Protein AF-A0AAD4N8U9-F1 (afdb_monomer_lite)

InterPro domains:
  IPR000878 Tetrapyrrole methylase [PF00590] (472-580)
  IPR002569 Peptide methionine sulphoxide reductase MsrA domain [MF_01401] (680-828)
  IPR002569 Peptide methionine sulphoxide reductase MsrA domain [PF01625] (682-819)
  IPR002569 Peptide methionine sulphoxide reductase MsrA domain [TIGR00401] (682-814)
  IPR004551 Diphthine synthase [PTHR10882] (472-677)
  IPR004551 Diphthine synthase [TIGR00522] (472-677)
  IPR004551 Diphthine synthase [cd11647] (472-677)
  IPR006875 Sarcoglycan complex subunit protein [PF04790] (61-255)
  IPR007704 GPI mannosyltransferase 1 [PF05007] (303-467)
  IPR014776 Tetrapyrrole methylase, subdomain 2 [G3DSA:3.30.950.10] (578-679)
  IPR014777 Tetrapyrrole methylase, subdomain 1 [G3DSA:3.40.1010.10] (469-577)
  IPR035996 Tetrapyrrole methylase superfamily [SSF53790] (470-677)
  IPR036509 Peptide methionine sulphoxide reductase MsrA superfamily [G3DSA:3.30.1060.10] (680-878)
  IPR036509 Peptide methionine sulphoxide reductase MsrA superfamily [SSF55068] (669-817)

Foldseek 3Di:
DDDDDDDDDDDDDDDDDDDDDDDDDDDDDDDDDDDDDDDDDDDDDDDDDDDDDDDPPPPPPPDQDDVRVVVVVVVVVVVVVVVVVVVVVVVVVCVVQVDDPQDTPQWGDDPVGIDGDDDDDDPDDDDDPDDDDPPPDDDDDDDLQWDKDFDADPVGHTQKIWTCGNVRDTDIDHQKDFDADPVGHTAWIDHPPDTDHDDDDDDDDDPVDDDDPDDDDDDDDDDPPPDDDDDDDPPDDDDDDDPDDDDDDDPVLLVVLLVLLLLLLVLQVLLVVLVPVVDDDDDDPVSNVVSCCSNPVVVSNVCSNVRHCVSQLSSLQSVLSSCVSVVNLLVSLLSLQQGNCLVPVPSVVCLVLLLLLQFQLQPQDPDPVSVVVSVVSSVVSPSSVVSVVSSNVNNVVNVVVQCVVPNPVSCCVRPVCVVPDLDLPPDPDPCSVVLVVCSVPPPSNVVSVCVVVVVVVVVSVVVSNPDDAQAEAEFECAAAANVSTPPSRLVLLLQWPAEEEDDPQDDDHPHVDQVSNCVVSVDHYHYQYPCCQPPVVVVQLVVSRRTHYYYYYHHGCQPRDPCVVVVVVCVVVVHDDDDDFAFDEAELEDDPDDVRLDDVSQVSLQVCLVVVHHYHYHWDAPPPDGDPVRTQAPVNSVVSLVVVQVVCVVVVHDGSDDPPDWDWGWDPPPDPPTDIDTWFDKWKWFAFACLCVLLQVLQQPFFQFKFWFWFDDDDPPAAPVGNDQTETMMITGGDCVRANLLNVLVSLVVPHPQLDADPSNRHTETADADVVNVVSNVVSLVVVCVVVPPRDGNYHYYHTDDTGTYDLCSQLVLCVVVVVLVVLVVDDSVCCRGGSLNSNLSNLSLVNHDLVVLVVCCVVVVPPPVSSVVSVVNSVVPRDNPPVD

Secondary structure (DSSP, 8-state):
-------------------------------------------PPPP------------------THHHHHHHHHHHHHHHHHHHHHHHHHHHHHHTTB-SSEETTEEEETTEEEE-S----SS----S-----TT-------TT-EEEEEE-TTS-EEEEEEE-TTS-EEEESSEEEEE-TTS-EEEEEETTEEE---S------TT----SS----S-----TTS------TTS------SS------THHHHHHHHHHHHHHHHHHHHHHHHHTTS-S--THHHHHHHHHHHT-HHHHHHHHTT-THHHHHHHHHHHHHHHHTT-HHHHHHIIIIIIHHH-SGGGGGHHHHHHTTS--TT--SSHHHHHHHHHHHHH-HHHHHHHHHHHHHHHHHHHHHHHHHHHHHHIIIIIHHHH---GGG--STTHHHHHHTTT-HHHHHHHHHHHHHHHHHHHHHHHT------EEEEE-BSSSTT-S-HHHHHHHHH-SEEEEE-SSS---TT--HHHHHHHHTS-EEE--HHHHHH-HHHHHHHHHHS-EEEEESB-TTSSSTTHHHHHHHHHTT------SB---EEE----STT----HHHHHHHHHHHTT-B--EEE-B-TT---GGGB--HHHHHHHHHHHHHHHHHTTPPPS--TT----EEESTTSTT-EEEPPPEEEEEE-SSHHHHHHHHHTSTTEEEEEEEEESS--SS-BTTB-TT-EEEEEEEE-TTTS-HHHHHHHHHHHS-TTS---GGG--EEEESSHHHHHHHHHHHHHHHHHTTTS----EEEE---EEEPPGGGTTHHHHH-HHHHHHH---HHHHHH-HHHHHHHHHHTT-S-HHHHHHHHHHTT--HHHHHHHHHHHHH---TTTT-

Structure (mmCIF, N/CA/C/O backbone):
data_AF-A0AAD4N8U9-F1
#
_entry.id   AF-A0AAD4N8U9-F1
#
loop_
_atom_site.group_PDB
_atom_site.id
_atom_site.type_symbol
_atom_site.label_atom_id
_atom_site.label_alt_id
_atom_site.label_comp_id
_atom_site.label_asym_id
_atom_site.label_entity_id
_atom_site.label_seq_id
_atom_site.pdbx_PDB_ins_code
_atom_site.Cartn_x
_atom_site.Cartn_y
_atom_site.Cartn_z
_atom_site.occupancy
_atom_site.B_iso_or_equiv
_atom_site.auth_seq_id
_atom_site.auth_comp_id
_atom_site.auth_asym_id
_atom_site.auth_atom_id
_atom_site.pdbx_PDB_model_num
ATOM 1 N N . MET A 1 1 ? 37.255 72.791 28.061 1.00 31.69 1 MET A N 1
ATOM 2 C CA . MET A 1 1 ? 36.728 73.311 26.778 1.00 31.69 1 MET A CA 1
ATOM 3 C C . MET A 1 1 ? 37.472 72.548 25.685 1.00 31.69 1 MET A C 1
ATOM 5 O O . MET A 1 1 ? 38.680 72.691 25.634 1.00 31.69 1 MET A O 1
ATOM 9 N N . GLY A 1 2 ? 36.914 71.594 24.934 1.00 29.09 2 GLY A N 1
ATOM 10 C CA . GLY A 1 2 ? 35.528 71.425 24.467 1.00 29.09 2 GLY A CA 1
ATOM 11 C C . GLY A 1 2 ? 35.391 72.058 23.073 1.00 29.09 2 GLY A C 1
ATOM 12 O O . GLY A 1 2 ? 35.835 73.184 22.909 1.00 29.09 2 GLY A O 1
ATOM 13 N N . SER A 1 3 ? 34.817 71.437 22.038 1.00 28.95 3 SER A N 1
ATOM 14 C CA . SER A 1 3 ? 34.290 70.067 21.846 1.00 28.95 3 SER A CA 1
ATOM 15 C C . SER A 1 3 ? 34.106 69.820 20.328 1.00 28.95 3 SER A C 1
ATOM 17 O O . SER A 1 3 ? 34.068 70.796 19.577 1.00 28.95 3 SER A O 1
ATOM 19 N N . ARG A 1 4 ? 33.980 68.571 19.842 1.00 27.81 4 ARG A N 1
ATOM 20 C CA . ARG A 1 4 ? 33.618 68.294 18.432 1.00 27.81 4 ARG A CA 1
ATOM 21 C C . ARG A 1 4 ? 32.497 67.253 18.284 1.00 27.81 4 ARG A C 1
ATOM 23 O O . ARG A 1 4 ? 32.719 66.080 18.534 1.00 27.81 4 ARG A O 1
ATOM 30 N N . TYR A 1 5 ? 31.339 67.763 17.853 1.00 30.98 5 TYR A N 1
ATOM 31 C CA . TYR A 1 5 ? 30.417 67.287 16.803 1.00 30.98 5 TYR A CA 1
ATOM 32 C C . TYR A 1 5 ? 30.124 65.790 16.572 1.00 30.98 5 TYR A C 1
ATOM 34 O O . TYR A 1 5 ? 31.026 65.002 16.312 1.00 30.98 5 TYR A O 1
ATOM 42 N N . GLY A 1 6 ? 28.820 65.478 16.456 1.00 27.56 6 GLY A N 1
ATOM 43 C CA . GLY A 1 6 ? 28.310 64.242 15.839 1.00 27.56 6 GLY A CA 1
ATOM 44 C C . GLY A 1 6 ? 26.834 63.906 16.135 1.00 27.56 6 GLY A C 1
ATOM 45 O O . GLY A 1 6 ? 26.575 62.884 16.756 1.00 27.56 6 GLY A O 1
ATOM 46 N N . LEU A 1 7 ? 25.870 64.738 15.708 1.00 28.19 7 LEU A N 1
ATOM 47 C CA . LEU A 1 7 ? 24.423 64.406 15.671 1.00 28.19 7 LEU A CA 1
ATOM 48 C C . LEU A 1 7 ? 24.041 64.108 14.200 1.00 28.19 7 LEU A C 1
ATOM 50 O O . LEU A 1 7 ? 24.555 64.816 13.340 1.00 28.19 7 LEU A O 1
ATOM 54 N N . ALA A 1 8 ? 23.260 63.109 13.758 1.00 28.05 8 ALA A N 1
ATOM 55 C CA . ALA A 1 8 ? 22.184 62.248 14.291 1.00 28.05 8 ALA A CA 1
ATOM 56 C C . ALA A 1 8 ? 20.794 62.595 13.699 1.00 28.05 8 ALA A C 1
ATOM 58 O O . ALA A 1 8 ? 20.254 63.655 14.003 1.00 28.05 8 ALA A O 1
ATOM 59 N N . GLY A 1 9 ? 20.198 61.655 12.939 1.00 24.88 9 GLY A N 1
ATOM 60 C CA . GLY A 1 9 ? 18.737 61.545 12.751 1.00 24.88 9 GLY A CA 1
ATOM 61 C C . GLY A 1 9 ? 18.181 61.370 11.321 1.00 24.88 9 GLY A C 1
ATOM 62 O O . GLY A 1 9 ? 18.055 62.358 10.608 1.00 24.88 9 GLY A O 1
ATOM 63 N N . GLY A 1 10 ? 17.689 60.158 10.995 1.00 23.55 10 GLY A N 1
ATOM 64 C CA . GLY A 1 10 ? 16.406 59.975 10.276 1.00 23.55 10 GLY A CA 1
ATOM 65 C C . GLY A 1 10 ? 16.361 59.188 8.946 1.00 23.55 10 GLY A C 1
ATOM 66 O O . GLY A 1 10 ? 16.735 59.762 7.935 1.00 23.55 10 GLY A O 1
ATOM 67 N N . TYR A 1 11 ? 15.757 57.977 8.986 1.00 27.70 11 TYR A N 1
ATOM 68 C CA . TYR A 1 11 ? 14.935 57.281 7.947 1.00 27.70 11 TYR A CA 1
ATOM 69 C C . TYR A 1 11 ? 15.531 56.990 6.534 1.00 27.70 11 TYR A C 1
ATOM 71 O O . TYR A 1 11 ? 16.222 57.829 5.976 1.00 27.70 11 TYR A O 1
ATOM 79 N N . GLU A 1 12 ? 15.266 55.872 5.831 1.00 27.31 12 GLU A N 1
ATOM 80 C CA . GLU A 1 12 ? 14.753 54.507 6.138 1.00 27.31 12 GLU A CA 1
ATOM 81 C C . GLU A 1 12 ? 15.139 53.554 4.952 1.00 27.31 12 GLU A C 1
ATOM 83 O O . GLU A 1 12 ? 15.943 53.957 4.113 1.00 27.31 12 GLU A O 1
ATOM 88 N N . ASP A 1 13 ? 14.576 52.336 4.880 1.00 28.06 13 ASP A N 1
ATOM 89 C CA . ASP A 1 13 ? 14.623 51.331 3.780 1.00 28.06 13 ASP A CA 1
ATOM 90 C C . ASP A 1 13 ? 15.844 50.374 3.593 1.00 28.06 13 ASP A C 1
ATOM 92 O O . ASP A 1 13 ? 16.794 50.631 2.855 1.00 28.06 13 ASP A O 1
ATOM 96 N N . ASP A 1 14 ? 15.661 49.161 4.151 1.00 27.08 14 ASP A N 1
ATOM 97 C CA . ASP A 1 14 ? 15.724 47.842 3.467 1.00 27.08 14 ASP A CA 1
ATOM 98 C C . ASP A 1 14 ? 17.087 47.147 3.113 1.00 27.08 14 ASP A C 1
ATOM 100 O O . ASP A 1 14 ? 18.162 47.721 3.296 1.00 27.08 14 ASP A O 1
ATOM 104 N N . PRO A 1 15 ? 17.132 45.808 2.863 1.00 32.94 15 PRO A N 1
ATOM 105 C CA . PRO A 1 15 ? 17.620 44.911 3.921 1.00 32.94 15 PRO A CA 1
ATOM 106 C C . PRO A 1 15 ? 18.764 43.951 3.524 1.00 32.94 15 PRO A C 1
ATOM 108 O O . PRO A 1 15 ? 18.854 43.469 2.394 1.00 32.94 15 PRO A O 1
ATOM 111 N N . ILE A 1 16 ? 19.595 43.550 4.500 1.00 29.38 16 ILE A N 1
ATOM 112 C CA . ILE A 1 16 ? 20.616 42.494 4.334 1.00 29.38 16 ILE A CA 1
ATOM 113 C C . ILE A 1 16 ? 20.601 41.514 5.517 1.00 29.38 16 ILE A C 1
ATOM 115 O O . ILE A 1 16 ? 20.849 41.885 6.664 1.00 29.38 16 ILE A O 1
ATOM 119 N N . TRP A 1 17 ? 20.404 40.227 5.219 1.00 26.41 17 TRP A N 1
ATOM 120 C CA . TRP A 1 17 ? 20.623 39.128 6.162 1.00 26.41 17 TRP A CA 1
ATOM 121 C C . TRP A 1 17 ? 22.122 38.832 6.311 1.00 26.41 17 TRP A C 1
ATOM 123 O O . TRP A 1 17 ? 22.769 38.414 5.352 1.00 26.41 17 TRP A O 1
ATOM 133 N N . THR A 1 18 ? 22.668 38.948 7.525 1.00 26.52 18 THR A N 1
ATOM 134 C CA . THR A 1 18 ? 23.977 38.366 7.872 1.00 26.52 18 THR A CA 1
ATOM 135 C C . THR A 1 18 ? 23.899 37.457 9.097 1.00 26.52 18 THR A C 1
ATOM 137 O O . THR A 1 18 ? 23.005 37.543 9.935 1.00 26.52 18 THR A O 1
ATOM 140 N N . ARG A 1 19 ? 24.827 36.501 9.130 1.00 27.09 19 ARG A N 1
ATOM 141 C CA . ARG A 1 19 ? 24.848 35.321 9.997 1.00 27.09 19 ARG A CA 1
ATOM 142 C C . ARG A 1 19 ? 25.833 35.564 11.141 1.00 27.09 19 ARG A C 1
ATOM 144 O O . ARG A 1 19 ? 26.983 35.889 10.863 1.00 27.09 19 ARG A O 1
ATOM 151 N N . ALA A 1 20 ? 25.415 35.368 12.390 1.00 27.83 20 ALA A N 1
ATOM 152 C CA . ALA A 1 20 ? 26.285 35.499 13.561 1.00 27.83 20 ALA A CA 1
ATOM 153 C C . ALA A 1 20 ? 26.438 34.162 14.306 1.00 27.83 20 ALA A C 1
ATOM 155 O O . ALA A 1 20 ? 25.459 33.463 14.566 1.00 27.83 20 ALA A O 1
ATOM 156 N N . GLU A 1 21 ? 27.680 33.817 14.637 1.00 30.08 21 GLU A N 1
ATOM 157 C CA . GLU A 1 21 ? 28.042 32.722 15.546 1.00 30.08 21 GLU A CA 1
ATOM 158 C C . GLU A 1 21 ? 27.877 33.147 17.016 1.00 30.08 21 GLU A C 1
ATOM 160 O O . GLU A 1 21 ? 27.933 34.342 17.319 1.00 30.08 21 GLU A O 1
ATOM 165 N N . PRO A 1 22 ? 27.850 32.184 17.952 1.00 34.22 22 PRO A N 1
ATOM 166 C CA . PRO A 1 22 ? 28.357 32.417 19.297 1.00 34.22 22 PRO A CA 1
ATOM 167 C C . PRO A 1 22 ? 29.520 31.482 19.670 1.00 34.22 22 PRO A C 1
ATOM 169 O O . PRO A 1 22 ? 29.413 30.256 19.645 1.00 34.22 22 PRO A O 1
ATOM 172 N N . ARG A 1 23 ? 30.617 32.104 20.122 1.00 27.16 23 ARG A N 1
ATOM 173 C CA . ARG A 1 23 ? 31.624 31.515 21.029 1.00 27.16 23 ARG A CA 1
ATOM 174 C C . ARG A 1 23 ? 30.905 31.123 22.342 1.00 27.16 23 ARG A C 1
ATOM 176 O O . ARG A 1 23 ? 29.909 31.747 22.685 1.00 27.16 23 ARG A O 1
ATOM 183 N N . GLY A 1 24 ? 31.296 30.127 23.134 1.00 25.02 24 GLY A N 1
ATOM 184 C CA . GLY A 1 24 ? 32.636 29.604 23.396 1.00 25.02 24 GLY A CA 1
ATOM 185 C C . GLY A 1 24 ? 33.057 30.009 24.816 1.00 25.02 24 GLY A C 1
ATOM 186 O O . GLY A 1 24 ? 33.483 31.141 25.012 1.00 25.02 24 GLY A O 1
ATOM 187 N N . TYR A 1 25 ? 32.914 29.099 25.788 1.00 27.78 25 TYR A N 1
ATOM 188 C CA . TYR A 1 25 ? 33.378 29.254 27.176 1.00 27.78 25 TYR A CA 1
ATOM 189 C C . TYR A 1 25 ? 33.831 27.895 27.738 1.00 27.78 25 TYR A C 1
ATOM 191 O O . TYR A 1 25 ? 33.045 26.952 27.799 1.00 27.78 25 TYR A O 1
ATOM 199 N N . GLU A 1 26 ? 35.093 27.808 28.160 1.00 27.91 26 GLU A N 1
ATOM 200 C CA . GLU A 1 26 ? 35.674 26.680 28.903 1.00 27.91 26 GLU A CA 1
ATOM 201 C C . GLU A 1 26 ? 35.755 27.014 30.400 1.00 27.91 26 GLU A C 1
ATOM 203 O O . GLU A 1 26 ? 36.123 28.140 30.729 1.00 27.91 26 GLU A O 1
ATOM 208 N N . VAL A 1 27 ? 35.559 26.035 31.300 1.00 28.98 27 VAL A N 1
ATOM 209 C CA . VAL A 1 27 ? 36.182 26.047 32.645 1.00 28.98 27 VAL A CA 1
ATOM 210 C C . VAL A 1 27 ? 36.547 24.624 33.122 1.00 28.98 27 VAL A C 1
ATOM 212 O O . VAL A 1 27 ? 35.679 23.796 33.368 1.00 28.98 27 VAL A O 1
ATOM 215 N N . ALA A 1 28 ? 37.860 24.402 33.258 1.00 28.38 28 ALA A N 1
ATOM 216 C CA . ALA A 1 28 ? 38.637 23.537 34.171 1.00 28.38 28 ALA A CA 1
ATOM 217 C C . ALA A 1 28 ? 38.114 22.189 34.753 1.00 28.38 28 ALA A C 1
ATOM 219 O O . ALA A 1 28 ? 37.066 22.089 35.385 1.00 28.38 28 ALA A O 1
ATOM 220 N N . ARG A 1 29 ? 39.017 21.188 34.730 1.00 26.59 29 ARG A N 1
ATOM 221 C CA . ARG A 1 29 ? 39.065 20.013 35.635 1.00 26.59 29 ARG A CA 1
ATOM 222 C C . ARG A 1 29 ? 40.121 20.211 36.745 1.00 26.59 29 ARG A C 1
ATOM 224 O O . ARG A 1 29 ? 41.133 20.851 36.466 1.00 26.59 29 ARG A O 1
ATOM 231 N N . PRO A 1 30 ? 40.003 19.535 37.904 1.00 30.36 30 PRO A N 1
ATOM 232 C CA . PRO A 1 30 ? 41.131 19.176 38.775 1.00 30.36 30 PRO A CA 1
ATOM 233 C C . PRO A 1 30 ? 41.511 17.673 38.702 1.00 30.36 30 PRO A C 1
ATOM 235 O O . PRO A 1 30 ? 40.757 16.853 38.177 1.00 30.36 30 PRO A O 1
ATOM 238 N N . GLN A 1 31 ? 42.697 17.313 39.217 1.00 27.77 31 GLN A N 1
ATOM 239 C CA . GLN A 1 31 ? 43.287 15.953 39.252 1.00 27.77 31 GLN A CA 1
ATOM 240 C C . GLN A 1 31 ? 43.524 15.442 40.698 1.00 27.77 31 GLN A C 1
ATOM 242 O O . GLN A 1 31 ? 43.430 16.232 41.635 1.00 27.77 31 GLN A O 1
ATOM 247 N N . ASN A 1 32 ? 43.960 14.168 40.821 1.00 30.17 32 ASN A N 1
ATOM 248 C CA . ASN A 1 32 ? 44.495 13.440 42.007 1.00 30.17 32 ASN A CA 1
ATOM 249 C C . ASN A 1 32 ? 43.436 12.809 42.957 1.00 30.17 32 ASN A C 1
ATOM 251 O O . ASN A 1 32 ? 42.365 13.377 43.121 1.00 30.17 32 ASN A O 1
ATOM 255 N N . THR A 1 33 ? 43.614 11.629 43.596 1.00 28.89 33 THR A N 1
ATOM 256 C CA . THR A 1 33 ? 44.767 10.683 43.738 1.00 28.89 33 THR A CA 1
ATOM 257 C C . THR A 1 33 ? 44.293 9.233 44.082 1.00 28.89 33 THR A C 1
ATOM 259 O O . THR A 1 33 ? 43.105 9.026 44.296 1.00 28.89 33 THR A O 1
ATOM 262 N N . MET A 1 34 ? 45.194 8.229 44.137 1.00 26.05 34 MET A N 1
ATOM 263 C CA . MET A 1 34 ? 44.939 6.792 44.486 1.00 26.05 34 MET A CA 1
ATOM 264 C C . MET A 1 34 ? 44.506 6.584 45.967 1.00 26.05 34 MET A C 1
ATOM 266 O O . MET A 1 34 ? 44.675 7.516 46.745 1.00 26.05 34 MET A O 1
ATOM 270 N N . GLY A 1 35 ? 44.021 5.436 46.494 1.00 24.91 35 GLY A N 1
ATOM 271 C CA . GLY A 1 35 ? 43.790 4.014 46.088 1.00 24.91 35 GLY A CA 1
ATOM 272 C C . GLY A 1 35 ? 43.319 3.208 47.349 1.00 24.91 35 GLY A C 1
ATOM 273 O O . GLY A 1 35 ? 42.971 3.893 48.314 1.00 24.91 35 GLY A O 1
ATOM 274 N N . PRO A 1 36 ? 43.343 1.845 47.482 1.00 36.00 36 PRO A N 1
ATOM 275 C CA . PRO A 1 36 ? 43.644 0.731 46.559 1.00 36.00 36 PRO A CA 1
ATOM 276 C C . PRO A 1 36 ? 42.556 -0.406 46.493 1.00 36.00 36 PRO A C 1
ATOM 278 O O . PRO A 1 36 ? 41.472 -0.304 47.050 1.00 36.00 36 PRO A O 1
ATOM 281 N N . MET A 1 37 ? 42.902 -1.501 45.795 1.00 26.17 37 MET A 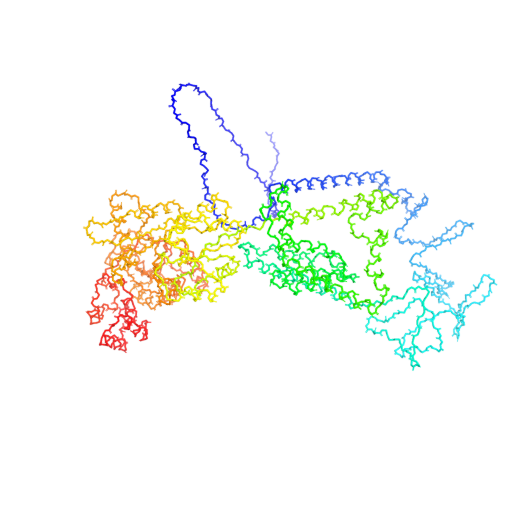N 1
ATOM 282 C CA . MET A 1 37 ? 42.189 -2.762 45.454 1.00 26.17 37 MET A CA 1
ATOM 283 C C . MET A 1 37 ? 41.095 -3.367 46.374 1.00 26.17 37 MET A C 1
ATOM 285 O O . MET A 1 37 ? 41.326 -3.627 47.552 1.00 26.17 37 MET A O 1
ATOM 289 N N . ALA A 1 38 ? 40.027 -3.868 45.730 1.00 26.94 38 ALA A N 1
ATOM 290 C CA . ALA A 1 38 ? 39.345 -5.132 46.064 1.00 26.94 38 ALA A CA 1
ATOM 291 C C . ALA A 1 38 ? 38.845 -5.830 44.771 1.00 26.94 38 ALA A C 1
ATOM 293 O O . ALA A 1 38 ? 38.651 -5.179 43.747 1.00 26.94 38 ALA A O 1
ATOM 294 N N . TYR A 1 39 ? 38.699 -7.159 44.799 1.00 26.88 39 TYR A N 1
ATOM 295 C CA . TYR A 1 39 ? 38.586 -8.042 43.622 1.00 26.88 39 TYR A CA 1
ATOM 296 C C . TYR A 1 39 ? 37.114 -8.342 43.258 1.00 26.88 39 TYR A C 1
ATOM 298 O O . TYR A 1 39 ? 36.382 -8.846 44.107 1.00 26.88 39 TYR A O 1
ATOM 306 N N . GLN A 1 40 ? 36.678 -8.095 42.014 1.00 24.48 40 GLN A N 1
ATOM 307 C CA . GLN A 1 40 ? 35.363 -8.525 41.493 1.00 24.48 40 GLN A CA 1
ATOM 308 C C . GLN A 1 40 ? 35.437 -8.936 40.004 1.00 24.48 40 GLN A C 1
ATOM 310 O O . GLN A 1 40 ? 36.303 -8.436 39.282 1.00 24.48 40 GLN A O 1
ATOM 315 N N . PRO A 1 41 ? 34.580 -9.874 39.545 1.00 29.75 41 PRO A N 1
ATOM 316 C CA . PRO A 1 41 ? 34.710 -10.514 38.236 1.00 29.75 41 PRO A CA 1
ATOM 317 C C . PRO A 1 41 ? 34.325 -9.602 37.064 1.00 29.75 41 PRO A C 1
ATOM 319 O O . PRO A 1 41 ? 33.427 -8.767 37.151 1.00 29.75 41 PRO A O 1
ATOM 322 N N . SER A 1 42 ? 35.000 -9.799 35.933 1.00 25.09 42 SER A N 1
ATOM 323 C CA . SER A 1 42 ? 34.866 -8.973 34.735 1.00 25.09 42 SER A CA 1
ATOM 324 C C . SER A 1 42 ? 33.594 -9.269 33.931 1.00 25.09 42 SER A C 1
ATOM 326 O O . SER A 1 42 ? 33.568 -10.197 33.123 1.00 25.09 42 SER A O 1
ATOM 328 N N . TYR A 1 43 ? 32.584 -8.411 34.072 1.00 28.81 43 TYR A N 1
ATOM 329 C CA . TYR A 1 43 ? 31.527 -8.228 33.075 1.00 28.81 43 TYR A CA 1
ATOM 330 C C . TYR A 1 43 ? 31.287 -6.722 32.899 1.00 28.81 43 TYR A C 1
ATOM 332 O O . TYR A 1 43 ? 30.681 -6.080 33.754 1.00 28.81 43 TYR A O 1
ATOM 340 N N . GLN A 1 44 ? 31.832 -6.128 31.833 1.00 24.83 44 GLN A N 1
ATOM 341 C CA . GLN A 1 44 ? 31.629 -4.705 31.539 1.00 24.83 44 GLN A CA 1
ATOM 342 C C . GLN A 1 44 ? 30.361 -4.514 30.694 1.00 24.83 44 GLN A C 1
ATOM 344 O O . GLN A 1 44 ? 30.327 -5.002 29.563 1.00 24.83 44 GLN A O 1
ATOM 349 N N . PRO A 1 45 ? 29.345 -3.775 31.174 1.00 29.19 45 PRO A N 1
ATOM 350 C CA . PRO A 1 45 ? 28.282 -3.292 30.308 1.00 29.19 45 PRO A CA 1
ATOM 351 C C . PRO A 1 45 ? 28.826 -2.182 29.398 1.00 29.19 45 PRO A C 1
ATOM 353 O O . PRO A 1 45 ? 29.471 -1.236 29.855 1.00 29.19 45 PRO A O 1
ATOM 356 N N . SER A 1 46 ? 28.554 -2.285 28.099 1.00 27.44 46 SER A N 1
ATOM 357 C CA . SER A 1 46 ? 28.815 -1.212 27.135 1.00 27.44 46 SER A CA 1
ATOM 358 C C . SER A 1 46 ? 27.957 0.030 27.444 1.00 27.44 46 SER A C 1
ATOM 360 O O . SER A 1 46 ? 26.821 -0.137 27.896 1.00 27.44 46 SER A O 1
ATOM 362 N N . PRO A 1 47 ? 28.436 1.265 27.184 1.00 29.19 47 PRO A N 1
ATOM 363 C CA . PRO A 1 47 ? 27.721 2.478 27.578 1.00 29.19 47 PRO A CA 1
ATOM 364 C C . PRO A 1 47 ? 26.325 2.592 26.957 1.00 29.19 47 PRO A C 1
ATOM 366 O O . PRO A 1 47 ? 26.148 2.453 25.746 1.00 29.19 47 PRO A O 1
ATOM 369 N N . THR A 1 48 ? 25.340 2.909 27.793 1.00 32.53 48 THR A N 1
ATOM 370 C CA . THR A 1 48 ? 23.959 3.190 27.394 1.00 32.53 48 THR A CA 1
ATOM 371 C C . THR A 1 48 ? 23.870 4.487 26.590 1.00 32.53 48 THR A C 1
ATOM 373 O O . THR A 1 48 ? 23.875 5.580 27.159 1.00 32.53 48 THR A O 1
ATOM 376 N N . ASN A 1 49 ? 23.720 4.371 25.269 1.00 29.30 49 ASN A N 1
ATOM 377 C CA . ASN A 1 49 ? 23.209 5.466 24.448 1.00 29.30 49 ASN A CA 1
ATOM 378 C C . ASN A 1 49 ? 21.714 5.642 24.738 1.00 29.30 49 ASN A C 1
ATOM 380 O O . ASN A 1 49 ? 20.895 4.839 24.299 1.00 29.30 49 ASN A O 1
ATOM 384 N N . ILE A 1 50 ? 21.371 6.703 25.467 1.00 29.97 50 ILE A N 1
ATOM 385 C CA . ILE A 1 50 ? 19.989 7.152 25.660 1.00 29.97 50 ILE A CA 1
ATOM 386 C C . ILE A 1 50 ? 19.463 7.651 24.302 1.00 29.97 50 ILE A C 1
ATOM 388 O O . ILE A 1 50 ? 20.038 8.604 23.765 1.00 29.97 50 ILE A O 1
ATOM 392 N N . PRO A 1 51 ? 18.386 7.078 23.732 1.00 29.36 51 PRO A N 1
ATOM 393 C CA . PRO A 1 51 ? 17.758 7.643 22.547 1.00 29.36 51 PRO A CA 1
ATOM 394 C C . PRO A 1 51 ? 17.043 8.937 22.941 1.00 29.36 51 PRO A C 1
ATOM 396 O O . PRO A 1 51 ? 16.060 8.920 23.679 1.00 29.36 51 PRO A O 1
ATOM 399 N N . GLN A 1 52 ? 17.527 10.081 22.457 1.00 29.67 52 GLN A N 1
ATOM 400 C CA . GLN A 1 52 ? 16.746 11.314 22.525 1.00 29.67 52 GLN A CA 1
ATOM 401 C C . GLN A 1 52 ? 15.505 11.166 21.636 1.00 29.67 52 GLN A C 1
ATOM 403 O O . GLN A 1 52 ? 15.623 10.723 20.489 1.00 29.67 52 GLN A O 1
ATOM 408 N N . HIS A 1 53 ? 14.335 11.566 22.150 1.00 30.86 53 HIS A N 1
ATOM 409 C CA . HIS A 1 53 ? 13.085 11.613 21.387 1.00 30.86 53 HIS A CA 1
ATOM 410 C C . HIS A 1 53 ? 13.308 12.312 20.044 1.00 30.86 53 HIS A C 1
ATOM 412 O O . HIS A 1 53 ? 13.460 13.532 19.975 1.00 30.86 53 HIS A O 1
ATOM 418 N N . THR A 1 54 ? 13.317 11.527 18.969 1.00 26.97 54 THR A N 1
ATOM 419 C CA . THR A 1 54 ? 13.416 12.056 17.613 1.00 26.97 54 THR A CA 1
ATOM 420 C C . THR A 1 54 ? 12.014 12.055 17.029 1.00 26.97 54 THR A C 1
ATOM 422 O O . THR A 1 54 ? 11.515 11.024 16.585 1.00 26.97 54 THR A O 1
ATOM 425 N N . THR A 1 55 ? 11.359 13.213 17.055 1.00 27.80 55 THR A N 1
ATOM 426 C CA . THR A 1 55 ? 10.115 13.445 16.318 1.00 27.80 55 THR A CA 1
ATOM 427 C C . THR A 1 55 ? 10.343 13.106 14.847 1.00 27.80 55 THR A C 1
ATOM 429 O O . THR A 1 55 ? 11.149 13.753 14.174 1.00 27.80 55 THR A O 1
ATOM 432 N N . ILE A 1 56 ? 9.640 12.089 14.335 1.00 28.84 56 ILE A N 1
ATOM 433 C CA . ILE A 1 56 ? 9.734 11.664 12.931 1.00 28.84 56 ILE A CA 1
ATOM 434 C C . ILE A 1 56 ? 8.930 12.636 12.055 1.00 28.84 56 ILE A C 1
ATOM 436 O O . ILE A 1 56 ? 7.918 12.296 11.452 1.00 28.84 56 ILE A O 1
ATOM 440 N N . ASN A 1 57 ? 9.419 13.871 11.961 1.00 26.81 57 ASN A N 1
ATOM 441 C CA . ASN A 1 57 ? 9.118 14.734 10.831 1.00 26.81 57 ASN A CA 1
ATOM 442 C C . ASN A 1 57 ? 9.936 14.218 9.644 1.00 26.81 57 ASN A C 1
ATOM 444 O O . ASN A 1 57 ? 11.147 14.441 9.568 1.00 26.81 57 ASN A O 1
ATOM 448 N N . SER A 1 58 ? 9.273 13.526 8.719 1.00 29.84 58 SER A N 1
ATOM 449 C CA . SER A 1 58 ? 9.842 12.939 7.500 1.00 29.84 58 SER A CA 1
ATOM 450 C C . SER A 1 58 ? 10.217 13.988 6.440 1.00 29.84 58 SER A C 1
ATOM 452 O O . SER A 1 58 ? 9.867 13.891 5.264 1.00 29.84 58 SER A O 1
ATOM 454 N N . PHE A 1 59 ? 11.021 14.980 6.831 1.00 29.69 59 PHE A N 1
ATOM 455 C CA . PHE A 1 59 ? 11.768 15.798 5.883 1.00 29.69 59 PHE A CA 1
ATOM 456 C C . PHE A 1 59 ? 12.826 14.932 5.197 1.00 29.69 59 PHE A C 1
ATOM 458 O O . PHE A 1 59 ? 13.903 14.682 5.746 1.00 29.69 59 PHE A O 1
ATOM 465 N N . TYR A 1 60 ? 12.529 14.506 3.969 1.00 33.12 60 TYR A N 1
ATOM 466 C CA . TYR A 1 60 ? 13.490 13.876 3.070 1.00 33.12 60 TYR A CA 1
ATOM 467 C C . TYR A 1 60 ? 14.704 14.790 2.865 1.00 33.12 60 TYR A C 1
ATOM 469 O O . TYR A 1 60 ? 14.690 15.713 2.050 1.00 33.12 60 TYR A O 1
ATOM 477 N N . ARG A 1 61 ? 15.793 14.518 3.589 1.00 31.81 61 ARG A N 1
ATOM 478 C CA . ARG A 1 61 ? 17.081 15.181 3.371 1.00 31.81 61 ARG A CA 1
ATOM 479 C C . ARG A 1 61 ? 17.749 14.619 2.119 1.00 31.81 61 ARG A C 1
ATOM 481 O O . ARG A 1 61 ? 18.607 13.741 2.196 1.00 31.81 61 ARG A O 1
ATOM 488 N N . VAL A 1 62 ? 17.374 15.164 0.963 1.00 40.16 62 VAL A N 1
ATOM 489 C CA . VAL A 1 62 ? 18.159 15.042 -0.272 1.00 40.16 62 VAL A CA 1
ATOM 490 C C . VAL A 1 62 ? 19.510 15.716 -0.020 1.00 40.16 62 VAL A C 1
ATOM 492 O O . VAL A 1 62 ? 19.618 16.939 -0.003 1.00 40.16 62 VAL A O 1
ATOM 495 N N . GLY A 1 63 ? 20.539 14.915 0.256 1.00 42.59 63 GLY A N 1
ATOM 496 C CA . GLY A 1 63 ? 21.838 15.416 0.693 1.00 42.59 63 GLY A CA 1
ATOM 497 C C . GLY A 1 63 ? 22.970 14.420 0.466 1.00 42.59 63 GLY A C 1
ATOM 498 O O . GLY A 1 63 ? 22.790 13.203 0.507 1.00 42.59 63 GLY A O 1
ATOM 499 N N . VAL A 1 64 ? 24.161 14.958 0.210 1.00 48.72 64 VAL A N 1
ATOM 500 C CA . VAL A 1 64 ? 25.379 14.180 -0.034 1.00 48.72 64 VAL A CA 1
ATOM 501 C C . VAL A 1 64 ? 26.111 13.971 1.296 1.00 48.72 64 VAL A C 1
ATOM 503 O O . VAL A 1 64 ? 26.579 14.931 1.907 1.00 48.72 64 VAL A O 1
ATOM 506 N N . TYR A 1 65 ? 26.224 12.717 1.746 1.00 54.78 65 TYR A N 1
ATOM 507 C CA . TYR A 1 65 ? 26.773 12.360 3.063 1.00 54.78 65 TYR A CA 1
ATOM 508 C C . TYR A 1 65 ? 27.942 11.362 2.983 1.00 54.78 65 TYR A C 1
ATOM 510 O O . TYR A 1 65 ? 28.099 10.629 2.004 1.00 54.78 65 TYR A O 1
ATOM 518 N N . GLY A 1 66 ? 28.775 11.335 4.031 1.00 71.19 66 GLY A N 1
ATOM 519 C CA . GLY A 1 66 ? 29.904 10.406 4.166 1.00 71.19 66 GLY A CA 1
ATOM 520 C C . GLY A 1 66 ? 30.973 10.575 3.081 1.00 71.19 66 GLY A C 1
ATOM 521 O O . GLY A 1 66 ? 31.288 11.691 2.671 1.00 71.19 66 GLY A O 1
ATOM 522 N N . TRP A 1 67 ? 31.514 9.463 2.576 1.00 65.44 67 TRP A N 1
ATOM 523 C CA . TRP A 1 67 ? 32.549 9.466 1.532 1.00 65.44 67 TRP A CA 1
ATOM 524 C C . TRP A 1 67 ? 32.138 10.235 0.265 1.00 65.44 67 TRP A C 1
ATOM 526 O O . TRP A 1 67 ? 32.986 10.844 -0.383 1.00 65.44 67 TRP A O 1
ATOM 536 N N . ARG A 1 68 ? 30.835 10.292 -0.052 1.00 60.84 68 ARG A N 1
ATOM 537 C CA . ARG A 1 68 ? 30.308 11.057 -1.193 1.00 60.84 68 ARG A CA 1
ATOM 538 C C . ARG A 1 68 ? 30.490 12.567 -1.012 1.00 60.84 68 ARG A C 1
ATOM 540 O O . ARG A 1 68 ? 30.726 13.265 -1.990 1.00 60.84 68 ARG A O 1
ATOM 547 N N . LYS A 1 69 ? 30.431 13.071 0.228 1.00 69.31 69 LYS A N 1
ATOM 548 C CA . LYS A 1 69 ? 30.703 14.483 0.560 1.00 69.31 69 LYS A CA 1
ATOM 549 C C . LYS A 1 69 ? 32.183 14.804 0.349 1.00 69.31 69 LYS A C 1
ATOM 551 O O . LYS A 1 69 ? 32.507 15.843 -0.213 1.00 69.31 69 LYS A O 1
ATOM 556 N N . ASN A 1 70 ? 33.066 13.880 0.725 1.00 68.75 70 ASN A N 1
ATOM 557 C CA . ASN A 1 70 ? 34.506 14.025 0.515 1.00 68.75 70 ASN A CA 1
ATOM 558 C C . ASN A 1 70 ? 34.863 13.965 -0.981 1.00 68.75 70 ASN A C 1
ATOM 560 O O . ASN A 1 70 ? 35.661 14.774 -1.441 1.00 68.75 70 ASN A O 1
ATOM 564 N N . ALA A 1 71 ? 34.219 13.083 -1.754 1.00 67.69 71 ALA A N 1
ATOM 565 C CA . ALA A 1 71 ? 34.352 13.040 -3.212 1.00 67.69 71 ALA A CA 1
ATOM 566 C C . ALA A 1 71 ? 33.832 14.327 -3.883 1.00 67.69 71 ALA A C 1
ATOM 568 O O . ALA A 1 71 ? 34.502 14.875 -4.755 1.00 67.69 71 ALA A O 1
ATOM 569 N N . LEU A 1 72 ? 32.686 14.857 -3.437 1.00 70.25 72 LEU A N 1
ATOM 570 C CA . LEU A 1 72 ? 32.151 16.129 -3.928 1.00 70.25 72 LEU A CA 1
ATOM 571 C C . LEU A 1 72 ? 33.094 17.302 -3.614 1.00 70.25 72 LEU A C 1
ATOM 573 O O . LEU A 1 72 ? 33.332 18.131 -4.485 1.00 70.25 72 LEU A O 1
ATOM 577 N N . TYR A 1 73 ? 33.676 17.364 -2.414 1.00 77.00 73 TYR A N 1
ATOM 578 C CA . TYR A 1 73 ? 34.665 18.394 -2.086 1.00 77.00 73 TYR A CA 1
ATOM 579 C C . TYR A 1 73 ? 35.983 18.229 -2.843 1.00 77.00 73 TYR A C 1
ATOM 581 O O . TYR A 1 73 ? 36.545 19.236 -3.258 1.00 77.00 73 TYR A O 1
ATOM 589 N N . ALA A 1 74 ? 36.451 17.004 -3.093 1.00 75.88 74 ALA A N 1
ATOM 590 C CA . ALA A 1 74 ? 37.604 16.770 -3.962 1.00 75.88 74 ALA A CA 1
ATOM 591 C C . ALA A 1 74 ? 37.331 17.249 -5.401 1.00 75.88 74 ALA A C 1
ATOM 593 O O . ALA A 1 74 ? 38.188 17.882 -6.014 1.00 75.88 74 ALA A O 1
ATOM 594 N N . PHE A 1 75 ? 36.117 17.026 -5.916 1.00 75.94 75 PHE A N 1
ATOM 595 C CA . PHE A 1 75 ? 35.696 17.498 -7.236 1.00 75.94 75 PHE A CA 1
ATOM 596 C C . PHE A 1 75 ? 35.540 19.029 -7.305 1.00 75.94 75 PHE A C 1
ATOM 598 O O . PHE A 1 75 ? 36.005 19.651 -8.257 1.00 75.94 75 PHE A O 1
ATOM 605 N N . ILE A 1 76 ? 34.958 19.657 -6.277 1.00 82.44 76 ILE A N 1
ATOM 606 C CA . ILE A 1 76 ? 34.864 21.123 -6.165 1.00 82.44 76 ILE A CA 1
ATOM 607 C C . ILE A 1 76 ? 36.258 21.749 -6.038 1.00 82.44 76 ILE A C 1
ATOM 609 O O . ILE A 1 76 ? 36.526 22.759 -6.685 1.00 82.44 76 ILE A O 1
ATOM 613 N N . LEU A 1 77 ? 37.166 21.149 -5.262 1.00 84.38 77 LEU A N 1
ATOM 614 C CA . LEU A 1 77 ? 38.556 21.594 -5.157 1.00 84.38 77 LEU A CA 1
ATOM 615 C C . LEU A 1 77 ? 39.267 21.503 -6.515 1.00 84.38 77 LEU A C 1
ATOM 617 O O . LEU A 1 77 ? 39.913 22.462 -6.922 1.00 84.38 77 LEU A O 1
ATOM 621 N N . PHE A 1 78 ? 39.091 20.399 -7.245 1.00 81.38 78 PHE A N 1
ATOM 622 C CA . PHE A 1 78 ? 39.635 20.217 -8.593 1.00 81.38 78 PHE A CA 1
ATOM 623 C C . PHE A 1 78 ? 39.108 21.267 -9.588 1.00 81.38 78 PHE A C 1
ATOM 625 O O . PHE A 1 78 ? 39.899 21.910 -10.277 1.00 81.38 78 PHE A O 1
ATOM 632 N N . LEU A 1 79 ? 37.794 21.523 -9.604 1.00 82.81 79 LEU A N 1
ATOM 633 C CA . LEU A 1 79 ? 37.193 22.609 -10.390 1.00 82.81 79 LEU A CA 1
ATOM 634 C C . LEU A 1 79 ? 37.730 23.988 -9.986 1.00 82.81 79 LEU A C 1
ATOM 636 O O . LEU A 1 79 ? 38.005 24.817 -10.848 1.00 82.81 79 LEU A O 1
ATOM 640 N N . THR A 1 80 ? 37.919 24.228 -8.689 1.00 85.50 80 THR A N 1
ATOM 641 C CA . THR A 1 80 ? 38.453 25.495 -8.169 1.00 85.50 80 THR A CA 1
ATOM 642 C C . THR A 1 80 ? 39.894 25.710 -8.636 1.00 85.50 80 THR A C 1
ATOM 644 O O . THR A 1 80 ? 40.227 26.801 -9.092 1.00 85.50 80 THR A O 1
ATOM 647 N N . VAL A 1 81 ? 40.730 24.664 -8.610 1.00 87.38 81 VAL A N 1
ATOM 648 C CA . VAL A 1 81 ? 42.090 24.696 -9.175 1.00 87.38 81 VAL A CA 1
ATOM 649 C C . VAL A 1 81 ? 42.051 25.035 -10.666 1.00 87.38 81 VAL A C 1
ATOM 651 O O . VAL A 1 81 ? 42.754 25.954 -11.072 1.00 87.38 81 VAL A O 1
ATOM 654 N N . ILE A 1 82 ? 41.184 24.394 -11.463 1.00 86.06 82 ILE A N 1
ATOM 655 C CA . ILE A 1 82 ? 41.018 24.718 -12.894 1.00 86.06 82 ILE A CA 1
ATOM 656 C C . ILE A 1 82 ? 40.638 26.191 -13.101 1.00 86.06 82 ILE A C 1
ATOM 658 O O . ILE A 1 82 ? 41.214 26.852 -13.963 1.00 86.06 82 ILE A O 1
ATOM 662 N N . VAL A 1 83 ? 39.708 26.735 -12.309 1.00 86.62 83 VAL A N 1
ATOM 663 C CA . VAL A 1 83 ? 39.306 28.150 -12.406 1.00 86.62 83 VAL A CA 1
ATOM 664 C C . VAL A 1 83 ? 40.476 29.088 -12.093 1.00 86.62 83 VAL A C 1
ATOM 666 O O . VAL A 1 83 ? 40.706 30.033 -12.848 1.00 86.62 83 VAL A O 1
ATOM 669 N N . PHE A 1 84 ? 41.261 28.819 -11.045 1.00 87.75 84 PHE A N 1
ATOM 670 C CA . PHE A 1 84 ? 42.454 29.617 -10.739 1.00 87.75 84 PHE A CA 1
ATOM 671 C C . PHE A 1 84 ? 43.548 29.482 -11.807 1.00 87.75 84 PHE A C 1
ATOM 673 O O . PHE A 1 84 ? 44.162 30.487 -12.164 1.00 87.75 84 PHE A O 1
ATOM 680 N N . THR A 1 85 ? 43.761 28.288 -12.369 1.00 84.38 85 THR A N 1
ATOM 681 C CA . THR A 1 85 ? 44.678 28.085 -13.502 1.00 84.38 85 THR A CA 1
ATOM 682 C C . THR A 1 85 ? 44.222 28.871 -14.729 1.00 84.38 85 THR A C 1
ATOM 684 O O . THR A 1 85 ? 45.038 29.562 -15.330 1.00 84.38 85 THR A O 1
ATOM 687 N N . ASN A 1 86 ? 42.930 28.850 -15.066 1.00 79.62 86 ASN A N 1
ATOM 688 C CA . ASN A 1 86 ? 42.380 29.617 -16.187 1.00 79.62 86 ASN A CA 1
ATOM 689 C C . ASN A 1 86 ? 42.485 31.134 -15.962 1.00 79.62 86 ASN A C 1
ATOM 691 O O . ASN A 1 86 ? 42.811 31.864 -16.897 1.00 79.62 86 ASN A O 1
ATOM 695 N N . LEU A 1 87 ? 42.261 31.623 -14.738 1.00 84.25 87 LEU A N 1
ATOM 696 C CA . LEU A 1 87 ? 42.423 33.042 -14.407 1.00 84.25 87 LEU A CA 1
ATOM 697 C C . LEU A 1 87 ? 43.891 33.482 -14.527 1.00 84.25 87 LEU A C 1
ATOM 699 O O . LEU A 1 87 ? 44.176 34.510 -15.139 1.00 84.25 87 LEU A O 1
ATOM 703 N N . ALA A 1 88 ? 44.825 32.681 -14.006 1.00 83.50 88 ALA A N 1
ATOM 704 C CA . ALA A 1 88 ? 46.259 32.924 -14.147 1.00 83.50 88 ALA A CA 1
ATOM 705 C C . ALA A 1 88 ? 46.700 32.893 -15.621 1.00 83.50 88 ALA A C 1
ATOM 707 O O . ALA A 1 88 ? 47.444 33.771 -16.055 1.00 83.50 88 ALA A O 1
ATOM 708 N N . LEU A 1 89 ? 46.185 31.942 -16.409 1.00 79.69 89 LEU A N 1
ATOM 709 C CA . LEU A 1 89 ? 46.417 31.865 -17.851 1.00 79.69 89 LEU A CA 1
ATOM 710 C C . LEU A 1 89 ? 45.859 33.099 -18.577 1.00 79.69 89 LEU A C 1
ATOM 712 O O . LEU A 1 89 ? 46.519 33.624 -19.462 1.00 79.69 89 LEU A O 1
ATOM 716 N N . THR A 1 90 ? 44.685 33.599 -18.184 1.00 79.56 90 THR A N 1
ATOM 717 C CA . THR A 1 90 ? 44.059 34.793 -18.784 1.00 79.56 90 THR A CA 1
ATOM 718 C C . THR A 1 90 ? 44.886 36.052 -18.518 1.00 79.56 90 THR A C 1
ATOM 720 O O . THR A 1 90 ? 45.155 36.820 -19.440 1.00 79.56 90 THR A O 1
ATOM 723 N N . LEU A 1 91 ? 45.353 36.242 -17.279 1.00 81.88 91 LEU A N 1
ATOM 724 C CA . LEU A 1 91 ? 46.237 37.357 -16.917 1.00 81.88 91 LEU A CA 1
ATOM 725 C C . LEU A 1 91 ? 47.595 37.262 -17.633 1.00 81.88 91 LEU A C 1
ATOM 727 O O . LEU A 1 91 ? 48.131 38.275 -18.080 1.00 81.88 91 LEU A O 1
ATOM 731 N N . TRP A 1 92 ? 48.126 36.048 -17.804 1.00 80.44 92 TRP A N 1
ATOM 732 C CA . TRP A 1 92 ? 49.329 35.806 -18.599 1.00 80.44 92 TRP A CA 1
ATOM 733 C C . TRP A 1 92 ? 49.110 36.109 -20.091 1.00 80.44 92 TRP A C 1
ATOM 735 O O . TRP A 1 92 ? 49.920 36.807 -20.690 1.00 80.44 92 TRP A O 1
ATOM 745 N N . ILE A 1 93 ? 47.984 35.683 -20.674 1.00 77.62 93 ILE A N 1
ATOM 746 C CA . ILE A 1 93 ? 47.601 35.986 -22.063 1.00 77.62 93 ILE A CA 1
ATOM 747 C C . ILE A 1 93 ? 47.493 37.500 -22.284 1.00 77.62 93 ILE A C 1
ATOM 749 O O . ILE A 1 93 ? 48.051 37.999 -23.256 1.00 77.62 93 ILE A O 1
ATOM 753 N N . MET A 1 94 ? 46.863 38.253 -21.374 1.00 76.00 94 MET A N 1
ATOM 754 C CA . MET A 1 94 ? 46.822 39.722 -21.462 1.00 76.00 94 MET A CA 1
ATOM 755 C C . MET A 1 94 ? 48.221 40.353 -21.477 1.00 76.00 94 MET A C 1
ATOM 757 O O . MET A 1 94 ? 48.450 41.305 -22.220 1.00 76.00 94 MET A O 1
ATOM 761 N N . SER A 1 95 ? 49.162 39.805 -20.701 1.00 75.38 95 SER A N 1
ATOM 762 C CA . SER A 1 95 ? 50.561 40.249 -20.691 1.00 75.38 95 SER A CA 1
ATOM 763 C C . SER A 1 95 ? 51.347 39.844 -21.945 1.00 75.38 95 SER A C 1
ATOM 765 O O . SER A 1 95 ? 52.336 40.499 -22.257 1.00 75.38 95 SER A O 1
ATOM 767 N N . VAL A 1 96 ? 50.961 38.767 -22.634 1.00 75.81 96 VAL A N 1
ATOM 768 C CA . VAL A 1 96 ? 51.614 38.288 -23.869 1.00 75.81 96 VAL A CA 1
ATOM 769 C C . VAL A 1 96 ? 51.048 38.978 -25.118 1.00 75.81 96 VAL A C 1
ATOM 771 O O . VAL A 1 96 ? 51.766 39.143 -26.099 1.00 75.81 96 VAL A O 1
ATOM 774 N N . LEU A 1 97 ? 49.782 39.406 -25.083 1.00 68.81 97 LEU A N 1
ATOM 775 C CA . LEU A 1 97 ? 49.098 40.104 -26.182 1.00 68.81 97 LEU A CA 1
ATOM 776 C C . LEU A 1 97 ? 49.292 41.634 -26.182 1.00 68.81 97 LEU A C 1
ATOM 778 O O . LEU A 1 97 ? 48.681 42.314 -27.005 1.00 68.81 97 LEU A O 1
ATOM 782 N N . ASP A 1 98 ? 50.128 42.163 -25.282 1.00 66.50 98 ASP A N 1
ATOM 783 C CA . ASP A 1 98 ? 50.544 43.576 -25.214 1.00 66.50 98 ASP A CA 1
ATOM 784 C C . ASP A 1 98 ? 49.354 44.567 -25.214 1.00 66.50 98 ASP A C 1
ATOM 786 O O . ASP A 1 98 ? 49.296 45.554 -25.952 1.00 66.50 98 ASP A O 1
ATOM 790 N N . PHE A 1 99 ? 48.335 44.240 -24.411 1.00 70.00 99 PHE A N 1
ATOM 791 C CA . PHE A 1 99 ? 47.039 44.919 -24.409 1.00 70.00 99 PHE A CA 1
ATOM 792 C C . PHE A 1 99 ? 47.095 46.225 -23.596 1.00 70.00 99 PHE A C 1
ATOM 794 O O . PHE A 1 99 ? 47.284 46.197 -22.378 1.00 70.00 99 PHE A O 1
ATOM 801 N N . SER A 1 100 ? 46.905 47.375 -24.253 1.00 66.69 100 SER A N 1
ATOM 802 C CA . SER A 1 100 ? 47.068 48.710 -23.651 1.00 66.69 100 SER A CA 1
ATOM 803 C C . SER A 1 100 ? 45.830 49.604 -23.820 1.00 66.69 100 SER A C 1
ATOM 805 O O . SER A 1 100 ? 44.900 49.262 -24.548 1.00 66.69 100 SER A O 1
ATOM 807 N N . LEU A 1 101 ? 45.818 50.774 -23.167 1.00 67.31 101 LEU A N 1
ATOM 808 C CA . LEU A 1 101 ? 44.756 51.779 -23.346 1.00 67.31 101 LEU A CA 1
ATOM 809 C C . LEU A 1 101 ? 44.809 52.492 -24.714 1.00 67.31 101 LEU A C 1
ATOM 811 O O . LEU A 1 101 ? 43.790 53.028 -25.141 1.00 67.31 101 LEU A O 1
ATOM 815 N N . ASP A 1 102 ? 45.958 52.473 -25.401 1.00 62.72 102 ASP A N 1
ATOM 816 C CA . ASP A 1 102 ? 46.192 53.212 -26.654 1.00 62.72 102 ASP A CA 1
ATOM 817 C C . ASP A 1 102 ? 46.112 52.328 -27.920 1.00 62.72 102 ASP A C 1
ATOM 819 O O . ASP A 1 102 ? 46.175 52.833 -29.045 1.00 62.72 102 ASP A O 1
ATOM 823 N N . GLY A 1 103 ? 45.986 51.004 -27.764 1.00 66.06 103 GLY A N 1
ATOM 824 C CA . GLY A 1 103 ? 45.888 50.060 -28.880 1.00 66.06 103 GLY A CA 1
ATOM 825 C C . GLY A 1 103 ? 46.325 48.629 -28.556 1.00 66.06 103 GLY A C 1
ATOM 826 O O . GLY A 1 103 ? 46.679 48.300 -27.420 1.00 66.06 103 GLY A O 1
ATOM 827 N N . ILE A 1 104 ? 46.296 47.785 -29.594 1.00 67.31 104 ILE A N 1
ATOM 828 C CA . ILE A 1 104 ? 46.626 46.353 -29.553 1.00 67.31 104 ILE A CA 1
ATOM 829 C C . ILE A 1 104 ? 47.619 46.057 -30.687 1.00 67.31 104 ILE A C 1
ATOM 831 O O . ILE A 1 104 ? 47.279 46.186 -31.867 1.00 67.31 104 ILE A O 1
ATOM 835 N N . GLY A 1 105 ? 48.842 45.645 -30.345 1.00 70.31 105 GLY A N 1
ATOM 836 C CA . GLY A 1 105 ? 49.863 45.214 -31.308 1.00 70.31 105 GLY A CA 1
ATOM 837 C C . GLY A 1 105 ? 50.151 46.222 -32.435 1.00 70.31 105 GLY A C 1
ATOM 838 O O . GLY A 1 105 ? 50.665 47.315 -32.201 1.00 70.31 105 GLY A O 1
ATOM 839 N N . ALA A 1 106 ? 49.855 45.835 -33.681 1.00 66.19 106 ALA A N 1
ATOM 840 C CA . ALA A 1 106 ? 50.172 46.605 -34.893 1.00 66.19 106 ALA A CA 1
ATOM 841 C C . ALA A 1 106 ? 49.156 47.716 -35.250 1.00 66.19 106 ALA A C 1
ATOM 843 O O . ALA A 1 106 ? 49.354 48.427 -36.242 1.00 66.19 106 ALA A O 1
ATOM 844 N N . LEU A 1 107 ? 48.075 47.861 -34.474 1.00 72.94 107 LEU A N 1
ATOM 845 C CA . LEU A 1 107 ? 46.979 48.798 -34.729 1.00 72.94 107 LEU A CA 1
ATOM 846 C C . LEU A 1 107 ? 47.047 49.979 -33.754 1.00 72.94 107 LEU A C 1
ATOM 848 O O . LEU A 1 107 ? 46.982 49.792 -32.537 1.00 72.94 107 LEU A O 1
ATOM 852 N N . LYS A 1 108 ? 47.151 51.202 -34.294 1.00 74.12 108 LYS A N 1
ATOM 853 C CA . LYS A 1 108 ? 47.205 52.452 -33.515 1.00 74.12 108 LYS A CA 1
ATOM 854 C C . LYS A 1 108 ? 46.108 53.432 -33.927 1.00 74.12 108 LYS A C 1
ATOM 856 O O . LYS A 1 108 ? 45.770 53.539 -35.108 1.00 74.12 108 LYS A O 1
ATOM 861 N N . VAL A 1 109 ? 45.585 54.160 -32.942 1.00 75.69 109 VAL A N 1
ATOM 862 C CA . VAL A 1 109 ? 44.532 55.172 -33.112 1.00 75.69 109 VAL A CA 1
ATOM 863 C C . VAL A 1 109 ? 45.167 56.568 -33.091 1.00 75.69 109 VAL A C 1
ATOM 865 O O . VAL A 1 109 ? 45.731 56.981 -32.081 1.00 75.69 109 VAL A O 1
ATOM 868 N N . GLU A 1 110 ? 45.096 57.296 -34.208 1.00 72.19 110 GLU A N 1
ATOM 869 C CA . GLU A 1 110 ? 45.579 58.681 -34.348 1.00 72.19 110 GLU A CA 1
ATOM 870 C C . GLU A 1 110 ? 44.383 59.644 -34.539 1.00 72.19 110 GLU A C 1
ATOM 872 O O . GLU A 1 110 ? 43.260 59.218 -34.810 1.00 72.19 110 GLU A O 1
ATOM 877 N N . LYS A 1 111 ? 44.594 60.963 -34.391 1.00 65.56 111 LYS A N 1
ATOM 878 C CA . LYS A 1 111 ? 43.501 61.965 -34.429 1.00 65.56 111 LYS A CA 1
ATOM 879 C C . LYS A 1 111 ? 42.717 62.013 -35.747 1.00 65.56 111 LYS A C 1
ATOM 881 O O . LYS A 1 111 ? 41.540 62.354 -35.714 1.00 65.56 111 LYS A O 1
ATOM 886 N N . ASP A 1 112 ? 43.360 61.658 -36.858 1.00 60.72 112 ASP A N 1
ATOM 887 C CA . ASP A 1 112 ? 42.787 61.743 -38.208 1.00 60.72 112 ASP A CA 1
ATOM 888 C C . ASP A 1 112 ? 42.460 60.362 -38.818 1.00 60.72 112 ASP A C 1
ATOM 890 O O . ASP A 1 112 ? 42.054 60.280 -39.977 1.00 60.72 112 ASP A O 1
ATOM 894 N N . GLY A 1 113 ? 42.621 59.260 -38.066 1.00 67.69 113 GLY A N 1
ATOM 895 C CA . GLY A 1 113 ? 42.269 57.919 -38.544 1.00 67.69 113 GLY A CA 1
ATOM 896 C C . GLY A 1 113 ? 42.971 56.750 -37.845 1.00 67.69 113 GLY A C 1
ATOM 897 O O . GLY A 1 113 ? 43.724 56.908 -36.884 1.00 67.69 113 GLY A O 1
ATOM 898 N N . ILE A 1 114 ? 42.713 55.544 -38.358 1.00 66.56 114 ILE A N 1
ATOM 899 C CA . ILE A 1 114 ? 43.326 54.290 -37.895 1.00 66.56 114 ILE A CA 1
ATOM 900 C C . ILE A 1 114 ? 44.530 53.973 -38.779 1.00 66.56 114 ILE A C 1
ATOM 902 O O . ILE A 1 114 ? 44.420 53.975 -40.006 1.00 66.56 114 ILE A O 1
ATOM 906 N N . LYS A 1 115 ? 45.670 53.659 -38.159 1.00 69.00 115 LYS A N 1
ATOM 907 C CA . LYS A 1 115 ? 46.919 53.362 -38.862 1.00 69.00 115 LYS A CA 1
ATOM 908 C C . LYS A 1 115 ? 47.388 51.946 -38.562 1.00 69.00 115 LYS A C 1
ATOM 910 O O . LYS A 1 115 ? 47.497 51.541 -37.405 1.00 69.00 115 LYS A O 1
ATOM 915 N N . VAL A 1 116 ? 47.670 51.210 -39.632 1.00 69.94 116 VAL A N 1
ATOM 916 C CA . VAL A 1 116 ? 47.998 49.783 -39.612 1.00 69.94 116 VAL A CA 1
ATOM 917 C C . VAL A 1 116 ? 49.429 49.616 -40.107 1.00 69.94 116 VAL A C 1
ATOM 919 O O . VAL A 1 116 ? 49.735 49.970 -41.244 1.00 69.94 116 VAL A O 1
ATOM 922 N N . LEU A 1 117 ? 50.321 49.118 -39.250 1.00 64.75 117 LEU A N 1
ATOM 923 C CA . LEU A 1 117 ? 51.749 48.981 -39.557 1.00 64.75 117 LEU A CA 1
ATOM 924 C C . LEU A 1 117 ? 52.151 47.504 -39.609 1.00 64.75 117 LEU A C 1
ATOM 926 O O . LEU A 1 117 ? 52.796 46.986 -38.701 1.00 64.75 117 LEU A O 1
ATOM 930 N N . GLY A 1 118 ? 51.757 46.828 -40.689 1.00 67.50 118 GLY A N 1
ATOM 931 C CA . GLY A 1 118 ? 52.079 45.424 -40.946 1.00 67.50 118 GLY A CA 1
ATOM 932 C C . GLY A 1 118 ? 50.892 44.648 -41.512 1.00 67.50 118 GLY A C 1
ATOM 933 O O . GLY A 1 118 ? 49.941 45.229 -42.031 1.00 67.50 118 GLY A O 1
ATOM 934 N N . ARG A 1 119 ? 50.947 43.317 -41.401 1.00 61.22 119 ARG A N 1
ATOM 935 C CA . ARG A 1 119 ? 49.808 42.441 -41.700 1.00 61.22 119 ARG A CA 1
ATOM 936 C C . ARG A 1 119 ? 48.777 42.561 -40.575 1.00 61.22 119 ARG A C 1
ATOM 938 O O . ARG A 1 119 ? 49.139 42.522 -39.401 1.00 61.22 119 ARG A O 1
ATOM 945 N N . SER A 1 120 ? 47.503 42.713 -40.914 1.00 64.19 120 SER A N 1
ATOM 946 C CA . SER A 1 120 ? 46.408 42.768 -39.941 1.00 64.19 120 SER A CA 1
ATOM 947 C C . SER A 1 120 ? 45.140 42.189 -40.544 1.00 64.19 120 SER A C 1
ATOM 949 O O . SER A 1 120 ? 44.874 42.366 -41.731 1.00 64.19 120 SER A O 1
ATOM 951 N N . GLU A 1 121 ? 44.387 41.477 -39.716 1.00 63.53 121 GLU A N 1
ATOM 952 C CA . GLU A 1 121 ? 43.167 40.763 -40.083 1.00 63.53 121 GLU A CA 1
ATOM 953 C C . GLU A 1 121 ? 42.016 41.377 -39.271 1.00 63.53 121 GLU A C 1
ATOM 955 O O . GLU A 1 121 ? 42.187 41.700 -38.094 1.00 63.53 121 GLU A O 1
ATOM 960 N N . PHE A 1 122 ? 40.869 41.614 -39.913 1.00 66.38 122 PHE A N 1
ATOM 961 C CA . PHE A 1 122 ? 39.754 42.374 -39.340 1.00 66.38 122 PHE A CA 1
ATOM 962 C C . PHE A 1 122 ? 38.466 41.555 -39.388 1.00 66.38 122 PHE A C 1
ATOM 964 O O . PHE A 1 122 ? 38.081 41.055 -40.439 1.00 66.38 122 PHE A O 1
ATOM 971 N N . GLU A 1 123 ? 37.776 41.456 -38.252 1.00 48.16 123 GLU A N 1
ATOM 972 C CA . GLU A 1 123 ? 36.557 40.646 -38.110 1.00 48.16 123 GLU A CA 1
ATOM 973 C C . GLU A 1 123 ? 35.275 41.388 -38.549 1.00 48.16 123 GLU A C 1
ATOM 975 O O . GLU A 1 123 ? 34.221 40.777 -38.712 1.00 48.16 123 GLU A O 1
ATOM 980 N N . LYS A 1 124 ? 35.331 42.718 -38.725 1.00 56.50 124 LYS A N 1
ATOM 981 C CA . LYS A 1 124 ? 34.164 43.567 -39.036 1.00 56.50 124 LYS A CA 1
ATOM 982 C C . LYS A 1 124 ? 34.403 44.460 -40.261 1.00 56.50 124 LYS A C 1
ATOM 984 O O . LYS A 1 124 ? 35.539 44.892 -40.461 1.00 56.50 124 LYS A O 1
ATOM 989 N N . PRO A 1 125 ? 33.356 44.783 -41.053 1.00 60.75 125 PRO A N 1
ATOM 990 C CA . PRO A 1 125 ? 33.498 45.590 -42.265 1.00 60.75 125 PRO A CA 1
ATOM 991 C C . PRO A 1 125 ? 34.025 46.996 -41.967 1.00 60.75 125 PRO A C 1
ATOM 993 O O . PRO A 1 125 ? 33.531 47.664 -41.058 1.00 60.75 125 PRO A O 1
ATOM 996 N N . ILE A 1 126 ? 34.985 47.465 -42.766 1.00 65.00 126 ILE A N 1
ATOM 997 C CA . ILE A 1 126 ? 35.558 48.810 -42.646 1.00 65.00 126 ILE A CA 1
ATOM 998 C C . ILE A 1 126 ? 35.106 49.656 -43.835 1.00 65.00 126 ILE A C 1
ATOM 1000 O O . ILE A 1 126 ? 35.224 49.237 -44.986 1.00 65.00 126 ILE A O 1
ATOM 1004 N N . GLN A 1 127 ? 34.592 50.852 -43.555 1.00 65.50 127 GLN A N 1
ATOM 1005 C CA . GLN A 1 127 ? 34.212 51.828 -44.573 1.00 65.50 127 GLN A CA 1
ATOM 1006 C C . GLN A 1 127 ? 35.336 52.849 -44.760 1.00 65.50 127 GLN A C 1
ATOM 1008 O O . GLN A 1 127 ? 35.827 53.425 -43.790 1.00 65.50 127 GLN A O 1
ATOM 1013 N N . PHE A 1 128 ? 35.716 53.097 -46.013 1.00 66.69 128 PHE A N 1
ATOM 1014 C CA . PHE A 1 128 ? 36.750 54.061 -46.386 1.00 66.69 128 PHE A CA 1
ATOM 1015 C C . PHE A 1 128 ? 36.198 55.025 -47.438 1.00 66.69 128 PHE A C 1
ATOM 1017 O O . PHE A 1 128 ? 35.526 54.601 -48.374 1.00 66.69 128 PHE A O 1
ATOM 1024 N N . SER A 1 129 ? 36.523 56.314 -47.329 1.00 60.88 129 SER A N 1
ATOM 1025 C CA . SER A 1 129 ? 36.201 57.312 -48.363 1.00 60.88 129 SER A CA 1
ATOM 1026 C C . SER A 1 129 ? 37.082 57.183 -49.612 1.00 60.88 129 SER A C 1
ATOM 1028 O O . SER A 1 129 ? 36.703 57.637 -50.690 1.00 60.88 129 SER A O 1
ATOM 1030 N N . ARG A 1 130 ? 38.263 56.568 -49.473 1.00 62.09 130 ARG A N 1
ATOM 1031 C CA . ARG A 1 130 ? 39.195 56.257 -50.558 1.00 62.09 130 ARG A CA 1
ATOM 1032 C C . ARG A 1 130 ? 40.039 55.043 -50.176 1.00 62.09 130 ARG A C 1
ATOM 1034 O O . ARG A 1 130 ? 40.570 54.994 -49.071 1.00 62.09 130 ARG A O 1
ATOM 1041 N N . LEU A 1 131 ? 40.194 54.106 -51.107 1.00 69.69 131 LEU A N 1
ATOM 1042 C CA . LEU A 1 131 ? 41.108 52.968 -51.013 1.00 69.69 131 LEU A CA 1
ATOM 1043 C C . LEU A 1 131 ? 42.086 53.055 -52.192 1.00 69.69 131 LEU A C 1
ATOM 1045 O O . LEU A 1 131 ? 41.653 53.252 -53.327 1.00 69.69 131 LEU A O 1
ATOM 1049 N N . SER A 1 132 ? 43.392 52.970 -51.936 1.00 68.00 132 SER A N 1
ATOM 1050 C CA . SER A 1 132 ? 44.427 53.118 -52.969 1.00 68.00 132 SER A CA 1
ATOM 1051 C C . SER A 1 132 ? 45.709 52.376 -52.602 1.00 68.00 132 SER A C 1
ATOM 1053 O O . SER A 1 132 ? 46.190 52.502 -51.476 1.00 68.00 132 SER A O 1
ATOM 1055 N N . THR A 1 133 ? 46.284 51.665 -53.568 1.00 69.62 133 THR A N 1
ATOM 1056 C CA . THR A 1 133 ? 47.636 51.091 -53.518 1.00 69.62 133 THR A CA 1
ATOM 1057 C C . THR A 1 133 ? 48.679 52.091 -54.052 1.00 69.62 133 THR A C 1
ATOM 1059 O O . THR A 1 133 ? 48.302 53.079 -54.689 1.00 69.62 133 THR A O 1
ATOM 1062 N N . PRO A 1 134 ? 49.988 51.884 -53.797 1.00 73.56 134 PRO A N 1
ATOM 1063 C CA . PRO A 1 134 ? 51.055 52.595 -54.507 1.00 73.56 134 PRO A CA 1
ATOM 1064 C C . PRO A 1 134 ? 50.975 52.354 -56.024 1.00 73.56 134 PRO A C 1
ATOM 1066 O O . PRO A 1 134 ? 50.484 51.308 -56.446 1.00 73.56 134 PRO A O 1
ATOM 1069 N N . GLU A 1 135 ? 51.480 53.297 -56.828 1.00 66.75 135 GLU A N 1
ATOM 1070 C CA . GLU A 1 135 ? 51.190 53.395 -58.276 1.00 66.75 135 GLU A CA 1
ATOM 1071 C C . GLU A 1 135 ? 51.536 52.138 -59.108 1.00 66.75 135 GLU A C 1
ATOM 1073 O O . GLU A 1 135 ? 50.898 51.905 -60.132 1.00 66.75 135 GLU A O 1
ATOM 1078 N N . ASP A 1 136 ? 52.452 51.284 -58.634 1.00 63.03 136 ASP A N 1
ATOM 1079 C CA . ASP A 1 136 ? 52.915 50.068 -59.323 1.00 63.03 136 ASP A CA 1
ATOM 1080 C C . ASP A 1 136 ? 52.381 48.737 -58.726 1.00 63.03 136 ASP A C 1
ATOM 1082 O O . ASP A 1 136 ? 52.997 47.682 -58.907 1.00 63.03 136 ASP A O 1
ATOM 1086 N N . GLN A 1 137 ? 51.262 48.733 -57.980 1.00 69.88 137 GLN A N 1
ATOM 1087 C CA . GLN A 1 137 ? 50.691 47.503 -57.390 1.00 69.88 137 GLN A CA 1
ATOM 1088 C C . GLN A 1 137 ? 49.180 47.321 -57.604 1.00 69.88 137 GLN A C 1
ATOM 1090 O O . GLN A 1 137 ? 48.373 48.215 -57.347 1.00 69.88 137 GLN A O 1
ATOM 1095 N N . ALA A 1 138 ? 48.792 46.103 -58.004 1.00 66.75 138 ALA A N 1
ATOM 1096 C CA . ALA A 1 138 ? 47.402 45.711 -58.231 1.00 66.75 138 ALA A CA 1
ATOM 1097 C C . ALA A 1 138 ? 46.616 45.508 -56.921 1.00 66.75 138 ALA A C 1
ATOM 1099 O O . ALA A 1 138 ? 47.085 44.857 -55.986 1.00 66.75 138 ALA A O 1
ATOM 1100 N N . LEU A 1 139 ? 45.380 46.011 -56.887 1.00 72.50 139 LEU A N 1
ATOM 1101 C CA . LEU A 1 139 ? 44.445 45.808 -55.782 1.00 72.50 139 LEU A CA 1
ATOM 1102 C C . LEU A 1 139 ? 43.756 44.441 -55.920 1.00 72.50 139 LEU A C 1
ATOM 1104 O O . LEU A 1 139 ? 42.993 44.223 -56.857 1.00 72.50 139 LEU A O 1
ATOM 1108 N N . THR A 1 140 ? 44.011 43.533 -54.976 1.00 70.44 140 THR A N 1
ATOM 1109 C CA . THR A 1 140 ? 43.346 42.220 -54.895 1.00 70.44 140 THR A CA 1
ATOM 1110 C C . THR A 1 140 ? 42.340 42.240 -53.747 1.00 70.44 140 THR A C 1
ATOM 1112 O O . THR A 1 140 ? 42.685 42.668 -52.647 1.00 70.44 140 THR A O 1
ATOM 1115 N N . ILE A 1 141 ? 41.106 41.799 -53.999 1.00 69.88 141 ILE A N 1
ATOM 1116 C CA . ILE A 1 141 ? 40.018 41.754 -53.014 1.00 69.88 141 ILE A CA 1
ATOM 1117 C C . ILE A 1 141 ? 39.481 40.325 -52.989 1.00 69.88 141 ILE A C 1
ATOM 1119 O O . ILE A 1 141 ? 38.998 39.835 -54.006 1.00 69.88 141 ILE A O 1
ATOM 1123 N N . ASP A 1 142 ? 39.577 39.677 -51.833 1.00 64.75 142 ASP A N 1
ATOM 1124 C CA . ASP A 1 142 ? 39.131 38.302 -51.598 1.00 64.75 142 ASP A CA 1
ATOM 1125 C C . ASP A 1 142 ? 38.041 38.338 -50.512 1.00 64.75 142 ASP A C 1
ATOM 1127 O O . ASP A 1 142 ? 38.228 38.979 -49.474 1.00 64.75 142 ASP A O 1
ATOM 1131 N N . SER A 1 143 ? 36.863 37.765 -50.778 1.00 67.50 143 SER A N 1
ATOM 1132 C CA . SER A 1 143 ? 35.653 37.984 -49.967 1.00 67.50 143 SER A CA 1
ATOM 1133 C C . SER A 1 143 ? 34.733 36.766 -49.957 1.00 67.50 143 SER A C 1
ATOM 1135 O O . SER A 1 143 ? 34.242 36.331 -50.996 1.00 67.50 143 SER A O 1
ATOM 1137 N N . SER A 1 144 ? 34.414 36.271 -48.758 1.00 61.78 144 SER A N 1
ATOM 1138 C CA . SER A 1 144 ? 33.405 35.226 -48.530 1.00 61.78 144 SER A CA 1
ATOM 1139 C C . SER A 1 144 ? 31.970 35.761 -48.445 1.00 61.78 144 SER A C 1
ATOM 1141 O O . SER A 1 144 ? 31.031 34.974 -48.362 1.00 61.78 144 SER A O 1
ATOM 1143 N N . THR A 1 145 ? 31.790 37.088 -48.461 1.00 62.25 145 THR A N 1
ATOM 1144 C CA . THR A 1 145 ? 30.490 37.783 -48.395 1.00 62.25 145 THR A CA 1
ATOM 1145 C C . THR A 1 145 ? 30.145 38.532 -49.689 1.00 62.25 145 THR A C 1
ATOM 1147 O O . THR A 1 145 ? 29.184 39.295 -49.715 1.00 62.25 145 THR A O 1
ATOM 1150 N N . GLY A 1 146 ? 30.899 38.291 -50.767 1.00 74.56 146 GLY A N 1
ATOM 1151 C CA . GLY A 1 146 ? 30.700 38.901 -52.081 1.00 74.56 146 GLY A CA 1
ATOM 1152 C C . GLY A 1 146 ? 31.274 40.313 -52.212 1.00 74.56 146 GLY A C 1
ATOM 1153 O O . GLY A 1 146 ? 31.866 40.852 -51.271 1.00 74.56 146 GLY A O 1
ATOM 1154 N N . VAL A 1 147 ? 31.141 40.884 -53.411 1.00 79.00 147 VAL A N 1
ATOM 1155 C CA . VAL A 1 147 ? 31.672 42.194 -53.813 1.00 79.00 147 VAL A CA 1
ATOM 1156 C C . VAL A 1 147 ? 30.713 42.872 -54.801 1.00 79.00 147 VAL A C 1
ATOM 1158 O O . VAL A 1 147 ? 30.486 42.368 -55.896 1.00 79.00 147 VAL A O 1
ATOM 1161 N N . THR A 1 148 ? 30.204 44.049 -54.440 1.00 74.81 148 THR A N 1
ATOM 1162 C CA . THR A 1 148 ? 29.382 44.917 -55.303 1.00 74.81 148 THR A CA 1
ATOM 1163 C C . THR A 1 148 ? 30.235 46.030 -55.911 1.00 74.81 148 THR A C 1
ATOM 1165 O O . THR A 1 148 ? 30.920 46.751 -55.184 1.00 74.81 148 THR A O 1
ATOM 1168 N N . LEU A 1 149 ? 30.167 46.209 -57.233 1.00 77.31 149 LEU A N 1
ATOM 1169 C CA . LEU A 1 149 ? 30.900 47.227 -57.990 1.00 77.31 149 LEU A CA 1
ATOM 1170 C C . LEU A 1 149 ? 29.931 48.081 -58.820 1.00 77.31 149 LEU A C 1
ATOM 1172 O O . LEU A 1 149 ? 29.432 47.644 -59.854 1.00 77.31 149 LEU A O 1
ATOM 1176 N N . ASN A 1 150 ? 29.700 49.323 -58.388 1.00 74.50 150 ASN A N 1
ATOM 1177 C CA . ASN A 1 150 ? 28.840 50.285 -59.083 1.00 74.50 150 ASN A CA 1
ATOM 1178 C C . ASN A 1 150 ? 29.663 51.295 -59.897 1.00 74.50 150 ASN A C 1
ATOM 1180 O O . ASN A 1 150 ? 30.587 51.919 -59.374 1.00 74.50 150 ASN A O 1
ATOM 1184 N N . ALA A 1 151 ? 29.282 51.513 -61.155 1.00 74.75 151 ALA A N 1
ATOM 1185 C CA . ALA A 1 151 ? 29.802 52.563 -62.024 1.00 74.75 151 ALA A CA 1
ATOM 1186 C C . ALA A 1 151 ? 28.766 53.685 -62.183 1.00 74.75 151 ALA A C 1
ATOM 1188 O O . ALA A 1 151 ? 27.582 53.416 -62.386 1.00 74.75 151 ALA A O 1
ATOM 1189 N N . HIS A 1 152 ? 29.211 54.943 -62.120 1.00 74.38 152 HIS A N 1
ATOM 1190 C CA . HIS A 1 152 ? 28.357 56.130 -62.226 1.00 74.38 152 HIS A CA 1
ATOM 1191 C C . HIS A 1 152 ? 28.875 57.097 -63.294 1.00 74.38 152 HIS A C 1
ATOM 1193 O O . HIS A 1 152 ? 30.084 57.227 -63.494 1.00 74.38 152 HIS A O 1
ATOM 1199 N N . ASN A 1 153 ? 27.964 57.820 -63.948 1.00 74.94 153 ASN A N 1
ATOM 1200 C CA . ASN A 1 153 ? 28.322 58.920 -64.842 1.00 74.94 153 ASN A CA 1
ATOM 1201 C C . ASN A 1 153 ? 28.649 60.214 -64.072 1.00 74.94 153 ASN A C 1
ATOM 1203 O O . ASN A 1 153 ? 28.428 60.331 -62.867 1.00 74.94 153 ASN A O 1
ATOM 1207 N N . PHE A 1 154 ? 29.135 61.228 -64.797 1.00 72.50 154 PHE A N 1
ATOM 1208 C CA . PHE A 1 154 ? 29.486 62.546 -64.246 1.00 72.50 154 PHE A CA 1
ATOM 1209 C C . PHE A 1 154 ? 28.304 63.289 -63.581 1.00 72.50 154 PHE A C 1
ATOM 1211 O O . PHE A 1 154 ? 28.511 64.248 -62.844 1.00 72.50 154 PHE A O 1
ATOM 1218 N N . SER A 1 155 ? 27.065 62.848 -63.814 1.00 71.88 155 SER A N 1
ATOM 1219 C CA . SER A 1 155 ? 25.847 63.386 -63.196 1.00 71.88 155 SER A CA 1
ATOM 1220 C C . SER A 1 155 ? 25.373 62.580 -61.974 1.00 71.88 155 SER A C 1
ATOM 1222 O O . SER A 1 155 ? 24.309 62.875 -61.438 1.00 71.88 155 SER A O 1
ATOM 1224 N N . GLY A 1 156 ? 26.138 61.576 -61.529 1.00 64.31 156 GLY A N 1
ATOM 1225 C CA . GLY A 1 156 ? 25.871 60.771 -60.330 1.00 64.31 156 GLY A CA 1
ATOM 1226 C C . GLY A 1 156 ? 24.942 59.569 -60.536 1.00 64.31 156 GLY A C 1
ATOM 1227 O O . GLY A 1 156 ? 24.814 58.739 -59.635 1.00 64.31 156 GLY A O 1
ATOM 1228 N N . TYR A 1 157 ? 24.329 59.415 -61.711 1.00 71.00 157 TYR A N 1
ATOM 1229 C CA . TYR A 1 157 ? 23.470 58.265 -62.006 1.00 71.00 157 TYR A CA 1
ATOM 1230 C C . TYR A 1 157 ? 24.316 57.020 -62.278 1.00 71.00 157 TYR A C 1
ATOM 1232 O O . TYR A 1 157 ? 25.323 57.102 -62.986 1.00 71.00 157 TYR A O 1
ATOM 1240 N N . SER A 1 158 ? 23.910 55.874 -61.723 1.00 70.31 158 SER A N 1
ATOM 1241 C CA . SER A 1 158 ? 24.563 54.596 -62.015 1.00 70.31 158 SER A CA 1
ATOM 1242 C C . SER A 1 158 ? 24.332 54.221 -63.481 1.00 70.31 158 SER A C 1
ATOM 1244 O O . SER A 1 158 ? 23.205 54.287 -63.969 1.00 70.31 158 SER A O 1
ATOM 1246 N N . THR A 1 159 ? 25.407 53.872 -64.185 1.00 76.25 159 THR A N 1
ATOM 1247 C CA . THR A 1 159 ? 25.381 53.421 -65.587 1.00 76.25 159 THR A CA 1
ATOM 1248 C C . THR A 1 159 ? 25.576 51.919 -65.720 1.00 76.25 159 THR A C 1
ATOM 1250 O O . THR A 1 159 ? 25.163 51.346 -66.724 1.00 76.25 159 THR A O 1
ATOM 1253 N N . ALA A 1 160 ? 26.209 51.287 -64.731 1.00 75.56 160 ALA A N 1
ATOM 1254 C CA . ALA A 1 160 ? 26.253 49.839 -64.603 1.00 75.56 160 ALA A CA 1
ATOM 1255 C C . ALA A 1 160 ? 26.486 49.418 -63.143 1.00 75.56 160 ALA A C 1
ATOM 1257 O O . ALA A 1 160 ? 27.173 50.124 -62.402 1.00 75.56 160 ALA A O 1
ATOM 1258 N N . SER A 1 161 ? 25.983 48.243 -62.761 1.00 80.75 161 SER A N 1
ATOM 1259 C CA . SER A 1 161 ? 26.378 47.525 -61.538 1.00 80.75 161 SER A CA 1
ATOM 1260 C C . SER A 1 161 ? 26.866 46.126 -61.894 1.00 80.75 161 SER A C 1
ATOM 1262 O O . SER A 1 161 ? 26.321 45.498 -62.804 1.00 80.75 161 SER A O 1
ATOM 1264 N N . LEU A 1 162 ? 27.864 45.630 -61.166 1.00 77.88 162 LEU A N 1
ATOM 1265 C CA . LEU A 1 162 ? 28.263 44.229 -61.138 1.00 77.88 162 LEU A CA 1
ATOM 1266 C C . LEU A 1 162 ? 28.334 43.759 -59.682 1.00 77.88 162 LEU A C 1
ATOM 1268 O O . LEU A 1 162 ? 29.233 44.134 -58.931 1.00 77.88 162 LEU A O 1
ATOM 1272 N N . ASP A 1 163 ? 27.392 42.905 -59.312 1.00 77.12 163 ASP A N 1
ATOM 1273 C CA . ASP A 1 163 ? 27.232 42.347 -57.978 1.00 77.12 163 ASP A CA 1
ATOM 1274 C C . ASP A 1 163 ? 27.694 40.884 -57.986 1.00 77.12 163 ASP A C 1
ATOM 1276 O O . ASP A 1 163 ? 27.007 39.995 -58.491 1.00 77.12 163 ASP A O 1
ATOM 1280 N N . LEU A 1 164 ? 28.897 40.637 -57.462 1.00 76.44 164 LEU A N 1
ATOM 1281 C CA . LEU A 1 164 ? 29.502 39.314 -57.302 1.00 76.44 164 LEU A CA 1
ATOM 1282 C C . LEU A 1 164 ? 29.111 38.759 -55.930 1.00 76.44 164 LEU A C 1
ATOM 1284 O O . LEU A 1 164 ? 29.828 38.935 -54.946 1.00 76.44 164 LEU A O 1
ATOM 1288 N N . ASN A 1 165 ? 27.942 38.137 -55.838 1.00 71.06 165 ASN A N 1
ATOM 1289 C CA . ASN A 1 165 ? 27.361 37.715 -54.565 1.00 71.06 165 ASN A CA 1
ATOM 1290 C C . ASN A 1 165 ? 28.096 36.493 -53.966 1.00 71.06 165 ASN A C 1
ATOM 1292 O O . ASN A 1 165 ? 28.644 35.672 -54.707 1.00 71.06 165 ASN A O 1
ATOM 1296 N N . PRO A 1 166 ? 28.100 36.320 -52.626 1.00 59.75 166 PRO A N 1
ATOM 1297 C CA . PRO A 1 166 ? 28.824 35.223 -51.967 1.00 59.75 166 PRO A CA 1
ATOM 1298 C C . PRO A 1 166 ? 28.264 33.830 -52.247 1.00 59.75 166 PRO A C 1
ATOM 1300 O O . PRO A 1 166 ? 28.928 32.833 -51.979 1.00 59.75 166 PRO A O 1
ATOM 1303 N N . ASP A 1 167 ? 27.048 33.746 -52.784 1.00 69.62 167 ASP A N 1
ATOM 1304 C CA . ASP A 1 167 ? 26.445 32.497 -53.248 1.00 69.62 167 ASP A CA 1
ATOM 1305 C C . ASP A 1 167 ? 27.004 32.030 -54.609 1.00 69.62 167 ASP A C 1
ATOM 1307 O O . ASP A 1 167 ? 26.530 31.038 -55.165 1.00 69.62 167 ASP A O 1
ATOM 1311 N N . GLY A 1 168 ? 28.003 32.741 -55.147 1.00 58.12 168 GLY A N 1
ATOM 1312 C CA . GLY A 1 168 ? 28.657 32.457 -56.420 1.00 58.12 168 GLY A CA 1
ATOM 1313 C C . GLY A 1 168 ? 27.952 33.060 -57.636 1.00 58.12 168 GLY A C 1
ATOM 1314 O O . GLY A 1 168 ? 28.393 32.819 -58.760 1.00 58.12 168 GLY A O 1
ATOM 1315 N N . LYS A 1 169 ? 26.872 33.835 -57.457 1.00 64.94 169 LYS A N 1
ATOM 1316 C CA . LYS A 1 169 ? 26.150 34.465 -58.570 1.00 64.94 169 LYS A CA 1
ATOM 1317 C C . LYS A 1 169 ? 26.656 35.875 -58.851 1.00 64.94 169 LYS A C 1
ATOM 1319 O O . LYS A 1 169 ? 26.532 36.775 -58.022 1.00 64.94 169 LYS A O 1
ATOM 1324 N N . ALA A 1 170 ? 27.128 36.083 -60.075 1.00 67.56 170 ALA A N 1
ATOM 1325 C CA . ALA A 1 170 ? 27.320 37.412 -60.637 1.00 67.56 170 ALA A CA 1
ATOM 1326 C C . ALA A 1 170 ? 25.998 37.913 -61.243 1.00 67.56 170 ALA A C 1
ATOM 1328 O O . ALA A 1 170 ? 25.487 37.309 -62.186 1.00 67.56 170 ALA A O 1
ATOM 1329 N N . SER A 1 171 ? 25.457 39.016 -60.731 1.00 70.31 171 SER A N 1
ATOM 1330 C CA . SER A 1 171 ? 24.365 39.760 -61.369 1.00 70.31 171 SER A CA 1
ATOM 1331 C C . SER A 1 171 ? 24.890 41.092 -61.886 1.00 70.31 171 SER A C 1
ATOM 1333 O O . SER A 1 171 ? 25.522 41.837 -61.142 1.00 70.31 171 SER A O 1
ATOM 1335 N N . ALA A 1 172 ? 24.635 41.393 -63.158 1.00 76.81 172 ALA A N 1
ATOM 1336 C CA . ALA A 1 172 ? 25.052 42.636 -63.792 1.00 76.81 172 ALA A CA 1
ATOM 1337 C C . ALA A 1 172 ? 23.831 43.429 -64.266 1.00 76.81 172 ALA A C 1
ATOM 1339 O O . ALA A 1 172 ? 22.936 42.874 -64.902 1.00 76.81 172 ALA A O 1
ATOM 1340 N N . ILE A 1 173 ? 23.818 44.731 -63.990 1.00 78.88 173 ILE A N 1
ATOM 1341 C CA . ILE A 1 173 ? 22.853 45.685 -64.540 1.00 78.88 173 ILE A CA 1
ATOM 1342 C C . ILE A 1 173 ? 23.625 46.541 -65.538 1.00 78.88 173 ILE A C 1
ATOM 1344 O O . ILE A 1 173 ? 24.475 47.330 -65.139 1.00 78.88 173 ILE A O 1
ATOM 1348 N N . CYS A 1 174 ? 23.375 46.345 -66.829 1.00 78.12 174 CYS A N 1
ATOM 1349 C CA . CYS A 1 174 ? 24.006 47.064 -67.939 1.00 78.12 174 CYS A CA 1
ATOM 1350 C C . CYS A 1 174 ? 23.155 46.895 -69.210 1.00 78.12 174 CYS A C 1
ATOM 1352 O O . CYS A 1 174 ? 22.280 46.031 -69.244 1.00 78.12 174 CYS A O 1
ATOM 1354 N N . GLU A 1 175 ? 23.396 47.701 -70.249 1.00 78.12 175 GLU A N 1
ATOM 1355 C CA . GLU A 1 175 ? 22.655 47.588 -71.520 1.00 78.12 175 GLU A CA 1
ATOM 1356 C C . GLU A 1 175 ? 22.973 46.285 -72.275 1.00 78.12 175 GLU A C 1
ATOM 1358 O O . GLU A 1 175 ? 22.086 45.701 -72.892 1.00 78.12 175 GLU A O 1
ATOM 1363 N N . ARG A 1 176 ? 24.220 45.802 -72.191 1.00 79.25 176 ARG A N 1
ATOM 1364 C CA . ARG A 1 176 ? 24.682 44.561 -72.827 1.00 79.25 176 ARG A CA 1
ATOM 1365 C C . ARG A 1 176 ? 25.769 43.901 -71.980 1.00 79.25 176 ARG A C 1
ATOM 1367 O O . ARG A 1 176 ? 26.720 44.566 -71.571 1.00 79.25 176 ARG A O 1
ATOM 1374 N N . PHE A 1 177 ? 25.648 42.594 -71.753 1.00 80.62 177 PHE A N 1
ATOM 1375 C CA . PHE A 1 177 ? 26.592 41.793 -70.971 1.00 80.62 177 PHE A CA 1
ATOM 1376 C C . PHE A 1 177 ? 27.234 40.712 -71.845 1.00 80.62 177 PHE A C 1
ATOM 1378 O O . PHE A 1 177 ? 26.528 39.920 -72.469 1.00 80.62 177 PHE A O 1
ATOM 1385 N N . GLU A 1 178 ? 28.567 40.656 -71.879 1.00 79.56 178 GLU A N 1
ATOM 1386 C CA . GLU A 1 178 ? 29.335 39.718 -72.707 1.00 79.56 178 GLU A CA 1
ATOM 1387 C C . GLU A 1 178 ? 30.401 38.986 -71.885 1.00 79.56 178 GLU A C 1
ATOM 1389 O O . GLU A 1 178 ? 31.194 39.606 -71.178 1.00 79.56 178 GLU A O 1
ATOM 1394 N N . VAL A 1 179 ? 30.463 37.659 -72.026 1.00 74.50 179 VAL A N 1
ATOM 1395 C CA . VAL A 1 179 ? 31.502 36.815 -71.420 1.00 74.50 179 VAL A CA 1
ATOM 1396 C C . VAL A 1 179 ? 32.417 36.283 -72.520 1.00 74.50 179 VAL A C 1
ATOM 1398 O O . VAL A 1 179 ? 31.984 35.570 -73.430 1.00 74.50 179 VAL A O 1
ATOM 1401 N N . LEU A 1 180 ? 33.697 36.646 -72.428 1.00 70.62 180 LEU A N 1
ATOM 1402 C CA . LEU A 1 180 ? 34.734 36.381 -73.425 1.00 70.62 180 LEU A CA 1
ATOM 1403 C C . LEU A 1 180 ? 35.803 35.424 -72.865 1.00 70.62 180 LEU A C 1
ATOM 1405 O O . LEU A 1 180 ? 36.181 35.519 -71.700 1.00 70.62 180 LEU A O 1
ATOM 1409 N N . ASN A 1 181 ? 36.347 34.548 -73.711 1.00 72.56 181 ASN A N 1
ATOM 1410 C CA . ASN A 1 181 ? 37.539 33.741 -73.403 1.00 72.56 181 ASN A CA 1
ATOM 1411 C C . ASN A 1 181 ? 38.824 34.617 -73.443 1.00 72.56 181 ASN A C 1
ATOM 1413 O O . ASN A 1 181 ? 38.775 35.687 -74.056 1.00 72.56 181 ASN A O 1
ATOM 1417 N N . PRO A 1 182 ? 39.992 34.193 -72.904 1.00 69.19 182 PRO A N 1
ATOM 1418 C CA . PRO A 1 182 ? 41.225 35.001 -72.908 1.00 69.19 182 PRO A CA 1
ATOM 1419 C C . PRO A 1 182 ? 41.673 35.530 -74.285 1.00 69.19 182 PRO A C 1
ATOM 1421 O O . PRO A 1 182 ? 42.183 36.644 -74.374 1.00 69.19 182 PRO A O 1
ATOM 1424 N N . ASP A 1 183 ? 41.385 34.800 -75.370 1.00 72.44 183 ASP A N 1
ATOM 1425 C CA . ASP A 1 183 ? 41.626 35.230 -76.762 1.00 72.44 183 ASP A CA 1
ATOM 1426 C C . ASP A 1 183 ? 40.597 36.257 -77.299 1.00 72.44 183 ASP A C 1
ATOM 1428 O O . ASP A 1 183 ? 40.538 36.515 -78.503 1.00 72.44 183 ASP A O 1
ATOM 1432 N N . ARG A 1 184 ? 39.744 36.814 -76.427 1.00 64.44 184 ARG A N 1
ATOM 1433 C CA . ARG A 1 184 ? 38.656 37.771 -76.717 1.00 64.44 184 ARG A CA 1
ATOM 1434 C C . ARG A 1 184 ? 37.580 37.258 -77.689 1.00 64.44 184 ARG A C 1
ATOM 1436 O O . ARG A 1 184 ? 37.122 37.990 -78.563 1.00 64.44 184 ARG A O 1
ATOM 1443 N N . ARG A 1 185 ? 37.148 36.001 -77.529 1.00 65.25 185 ARG A N 1
ATOM 1444 C CA . ARG A 1 185 ? 36.031 35.386 -78.285 1.00 65.25 185 ARG A CA 1
ATOM 1445 C C . ARG A 1 185 ? 34.825 35.109 -77.382 1.00 65.25 185 ARG A C 1
ATOM 1447 O O . ARG A 1 185 ? 35.021 34.705 -76.241 1.00 65.25 185 ARG A O 1
ATOM 1454 N N . LEU A 1 186 ? 33.611 35.293 -77.903 1.00 64.62 186 LEU A N 1
ATOM 1455 C CA . LEU A 1 186 ? 32.351 35.269 -77.143 1.00 64.62 186 LEU A CA 1
ATOM 1456 C C . LEU A 1 186 ? 31.870 33.853 -76.784 1.00 64.62 186 LEU A C 1
ATOM 1458 O O . LEU A 1 186 ? 31.870 32.957 -77.631 1.00 64.62 186 LEU A O 1
ATOM 1462 N N . LEU A 1 187 ? 31.459 33.671 -75.525 1.00 62.62 187 LEU A N 1
ATOM 1463 C CA . LEU A 1 187 ? 30.978 32.406 -74.951 1.00 62.62 187 LEU A CA 1
ATOM 1464 C C . LEU A 1 187 ? 29.505 32.475 -74.515 1.00 62.62 187 LEU A C 1
ATOM 1466 O O . LEU A 1 187 ? 28.776 31.497 -74.666 1.00 62.62 187 LEU A O 1
ATOM 1470 N N . PHE A 1 188 ? 29.081 33.629 -73.998 1.00 67.69 188 PHE A N 1
ATOM 1471 C CA . PHE A 1 188 ? 27.723 33.926 -73.543 1.00 67.69 188 PHE A CA 1
ATOM 1472 C C . PHE A 1 188 ? 27.467 35.426 -73.701 1.00 67.69 188 PHE A C 1
ATOM 1474 O O . PHE A 1 188 ? 28.374 36.223 -73.440 1.00 67.69 188 PHE A O 1
ATOM 1481 N N . PHE A 1 189 ? 26.257 35.814 -74.111 1.00 75.31 189 PHE A N 1
ATOM 1482 C CA . PHE A 1 189 ? 25.841 37.215 -74.075 1.00 75.31 189 PHE A CA 1
ATOM 1483 C C . PHE A 1 189 ? 24.344 37.396 -73.819 1.00 75.31 189 PHE A C 1
ATOM 1485 O O . PHE A 1 189 ? 23.526 36.528 -74.138 1.00 75.31 189 PHE A O 1
ATOM 1492 N N . VAL A 1 190 ? 24.018 38.562 -73.263 1.00 71.50 190 VAL A N 1
ATOM 1493 C CA . VAL A 1 190 ? 22.660 39.051 -73.015 1.00 71.50 190 VAL A CA 1
ATOM 1494 C C . VAL A 1 190 ? 22.584 40.505 -73.471 1.00 71.50 190 VAL A C 1
ATOM 1496 O O . VAL A 1 190 ? 23.436 41.318 -73.109 1.00 71.50 190 VAL A O 1
ATOM 1499 N N . ASP A 1 191 ? 21.560 40.820 -74.253 1.00 71.31 191 ASP A N 1
ATOM 1500 C CA . ASP A 1 191 ? 21.201 42.168 -74.703 1.00 71.31 191 ASP A CA 1
ATOM 1501 C C . ASP A 1 191 ? 19.671 42.325 -74.573 1.00 71.31 191 ASP A C 1
ATOM 1503 O O . ASP A 1 191 ? 18.957 41.340 -74.375 1.00 71.31 191 ASP A O 1
ATOM 1507 N N . GLY A 1 192 ? 19.132 43.535 -74.699 1.00 65.44 192 GLY A N 1
ATOM 1508 C CA . GLY A 1 192 ? 17.718 43.849 -74.452 1.00 65.44 192 GLY A CA 1
ATOM 1509 C C . GLY A 1 192 ? 16.693 43.188 -75.389 1.00 65.44 192 GLY A C 1
ATOM 1510 O O . GLY A 1 192 ? 15.502 43.466 -75.254 1.00 65.44 192 GLY A O 1
ATOM 1511 N N . GLN A 1 193 ? 17.120 42.352 -76.345 1.00 61.22 193 GLN A N 1
ATOM 1512 C CA . GLN A 1 193 ? 16.246 41.666 -77.311 1.00 61.22 193 GLN A CA 1
ATOM 1513 C C . GLN A 1 193 ? 16.491 40.151 -77.451 1.00 61.22 193 GLN A C 1
ATOM 1515 O O . GLN A 1 193 ? 15.578 39.451 -77.885 1.00 61.22 193 GLN A O 1
ATOM 1520 N N . GLU A 1 194 ? 17.666 39.620 -77.087 1.00 53.41 194 GLU A N 1
ATOM 1521 C CA . GLU A 1 194 ? 17.975 38.186 -77.220 1.00 53.41 194 GLU A CA 1
ATOM 1522 C C . GLU A 1 194 ? 19.029 37.685 -76.212 1.00 53.41 194 GLU A C 1
ATOM 1524 O O . GLU A 1 194 ? 19.795 38.460 -75.635 1.00 53.41 194 GLU A O 1
ATOM 1529 N N . ILE A 1 195 ? 19.068 36.361 -76.012 1.00 63.91 195 ILE A N 1
ATOM 1530 C CA . ILE A 1 195 ? 20.030 35.657 -75.150 1.00 63.91 195 ILE A CA 1
ATOM 1531 C C . ILE A 1 195 ? 20.714 34.557 -75.969 1.00 63.91 195 ILE A C 1
ATOM 1533 O O . ILE A 1 195 ? 20.049 33.648 -76.468 1.00 63.91 195 ILE A O 1
ATOM 1537 N N . GLY A 1 196 ? 22.045 34.612 -76.071 1.00 57.50 196 GLY A N 1
ATOM 1538 C CA . GLY A 1 196 ? 22.860 33.622 -76.779 1.00 57.50 196 GLY A CA 1
ATOM 1539 C C . GLY A 1 196 ? 23.639 32.721 -75.818 1.00 57.50 196 GLY A C 1
ATOM 1540 O O . GLY A 1 196 ? 24.531 33.193 -75.110 1.00 57.50 196 GLY A O 1
ATOM 1541 N N . LEU A 1 197 ? 23.335 31.417 -75.817 1.00 59.09 197 LEU A N 1
ATOM 1542 C CA . LEU A 1 197 ? 23.903 30.425 -74.893 1.00 59.09 197 LEU A CA 1
ATOM 1543 C C . LEU A 1 197 ? 24.567 29.248 -75.622 1.00 59.09 197 LEU A C 1
ATOM 1545 O O . LEU A 1 197 ? 24.052 28.745 -76.620 1.00 59.09 197 LEU A O 1
ATOM 1549 N N . LYS A 1 198 ? 25.683 28.760 -75.070 1.00 54.00 198 LYS A N 1
ATOM 1550 C CA . LYS A 1 198 ? 26.335 27.505 -75.464 1.00 54.00 198 LYS A CA 1
ATOM 1551 C C . LYS A 1 198 ? 26.164 26.500 -74.313 1.00 54.00 198 LYS A C 1
ATOM 1553 O O . LYS A 1 198 ? 26.521 26.802 -73.181 1.00 54.00 198 LYS A O 1
ATOM 1558 N N . LEU A 1 199 ? 25.496 25.381 -74.593 1.00 54.81 199 LEU A N 1
ATOM 1559 C CA . LEU A 1 199 ? 24.724 24.593 -73.614 1.00 54.81 199 LEU A CA 1
ATOM 1560 C C . LEU A 1 199 ? 25.537 23.564 -72.813 1.00 54.81 199 LEU A C 1
ATOM 1562 O O . LEU A 1 199 ? 26.047 22.631 -73.426 1.00 54.81 199 LEU A O 1
ATOM 1566 N N . GLU A 1 200 ? 25.523 23.648 -71.469 1.00 47.75 200 GLU A N 1
ATOM 1567 C CA . GLU A 1 200 ? 25.990 22.551 -70.586 1.00 47.75 200 GLU A CA 1
ATOM 1568 C C . GLU A 1 200 ? 25.147 22.250 -69.295 1.00 47.75 200 GLU A C 1
ATOM 1570 O O . GLU A 1 200 ? 25.309 21.147 -68.791 1.00 47.75 200 GLU A O 1
ATOM 1575 N N . ASN A 1 201 ? 24.235 23.098 -68.745 1.00 45.81 201 ASN A N 1
ATOM 1576 C CA . ASN A 1 201 ? 23.399 22.779 -67.529 1.00 45.81 201 ASN A CA 1
ATOM 1577 C C . ASN A 1 201 ? 22.084 23.630 -67.355 1.00 45.81 201 ASN A C 1
ATOM 1579 O O . ASN A 1 201 ? 22.074 24.781 -67.784 1.00 45.81 201 ASN A O 1
ATOM 1583 N N . LEU A 1 202 ? 21.000 23.125 -66.699 1.00 54.00 202 LEU A N 1
ATOM 1584 C CA . LEU A 1 202 ? 19.645 23.776 -66.585 1.00 54.00 202 LEU A CA 1
ATOM 1585 C C . LEU A 1 202 ? 18.809 23.439 -65.289 1.00 54.00 202 LEU A C 1
ATOM 1587 O O . LEU A 1 202 ? 19.079 22.434 -64.635 1.00 54.00 202 LEU A O 1
ATOM 1591 N N . ARG A 1 203 ? 17.761 24.232 -64.937 1.00 46.50 203 ARG A N 1
ATOM 1592 C CA . ARG A 1 203 ? 16.704 23.998 -63.891 1.00 46.50 203 ARG A CA 1
ATOM 1593 C C . ARG A 1 203 ? 15.320 24.571 -64.303 1.00 46.50 203 ARG A C 1
ATOM 1595 O O . ARG A 1 203 ? 15.295 25.505 -65.096 1.00 46.50 203 ARG A O 1
ATOM 1602 N N . ILE A 1 204 ? 14.199 24.053 -63.759 1.00 57.62 204 ILE A N 1
ATOM 1603 C CA . ILE A 1 204 ? 12.794 24.407 -64.128 1.00 57.62 204 ILE A CA 1
ATOM 1604 C C . ILE A 1 204 ? 11.885 24.522 -62.870 1.00 57.62 204 ILE A C 1
ATOM 1606 O O . ILE A 1 204 ? 12.213 23.921 -61.849 1.00 57.62 204 ILE A O 1
ATOM 1610 N N . LEU A 1 205 ? 10.805 25.329 -62.920 1.00 46.44 205 LEU A N 1
ATOM 1611 C CA . LEU A 1 205 ? 10.049 25.858 -61.757 1.00 46.44 205 LEU A CA 1
ATOM 1612 C C . LEU A 1 205 ? 8.498 25.897 -61.909 1.00 46.44 205 LEU A C 1
ATOM 1614 O O . LEU A 1 205 ? 7.867 26.741 -61.281 1.00 46.44 205 LEU A O 1
ATOM 1618 N N . ASP A 1 206 ? 7.875 25.060 -62.749 1.00 46.94 206 ASP A N 1
ATOM 1619 C CA . ASP A 1 206 ? 6.439 25.193 -63.095 1.00 46.94 206 ASP A CA 1
ATOM 1620 C C . ASP A 1 206 ? 5.614 23.916 -62.814 1.00 46.94 206 ASP A C 1
ATOM 1622 O O . ASP A 1 206 ? 6.122 22.799 -62.965 1.00 46.94 206 ASP A O 1
ATOM 1626 N N . ASP A 1 207 ? 4.333 24.075 -62.453 1.00 47.16 207 ASP A N 1
ATOM 1627 C CA . ASP A 1 207 ? 3.434 23.002 -61.962 1.00 47.16 207 ASP A CA 1
ATOM 1628 C C . ASP A 1 207 ? 3.167 21.885 -62.991 1.00 47.16 207 ASP A C 1
ATOM 1630 O O . ASP A 1 207 ? 2.787 20.768 -62.637 1.00 47.16 207 ASP A O 1
ATOM 1634 N N . GLY A 1 208 ? 3.374 22.166 -64.281 1.00 54.00 208 GLY A N 1
ATOM 1635 C CA . GLY A 1 208 ? 3.241 21.185 -65.365 1.00 54.00 208 GLY A CA 1
ATOM 1636 C C . GLY A 1 208 ? 4.364 20.141 -65.417 1.00 54.00 208 GLY A C 1
ATOM 1637 O O . GLY A 1 208 ? 4.314 19.234 -66.250 1.00 54.00 208 GLY A O 1
ATOM 1638 N N . GLY A 1 209 ? 5.384 20.267 -64.564 1.00 58.28 209 GLY A N 1
ATOM 1639 C CA . GLY A 1 209 ? 6.605 19.475 -64.649 1.00 58.28 209 GLY A CA 1
ATOM 1640 C C . GLY A 1 209 ? 7.439 19.831 -65.883 1.00 58.28 209 GLY A C 1
ATOM 1641 O O . GLY A 1 209 ? 7.194 20.814 -66.580 1.00 58.28 209 GLY A O 1
ATOM 1642 N N . SER A 1 210 ? 8.471 19.034 -66.157 1.00 59.38 210 SER A N 1
ATOM 1643 C CA . SER A 1 210 ? 9.359 19.258 -67.302 1.00 59.38 210 SER A CA 1
ATOM 1644 C C . SER A 1 210 ? 9.620 17.977 -68.081 1.00 59.38 210 SER A C 1
ATOM 1646 O O . SER A 1 210 ? 10.145 16.999 -67.554 1.00 59.38 210 SER A O 1
ATOM 1648 N N . ILE A 1 211 ? 9.241 17.999 -69.359 1.00 55.44 211 ILE A N 1
ATOM 1649 C CA . ILE A 1 211 ? 9.450 16.896 -70.295 1.00 55.44 211 ILE A CA 1
ATOM 1650 C C . ILE A 1 211 ? 10.757 17.165 -71.035 1.00 55.44 211 ILE A C 1
ATOM 1652 O O . ILE A 1 211 ? 10.876 18.142 -71.771 1.00 55.44 211 ILE A O 1
ATOM 1656 N N . PHE A 1 212 ? 11.736 16.288 -70.836 1.00 61.81 212 PHE A N 1
ATOM 1657 C CA . PHE A 1 212 ? 13.018 16.334 -71.529 1.00 61.81 212 PHE A CA 1
ATOM 1658 C C . PHE A 1 212 ? 13.045 15.227 -72.584 1.00 61.81 212 PHE A C 1
ATOM 1660 O O . PHE A 1 212 ? 12.874 14.054 -72.261 1.00 61.81 212 PHE A O 1
ATOM 1667 N N . GLU A 1 213 ? 13.277 15.585 -73.847 1.00 46.12 213 GLU A N 1
ATOM 1668 C CA . GLU A 1 213 ? 13.297 14.627 -74.967 1.00 46.12 213 GLU A CA 1
ATOM 1669 C C . GLU A 1 213 ? 14.610 13.816 -75.065 1.00 46.12 213 GLU A C 1
ATOM 1671 O O . GLU A 1 213 ? 14.772 12.991 -75.963 1.00 46.12 213 GLU A O 1
ATOM 1676 N N . GLY A 1 214 ? 15.556 14.030 -74.144 1.00 57.84 214 GLY A N 1
ATOM 1677 C CA . GLY A 1 214 ? 16.865 13.377 -74.117 1.00 57.84 214 GLY A CA 1
ATOM 1678 C C . GLY A 1 214 ? 17.403 13.164 -72.699 1.00 57.84 214 GLY A C 1
ATOM 1679 O O . GLY A 1 214 ? 16.803 13.595 -71.716 1.00 57.84 214 GLY A O 1
ATOM 1680 N N . ALA A 1 215 ? 18.545 12.480 -72.597 1.00 55.12 215 ALA A N 1
ATOM 1681 C CA . ALA A 1 215 ? 19.173 12.160 -71.316 1.00 55.12 215 ALA A CA 1
ATOM 1682 C C . ALA A 1 215 ? 19.671 13.419 -70.582 1.00 55.12 215 ALA A C 1
ATOM 1684 O O . ALA A 1 215 ? 20.299 14.293 -71.180 1.00 55.12 215 ALA A O 1
ATOM 1685 N N . ILE A 1 216 ? 19.427 13.477 -69.270 1.00 62.00 216 ILE A N 1
ATOM 1686 C CA . ILE A 1 216 ? 19.833 14.579 -68.391 1.00 62.00 216 ILE A CA 1
ATOM 1687 C C . ILE A 1 216 ? 20.947 14.079 -67.475 1.00 62.00 216 ILE A C 1
ATOM 1689 O O . ILE A 1 216 ? 20.772 13.078 -66.783 1.00 62.00 216 ILE A O 1
ATOM 1693 N N . GLN A 1 217 ? 22.059 14.807 -67.411 1.00 59.03 217 GLN A N 1
ATOM 1694 C CA . GLN A 1 217 ? 23.126 14.552 -66.449 1.00 59.03 217 GLN A CA 1
ATOM 1695 C C . GLN A 1 217 ? 23.136 15.677 -65.408 1.00 59.03 217 GLN A C 1
ATOM 1697 O O . GLN A 1 217 ? 23.299 16.843 -65.749 1.00 59.03 217 GLN A O 1
ATOM 1702 N N . THR A 1 218 ? 22.919 15.342 -64.135 1.00 60.72 218 THR A N 1
ATOM 1703 C CA . THR A 1 218 ? 22.890 16.309 -63.026 1.00 60.72 218 THR A CA 1
ATOM 1704 C C . THR A 1 218 ? 23.377 15.659 -61.734 1.00 60.72 218 THR A C 1
ATOM 1706 O O . THR A 1 218 ? 23.190 14.463 -61.527 1.00 60.72 218 THR A O 1
ATOM 1709 N N . ALA A 1 219 ? 24.013 16.442 -60.862 1.00 55.75 219 ALA A N 1
ATOM 1710 C CA . ALA A 1 219 ? 24.598 15.943 -59.619 1.00 55.75 219 ALA A CA 1
ATOM 1711 C C . ALA A 1 219 ? 23.575 15.741 -58.485 1.00 55.75 219 ALA A C 1
ATOM 1713 O O . ALA A 1 219 ? 23.821 14.944 -57.584 1.00 55.75 219 ALA A O 1
ATOM 1714 N N . VAL A 1 220 ? 22.456 16.481 -58.481 1.00 59.06 220 VAL A N 1
ATOM 1715 C CA . VAL A 1 220 ? 21.447 16.439 -57.404 1.00 59.06 220 VAL A CA 1
ATOM 1716 C C . VAL A 1 220 ? 20.053 16.756 -57.954 1.00 59.06 220 VAL A C 1
ATOM 1718 O O . VAL A 1 220 ? 19.853 17.798 -58.578 1.00 59.06 220 VAL A O 1
ATOM 1721 N N . ILE A 1 221 ? 19.073 15.910 -57.622 1.00 66.81 221 ILE A N 1
ATOM 1722 C CA . ILE A 1 221 ? 17.635 16.137 -57.837 1.00 66.81 221 ILE A CA 1
ATOM 1723 C C . ILE A 1 221 ? 16.953 16.166 -56.460 1.00 66.81 221 ILE A C 1
ATOM 1725 O O . ILE A 1 221 ? 17.248 15.326 -55.611 1.00 66.81 221 ILE A O 1
ATOM 1729 N N . ARG A 1 222 ? 16.076 17.146 -56.207 1.00 58.66 222 ARG A N 1
ATOM 1730 C CA . ARG A 1 222 ? 15.301 17.281 -54.957 1.00 58.66 222 ARG A CA 1
ATOM 1731 C C . ARG A 1 222 ? 13.903 17.835 -55.261 1.00 58.66 222 ARG A C 1
ATOM 1733 O O . ARG A 1 222 ? 13.831 18.748 -56.083 1.00 58.66 222 ARG A O 1
ATOM 1740 N N . PRO A 1 223 ? 12.838 17.334 -54.610 1.00 62.94 223 PRO A N 1
ATOM 1741 C CA . PRO A 1 223 ? 11.523 17.969 -54.638 1.00 62.94 223 PRO A CA 1
ATOM 1742 C C . PRO A 1 223 ? 11.474 19.179 -53.693 1.00 62.94 223 PRO A C 1
ATOM 1744 O O . PRO A 1 223 ? 12.432 19.451 -52.959 1.00 62.94 223 PRO A O 1
ATOM 1747 N N . GLU A 1 224 ? 10.336 19.871 -53.675 1.00 57.47 224 GLU A N 1
ATOM 1748 C CA . GLU A 1 224 ? 10.022 20.828 -52.613 1.00 57.47 224 GLU A CA 1
ATOM 1749 C C . GLU A 1 224 ? 9.639 20.104 -51.303 1.00 57.47 224 GLU A C 1
ATOM 1751 O O . GLU A 1 224 ? 9.305 18.919 -51.336 1.00 57.47 224 GLU A O 1
ATOM 1756 N N . PRO A 1 225 ? 9.699 20.770 -50.130 1.00 48.53 225 PRO A N 1
ATOM 1757 C CA . PRO A 1 225 ? 9.555 20.103 -48.830 1.00 48.53 225 PRO A CA 1
ATOM 1758 C C . PRO A 1 225 ? 8.249 19.326 -48.612 1.00 48.53 225 PRO A C 1
ATOM 1760 O O . PRO A 1 225 ? 8.263 18.338 -47.878 1.00 48.53 225 PRO A O 1
ATOM 1763 N N . ASP A 1 226 ? 7.158 19.757 -49.252 1.00 49.78 226 ASP A N 1
ATOM 1764 C CA . ASP A 1 226 ? 5.807 19.209 -49.076 1.00 49.78 226 ASP A CA 1
ATOM 1765 C C . ASP A 1 226 ? 5.264 18.489 -50.331 1.00 49.78 226 ASP A C 1
ATOM 1767 O O . ASP A 1 226 ? 4.115 18.044 -50.338 1.00 49.78 226 ASP A O 1
ATOM 1771 N N . SER A 1 227 ? 6.076 18.332 -51.389 1.00 55.97 227 SER A N 1
ATOM 1772 C CA . SER A 1 227 ? 5.701 17.603 -52.610 1.00 55.97 227 SER A CA 1
ATOM 1773 C C . SER A 1 227 ? 6.526 16.316 -52.787 1.00 55.97 227 SER A C 1
ATOM 1775 O O . SER A 1 227 ? 7.730 16.290 -52.521 1.00 55.97 227 SER A O 1
ATOM 1777 N N . PRO A 1 228 ? 5.918 15.193 -53.215 1.00 58.78 228 PRO A N 1
ATOM 1778 C CA . PRO A 1 228 ? 6.671 13.981 -53.515 1.00 58.78 228 PRO A CA 1
ATOM 1779 C C . PRO A 1 228 ? 7.446 14.145 -54.830 1.00 58.78 228 PRO A C 1
ATOM 1781 O O . PRO A 1 228 ? 6.893 14.586 -55.836 1.00 58.78 228 PRO A O 1
ATOM 1784 N N . LEU A 1 229 ? 8.713 13.719 -54.857 1.00 67.62 229 LEU A N 1
ATOM 1785 C CA . LEU A 1 229 ? 9.464 13.607 -56.110 1.00 67.62 229 LEU A CA 1
ATOM 1786 C C . LEU A 1 229 ? 8.911 12.433 -56.934 1.00 67.62 229 LEU A C 1
ATOM 1788 O O . LEU A 1 229 ? 9.268 11.286 -56.665 1.00 67.62 229 LEU A O 1
ATOM 1792 N N . SER A 1 230 ? 8.069 12.711 -57.932 1.00 61.66 230 SER A N 1
ATOM 1793 C CA . SER A 1 230 ? 7.691 11.713 -58.941 1.00 61.66 230 SER A CA 1
ATOM 1794 C C . SER A 1 230 ? 8.651 11.771 -60.129 1.00 61.66 230 SER A C 1
ATOM 1796 O O . SER A 1 230 ? 8.903 12.841 -60.681 1.00 61.66 230 SER A O 1
ATOM 1798 N N . LEU A 1 231 ? 9.197 10.617 -60.520 1.00 68.69 231 LEU A N 1
ATOM 1799 C CA . LEU A 1 231 ? 10.001 10.443 -61.731 1.00 68.69 231 LEU A CA 1
ATOM 1800 C C . LEU A 1 231 ? 9.327 9.369 -62.587 1.00 68.69 231 LEU A C 1
ATOM 1802 O O . LEU A 1 231 ? 9.442 8.176 -62.308 1.00 68.69 231 LEU A O 1
ATOM 1806 N N . GLU A 1 232 ? 8.604 9.795 -63.618 1.00 61.81 232 GLU A N 1
ATOM 1807 C CA . GLU A 1 232 ? 7.763 8.916 -64.433 1.00 61.81 232 GLU A CA 1
ATOM 1808 C C . GLU A 1 232 ? 8.327 8.751 -65.847 1.00 61.81 232 GLU A C 1
ATOM 1810 O O . GLU A 1 232 ? 8.657 9.720 -66.527 1.00 61.81 232 GLU A O 1
ATOM 1815 N N . SER A 1 233 ? 8.417 7.499 -66.303 1.00 61.47 233 SER A N 1
ATOM 1816 C CA . SER A 1 233 ? 8.764 7.153 -67.683 1.00 61.47 233 SER A CA 1
ATOM 1817 C C . SER A 1 233 ? 7.510 6.630 -68.389 1.00 61.47 233 SER A C 1
ATOM 1819 O O . SER A 1 233 ? 7.135 5.474 -68.169 1.00 61.47 233 SER A O 1
ATOM 1821 N N . PRO A 1 234 ? 6.841 7.434 -69.240 1.00 56.38 234 PRO A N 1
ATOM 1822 C CA . PRO A 1 234 ? 5.584 7.031 -69.875 1.00 56.38 234 PRO A CA 1
ATOM 1823 C C . PRO A 1 234 ? 5.743 5.890 -70.895 1.00 56.38 234 PRO A C 1
ATOM 1825 O O . PRO A 1 234 ? 4.744 5.354 -71.372 1.00 56.38 234 PRO A O 1
ATOM 1828 N N . THR A 1 235 ? 6.975 5.506 -71.255 1.00 57.12 235 THR A N 1
ATOM 1829 C CA . THR A 1 235 ? 7.250 4.574 -72.363 1.00 57.12 235 THR A CA 1
ATOM 1830 C C . THR A 1 235 ? 7.794 3.199 -71.965 1.00 57.12 235 THR A C 1
ATOM 1832 O O . THR A 1 235 ? 7.673 2.308 -72.807 1.00 57.12 235 THR A O 1
ATOM 1835 N N . ARG A 1 236 ? 8.322 2.998 -70.733 1.00 58.81 236 ARG A N 1
ATOM 1836 C CA . ARG A 1 236 ? 8.322 1.728 -69.932 1.00 58.81 236 ARG A CA 1
ATOM 1837 C C . ARG A 1 236 ? 9.392 1.613 -68.837 1.00 58.81 236 ARG A C 1
ATOM 1839 O O . ARG A 1 236 ? 9.220 0.777 -67.955 1.00 58.81 236 ARG A O 1
ATOM 1846 N N . SER A 1 237 ? 10.486 2.370 -68.883 1.00 57.06 237 SER A N 1
ATOM 1847 C CA . SER A 1 237 ? 11.583 2.232 -67.908 1.00 57.06 237 SER A CA 1
ATOM 1848 C C . SER A 1 237 ? 12.271 3.558 -67.609 1.00 57.06 237 SER A C 1
ATOM 1850 O O . SER A 1 237 ? 12.507 4.356 -68.516 1.00 57.06 237 SER A O 1
ATOM 1852 N N . LEU A 1 238 ? 12.619 3.765 -66.340 1.00 63.56 238 LEU A N 1
ATOM 1853 C CA . LEU A 1 238 ? 13.491 4.840 -65.876 1.00 63.56 238 LEU A CA 1
ATOM 1854 C C . LEU A 1 238 ? 14.846 4.218 -65.518 1.00 63.56 238 LEU A C 1
ATOM 1856 O O . LEU A 1 238 ? 14.915 3.377 -64.623 1.00 63.56 238 LEU A O 1
ATOM 1860 N N . THR A 1 239 ? 15.906 4.617 -66.216 1.00 60.47 239 THR A N 1
ATOM 1861 C CA . THR A 1 239 ? 17.275 4.146 -65.961 1.00 60.47 239 THR A CA 1
ATOM 1862 C C . THR A 1 239 ? 18.083 5.306 -65.399 1.00 60.47 239 THR A C 1
ATOM 1864 O O . THR A 1 239 ? 18.163 6.357 -66.030 1.00 60.47 239 THR A O 1
ATOM 1867 N N . VAL A 1 240 ? 18.658 5.125 -64.209 1.00 64.75 240 VAL A N 1
ATOM 1868 C CA . VAL A 1 240 ? 19.479 6.136 -63.531 1.00 64.75 240 VAL A CA 1
ATOM 1869 C C . VAL A 1 240 ? 20.882 5.570 -63.365 1.00 64.75 240 VAL A C 1
ATOM 1871 O O . VAL A 1 240 ? 21.074 4.590 -62.649 1.00 64.75 240 VAL A O 1
ATOM 1874 N N . GLU A 1 241 ? 21.852 6.183 -64.036 1.00 60.38 241 GLU A N 1
ATOM 1875 C CA . GLU A 1 241 ? 23.268 5.822 -63.958 1.00 60.38 241 GLU A CA 1
ATOM 1876 C C . GLU A 1 241 ? 24.048 6.961 -63.295 1.00 60.38 241 GLU A C 1
ATOM 1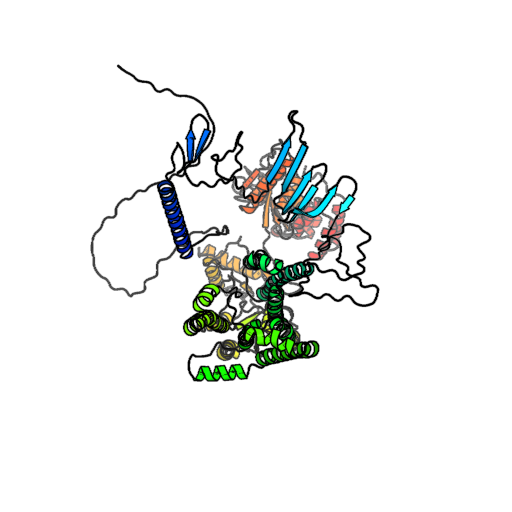878 O O . GLU A 1 241 ? 23.860 8.134 -63.622 1.00 60.38 241 GLU A O 1
ATOM 1883 N N . ALA A 1 242 ? 24.931 6.619 -62.358 1.00 60.94 242 ALA A N 1
ATOM 1884 C CA . ALA A 1 242 ? 25.779 7.565 -61.643 1.00 60.94 242 ALA A CA 1
ATOM 1885 C C . ALA A 1 242 ? 27.221 7.043 -61.580 1.00 60.94 242 ALA A C 1
ATOM 1887 O O . ALA A 1 242 ? 27.458 5.838 -61.531 1.00 60.94 242 ALA A O 1
ATOM 1888 N N . GLY A 1 243 ? 28.197 7.956 -61.571 1.00 56.59 243 GLY A N 1
ATOM 1889 C CA . GLY A 1 243 ? 29.623 7.609 -61.463 1.00 56.59 243 GLY A CA 1
ATOM 1890 C C . GLY A 1 243 ? 30.086 7.225 -60.048 1.00 56.59 243 GLY A C 1
ATOM 1891 O O . GLY A 1 243 ? 31.249 6.872 -59.866 1.00 56.59 243 GLY A O 1
ATOM 1892 N N . GLN A 1 244 ? 29.196 7.335 -59.058 1.00 59.19 244 GLN A N 1
ATOM 1893 C CA . GLN A 1 244 ? 29.343 6.946 -57.650 1.00 59.19 244 GLN A CA 1
ATOM 1894 C C . GLN A 1 244 ? 27.969 6.474 -57.125 1.00 59.19 244 GLN A C 1
ATOM 1896 O O . GLN A 1 244 ? 27.010 6.413 -57.895 1.00 59.19 244 GLN A O 1
ATOM 1901 N N . ASP A 1 245 ? 27.871 6.138 -55.837 1.00 49.41 245 ASP A N 1
ATOM 1902 C CA . ASP A 1 245 ? 26.640 5.647 -55.205 1.00 49.41 245 ASP A CA 1
ATOM 1903 C C . ASP A 1 245 ? 25.446 6.617 -55.329 1.00 49.41 245 ASP A C 1
ATOM 1905 O O . ASP A 1 245 ? 25.597 7.841 -55.316 1.00 49.41 245 ASP A O 1
ATOM 1909 N N . ILE A 1 246 ? 24.234 6.054 -55.403 1.00 63.19 246 ILE A N 1
ATOM 1910 C CA . ILE A 1 246 ? 22.964 6.794 -55.451 1.00 63.19 246 ILE A CA 1
ATOM 1911 C C . ILE A 1 246 ? 22.285 6.699 -54.077 1.00 63.19 246 ILE A C 1
ATOM 1913 O O . ILE A 1 246 ? 21.756 5.647 -53.718 1.00 63.19 246 ILE A O 1
ATOM 1917 N N . GLU A 1 247 ? 22.263 7.794 -53.311 1.00 52.25 247 GLU A N 1
ATOM 1918 C CA . GLU A 1 247 ? 21.556 7.858 -52.022 1.00 52.25 247 GLU A CA 1
ATOM 1919 C C . GLU A 1 247 ? 20.111 8.368 -52.165 1.00 52.25 247 GLU A C 1
ATOM 1921 O O . GLU A 1 247 ? 19.856 9.442 -52.711 1.00 52.25 247 GLU A O 1
ATOM 1926 N N . LEU A 1 248 ? 19.159 7.625 -51.589 1.00 57.88 248 LEU A N 1
ATOM 1927 C CA . LEU A 1 248 ? 17.748 8.006 -51.473 1.00 57.88 248 LEU A CA 1
ATOM 1928 C C . LEU A 1 248 ? 17.394 8.233 -49.995 1.00 57.88 248 LEU A C 1
ATOM 1930 O O . LEU A 1 248 ? 17.372 7.296 -49.198 1.00 57.88 248 LEU A O 1
ATOM 1934 N N . LEU A 1 249 ? 17.109 9.483 -49.617 1.00 55.25 249 LEU A N 1
ATOM 1935 C CA . LEU A 1 249 ? 16.845 9.878 -48.227 1.00 55.25 249 LEU A CA 1
ATOM 1936 C C . LEU A 1 249 ? 15.340 10.017 -47.948 1.00 55.25 249 LEU A C 1
ATOM 1938 O O . LEU A 1 249 ? 14.647 10.772 -48.624 1.00 55.25 249 LEU A O 1
ATOM 1942 N N . SER A 1 250 ? 14.847 9.343 -46.902 1.00 59.72 250 SER A N 1
ATOM 1943 C CA . SER A 1 250 ? 13.445 9.409 -46.456 1.00 59.72 250 SER A CA 1
ATOM 1944 C C . SER A 1 250 ? 13.317 9.842 -44.994 1.00 59.72 250 SER A C 1
ATOM 1946 O O . SER A 1 250 ? 13.953 9.283 -44.097 1.00 59.72 250 SER A O 1
ATOM 1948 N N . SER A 1 251 ? 12.440 10.815 -44.733 1.00 63.91 251 SER A N 1
ATOM 1949 C CA . SER A 1 251 ? 12.162 11.341 -43.387 1.00 63.91 251 SER A CA 1
ATOM 1950 C C . SER A 1 251 ? 11.446 10.342 -42.468 1.00 63.91 251 SER A C 1
ATOM 1952 O O . SER A 1 251 ? 11.537 10.470 -41.245 1.00 63.91 251 SER A O 1
ATOM 1954 N N . ALA A 1 252 ? 10.774 9.326 -43.025 1.00 65.62 252 ALA A N 1
ATOM 1955 C CA . ALA A 1 252 ? 9.961 8.371 -42.266 1.00 65.62 252 ALA A CA 1
ATOM 1956 C C . ALA A 1 252 ? 10.776 7.550 -41.246 1.00 65.62 252 ALA A C 1
ATOM 1958 O O . ALA A 1 252 ? 10.290 7.269 -40.149 1.00 65.62 252 ALA A O 1
ATOM 1959 N N . GLY A 1 253 ? 12.036 7.223 -41.565 1.00 68.44 253 GLY A N 1
ATOM 1960 C CA . GLY A 1 253 ? 12.905 6.447 -40.674 1.00 68.44 253 GLY A CA 1
ATOM 1961 C C . GLY A 1 253 ? 13.127 7.123 -39.318 1.00 68.44 253 GLY A C 1
ATOM 1962 O O . GLY A 1 253 ? 13.040 6.474 -38.281 1.00 68.44 253 GLY A O 1
ATOM 1963 N N . LYS A 1 254 ? 13.320 8.449 -39.294 1.00 77.19 254 LYS A N 1
ATOM 1964 C CA . LYS A 1 254 ? 13.566 9.204 -38.051 1.00 77.19 254 LYS A CA 1
ATOM 1965 C C . LYS A 1 254 ? 12.390 9.116 -37.074 1.00 77.19 254 LYS A C 1
ATOM 1967 O O . LYS A 1 254 ? 12.602 8.962 -35.875 1.00 77.19 254 LYS A O 1
ATOM 1972 N N . ILE A 1 255 ? 11.159 9.169 -37.586 1.00 80.69 255 ILE A N 1
ATOM 1973 C CA . ILE A 1 255 ? 9.939 9.044 -36.774 1.00 80.69 255 ILE A CA 1
ATOM 1974 C C . ILE A 1 255 ? 9.843 7.630 -36.185 1.00 80.69 255 ILE A C 1
ATOM 1976 O O . ILE A 1 255 ? 9.565 7.486 -34.994 1.00 80.69 255 ILE A O 1
ATOM 1980 N N . LEU A 1 256 ? 10.139 6.600 -36.987 1.00 83.00 256 LEU A N 1
ATOM 1981 C CA . LEU A 1 256 ? 10.151 5.205 -36.541 1.00 83.00 256 LEU A CA 1
ATOM 1982 C C . LEU A 1 256 ? 11.130 4.986 -35.377 1.00 83.00 256 LEU A C 1
ATOM 1984 O O . LEU A 1 256 ? 10.724 4.472 -34.338 1.00 83.00 256 LEU A O 1
ATOM 1988 N N . PHE A 1 257 ? 12.393 5.405 -35.506 1.00 86.19 257 PHE A N 1
ATOM 1989 C CA . PHE A 1 257 ? 13.396 5.172 -34.456 1.00 86.19 257 PHE A CA 1
ATOM 1990 C C . PHE A 1 257 ? 13.081 5.925 -33.154 1.00 86.19 257 PHE A C 1
ATOM 1992 O O . PHE A 1 257 ? 13.231 5.351 -32.076 1.00 86.19 257 PHE A O 1
ATOM 1999 N N . CYS A 1 258 ? 12.562 7.156 -33.234 1.00 84.50 258 CYS A N 1
ATOM 2000 C CA . CYS A 1 258 ? 12.103 7.898 -32.055 1.00 84.50 258 CYS A CA 1
ATOM 2001 C C . CYS A 1 258 ? 10.893 7.233 -31.370 1.00 84.50 258 CYS A C 1
ATOM 2003 O O . CYS A 1 258 ? 10.835 7.179 -30.142 1.00 84.50 258 CYS A O 1
ATOM 2005 N N . ALA A 1 259 ? 9.940 6.682 -32.131 1.00 87.50 259 ALA A N 1
ATOM 2006 C CA . ALA A 1 259 ? 8.816 5.933 -31.562 1.00 87.50 259 ALA A CA 1
ATOM 2007 C C . ALA A 1 259 ? 9.282 4.648 -30.848 1.00 87.50 259 ALA A C 1
ATOM 2009 O O . ALA A 1 259 ? 8.747 4.282 -29.799 1.00 87.50 259 ALA A O 1
ATOM 2010 N N . VAL A 1 260 ? 10.318 3.991 -31.376 1.00 89.69 260 VAL A N 1
ATOM 2011 C CA . VAL A 1 260 ? 10.929 2.814 -30.747 1.00 89.69 260 VAL A CA 1
ATOM 2012 C C . VAL A 1 260 ? 11.680 3.166 -29.456 1.00 89.69 260 VAL A C 1
ATOM 2014 O O . VAL A 1 260 ? 11.607 2.393 -28.501 1.00 89.69 260 VAL A O 1
ATOM 2017 N N . ASP A 1 261 ? 12.316 4.335 -29.341 1.00 88.94 261 ASP A N 1
ATOM 2018 C CA . ASP A 1 261 ? 12.892 4.780 -28.059 1.00 88.94 261 ASP A CA 1
ATOM 2019 C C . ASP A 1 261 ? 11.826 5.008 -26.979 1.00 88.94 261 ASP A C 1
ATOM 2021 O O . ASP A 1 261 ? 12.035 4.634 -25.821 1.00 88.94 261 ASP A O 1
ATOM 2025 N N . VAL A 1 262 ? 10.656 5.541 -27.348 1.00 88.75 262 VAL A N 1
ATOM 2026 C CA . VAL A 1 262 ? 9.508 5.664 -26.432 1.00 88.75 262 VAL A CA 1
ATOM 2027 C C . VAL A 1 262 ? 9.031 4.283 -25.971 1.00 88.75 262 VAL A C 1
ATOM 2029 O O . VAL A 1 262 ? 8.838 4.065 -24.773 1.00 88.75 262 VAL A O 1
ATOM 2032 N N . ALA A 1 263 ? 8.920 3.317 -26.889 1.00 89.50 263 ALA A N 1
ATOM 2033 C CA . ALA A 1 263 ? 8.607 1.928 -26.547 1.00 89.50 263 ALA A CA 1
ATOM 2034 C C . ALA A 1 263 ? 9.686 1.281 -25.653 1.00 89.50 263 ALA A C 1
ATOM 2036 O O . ALA A 1 263 ? 9.360 0.523 -24.741 1.00 89.50 263 ALA A O 1
ATOM 2037 N N . THR A 1 264 ? 10.961 1.622 -25.856 1.00 90.06 264 THR A N 1
ATOM 2038 C CA . THR A 1 264 ? 12.096 1.151 -25.043 1.00 90.06 264 THR A CA 1
ATOM 2039 C C . THR A 1 264 ? 12.010 1.688 -23.610 1.00 90.06 264 THR A C 1
ATOM 2041 O O . THR A 1 264 ? 12.116 0.914 -22.657 1.00 90.06 264 THR A O 1
ATOM 2044 N N . GLY A 1 265 ? 11.709 2.980 -23.435 1.00 87.25 265 GLY A N 1
ATOM 2045 C CA . GLY A 1 265 ? 11.442 3.577 -22.120 1.00 87.25 265 GLY A CA 1
ATOM 2046 C C . GLY A 1 265 ? 10.231 2.954 -21.410 1.00 87.25 265 GLY A C 1
ATOM 2047 O O . GLY A 1 265 ? 10.277 2.700 -20.206 1.00 87.25 265 GLY A O 1
ATOM 2048 N N . TRP A 1 266 ? 9.168 2.629 -22.152 1.00 87.12 266 TRP A N 1
ATOM 2049 C CA . TRP A 1 266 ? 7.999 1.919 -21.619 1.00 87.12 266 TRP A CA 1
ATOM 2050 C C . TRP A 1 266 ? 8.316 0.472 -21.199 1.00 87.12 266 TRP A C 1
ATOM 2052 O O . TRP A 1 266 ? 7.862 0.028 -20.142 1.00 87.12 266 TRP A O 1
ATOM 2062 N N . LEU A 1 267 ? 9.138 -0.252 -21.969 1.00 86.88 267 LEU A N 1
ATOM 2063 C CA . LEU A 1 267 ? 9.607 -1.595 -21.606 1.00 86.88 267 LEU A CA 1
ATOM 2064 C C . LEU A 1 267 ? 10.436 -1.573 -20.314 1.00 86.88 267 LEU A C 1
ATOM 2066 O O . LEU A 1 267 ? 10.204 -2.414 -19.447 1.00 86.88 267 LEU A O 1
ATOM 2070 N N . LEU A 1 268 ? 11.339 -0.599 -20.136 1.00 85.94 268 LEU A N 1
ATOM 2071 C CA . LEU A 1 268 ? 12.101 -0.426 -18.888 1.00 85.94 268 LEU A CA 1
ATOM 2072 C C . LEU A 1 268 ? 11.177 -0.273 -17.669 1.00 85.94 268 LEU A C 1
ATOM 2074 O O . LEU A 1 268 ? 11.376 -0.944 -16.654 1.00 85.94 268 LEU A O 1
ATOM 2078 N N . TYR A 1 269 ? 10.133 0.552 -17.786 1.00 82.38 269 TYR A N 1
ATOM 2079 C CA . TYR A 1 269 ? 9.117 0.710 -16.744 1.00 82.38 269 TYR A CA 1
ATOM 2080 C C . TYR A 1 269 ? 8.361 -0.606 -16.468 1.00 82.38 269 TYR A C 1
ATOM 2082 O O . TYR A 1 269 ? 8.241 -1.026 -15.315 1.00 82.38 269 TYR A O 1
ATOM 2090 N N . LYS A 1 270 ? 7.910 -1.314 -17.514 1.00 80.44 270 LYS A N 1
ATOM 2091 C CA . LYS A 1 270 ? 7.136 -2.564 -17.381 1.00 80.44 270 LYS A CA 1
ATOM 2092 C C . LYS A 1 270 ? 7.929 -3.746 -16.829 1.00 80.44 270 LYS A C 1
ATOM 2094 O O . LYS A 1 270 ? 7.367 -4.537 -16.071 1.00 80.44 270 LYS A O 1
ATOM 2099 N N . ILE A 1 271 ? 9.219 -3.859 -17.149 1.00 78.94 271 ILE A N 1
ATOM 2100 C CA . ILE A 1 271 ? 10.109 -4.865 -16.548 1.00 78.94 271 ILE A CA 1
ATOM 2101 C C . ILE A 1 271 ? 10.145 -4.684 -15.024 1.00 78.94 271 ILE A C 1
ATOM 2103 O O . ILE A 1 271 ? 10.039 -5.672 -14.296 1.00 78.94 271 ILE A O 1
ATOM 2107 N N . LYS A 1 272 ? 10.220 -3.436 -14.532 1.00 69.75 272 LYS A N 1
ATOM 2108 C CA . LYS A 1 272 ? 10.247 -3.171 -13.088 1.00 69.75 272 LYS A CA 1
ATOM 2109 C C . LYS A 1 272 ? 8.871 -3.246 -12.421 1.00 69.75 272 LYS A C 1
ATOM 2111 O O . LYS A 1 272 ? 8.819 -3.615 -11.255 1.00 69.75 272 LYS A O 1
ATOM 2116 N N . GLU A 1 273 ? 7.762 -2.992 -13.117 1.00 64.81 273 GLU A N 1
ATOM 2117 C CA . GLU A 1 273 ? 6.419 -3.222 -12.552 1.00 64.81 273 GLU A CA 1
ATOM 2118 C C . GLU A 1 273 ? 6.211 -4.701 -12.169 1.00 64.81 273 GLU A C 1
ATOM 2120 O O . GLU A 1 273 ? 5.739 -4.995 -11.071 1.00 64.81 273 GLU A O 1
ATOM 2125 N N . ASN A 1 274 ? 6.625 -5.637 -13.030 1.00 60.50 274 ASN A N 1
ATOM 2126 C CA . ASN A 1 274 ? 6.561 -7.076 -12.737 1.00 60.50 274 ASN A CA 1
ATOM 2127 C C . ASN A 1 274 ? 7.460 -7.476 -11.550 1.00 60.50 274 ASN A C 1
ATOM 2129 O O . ASN A 1 274 ? 7.090 -8.333 -10.754 1.00 60.50 274 ASN A O 1
ATOM 2133 N N . ASP A 1 275 ? 8.621 -6.838 -11.420 1.00 55.59 275 ASP A N 1
ATOM 2134 C CA . ASP A 1 275 ? 9.640 -7.132 -10.406 1.00 55.59 275 ASP A CA 1
ATOM 2135 C C . ASP A 1 275 ? 9.336 -6.449 -9.046 1.00 55.59 275 ASP A C 1
ATOM 2137 O O . ASP A 1 275 ? 9.586 -7.013 -7.986 1.00 55.59 275 ASP A O 1
ATOM 2141 N N . LEU A 1 276 ? 8.674 -5.282 -9.033 1.00 46.12 276 LEU A N 1
ATOM 2142 C CA . LEU A 1 276 ? 8.106 -4.646 -7.826 1.00 46.12 276 LEU A CA 1
ATOM 2143 C C . LEU A 1 276 ? 6.917 -5.418 -7.237 1.00 46.12 276 LEU A C 1
ATOM 2145 O O . LEU A 1 276 ? 6.668 -5.329 -6.038 1.00 46.12 276 LEU A O 1
ATOM 2149 N N . ARG A 1 277 ? 6.202 -6.211 -8.046 1.00 46.09 277 ARG A N 1
ATOM 2150 C CA . ARG A 1 277 ? 5.202 -7.166 -7.536 1.00 46.09 277 ARG A CA 1
ATOM 2151 C C . ARG A 1 277 ? 5.844 -8.347 -6.788 1.00 46.09 277 ARG A C 1
ATOM 2153 O O . ARG A 1 277 ? 5.127 -9.054 -6.086 1.00 46.09 277 ARG A O 1
ATOM 2160 N N . GLN A 1 278 ? 7.162 -8.546 -6.915 1.00 41.94 278 GLN A N 1
ATOM 2161 C CA . GLN A 1 278 ? 7.924 -9.623 -6.269 1.00 41.94 278 GLN A CA 1
ATOM 2162 C C . GLN A 1 278 ? 8.858 -9.121 -5.147 1.00 41.94 278 GLN A C 1
ATOM 2164 O O . GLN A 1 278 ? 9.021 -9.816 -4.146 1.00 41.94 278 GLN A O 1
ATOM 2169 N N . SER A 1 279 ? 9.437 -7.918 -5.261 1.00 39.28 279 SER A N 1
ATOM 2170 C CA . SER A 1 279 ? 10.343 -7.338 -4.253 1.00 39.28 279 SER A CA 1
ATOM 2171 C C . SER A 1 279 ? 9.637 -6.400 -3.266 1.00 39.28 279 SER A C 1
ATOM 2173 O O . SER A 1 279 ? 8.948 -5.464 -3.669 1.00 39.28 279 SER A O 1
ATOM 2175 N N . THR A 1 280 ? 9.886 -6.586 -1.972 1.00 39.34 280 THR A N 1
ATOM 2176 C CA . THR A 1 280 ? 9.345 -5.790 -0.860 1.00 39.34 280 THR A CA 1
ATOM 2177 C C . THR A 1 280 ? 9.574 -4.270 -0.974 1.00 39.34 280 THR A C 1
ATOM 2179 O O . THR A 1 280 ? 10.695 -3.791 -1.091 1.00 39.34 280 THR A O 1
ATOM 2182 N N . GLY A 1 281 ? 8.495 -3.497 -0.813 1.00 42.44 281 GLY A N 1
ATOM 2183 C CA . GLY A 1 281 ? 8.453 -2.283 0.024 1.00 42.44 281 GLY A CA 1
ATOM 2184 C C . GLY A 1 281 ? 9.257 -1.021 -0.343 1.00 42.44 281 GLY A C 1
ATOM 2185 O O . GLY A 1 281 ? 9.012 0.004 0.288 1.00 42.44 281 GLY A O 1
ATOM 2186 N N . GLU A 1 282 ? 10.169 -1.020 -1.320 1.00 39.97 282 GLU A N 1
ATOM 2187 C CA . GLU A 1 282 ? 10.996 0.162 -1.633 1.00 39.97 282 GLU A CA 1
ATOM 2188 C C . GLU A 1 282 ? 10.566 0.949 -2.888 1.00 39.97 282 GLU A C 1
ATOM 2190 O O . GLU A 1 282 ? 11.008 0.683 -4.003 1.00 39.97 282 GLU A O 1
ATOM 2195 N N . GLY A 1 283 ? 9.798 2.018 -2.651 1.00 45.62 283 GLY A N 1
ATOM 2196 C CA . GLY A 1 283 ? 9.881 3.314 -3.342 1.00 45.62 283 GLY A CA 1
ATOM 2197 C C . GLY A 1 283 ? 9.938 3.362 -4.880 1.00 45.62 283 GLY A C 1
ATOM 2198 O O . GLY A 1 283 ? 11.013 3.347 -5.486 1.00 45.62 283 GLY A O 1
ATOM 2199 N N . GLU A 1 284 ? 8.798 3.700 -5.487 1.00 51.75 284 GLU A N 1
ATOM 2200 C CA . GLU A 1 284 ? 8.643 4.042 -6.911 1.00 51.75 284 GLU A CA 1
ATOM 2201 C C . GLU A 1 284 ? 9.605 5.113 -7.502 1.00 51.75 284 GLU A C 1
ATOM 2203 O O . GLU A 1 284 ? 10.014 4.942 -8.658 1.00 51.75 284 GLU A O 1
ATOM 2208 N N . PRO A 1 285 ? 10.033 6.200 -6.807 1.00 50.06 285 PRO A N 1
ATOM 2209 C CA . PRO A 1 285 ? 10.647 7.344 -7.501 1.00 50.06 285 PRO A CA 1
ATOM 2210 C C . PRO A 1 285 ? 12.043 7.101 -8.105 1.00 50.06 285 PRO A C 1
ATOM 2212 O O . PRO A 1 285 ? 12.487 7.900 -8.928 1.00 50.06 285 PRO A O 1
ATOM 2215 N N . LYS A 1 286 ? 12.749 6.012 -7.757 1.00 57.22 286 LYS A N 1
ATOM 2216 C CA . LYS A 1 286 ? 14.084 5.717 -8.326 1.00 57.22 286 LYS A CA 1
ATOM 2217 C C . LYS A 1 286 ? 14.023 5.254 -9.794 1.00 57.22 286 LYS A C 1
ATOM 2219 O O . LYS A 1 286 ? 14.923 5.574 -10.566 1.00 57.22 286 LYS A O 1
ATOM 2224 N N . TRP A 1 287 ? 12.979 4.520 -10.192 1.00 60.12 287 TRP A N 1
ATOM 2225 C CA . TRP A 1 287 ? 12.911 3.844 -11.502 1.00 60.12 287 TRP A CA 1
ATOM 2226 C C . TRP A 1 287 ? 12.219 4.671 -12.587 1.00 60.12 287 TRP A C 1
ATOM 2228 O O . TRP A 1 287 ? 12.607 4.599 -13.758 1.00 60.12 287 TRP A O 1
ATOM 2238 N N . LEU A 1 288 ? 11.291 5.551 -12.193 1.00 64.12 288 LEU A N 1
ATOM 2239 C CA . LEU A 1 288 ? 10.830 6.640 -13.057 1.00 64.12 288 LEU A CA 1
ATOM 2240 C C . LEU A 1 288 ? 12.027 7.483 -13.523 1.00 64.12 288 LEU A C 1
ATOM 2242 O O . LEU A 1 288 ? 12.152 7.758 -14.712 1.00 64.12 288 LEU A O 1
ATOM 2246 N N . GLY A 1 289 ? 12.970 7.779 -12.619 1.00 69.75 289 GLY A N 1
ATOM 2247 C CA . GLY A 1 289 ? 14.218 8.474 -12.940 1.00 69.75 289 GLY A CA 1
ATOM 2248 C C . GLY A 1 289 ? 15.078 7.784 -14.006 1.00 69.75 289 GLY A C 1
ATOM 2249 O O . GLY A 1 289 ? 15.711 8.476 -14.793 1.00 69.75 289 GLY A O 1
ATOM 2250 N N . ILE A 1 290 ? 15.071 6.448 -14.097 1.00 76.00 290 ILE A N 1
ATOM 2251 C CA . ILE A 1 290 ? 15.830 5.698 -15.119 1.00 76.00 290 ILE A CA 1
ATOM 2252 C C . ILE A 1 290 ? 15.113 5.715 -16.475 1.00 76.00 290 ILE A C 1
ATOM 2254 O O . ILE A 1 290 ? 15.760 5.879 -17.507 1.00 76.00 290 ILE A O 1
ATOM 2258 N N . SER A 1 291 ? 13.783 5.613 -16.481 1.00 79.25 291 SER A N 1
ATOM 2259 C CA . SER A 1 291 ? 12.986 5.709 -17.715 1.00 79.25 291 SER A CA 1
ATOM 2260 C C . SER A 1 291 ? 13.035 7.131 -18.295 1.00 79.25 291 SER A C 1
ATOM 2262 O O . SER A 1 291 ? 13.225 7.313 -19.495 1.00 79.25 291 SER A O 1
ATOM 2264 N N . VAL A 1 292 ? 12.967 8.146 -17.426 1.00 80.50 292 VAL A N 1
ATOM 2265 C CA . VAL A 1 292 ? 13.215 9.556 -17.765 1.00 80.50 292 VAL A CA 1
ATOM 2266 C C . VAL A 1 292 ? 14.658 9.751 -18.235 1.00 80.50 292 VAL A C 1
ATOM 2268 O O . VAL A 1 292 ? 14.872 10.397 -19.254 1.00 80.50 292 VAL A O 1
ATOM 2271 N N . PHE A 1 293 ? 15.652 9.154 -17.569 1.00 84.06 293 PHE A N 1
ATOM 2272 C CA . PHE A 1 293 ? 17.042 9.237 -18.023 1.00 84.06 293 PHE A CA 1
ATOM 2273 C C . PHE A 1 293 ? 17.228 8.648 -19.425 1.00 84.06 293 PHE A C 1
ATOM 2275 O O . PHE A 1 293 ? 17.930 9.263 -20.213 1.00 84.06 293 PHE A O 1
ATOM 2282 N N . TRP A 1 294 ? 16.585 7.526 -19.775 1.00 86.62 294 TRP A N 1
ATOM 2283 C CA . TRP A 1 294 ? 16.617 6.988 -21.143 1.00 86.62 294 TRP A CA 1
ATOM 2284 C C . TRP A 1 294 ? 16.039 7.987 -22.158 1.00 86.62 294 TRP A C 1
ATOM 2286 O O . TRP A 1 294 ? 16.723 8.376 -23.101 1.00 86.62 294 TRP A O 1
ATOM 2296 N N . LEU A 1 295 ? 14.807 8.454 -21.933 1.00 84.56 295 LEU A N 1
ATOM 2297 C CA . LEU A 1 295 ? 14.081 9.309 -22.883 1.00 84.56 295 LEU A CA 1
ATOM 2298 C C . LEU A 1 295 ? 14.675 10.718 -23.039 1.00 84.56 295 LEU A C 1
ATOM 2300 O O . LEU A 1 295 ? 14.530 11.324 -24.095 1.00 84.56 295 LEU A O 1
ATOM 2304 N N . PHE A 1 296 ? 15.342 11.238 -22.006 1.00 84.19 296 PHE A N 1
ATOM 2305 C CA . PHE A 1 296 ? 15.968 12.565 -22.014 1.00 84.19 296 PHE A CA 1
ATOM 2306 C C . PHE A 1 296 ? 17.505 12.513 -22.087 1.00 84.19 296 PHE A C 1
ATOM 2308 O O . PHE A 1 296 ? 18.166 13.534 -21.884 1.00 84.19 296 PHE A O 1
ATOM 2315 N N . ASN A 1 297 ? 18.103 11.358 -22.403 1.00 83.62 297 ASN A N 1
ATOM 2316 C CA . ASN A 1 297 ? 19.538 11.277 -22.667 1.00 83.62 297 ASN A CA 1
ATOM 2317 C C . ASN A 1 297 ? 19.848 11.924 -24.031 1.00 83.62 297 ASN A C 1
ATOM 2319 O O . ASN A 1 297 ? 19.405 11.400 -25.058 1.00 83.62 297 ASN A O 1
ATOM 2323 N N . PRO A 1 298 ? 20.660 12.998 -24.094 1.00 80.56 298 PRO A N 1
ATOM 2324 C CA . PRO A 1 298 ? 20.971 13.660 -25.359 1.00 80.56 298 PRO A CA 1
ATOM 2325 C C . PRO A 1 298 ? 21.634 12.723 -26.378 1.00 80.56 298 PRO A C 1
ATOM 2327 O O . PRO A 1 298 ? 21.413 12.889 -27.574 1.00 80.56 298 PRO A O 1
ATOM 2330 N N . PHE A 1 299 ? 22.387 11.705 -25.942 1.00 79.75 299 PHE A N 1
ATOM 2331 C CA . PHE A 1 299 ? 22.972 10.720 -26.857 1.00 79.75 299 PHE A CA 1
ATOM 2332 C C . PHE A 1 299 ? 21.909 9.870 -27.560 1.00 79.75 299 PHE A C 1
ATOM 2334 O O . PHE A 1 299 ? 22.038 9.627 -28.756 1.00 79.75 299 PHE A O 1
ATOM 2341 N N . ILE A 1 300 ? 20.855 9.456 -26.852 1.00 82.31 300 ILE A N 1
ATOM 2342 C CA . ILE A 1 300 ? 19.784 8.611 -27.405 1.00 82.31 300 ILE A CA 1
ATOM 2343 C C . ILE A 1 300 ? 18.980 9.420 -28.429 1.00 82.31 300 ILE A C 1
ATOM 2345 O O . ILE A 1 300 ? 18.870 9.013 -29.586 1.00 82.31 300 ILE A O 1
ATOM 2349 N N . CYS A 1 301 ? 18.575 10.641 -28.061 1.00 78.06 301 CYS A N 1
ATOM 2350 C CA . CYS A 1 301 ? 17.920 11.579 -28.974 1.00 78.06 301 CYS A CA 1
ATOM 2351 C C . CYS A 1 301 ? 18.741 11.830 -30.253 1.00 78.06 301 CYS A C 1
ATOM 2353 O O . CYS A 1 301 ? 18.187 11.831 -31.350 1.00 78.06 301 CYS A O 1
ATOM 2355 N N . ILE A 1 302 ? 20.064 12.014 -30.138 1.00 79.75 302 ILE A N 1
ATOM 2356 C CA . ILE A 1 302 ? 20.953 12.231 -31.292 1.00 79.75 302 ILE A CA 1
ATOM 2357 C C . ILE A 1 302 ? 21.076 10.973 -32.165 1.00 79.75 302 ILE A C 1
ATOM 2359 O O . ILE A 1 302 ? 21.076 11.092 -33.390 1.00 79.75 302 ILE A O 1
ATOM 2363 N N . ILE A 1 303 ? 21.184 9.781 -31.570 1.00 79.19 303 ILE A N 1
ATOM 2364 C CA . ILE A 1 303 ? 21.325 8.508 -32.296 1.00 79.19 303 ILE A CA 1
ATOM 2365 C C . ILE A 1 303 ? 20.074 8.225 -33.143 1.00 79.19 303 ILE A C 1
ATOM 2367 O O . ILE A 1 303 ? 20.199 7.971 -34.344 1.00 79.19 303 ILE A O 1
ATOM 2371 N N . SER A 1 304 ? 18.879 8.353 -32.565 1.00 79.38 304 SER A N 1
ATOM 2372 C CA . SER A 1 304 ? 17.623 8.090 -33.280 1.00 79.38 304 SER A CA 1
ATOM 2373 C C . SER A 1 304 ? 17.254 9.197 -34.270 1.00 79.38 304 SER A C 1
ATOM 2375 O O . SER A 1 304 ? 16.852 8.898 -35.396 1.00 79.38 304 SER A O 1
ATOM 2377 N N . ALA A 1 305 ? 17.508 10.475 -33.952 1.00 74.50 305 ALA A N 1
ATOM 2378 C CA . ALA A 1 305 ? 17.329 11.576 -34.910 1.00 74.50 305 ALA A CA 1
ATOM 2379 C C . ALA A 1 305 ? 18.282 11.491 -36.122 1.00 74.50 305 ALA A C 1
ATOM 2381 O O . ALA A 1 305 ? 17.961 11.993 -37.206 1.00 74.50 305 ALA A O 1
ATOM 2382 N N . ARG A 1 306 ? 19.441 10.831 -35.965 1.00 76.38 306 ARG A N 1
ATOM 2383 C CA . ARG A 1 306 ? 20.368 10.494 -37.059 1.00 76.38 306 ARG A CA 1
ATOM 2384 C C . ARG A 1 306 ? 19.937 9.287 -37.899 1.00 76.38 306 ARG A C 1
ATOM 2386 O O . ARG A 1 306 ? 20.591 9.019 -38.899 1.00 76.38 306 ARG A O 1
ATOM 2393 N N . GLY A 1 307 ? 18.846 8.603 -37.556 1.00 70.56 307 GLY A N 1
ATOM 2394 C CA . GLY A 1 307 ? 18.319 7.495 -38.355 1.00 70.56 307 GLY A CA 1
ATOM 2395 C C . GLY A 1 307 ? 18.954 6.131 -38.064 1.00 70.56 307 GLY A C 1
ATOM 2396 O O . GLY A 1 307 ? 18.966 5.278 -38.946 1.00 70.56 307 GLY A O 1
ATOM 2397 N N . ASN A 1 308 ? 19.522 5.920 -36.873 1.00 77.56 308 ASN A N 1
ATOM 2398 C CA . ASN A 1 308 ? 20.166 4.654 -36.522 1.00 77.56 308 ASN A CA 1
ATOM 2399 C C . ASN A 1 308 ? 19.171 3.647 -35.909 1.00 77.56 308 ASN A C 1
ATOM 2401 O O . ASN A 1 308 ? 18.479 3.956 -34.942 1.00 77.56 308 ASN A O 1
ATOM 2405 N N . ALA A 1 309 ? 19.175 2.412 -36.418 1.00 79.19 309 ALA A N 1
ATOM 2406 C CA . ALA A 1 309 ? 18.333 1.307 -35.956 1.00 79.19 309 ALA A CA 1
ATOM 2407 C C . ALA A 1 309 ? 18.746 0.677 -34.606 1.00 79.19 309 ALA A C 1
ATOM 2409 O O . ALA A 1 309 ? 18.113 -0.285 -34.169 1.00 79.19 309 ALA A O 1
ATOM 2410 N N . ASP A 1 310 ? 19.775 1.194 -33.924 1.00 81.81 310 ASP A N 1
ATOM 2411 C CA . ASP A 1 310 ? 20.189 0.711 -32.595 1.00 81.81 310 ASP A CA 1
ATOM 2412 C C . ASP A 1 310 ? 19.056 0.734 -31.552 1.00 81.81 310 ASP A C 1
ATOM 2414 O O . ASP A 1 310 ? 18.989 -0.173 -30.720 1.00 81.81 310 ASP A O 1
ATOM 2418 N N . SER A 1 311 ? 18.110 1.677 -31.637 1.00 85.69 311 SER A N 1
ATOM 2419 C CA . SER A 1 311 ? 16.922 1.691 -30.768 1.00 85.69 311 SER A CA 1
ATOM 2420 C C . SER A 1 311 ? 16.052 0.436 -30.935 1.00 85.69 311 SER A C 1
ATOM 2422 O O . SER A 1 311 ? 15.548 -0.095 -29.947 1.00 85.69 311 SER A O 1
ATOM 2424 N N . ILE A 1 312 ? 15.949 -0.121 -32.150 1.00 88.31 312 ILE A N 1
ATOM 2425 C CA . ILE A 1 312 ? 15.217 -1.372 -32.427 1.00 88.31 312 ILE A CA 1
ATOM 2426 C C . ILE A 1 312 ? 15.920 -2.572 -31.789 1.00 88.31 312 ILE A C 1
ATOM 2428 O O . ILE A 1 312 ? 15.262 -3.434 -31.205 1.00 88.31 312 ILE A O 1
ATOM 2432 N N . VAL A 1 313 ? 17.254 -2.610 -31.833 1.00 88.62 313 VAL A N 1
ATOM 2433 C CA . VAL A 1 313 ? 18.041 -3.666 -31.177 1.00 88.62 313 VAL A CA 1
ATOM 2434 C C . VAL A 1 313 ? 17.864 -3.592 -29.657 1.00 88.62 313 VAL A C 1
ATOM 2436 O O . VAL A 1 313 ? 17.587 -4.612 -29.024 1.00 88.62 313 VAL A O 1
ATOM 2439 N N . CYS A 1 314 ? 17.941 -2.394 -29.067 1.00 88.00 314 CYS A N 1
ATOM 2440 C CA . CYS A 1 314 ? 17.683 -2.179 -27.642 1.00 88.00 314 CYS A CA 1
ATOM 2441 C C . CYS A 1 314 ? 16.264 -2.612 -27.238 1.00 88.00 314 CYS A C 1
ATOM 2443 O O . CYS A 1 314 ? 16.113 -3.374 -26.279 1.00 88.00 314 CYS A O 1
ATOM 2445 N N . ALA A 1 315 ? 15.239 -2.206 -27.993 1.00 90.81 315 ALA A N 1
ATOM 2446 C CA . ALA A 1 315 ? 13.855 -2.611 -27.764 1.00 90.81 315 ALA A CA 1
ATOM 2447 C C . ALA A 1 315 ? 13.677 -4.137 -27.830 1.00 90.81 315 ALA A C 1
ATOM 2449 O O . ALA A 1 315 ? 13.035 -4.717 -26.956 1.00 90.81 315 ALA A O 1
ATOM 2450 N N . ALA A 1 316 ? 14.282 -4.807 -28.818 1.00 91.88 316 ALA A N 1
ATOM 2451 C CA . ALA A 1 316 ? 14.209 -6.260 -28.972 1.00 91.88 316 ALA A CA 1
ATOM 2452 C C . ALA A 1 316 ? 14.891 -7.012 -27.813 1.00 91.88 316 ALA A C 1
ATOM 2454 O O . ALA A 1 316 ? 14.338 -7.989 -27.299 1.00 91.88 316 ALA A O 1
ATOM 2455 N N . VAL A 1 317 ? 16.054 -6.541 -27.345 1.00 91.31 317 VAL A N 1
ATOM 2456 C CA . VAL A 1 317 ? 16.735 -7.115 -26.171 1.00 91.31 317 VAL A CA 1
ATOM 2457 C C . VAL A 1 317 ? 15.884 -6.941 -24.911 1.00 91.31 317 VAL A C 1
ATOM 2459 O O . VAL A 1 317 ? 15.630 -7.929 -24.218 1.00 91.31 317 VAL A O 1
ATOM 2462 N N . LEU A 1 318 ? 15.371 -5.737 -24.637 1.00 91.06 318 LEU A N 1
ATOM 2463 C CA . LEU A 1 318 ? 14.500 -5.503 -23.479 1.00 91.06 318 LEU A CA 1
ATOM 2464 C C . LEU A 1 318 ? 13.188 -6.289 -23.557 1.00 91.06 318 LEU A C 1
ATOM 2466 O O . LEU A 1 318 ? 12.745 -6.825 -22.544 1.00 91.06 318 LEU A O 1
ATOM 2470 N N . LEU A 1 319 ? 12.587 -6.425 -24.741 1.00 91.81 319 LEU A N 1
ATOM 2471 C CA . LEU A 1 319 ? 11.395 -7.247 -24.939 1.00 91.81 319 LEU A CA 1
ATOM 2472 C C . LEU A 1 319 ? 11.685 -8.729 -24.659 1.00 91.81 319 LEU A C 1
ATOM 2474 O O . LEU A 1 319 ? 10.871 -9.392 -24.015 1.00 91.81 319 LEU A O 1
ATOM 2478 N N . SER A 1 320 ? 12.854 -9.242 -25.065 1.00 91.00 320 SER A N 1
ATOM 2479 C CA . SER A 1 320 ? 13.266 -10.608 -24.718 1.00 91.00 320 SER A CA 1
ATOM 2480 C C . SER A 1 320 ? 13.373 -10.794 -23.198 1.00 91.00 320 SER A C 1
ATOM 2482 O O . SER A 1 320 ? 12.808 -11.754 -22.673 1.00 91.00 320 SER A O 1
ATOM 2484 N N . LEU A 1 321 ? 13.965 -9.839 -22.471 1.00 87.94 321 LEU A N 1
ATOM 2485 C CA . LEU A 1 321 ? 14.052 -9.860 -21.002 1.00 87.94 321 LEU A CA 1
ATOM 2486 C C . LEU A 1 321 ? 12.676 -9.729 -20.326 1.00 87.94 321 LEU A C 1
ATOM 2488 O O . LEU A 1 321 ? 12.377 -10.467 -19.392 1.00 87.94 321 LEU A O 1
ATOM 2492 N N . TYR A 1 322 ? 11.798 -8.855 -20.823 1.00 87.50 322 TYR A N 1
ATOM 2493 C CA . TYR A 1 322 ? 10.430 -8.705 -20.316 1.00 87.50 322 TYR A CA 1
ATOM 2494 C C . TYR A 1 322 ? 9.619 -10.005 -20.440 1.00 87.50 322 TYR A C 1
ATOM 2496 O O . TYR A 1 322 ? 8.927 -10.414 -19.503 1.00 87.50 322 TYR A O 1
ATOM 2504 N N . LEU A 1 323 ? 9.732 -10.691 -21.582 1.00 86.62 323 LEU A N 1
ATOM 2505 C CA . LEU A 1 323 ? 9.096 -11.990 -21.809 1.00 86.62 323 LEU A CA 1
ATOM 2506 C C . LEU A 1 323 ? 9.707 -13.087 -20.924 1.00 86.62 323 LEU A C 1
ATOM 2508 O O . LEU A 1 323 ? 8.965 -13.938 -20.432 1.00 86.62 323 LEU A O 1
ATOM 2512 N N . LEU A 1 324 ? 11.020 -13.036 -20.668 1.00 83.75 324 LEU A N 1
ATOM 2513 C CA . LEU A 1 324 ? 11.725 -13.955 -19.770 1.00 83.75 324 LEU A CA 1
ATOM 2514 C C . LEU A 1 324 ? 11.223 -13.814 -18.321 1.00 83.75 324 LEU A C 1
ATOM 2516 O O . LEU A 1 324 ? 10.787 -14.802 -17.732 1.00 83.75 324 LEU A O 1
ATOM 2520 N N . ASN A 1 325 ? 11.169 -12.581 -17.800 1.00 77.56 325 ASN A N 1
ATOM 2521 C CA . ASN A 1 325 ? 10.614 -12.258 -16.477 1.00 77.56 325 ASN A CA 1
ATOM 2522 C C . ASN A 1 325 ? 9.118 -12.597 -16.362 1.00 77.56 325 ASN A C 1
ATOM 2524 O O . ASN A 1 325 ? 8.621 -12.845 -15.271 1.00 77.56 325 ASN A O 1
ATOM 2528 N N . SER A 1 326 ? 8.394 -12.633 -17.484 1.00 76.31 326 SER A N 1
ATOM 2529 C CA . SER A 1 326 ? 6.989 -13.060 -17.547 1.00 76.31 326 SER A CA 1
ATOM 2530 C C . SER A 1 326 ? 6.825 -14.586 -17.692 1.00 76.31 326 SER A C 1
ATOM 2532 O O . SER A 1 326 ? 5.759 -15.049 -18.094 1.00 76.31 326 SER A O 1
ATOM 2534 N N . HIS A 1 327 ? 7.885 -15.365 -17.439 1.00 76.56 327 HIS A N 1
ATOM 2535 C CA . HIS A 1 327 ? 7.978 -16.826 -17.592 1.00 76.56 327 HIS A CA 1
ATOM 2536 C C . HIS A 1 327 ? 7.698 -17.373 -19.014 1.00 76.56 327 HIS A C 1
ATOM 2538 O O . HIS A 1 327 ? 7.557 -18.582 -19.210 1.00 76.56 327 HIS A O 1
ATOM 2544 N N . LYS A 1 328 ? 7.679 -16.519 -20.047 1.00 83.00 328 LYS A N 1
ATOM 2545 C CA . LYS A 1 328 ? 7.394 -16.887 -21.447 1.00 83.00 328 LYS A CA 1
ATOM 2546 C C . LYS A 1 328 ? 8.680 -17.231 -22.205 1.00 83.00 328 LYS A C 1
ATOM 2548 O O . LYS A 1 328 ? 9.120 -16.488 -23.083 1.00 83.00 328 LYS A O 1
ATOM 2553 N N . LEU A 1 329 ? 9.258 -18.393 -21.885 1.00 84.94 329 LEU A N 1
ATOM 2554 C CA . LEU A 1 329 ? 10.550 -18.853 -22.420 1.00 84.94 329 LEU A CA 1
ATOM 2555 C C . LEU A 1 329 ? 10.603 -18.893 -23.961 1.00 84.94 329 LEU A C 1
ATOM 2557 O O . LEU A 1 329 ? 11.527 -18.340 -24.549 1.00 84.94 329 LEU A O 1
ATOM 2561 N N . MET A 1 330 ? 9.611 -19.511 -24.617 1.00 87.00 330 MET A N 1
ATOM 2562 C CA . MET A 1 330 ? 9.612 -19.679 -26.081 1.00 87.00 330 MET A CA 1
ATOM 2563 C C . MET A 1 330 ? 9.480 -18.345 -26.846 1.00 87.00 330 MET A C 1
ATOM 2565 O O . MET A 1 330 ? 10.320 -18.092 -27.710 1.00 87.00 330 MET A O 1
ATOM 2569 N N . PRO A 1 331 ? 8.520 -17.444 -26.528 1.00 89.81 331 PRO A N 1
ATOM 2570 C CA . PRO A 1 331 ? 8.481 -16.108 -27.130 1.00 89.81 331 PRO A CA 1
ATOM 2571 C C . PRO A 1 331 ? 9.744 -15.281 -26.868 1.00 89.81 331 PRO A C 1
ATOM 2573 O O . PRO A 1 331 ? 10.200 -14.577 -27.763 1.00 89.81 331 PRO A O 1
ATOM 2576 N N . SER A 1 332 ? 10.328 -15.378 -25.668 1.00 90.81 332 SER A N 1
ATOM 2577 C CA . SER A 1 332 ? 11.575 -14.684 -25.329 1.00 90.81 332 SER A CA 1
ATOM 2578 C C . SER A 1 332 ? 12.742 -15.148 -26.214 1.00 90.81 332 SER A C 1
ATOM 2580 O O . SER A 1 332 ? 13.410 -14.312 -26.822 1.00 90.81 332 SER A O 1
ATOM 2582 N N . ALA A 1 333 ? 12.928 -16.465 -26.373 1.00 91.06 333 ALA A N 1
ATOM 2583 C CA . ALA A 1 333 ? 13.961 -17.046 -27.236 1.00 91.06 333 ALA A CA 1
ATOM 2584 C C . ALA A 1 333 ? 13.761 -16.691 -28.721 1.00 91.06 333 ALA A C 1
ATOM 2586 O O . ALA A 1 333 ? 14.721 -16.367 -29.420 1.00 91.06 333 ALA A O 1
ATOM 2587 N N . LEU A 1 334 ? 12.509 -16.693 -29.198 1.00 92.12 334 LEU A N 1
ATOM 2588 C CA . LEU A 1 334 ? 12.168 -16.278 -30.560 1.00 92.12 334 LEU A CA 1
ATOM 2589 C C . LEU A 1 334 ? 12.527 -14.807 -30.798 1.00 92.12 334 LEU A C 1
ATOM 2591 O O . LEU A 1 334 ? 13.222 -14.511 -31.764 1.00 92.12 334 LEU A O 1
ATOM 2595 N N . VAL A 1 335 ? 12.115 -13.887 -29.917 1.00 92.56 335 VAL A N 1
ATOM 2596 C CA . VAL A 1 335 ? 12.457 -12.455 -30.039 1.00 92.56 335 VAL A CA 1
ATOM 2597 C C . VAL A 1 335 ? 13.971 -12.241 -29.953 1.00 92.56 335 VAL A C 1
ATOM 2599 O O . VAL A 1 335 ? 14.526 -11.447 -30.711 1.00 92.56 335 VAL A O 1
ATOM 2602 N N . HIS A 1 336 ? 14.664 -12.969 -29.077 1.00 92.38 336 HIS A N 1
ATOM 2603 C CA . HIS A 1 336 ? 16.111 -12.852 -28.943 1.00 92.38 336 HIS A CA 1
ATOM 2604 C C . HIS A 1 336 ? 16.849 -13.310 -30.216 1.00 92.38 336 HIS A C 1
ATOM 2606 O O . HIS A 1 336 ? 17.664 -12.564 -30.755 1.00 92.38 336 HIS A O 1
ATOM 2612 N N . GLY A 1 337 ? 16.534 -14.500 -30.738 1.00 88.31 337 GLY A N 1
ATOM 2613 C CA . GLY A 1 337 ? 17.176 -15.057 -31.934 1.00 88.31 337 GLY A CA 1
ATOM 2614 C C . GLY A 1 337 ? 16.746 -14.401 -33.251 1.00 88.31 337 GLY A C 1
ATOM 2615 O O . GLY A 1 337 ? 17.590 -13.950 -34.023 1.00 88.31 337 GLY A O 1
ATOM 2616 N N . ALA A 1 338 ? 15.436 -14.333 -33.509 1.00 88.00 338 ALA A N 1
ATOM 2617 C CA . ALA A 1 338 ? 14.883 -13.869 -34.785 1.00 88.00 338 ALA A CA 1
ATOM 2618 C C . ALA A 1 338 ? 14.948 -12.348 -34.973 1.00 88.00 338 ALA A C 1
ATOM 2620 O O . ALA A 1 338 ? 14.961 -11.893 -36.113 1.00 88.00 338 ALA A O 1
ATOM 2621 N N . LEU A 1 339 ? 14.947 -11.567 -33.882 1.00 86.44 339 LEU A N 1
ATOM 2622 C CA . LEU A 1 339 ? 14.895 -10.104 -33.940 1.00 86.44 339 LEU A CA 1
ATOM 2623 C C . LEU A 1 339 ? 16.169 -9.467 -33.375 1.00 86.44 339 LEU A C 1
ATOM 2625 O O . LEU A 1 339 ? 16.879 -8.798 -34.115 1.00 86.44 339 LEU A O 1
ATOM 2629 N N . ALA A 1 340 ? 16.510 -9.689 -32.101 1.00 88.75 340 ALA A N 1
ATOM 2630 C CA . ALA A 1 340 ? 17.644 -8.988 -31.486 1.00 88.75 340 ALA A CA 1
ATOM 2631 C C . ALA A 1 340 ? 18.995 -9.358 -32.131 1.00 88.75 340 ALA A C 1
ATOM 2633 O O . ALA A 1 340 ? 19.725 -8.469 -32.565 1.00 88.75 340 ALA A O 1
ATOM 2634 N N . VAL A 1 341 ? 19.302 -10.657 -32.235 1.00 88.88 341 VAL A N 1
ATOM 2635 C CA . VAL A 1 341 ? 20.557 -11.174 -32.818 1.00 88.88 341 VAL A CA 1
ATOM 2636 C C . VAL A 1 341 ? 20.592 -11.058 -34.348 1.00 88.88 341 VAL A C 1
ATOM 2638 O O . VAL A 1 341 ? 21.661 -10.888 -34.934 1.00 88.88 341 VAL A O 1
ATOM 2641 N N . HIS A 1 342 ? 19.435 -11.123 -35.011 1.00 87.44 342 HIS A N 1
ATOM 2642 C CA . HIS A 1 342 ? 19.358 -10.962 -36.464 1.00 87.44 342 HIS A CA 1
ATOM 2643 C C . HIS A 1 342 ? 19.496 -9.501 -36.918 1.00 87.44 342 HIS A C 1
ATOM 2645 O O . HIS A 1 342 ? 20.040 -9.259 -37.985 1.00 87.44 342 HIS A O 1
ATOM 2651 N N . LEU A 1 343 ? 19.056 -8.512 -36.130 1.00 84.44 343 LEU A N 1
ATOM 2652 C CA . LEU A 1 343 ? 19.243 -7.097 -36.484 1.00 84.44 343 LEU A CA 1
ATOM 2653 C C . LEU A 1 343 ? 20.693 -6.630 -36.282 1.00 84.44 343 LEU A C 1
ATOM 2655 O O . LEU A 1 343 ? 21.208 -5.860 -37.090 1.00 84.44 343 LEU A O 1
ATOM 2659 N N . LYS A 1 344 ? 21.365 -7.098 -35.223 1.00 84.25 344 LYS A N 1
ATOM 2660 C CA . LYS A 1 344 ? 22.818 -6.976 -35.023 1.00 84.25 344 LYS A CA 1
ATOM 2661 C C . LYS A 1 344 ? 23.318 -8.204 -34.276 1.00 84.25 344 LYS A C 1
ATOM 2663 O O . LYS A 1 344 ? 22.677 -8.633 -33.333 1.00 84.25 344 LYS A O 1
ATOM 2668 N N . VAL A 1 345 ? 24.510 -8.704 -34.602 1.00 82.62 345 VAL A N 1
ATOM 2669 C CA . VAL A 1 345 ? 25.063 -9.928 -33.980 1.00 82.62 345 VAL A CA 1
ATOM 2670 C C . VAL A 1 345 ? 25.425 -9.745 -32.489 1.00 82.62 345 VAL A C 1
ATOM 2672 O O . VAL A 1 345 ? 25.463 -10.710 -31.731 1.00 82.62 345 VAL A O 1
ATOM 2675 N N . TYR A 1 346 ? 25.665 -8.512 -32.026 1.00 78.19 346 TYR A N 1
ATOM 2676 C CA . TYR A 1 346 ? 26.166 -8.233 -30.669 1.00 78.19 346 TYR A CA 1
ATOM 2677 C C . TYR A 1 346 ? 25.355 -8.819 -29.490 1.00 78.19 346 TYR A C 1
ATOM 2679 O O . TYR A 1 346 ? 26.000 -9.292 -28.555 1.00 78.19 346 TYR A O 1
ATOM 2687 N N . PRO A 1 347 ? 24.004 -8.865 -29.475 1.00 86.81 347 PRO A N 1
ATOM 2688 C CA . PRO A 1 347 ? 23.230 -9.405 -28.354 1.00 86.81 347 PRO A CA 1
ATOM 2689 C C . PRO A 1 347 ? 23.476 -10.888 -28.036 1.00 86.81 347 PRO A C 1
ATOM 2691 O O . PRO A 1 347 ? 23.112 -11.325 -26.946 1.00 86.81 347 PRO A O 1
ATOM 2694 N N . VAL A 1 348 ? 24.162 -11.641 -28.910 1.00 85.00 348 VAL A N 1
ATOM 2695 C CA . VAL A 1 348 ? 24.647 -13.010 -28.629 1.00 85.00 348 VAL A CA 1
ATOM 2696 C C . VAL A 1 348 ? 25.435 -13.083 -27.315 1.00 85.00 348 VAL A C 1
ATOM 2698 O O . VAL A 1 348 ? 25.370 -14.099 -26.624 1.00 85.00 348 VAL A O 1
ATOM 2701 N N . ILE A 1 349 ? 26.121 -12.003 -26.913 1.00 82.56 349 ILE A N 1
ATOM 2702 C CA . ILE A 1 349 ? 26.866 -11.933 -25.641 1.00 82.56 349 ILE A CA 1
ATOM 2703 C C . ILE A 1 349 ? 25.990 -12.125 -24.393 1.00 82.56 349 ILE A C 1
ATOM 2705 O O . ILE A 1 349 ? 26.526 -12.410 -23.324 1.00 82.56 349 ILE A O 1
ATOM 2709 N N . TYR A 1 350 ? 24.666 -11.977 -24.502 1.00 83.25 350 TYR A N 1
ATOM 2710 C CA . TYR A 1 350 ? 23.734 -12.185 -23.394 1.00 83.25 350 TYR A CA 1
ATOM 2711 C C . TYR A 1 350 ? 23.261 -13.641 -23.266 1.00 83.25 350 TYR A C 1
ATOM 2713 O O . TYR A 1 350 ? 22.751 -14.008 -22.207 1.00 83.25 350 TYR A O 1
ATOM 2721 N N . LEU A 1 351 ? 23.463 -14.492 -24.285 1.00 84.75 351 LEU A N 1
ATOM 2722 C CA . LEU A 1 351 ? 23.084 -15.910 -24.226 1.00 84.75 351 LEU A CA 1
ATOM 2723 C C . LEU A 1 351 ? 23.739 -16.665 -23.053 1.00 84.75 351 LEU A C 1
ATOM 2725 O O . LEU A 1 351 ? 23.008 -17.385 -22.375 1.00 84.75 351 LEU A O 1
ATOM 2729 N N . PRO A 1 352 ? 25.043 -16.499 -22.734 1.00 81.56 352 PRO A N 1
ATOM 2730 C CA . PRO A 1 352 ? 25.640 -17.122 -21.551 1.00 81.56 352 PRO A CA 1
ATOM 2731 C C . PRO A 1 352 ? 24.984 -16.666 -20.244 1.00 81.56 352 PRO A C 1
ATOM 2733 O O . PRO A 1 352 ? 24.727 -17.492 -19.375 1.00 81.56 352 PRO A O 1
ATOM 2736 N N . SER A 1 353 ? 24.647 -15.381 -20.111 1.00 78.56 353 SER A N 1
ATOM 2737 C CA . SER A 1 353 ? 23.990 -14.839 -18.914 1.00 78.56 353 SER A CA 1
ATOM 2738 C C . SER A 1 353 ? 22.575 -15.392 -18.738 1.00 78.56 353 SER A C 1
ATOM 2740 O O . SER A 1 353 ? 22.205 -15.806 -17.643 1.00 78.56 353 SER A O 1
ATOM 2742 N N . ILE A 1 354 ? 21.793 -15.442 -19.822 1.00 81.31 354 ILE A N 1
ATOM 2743 C CA . ILE A 1 354 ? 20.430 -15.997 -19.822 1.00 81.31 354 ILE A CA 1
ATOM 2744 C C . ILE A 1 354 ? 20.462 -17.517 -19.599 1.00 81.31 354 ILE A C 1
ATOM 2746 O O . ILE A 1 354 ? 19.595 -18.064 -18.926 1.00 81.31 354 ILE A O 1
ATOM 2750 N N . PHE A 1 355 ? 21.481 -18.208 -20.114 1.00 84.00 355 PHE A N 1
ATOM 2751 C CA . PHE A 1 355 ? 21.706 -19.622 -19.838 1.00 84.00 355 PHE A CA 1
ATOM 2752 C C . PHE A 1 355 ? 22.003 -19.862 -18.351 1.00 84.00 355 PHE A C 1
ATOM 2754 O O . PHE A 1 355 ? 21.326 -20.676 -17.721 1.00 84.00 355 PHE A O 1
ATOM 2761 N N . LEU A 1 356 ? 22.976 -19.136 -17.786 1.00 76.94 356 LEU A N 1
ATOM 2762 C CA . LEU A 1 356 ? 23.396 -19.264 -16.387 1.00 76.94 356 LEU A CA 1
ATOM 2763 C C . LEU A 1 356 ? 22.296 -18.858 -15.399 1.00 76.94 356 LEU A C 1
ATOM 2765 O O . LEU A 1 356 ? 22.205 -19.468 -14.344 1.00 76.94 356 LEU A O 1
ATOM 2769 N N . HIS A 1 357 ? 21.397 -17.938 -15.765 1.00 75.62 357 HIS A N 1
ATOM 2770 C CA . HIS A 1 357 ? 20.206 -17.600 -14.972 1.00 75.62 357 HIS A CA 1
ATOM 2771 C C . HIS A 1 357 ? 19.301 -18.814 -14.658 1.00 75.62 357 HIS A C 1
ATOM 2773 O O . HIS A 1 357 ? 18.582 -18.802 -13.663 1.00 75.62 357 HIS A O 1
ATOM 2779 N N . PHE A 1 358 ? 19.346 -19.877 -15.471 1.00 74.00 358 PHE A N 1
ATOM 2780 C CA . PHE A 1 358 ? 18.617 -21.128 -15.219 1.00 74.00 358 PHE A CA 1
ATOM 2781 C C . PHE A 1 358 ? 19.455 -22.224 -14.531 1.00 74.00 358 PHE A C 1
ATOM 2783 O O . PHE A 1 358 ? 18.956 -23.332 -14.331 1.00 74.00 358 PHE A O 1
ATOM 2790 N N . VAL A 1 359 ? 20.711 -21.947 -14.170 1.00 70.44 359 VAL A N 1
ATOM 2791 C CA . VAL A 1 359 ? 21.571 -22.847 -13.389 1.00 70.44 359 VAL A CA 1
ATOM 2792 C C . VAL A 1 359 ? 21.563 -22.373 -11.934 1.00 70.44 359 VAL A C 1
ATOM 2794 O O . VAL A 1 359 ? 21.940 -21.240 -11.660 1.00 70.44 359 VAL A O 1
ATOM 2797 N N . ASN A 1 360 ? 21.185 -23.236 -10.987 1.00 61.00 360 ASN A N 1
ATOM 2798 C CA . ASN A 1 360 ? 21.409 -22.955 -9.565 1.00 61.00 360 ASN A CA 1
ATOM 2799 C C . ASN A 1 360 ? 22.911 -23.141 -9.267 1.00 61.00 360 ASN A C 1
ATOM 2801 O O . ASN A 1 360 ? 23.432 -24.261 -9.345 1.00 61.00 360 ASN A O 1
ATOM 2805 N N . ILE A 1 361 ? 23.607 -22.036 -8.985 1.00 62.75 361 ILE A N 1
ATOM 2806 C CA . ILE A 1 361 ? 25.071 -21.974 -8.830 1.00 62.75 361 ILE A CA 1
ATOM 2807 C C . ILE A 1 361 ? 25.487 -21.787 -7.355 1.00 62.75 361 ILE A C 1
ATOM 2809 O O . ILE A 1 361 ? 26.668 -21.915 -7.033 1.00 62.75 361 ILE A O 1
ATOM 2813 N N . ASP A 1 362 ? 24.533 -21.546 -6.451 1.00 52.62 362 ASP A N 1
ATOM 2814 C CA . ASP A 1 362 ? 24.773 -20.929 -5.139 1.00 52.62 362 ASP A CA 1
ATOM 2815 C C . ASP A 1 362 ? 25.695 -21.733 -4.187 1.00 52.62 362 ASP A C 1
ATOM 2817 O O . ASP A 1 362 ? 26.403 -21.130 -3.382 1.00 52.62 362 ASP A O 1
ATOM 2821 N N . ASP A 1 363 ? 25.795 -23.064 -4.333 1.00 52.53 363 ASP A N 1
ATOM 2822 C CA . ASP A 1 363 ? 26.624 -23.937 -3.469 1.00 52.53 363 ASP A CA 1
ATOM 2823 C C . ASP A 1 363 ? 28.052 -24.225 -3.983 1.00 52.53 363 ASP A C 1
ATOM 2825 O O . ASP A 1 363 ? 28.782 -25.035 -3.396 1.00 52.53 363 ASP A O 1
ATOM 2829 N N . ILE A 1 364 ? 28.457 -23.686 -5.139 1.00 58.38 364 ILE A N 1
ATOM 2830 C CA . ILE A 1 364 ? 29.679 -24.157 -5.811 1.00 58.38 364 ILE A CA 1
ATOM 2831 C C . ILE A 1 364 ? 30.942 -23.633 -5.117 1.00 58.38 364 ILE A C 1
ATOM 2833 O O . ILE A 1 364 ? 31.398 -22.507 -5.313 1.00 58.38 364 ILE A O 1
ATOM 2837 N N . GLN A 1 365 ? 31.562 -24.518 -4.335 1.00 52.59 365 GLN A N 1
ATOM 2838 C CA . GLN A 1 365 ? 32.879 -24.298 -3.747 1.00 52.59 365 GLN A CA 1
ATOM 2839 C C . GLN A 1 365 ? 33.954 -24.119 -4.832 1.00 52.59 365 GLN A C 1
ATOM 2841 O O . GLN A 1 365 ? 33.998 -24.858 -5.817 1.00 52.59 365 GLN A O 1
ATOM 2846 N N . LEU A 1 366 ? 34.888 -23.188 -4.607 1.00 56.38 366 LEU A N 1
ATOM 2847 C CA . LEU A 1 366 ? 36.045 -22.913 -5.474 1.00 56.38 366 LEU A CA 1
ATOM 2848 C C . LEU A 1 366 ? 37.122 -24.018 -5.381 1.00 56.38 366 LEU A C 1
ATOM 2850 O O . LEU A 1 366 ? 38.252 -23.786 -4.954 1.00 56.38 366 LEU A O 1
ATOM 2854 N N . ASN A 1 367 ? 36.768 -25.242 -5.771 1.00 62.47 367 ASN A N 1
ATOM 2855 C CA . ASN A 1 367 ? 37.665 -26.393 -5.865 1.00 62.47 367 ASN A CA 1
ATOM 2856 C C . ASN A 1 367 ? 37.355 -27.245 -7.116 1.00 62.47 367 ASN A C 1
ATOM 2858 O O . ASN A 1 367 ? 36.366 -27.026 -7.815 1.00 62.47 367 ASN A O 1
ATOM 2862 N N . PHE A 1 368 ? 38.211 -28.226 -7.425 1.00 60.50 368 PHE A N 1
ATOM 2863 C CA . PHE A 1 368 ? 38.074 -29.049 -8.639 1.00 60.50 368 PHE A CA 1
ATOM 2864 C C . PHE A 1 368 ? 36.782 -29.895 -8.663 1.00 60.50 368 PHE A C 1
ATOM 2866 O O . PHE A 1 368 ? 36.226 -30.141 -9.733 1.00 60.50 368 PHE A O 1
ATOM 2873 N N . GLY A 1 369 ? 36.265 -30.288 -7.492 1.00 63.06 369 GLY A N 1
ATOM 2874 C CA . GLY A 1 369 ? 34.968 -30.962 -7.368 1.00 63.06 369 GLY A CA 1
ATOM 2875 C C . GLY A 1 369 ? 33.793 -30.031 -7.681 1.00 63.06 369 GLY A C 1
ATOM 2876 O O . GLY A 1 369 ? 32.884 -30.420 -8.410 1.00 63.06 369 GLY A O 1
ATOM 2877 N N . GLY A 1 370 ? 33.854 -28.781 -7.213 1.00 64.56 370 GLY A N 1
ATOM 2878 C CA . GLY A 1 370 ? 32.894 -27.725 -7.539 1.00 64.56 370 GLY A CA 1
ATOM 2879 C C . GLY A 1 370 ? 32.900 -27.338 -9.019 1.00 64.56 370 GLY A C 1
ATOM 2880 O O . GLY A 1 370 ? 31.845 -27.100 -9.598 1.00 64.56 370 GLY A O 1
ATOM 2881 N N . LEU A 1 371 ? 34.060 -27.369 -9.684 1.00 64.19 371 LEU A N 1
ATOM 2882 C CA . LEU A 1 371 ? 34.128 -27.186 -11.138 1.00 64.19 371 LEU A CA 1
ATOM 2883 C C . LEU A 1 371 ? 33.407 -28.320 -11.888 1.00 64.19 371 LEU A C 1
ATOM 2885 O O . LEU A 1 371 ? 32.665 -28.060 -12.835 1.00 64.19 371 LEU A O 1
ATOM 2889 N N . MET A 1 372 ? 33.577 -29.572 -11.454 1.00 66.75 372 MET A N 1
ATOM 2890 C CA . MET A 1 372 ? 32.863 -30.710 -12.045 1.00 66.75 372 MET A CA 1
ATOM 2891 C C . MET A 1 372 ? 31.358 -30.681 -11.747 1.00 66.75 372 MET A C 1
ATOM 2893 O O . MET A 1 372 ? 30.562 -30.990 -12.636 1.00 66.75 372 MET A O 1
ATOM 2897 N N . SER A 1 373 ? 30.940 -30.261 -10.547 1.00 66.62 373 SER A N 1
ATOM 2898 C CA . SER A 1 373 ? 29.514 -30.098 -10.233 1.00 66.62 373 SER A CA 1
ATOM 2899 C C . SER A 1 373 ? 28.887 -28.938 -11.014 1.00 66.62 373 SER A C 1
ATOM 2901 O O . SER A 1 373 ? 27.778 -29.096 -11.517 1.00 66.62 373 SER A O 1
ATOM 2903 N N . PHE A 1 374 ? 29.608 -27.831 -11.229 1.00 71.69 374 PHE A N 1
ATOM 2904 C CA . PHE A 1 374 ? 29.196 -26.738 -12.115 1.00 71.69 374 PHE A CA 1
ATOM 2905 C C . PHE A 1 374 ? 28.984 -27.214 -13.555 1.00 71.69 374 PHE A C 1
ATOM 2907 O O . PHE A 1 374 ? 27.931 -26.959 -14.135 1.00 71.69 374 PHE A O 1
ATOM 2914 N N . VAL A 1 375 ? 29.943 -27.952 -14.126 1.00 74.38 375 VAL A N 1
ATOM 2915 C CA . VAL A 1 375 ? 29.814 -28.517 -15.481 1.00 74.38 375 VAL A CA 1
ATOM 2916 C C . VAL A 1 375 ? 28.625 -29.483 -15.557 1.00 74.38 375 VAL A C 1
ATOM 2918 O O . VAL A 1 375 ? 27.826 -29.389 -16.488 1.00 74.38 375 VAL A O 1
ATOM 2921 N N . GLY A 1 376 ? 28.437 -30.346 -14.553 1.00 74.62 376 GLY A N 1
ATOM 2922 C CA . GLY A 1 376 ? 27.272 -31.231 -14.455 1.00 74.62 376 GLY A CA 1
ATOM 2923 C C . GLY A 1 376 ? 25.938 -30.475 -14.377 1.00 74.62 376 GLY A C 1
ATOM 2924 O O . GLY A 1 376 ? 25.008 -30.791 -15.123 1.00 74.62 376 GLY A O 1
ATOM 2925 N N . ARG A 1 377 ? 25.849 -29.431 -13.539 1.00 73.31 377 ARG A N 1
ATOM 2926 C CA . ARG A 1 377 ? 24.656 -28.575 -13.403 1.00 73.31 377 ARG A CA 1
ATOM 2927 C C . ARG A 1 377 ? 24.365 -27.811 -14.704 1.00 73.31 377 ARG A C 1
ATOM 2929 O O . ARG A 1 377 ? 23.217 -27.811 -15.148 1.00 73.31 377 ARG A O 1
ATOM 2936 N N . CYS A 1 378 ? 25.384 -27.277 -15.383 1.00 76.75 378 CYS A N 1
ATOM 2937 C CA . CYS A 1 378 ? 25.259 -26.670 -16.713 1.00 76.75 378 CYS A CA 1
ATOM 2938 C C . CYS A 1 378 ? 24.713 -27.658 -17.758 1.00 76.75 378 CYS A C 1
ATOM 2940 O O . CYS A 1 378 ? 23.784 -27.321 -18.486 1.00 76.75 378 CYS A O 1
ATOM 2942 N N . LEU A 1 379 ? 25.219 -28.895 -17.806 1.00 76.69 379 LEU A N 1
ATOM 2943 C CA . LEU A 1 379 ? 24.718 -29.928 -18.724 1.00 76.69 379 LEU A CA 1
ATOM 2944 C C . LEU A 1 379 ? 23.277 -30.369 -18.402 1.00 76.69 379 LEU A C 1
ATOM 2946 O O . LEU A 1 379 ? 22.529 -30.735 -19.306 1.00 76.69 379 LEU A O 1
ATOM 2950 N N . SER A 1 380 ? 22.859 -30.297 -17.135 1.00 76.38 380 SER A N 1
ATOM 2951 C CA . SER A 1 380 ? 21.488 -30.616 -16.710 1.00 76.38 380 SER A CA 1
ATOM 2952 C C . SER A 1 380 ? 20.463 -29.492 -16.947 1.00 76.38 380 SER A C 1
ATOM 2954 O O . SER A 1 380 ? 19.257 -29.726 -16.824 1.00 76.38 380 SER A O 1
ATOM 2956 N N . ASN A 1 381 ? 20.908 -28.284 -17.318 1.00 82.12 381 ASN A N 1
ATOM 2957 C CA . ASN A 1 381 ? 20.068 -27.096 -17.492 1.00 82.12 381 ASN A CA 1
ATOM 2958 C C . ASN A 1 381 ? 19.200 -27.157 -18.764 1.00 82.12 381 ASN A C 1
ATOM 2960 O O . ASN A 1 381 ? 19.437 -26.472 -19.761 1.00 82.12 381 ASN A O 1
ATOM 2964 N N . LYS A 1 382 ? 18.135 -27.962 -18.718 1.00 82.44 382 LYS A N 1
ATOM 2965 C CA . LYS A 1 382 ? 17.195 -28.135 -19.835 1.00 82.44 382 LYS A CA 1
ATOM 2966 C C . LYS A 1 382 ? 16.563 -26.813 -20.291 1.00 82.44 382 LYS A C 1
ATOM 2968 O O . LYS A 1 382 ? 16.391 -26.625 -21.490 1.00 82.44 382 LYS A O 1
ATOM 2973 N N . ARG A 1 383 ? 16.237 -25.886 -19.377 1.00 80.31 383 ARG A N 1
ATOM 2974 C CA . ARG A 1 383 ? 15.586 -24.603 -19.722 1.00 80.31 383 ARG A CA 1
ATOM 2975 C C . ARG A 1 383 ? 16.533 -23.656 -20.463 1.00 80.31 383 ARG A C 1
ATOM 2977 O O . ARG A 1 383 ? 16.160 -23.152 -21.520 1.00 80.31 383 ARG A O 1
ATOM 2984 N N . GLY A 1 384 ? 17.760 -23.480 -19.970 1.00 84.88 384 GLY A N 1
ATOM 2985 C CA . GLY A 1 384 ? 18.796 -22.703 -20.653 1.00 84.88 384 GLY A CA 1
ATOM 2986 C C . GLY A 1 384 ? 19.195 -23.317 -21.996 1.00 84.88 384 GLY A C 1
ATOM 2987 O O . GLY A 1 384 ? 19.283 -22.597 -22.988 1.00 84.88 384 GLY A O 1
ATOM 2988 N N . LEU A 1 385 ? 19.351 -24.646 -22.070 1.00 86.81 385 LEU A N 1
ATOM 2989 C CA . LEU A 1 385 ? 19.616 -25.346 -23.333 1.00 86.81 385 LEU A CA 1
ATOM 2990 C C . LEU A 1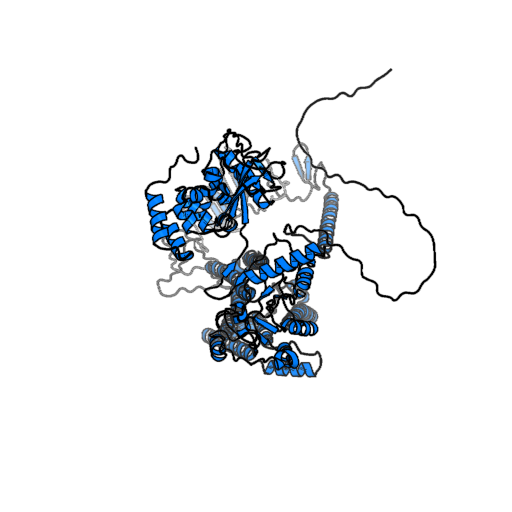 385 ? 18.492 -25.126 -24.355 1.00 86.81 385 LEU A C 1
ATOM 2992 O O . LEU A 1 385 ? 18.780 -24.791 -25.500 1.00 86.81 385 LEU A O 1
ATOM 2996 N N . ILE A 1 386 ? 17.220 -25.257 -23.954 1.00 87.69 386 ILE A N 1
ATOM 2997 C CA . ILE A 1 386 ? 16.069 -24.977 -24.829 1.00 87.69 386 ILE A CA 1
ATOM 2998 C C . ILE A 1 386 ? 16.098 -23.522 -25.311 1.00 87.69 386 ILE A C 1
ATOM 3000 O O . ILE A 1 386 ? 15.961 -23.291 -26.509 1.00 87.69 386 ILE A O 1
ATOM 3004 N N . PHE A 1 387 ? 16.333 -22.549 -24.423 1.00 90.62 387 PHE A N 1
ATOM 3005 C CA . PHE A 1 387 ? 16.414 -21.134 -24.800 1.00 90.62 387 PHE A CA 1
ATOM 3006 C C . PHE A 1 387 ? 17.487 -20.877 -25.867 1.00 90.62 387 PHE A C 1
ATOM 3008 O O . PHE A 1 387 ? 17.218 -20.229 -26.881 1.00 90.62 387 PHE A O 1
ATOM 3015 N N . VAL A 1 388 ? 18.693 -21.412 -25.659 1.00 90.19 388 VAL A N 1
ATOM 3016 C CA . VAL A 1 388 ? 19.828 -21.251 -26.577 1.00 90.19 388 VAL A CA 1
ATOM 3017 C C . VAL A 1 388 ? 19.562 -21.959 -27.907 1.00 90.19 388 VAL A C 1
ATOM 3019 O O . VAL A 1 388 ? 19.714 -21.337 -28.955 1.00 90.19 388 VAL A O 1
ATOM 3022 N N . MET A 1 389 ? 19.096 -23.214 -27.892 1.00 90.50 389 MET A N 1
ATOM 3023 C CA . MET A 1 389 ? 18.769 -23.962 -29.115 1.00 90.50 389 MET A CA 1
ATOM 3024 C C . MET A 1 389 ? 17.678 -23.275 -29.940 1.00 90.50 389 MET A C 1
ATOM 3026 O O . MET A 1 389 ? 17.815 -23.165 -31.154 1.00 90.50 389 MET A O 1
ATOM 3030 N N . VAL A 1 390 ? 16.618 -22.781 -29.296 1.00 91.38 390 VAL A N 1
ATOM 3031 C CA . VAL A 1 390 ? 15.514 -22.082 -29.971 1.00 91.38 390 VAL A CA 1
ATOM 3032 C C . VAL A 1 390 ? 15.988 -20.742 -30.536 1.00 91.38 390 VAL A C 1
ATOM 3034 O O . VAL A 1 390 ? 15.703 -20.446 -31.693 1.00 91.38 390 VAL A O 1
ATOM 3037 N N . SER A 1 391 ? 16.776 -19.971 -29.780 1.00 92.06 391 SER A N 1
ATOM 3038 C CA . SER A 1 391 ? 17.354 -18.706 -30.264 1.00 92.06 391 SER A CA 1
ATOM 3039 C C . SER A 1 391 ? 18.259 -18.921 -31.484 1.00 92.06 391 SER A C 1
ATOM 3041 O O . SER A 1 391 ? 18.133 -18.209 -32.479 1.00 92.06 391 SER A O 1
ATOM 3043 N N . ILE A 1 392 ? 19.131 -19.937 -31.445 1.00 91.25 392 ILE A N 1
ATOM 3044 C CA . ILE A 1 392 ? 20.014 -20.305 -32.563 1.00 91.25 392 ILE A CA 1
ATOM 3045 C C . ILE A 1 392 ? 19.200 -20.791 -33.766 1.00 91.25 392 ILE A C 1
ATOM 3047 O O . ILE A 1 392 ? 19.456 -20.353 -34.884 1.00 91.25 392 ILE A O 1
ATOM 3051 N N . LEU A 1 393 ? 18.200 -21.652 -33.556 1.00 93.06 393 LEU A N 1
ATOM 3052 C CA . LEU A 1 393 ? 17.340 -22.157 -34.626 1.00 93.06 393 LEU A CA 1
ATOM 3053 C C . LEU A 1 393 ? 16.616 -21.010 -35.339 1.00 93.06 393 LEU A C 1
ATOM 3055 O O . LEU A 1 393 ? 16.625 -20.957 -36.567 1.00 93.06 393 LEU A O 1
ATOM 3059 N N . PHE A 1 394 ? 16.019 -20.077 -34.596 1.00 91.56 394 PHE A N 1
ATOM 3060 C CA . PHE A 1 394 ? 15.333 -18.932 -35.192 1.00 91.56 394 PHE A CA 1
ATOM 3061 C C . PHE A 1 394 ? 16.291 -17.974 -35.910 1.00 91.56 394 PHE A C 1
ATOM 3063 O O . PHE A 1 394 ? 15.962 -17.532 -37.007 1.00 91.56 394 PHE A O 1
ATOM 3070 N N . PHE A 1 395 ? 17.487 -17.729 -35.364 1.00 91.56 395 PHE A N 1
ATOM 3071 C CA . PHE A 1 395 ? 18.527 -16.952 -36.044 1.00 91.56 395 PHE A CA 1
ATOM 3072 C C . PHE A 1 395 ? 19.004 -17.613 -37.350 1.00 91.56 395 PHE A C 1
ATOM 3074 O O . PHE A 1 395 ? 19.150 -16.939 -38.365 1.00 91.56 395 PHE A O 1
ATOM 3081 N N . ILE A 1 396 ? 19.201 -18.936 -37.364 1.00 91.50 396 ILE A N 1
ATOM 3082 C CA . ILE A 1 396 ? 19.566 -19.678 -38.583 1.00 91.50 396 ILE A CA 1
ATOM 3083 C C . ILE A 1 396 ? 18.436 -19.617 -39.616 1.00 91.50 396 ILE A C 1
ATOM 3085 O O . ILE A 1 396 ? 18.714 -19.457 -40.800 1.00 91.50 396 ILE A O 1
ATOM 3089 N N . ASN A 1 397 ? 17.170 -19.695 -39.194 1.00 91.38 397 ASN A N 1
ATOM 3090 C CA . ASN A 1 397 ? 16.034 -19.561 -40.109 1.00 91.38 397 ASN A CA 1
ATOM 3091 C C . ASN A 1 397 ? 15.953 -18.155 -40.725 1.00 91.38 397 ASN A C 1
ATOM 3093 O O . ASN A 1 397 ? 15.784 -18.047 -41.937 1.00 91.38 397 ASN A O 1
ATOM 3097 N N . THR A 1 398 ? 16.120 -17.077 -39.950 1.00 89.75 398 THR A N 1
ATOM 3098 C CA . THR A 1 398 ? 16.128 -15.715 -40.517 1.00 89.75 398 THR A CA 1
ATOM 3099 C C . THR A 1 398 ? 17.353 -15.462 -41.398 1.00 89.75 398 THR A C 1
ATOM 3101 O O . THR A 1 398 ? 17.227 -14.841 -42.452 1.00 89.75 398 THR A O 1
ATOM 3104 N N . LEU A 1 399 ? 18.519 -16.017 -41.048 1.00 89.31 399 LEU A N 1
ATOM 3105 C CA . LEU A 1 399 ? 19.718 -15.997 -41.893 1.00 89.31 399 LEU A CA 1
ATOM 3106 C C . LEU A 1 399 ? 19.500 -16.751 -43.221 1.00 89.31 399 LEU A C 1
ATOM 3108 O O . LEU A 1 399 ? 19.893 -16.259 -44.276 1.00 89.31 399 LEU A O 1
ATOM 3112 N N . ALA A 1 400 ? 18.838 -17.912 -43.183 1.00 90.50 400 ALA A N 1
ATOM 3113 C CA . ALA A 1 400 ? 18.500 -18.698 -44.368 1.00 90.50 400 ALA A CA 1
ATOM 3114 C C . ALA A 1 400 ? 17.474 -17.987 -45.263 1.00 90.50 400 ALA A C 1
ATOM 3116 O O . ALA A 1 400 ? 17.632 -17.997 -46.479 1.00 90.50 400 ALA A O 1
ATOM 3117 N N . ILE A 1 401 ? 16.471 -17.315 -44.686 1.00 91.06 401 ILE A N 1
ATOM 3118 C CA . ILE A 1 401 ? 15.533 -16.466 -45.439 1.00 91.06 401 ILE A CA 1
ATOM 3119 C C . ILE A 1 401 ? 16.286 -15.315 -46.123 1.00 91.06 401 ILE A C 1
ATOM 3121 O O . ILE A 1 401 ? 16.084 -15.085 -47.312 1.00 91.06 401 ILE A O 1
ATOM 3125 N N . GLY A 1 402 ? 17.200 -14.638 -45.419 1.00 88.38 402 GLY A N 1
ATOM 3126 C CA . GLY A 1 402 ? 18.047 -13.598 -46.013 1.00 88.38 402 GLY A CA 1
ATOM 3127 C C . GLY A 1 402 ? 18.908 -14.121 -47.169 1.00 88.38 402 GLY A C 1
ATOM 3128 O O . GLY A 1 402 ? 18.951 -13.506 -48.231 1.00 88.38 402 GLY A O 1
ATOM 3129 N N . TYR A 1 403 ? 19.515 -15.301 -47.014 1.00 90.75 403 TYR A N 1
ATOM 3130 C CA . TYR A 1 403 ? 20.269 -15.965 -48.083 1.00 90.75 403 TYR A CA 1
ATOM 3131 C C . TYR A 1 403 ? 19.389 -16.392 -49.272 1.00 90.75 403 TYR A C 1
ATOM 3133 O O . TYR A 1 403 ? 19.818 -16.281 -50.414 1.00 90.75 403 TYR A O 1
ATOM 3141 N N . LEU A 1 404 ? 18.148 -16.833 -49.050 1.00 92.81 404 LEU A N 1
ATOM 3142 C CA . LEU A 1 404 ? 17.215 -17.168 -50.137 1.00 92.81 404 LEU A CA 1
ATOM 3143 C C . LEU A 1 404 ? 16.736 -15.938 -50.926 1.00 92.81 404 LEU A C 1
ATOM 3145 O O . LEU A 1 404 ? 16.354 -16.079 -52.083 1.00 92.81 404 LEU A O 1
ATOM 3149 N N . LEU A 1 405 ? 16.741 -14.750 -50.313 1.00 91.44 405 LEU A N 1
ATOM 3150 C CA . LEU A 1 405 ? 16.332 -13.492 -50.951 1.00 91.44 405 LEU A CA 1
ATOM 3151 C C . LEU A 1 405 ? 17.483 -12.763 -51.664 1.00 91.44 405 LEU A C 1
ATOM 3153 O O . LEU A 1 405 ? 17.241 -12.059 -52.641 1.00 91.44 405 LEU A O 1
ATOM 3157 N N . TYR A 1 406 ? 18.712 -12.897 -51.159 1.00 90.31 406 TYR A N 1
ATOM 3158 C CA . TYR A 1 406 ? 19.851 -12.038 -51.521 1.00 90.31 406 TYR A CA 1
ATOM 3159 C C . TYR A 1 406 ? 21.175 -12.804 -51.737 1.00 90.31 406 TYR A C 1
ATOM 3161 O O . TYR A 1 406 ? 22.237 -12.193 -51.889 1.00 90.31 406 TYR A O 1
ATOM 3169 N N . GLU A 1 407 ? 21.119 -14.137 -51.737 1.00 89.88 407 GLU A N 1
ATOM 3170 C CA . GLU A 1 407 ? 22.225 -15.064 -51.994 1.00 89.88 407 GLU A CA 1
ATOM 3171 C C . GLU A 1 407 ? 23.472 -14.820 -51.113 1.00 89.88 407 GLU A C 1
ATOM 3173 O O . GLU A 1 407 ? 23.392 -14.351 -49.972 1.00 89.88 407 GLU A O 1
ATOM 3178 N N . ALA A 1 408 ? 24.657 -15.184 -51.616 1.00 86.06 408 ALA A N 1
ATOM 3179 C CA . ALA A 1 408 ? 25.921 -15.087 -50.886 1.00 86.06 408 ALA A CA 1
ATOM 3180 C C . ALA A 1 408 ? 26.267 -13.651 -50.459 1.00 86.06 408 ALA A C 1
ATOM 3182 O O . ALA A 1 408 ? 26.865 -13.465 -49.397 1.00 86.06 408 ALA A O 1
ATOM 3183 N N . LYS A 1 409 ? 25.835 -12.644 -51.233 1.00 85.19 409 LYS A N 1
ATOM 3184 C CA . LYS A 1 409 ? 26.098 -11.227 -50.949 1.00 85.19 409 LYS A CA 1
ATOM 3185 C C . LYS A 1 409 ? 25.526 -10.799 -49.596 1.00 85.19 409 LYS A C 1
ATOM 3187 O O . LYS A 1 409 ? 26.165 -10.037 -48.880 1.00 85.19 409 LYS A O 1
ATOM 3192 N N . PHE A 1 410 ? 24.368 -11.331 -49.199 1.00 86.94 410 PHE A N 1
ATOM 3193 C CA . PHE A 1 410 ? 23.811 -11.045 -47.877 1.00 86.94 410 PHE A CA 1
ATOM 3194 C C . PHE A 1 410 ? 24.677 -11.591 -46.743 1.00 86.94 410 PHE A C 1
ATOM 3196 O O . PHE A 1 410 ? 24.924 -10.866 -45.789 1.00 86.94 410 PHE A O 1
ATOM 3203 N N . LEU A 1 411 ? 25.192 -12.822 -46.839 1.00 85.31 411 LEU A N 1
ATOM 3204 C CA . LEU A 1 411 ? 26.073 -13.375 -45.799 1.00 85.31 411 LEU A CA 1
ATOM 3205 C C . LEU A 1 411 ? 27.398 -12.608 -45.699 1.00 85.31 411 LEU A C 1
ATOM 3207 O O . LEU A 1 411 ? 27.926 -12.430 -44.597 1.00 85.31 411 LEU A O 1
ATOM 3211 N N . GLU A 1 412 ? 27.923 -12.150 -46.835 1.00 83.06 412 GLU A N 1
ATOM 3212 C CA . GLU A 1 412 ? 29.133 -11.335 -46.889 1.00 83.06 412 GLU A CA 1
ATOM 3213 C C . GLU A 1 412 ? 28.931 -9.988 -46.184 1.00 83.06 412 GLU A C 1
ATOM 3215 O O . GLU A 1 412 ? 29.637 -9.716 -45.216 1.00 83.06 412 GLU A O 1
ATOM 3220 N N . GLU A 1 413 ? 27.919 -9.206 -46.566 1.00 81.94 413 GLU A N 1
ATOM 3221 C CA . GLU A 1 413 ? 27.646 -7.882 -45.981 1.00 81.94 413 GLU A CA 1
ATOM 3222 C C . GLU A 1 413 ? 27.133 -7.951 -44.528 1.00 81.94 413 GLU A C 1
ATOM 3224 O O . GLU A 1 413 ? 27.536 -7.153 -43.681 1.00 81.94 413 GLU A O 1
ATOM 3229 N N . PHE A 1 414 ? 26.263 -8.915 -44.202 1.00 80.12 414 PHE A N 1
ATOM 3230 C CA . PHE A 1 414 ? 25.637 -9.023 -42.878 1.00 80.12 414 PHE A CA 1
ATOM 3231 C C . PHE A 1 414 ? 26.556 -9.636 -41.814 1.00 80.12 414 PHE A C 1
ATOM 3233 O O . PHE A 1 414 ? 26.545 -9.197 -40.663 1.00 80.12 414 PHE A O 1
ATOM 3240 N N . LEU A 1 415 ? 27.326 -10.674 -42.162 1.00 79.69 415 LEU A N 1
ATOM 3241 C CA . LEU A 1 415 ? 28.058 -11.480 -41.180 1.00 79.69 415 LEU A CA 1
ATOM 3242 C C . LEU A 1 415 ? 29.576 -11.334 -41.317 1.00 79.69 415 LEU A C 1
ATOM 3244 O O . LEU A 1 415 ? 30.261 -11.030 -40.338 1.00 79.69 415 LEU A O 1
ATOM 3248 N N . PHE A 1 416 ? 30.121 -11.552 -42.516 1.00 81.19 416 PHE A N 1
ATOM 3249 C CA . PHE A 1 416 ? 31.573 -11.642 -42.704 1.00 81.19 416 PHE A CA 1
ATOM 3250 C C . PHE A 1 416 ? 32.264 -10.274 -42.779 1.00 81.19 416 PHE A C 1
ATOM 3252 O O . PHE A 1 416 ? 33.375 -10.126 -42.263 1.00 81.19 416 PHE A O 1
ATOM 3259 N N . TYR A 1 417 ? 31.597 -9.251 -43.315 1.00 73.31 417 TYR A N 1
ATOM 3260 C CA . TYR A 1 417 ? 32.098 -7.878 -43.396 1.00 73.31 417 TYR A CA 1
ATOM 3261 C C . TYR A 1 417 ? 32.492 -7.334 -42.016 1.00 73.31 417 TYR A C 1
ATOM 3263 O O . TYR A 1 417 ? 33.594 -6.812 -41.837 1.00 73.31 417 TYR A O 1
ATOM 3271 N N . HIS A 1 418 ? 31.653 -7.548 -40.998 1.00 67.38 418 HIS A N 1
ATOM 3272 C CA . HIS A 1 418 ? 31.940 -7.136 -39.620 1.00 67.38 418 HIS A CA 1
ATOM 3273 C C . HIS A 1 418 ? 33.137 -7.863 -38.984 1.00 67.38 418 HIS A C 1
ATOM 3275 O O . HIS A 1 418 ? 33.776 -7.301 -38.097 1.00 67.38 418 HIS A O 1
ATOM 3281 N N . ILE A 1 419 ? 33.473 -9.072 -39.447 1.00 66.00 419 ILE A N 1
ATOM 3282 C CA . ILE A 1 419 ? 34.642 -9.840 -38.987 1.00 66.00 419 ILE A CA 1
ATOM 3283 C C . ILE A 1 419 ? 35.921 -9.369 -39.706 1.00 66.00 419 ILE A C 1
ATOM 3285 O O . ILE A 1 419 ? 36.994 -9.333 -39.104 1.00 66.00 419 ILE A O 1
ATOM 3289 N N . GLY A 1 420 ? 35.822 -8.974 -40.981 1.00 60.62 420 GLY A N 1
ATOM 3290 C CA . GLY A 1 420 ? 36.950 -8.495 -41.792 1.00 60.62 420 GLY A CA 1
ATOM 3291 C C . GLY A 1 420 ? 37.296 -7.003 -41.643 1.00 60.62 420 GLY A C 1
ATOM 3292 O O . GLY A 1 420 ? 38.391 -6.583 -42.030 1.00 60.62 420 GLY A O 1
ATOM 3293 N N . ARG A 1 421 ? 36.391 -6.179 -41.097 1.00 62.75 421 ARG A N 1
ATOM 3294 C CA . ARG A 1 421 ? 36.516 -4.711 -41.077 1.00 62.75 421 ARG A CA 1
ATOM 3295 C C . ARG A 1 421 ? 37.643 -4.210 -40.158 1.00 62.75 421 ARG A C 1
ATOM 3297 O O . ARG A 1 421 ? 37.501 -4.142 -38.943 1.00 62.75 421 ARG A O 1
ATOM 3304 N N . LYS A 1 422 ? 38.738 -3.728 -40.763 1.00 58.41 422 LYS A N 1
ATOM 3305 C CA . LYS A 1 422 ? 39.872 -3.048 -40.085 1.00 58.41 422 LYS A CA 1
ATOM 3306 C C . LYS A 1 422 ? 39.679 -1.540 -39.862 1.00 58.41 422 LYS A C 1
ATOM 3308 O O . LYS A 1 422 ? 40.624 -0.830 -39.514 1.00 58.41 422 LYS A O 1
ATOM 3313 N N . ASP A 1 423 ? 38.492 -1.017 -40.140 1.00 59.53 423 ASP A N 1
ATOM 3314 C CA . ASP A 1 423 ? 38.238 0.418 -40.109 1.00 59.53 423 ASP A CA 1
ATOM 3315 C C . ASP A 1 423 ? 37.863 0.900 -38.703 1.00 59.53 423 ASP A C 1
ATOM 3317 O O . ASP A 1 423 ? 36.712 0.857 -38.271 1.00 59.53 423 ASP A O 1
ATOM 3321 N N . ILE A 1 424 ? 38.885 1.381 -38.001 1.00 61.12 424 ILE A N 1
ATOM 3322 C CA . ILE A 1 424 ? 38.796 1.864 -36.624 1.00 61.12 424 ILE A CA 1
ATOM 3323 C C . ILE A 1 424 ? 37.990 3.178 -36.537 1.00 61.12 424 ILE A C 1
ATOM 3325 O O . ILE A 1 424 ? 37.398 3.447 -35.497 1.00 61.12 424 ILE A O 1
ATOM 3329 N N . ARG A 1 425 ? 37.911 3.981 -37.616 1.00 57.53 425 ARG A N 1
ATOM 3330 C CA . ARG A 1 425 ? 37.341 5.351 -37.607 1.00 57.53 425 ARG A CA 1
ATOM 3331 C C . ARG A 1 425 ? 35.838 5.427 -37.333 1.00 57.53 425 ARG A C 1
ATOM 3333 O O . ARG A 1 425 ? 35.357 6.495 -36.974 1.00 57.53 425 ARG A O 1
ATOM 3340 N N . HIS A 1 426 ? 35.121 4.316 -37.466 1.00 55.09 426 HIS A N 1
ATOM 3341 C CA . HIS A 1 426 ? 33.673 4.239 -37.251 1.00 55.09 426 HIS A CA 1
ATOM 3342 C C . HIS A 1 426 ? 33.286 3.556 -35.928 1.00 55.09 426 HIS A C 1
ATOM 3344 O O . HIS A 1 426 ? 32.127 3.198 -35.723 1.00 55.09 426 HIS A O 1
ATOM 3350 N N . ASN A 1 427 ? 34.243 3.361 -35.017 1.00 57.09 427 ASN A N 1
ATOM 3351 C CA . ASN A 1 427 ? 33.983 2.793 -33.701 1.00 57.09 427 ASN A CA 1
ATOM 3352 C C . ASN A 1 427 ? 33.642 3.906 -32.691 1.00 57.09 427 ASN A C 1
ATOM 3354 O O . ASN A 1 427 ? 34.490 4.734 -32.383 1.00 57.09 427 ASN A O 1
ATOM 3358 N N . PHE A 1 428 ? 32.428 3.905 -32.133 1.00 56.59 428 PHE A N 1
ATOM 3359 C CA . PHE A 1 428 ? 31.998 4.864 -31.095 1.00 56.59 428 PHE A CA 1
ATOM 3360 C C . PHE A 1 428 ? 32.479 4.505 -29.673 1.00 56.59 428 PHE A C 1
ATOM 3362 O O . PHE A 1 428 ? 32.079 5.128 -28.691 1.00 56.59 428 PHE A O 1
ATOM 3369 N N . SER A 1 429 ? 33.335 3.492 -29.543 1.00 63.41 429 SER A N 1
ATOM 3370 C CA . SER A 1 429 ? 33.948 3.093 -28.277 1.00 63.41 429 SER A CA 1
ATOM 3371 C C . SER A 1 429 ? 34.864 4.188 -27.699 1.00 63.41 429 SER A C 1
ATOM 3373 O O . SER A 1 429 ? 35.630 4.789 -28.453 1.00 63.41 429 SER A O 1
ATOM 3375 N N . PRO A 1 430 ? 34.925 4.382 -26.365 1.00 66.06 430 PRO A N 1
ATOM 3376 C CA . PRO A 1 430 ? 35.952 5.214 -25.720 1.00 66.06 430 PRO A CA 1
ATOM 3377 C C . PRO A 1 430 ? 37.392 4.794 -26.069 1.00 66.06 430 PRO A C 1
ATOM 3379 O O . PRO A 1 430 ? 38.315 5.603 -26.024 1.00 66.06 430 PRO A O 1
ATOM 3382 N N . TYR A 1 431 ? 37.580 3.532 -26.465 1.00 68.62 431 TYR A N 1
ATOM 3383 C CA . TYR A 1 431 ? 38.856 2.978 -26.915 1.00 68.62 431 TYR A CA 1
ATOM 3384 C C . TYR A 1 431 ? 39.196 3.331 -28.376 1.00 68.62 431 TYR A C 1
ATOM 3386 O O . TYR A 1 431 ? 40.259 2.940 -28.854 1.00 68.62 431 TYR A O 1
ATOM 3394 N N . PHE A 1 432 ? 38.345 4.086 -29.082 1.00 70.81 432 PHE A N 1
ATOM 3395 C CA . PHE A 1 432 ? 38.558 4.516 -30.466 1.00 70.81 432 PHE A CA 1
ATOM 3396 C C . PHE A 1 432 ? 39.905 5.217 -30.675 1.00 70.81 432 PHE A C 1
ATOM 3398 O O . PHE A 1 432 ? 40.709 4.750 -31.476 1.00 70.81 432 PHE A O 1
ATOM 3405 N N . TYR A 1 433 ? 40.169 6.307 -29.947 1.00 71.88 433 TYR A N 1
ATOM 3406 C CA . TYR A 1 433 ? 41.414 7.071 -30.086 1.00 71.88 433 TYR A CA 1
ATOM 3407 C C . TYR A 1 433 ? 42.663 6.214 -29.800 1.00 71.88 433 TYR A C 1
ATOM 3409 O O . TYR A 1 433 ? 43.562 6.200 -30.641 1.00 71.88 433 TYR A O 1
ATOM 3417 N N . PRO A 1 434 ? 42.725 5.445 -28.692 1.00 76.88 434 PRO A N 1
ATOM 3418 C CA . PRO A 1 434 ? 43.806 4.486 -28.458 1.00 76.88 434 PRO A CA 1
ATOM 3419 C C . PRO A 1 434 ? 43.998 3.464 -29.588 1.00 76.88 434 PRO A C 1
ATOM 3421 O O . PRO A 1 434 ? 45.124 3.267 -30.034 1.00 76.88 434 PRO A O 1
ATOM 3424 N N . LEU A 1 435 ? 42.923 2.845 -30.093 1.00 73.50 435 LEU A N 1
ATOM 3425 C CA . LEU A 1 435 ? 43.001 1.890 -31.209 1.00 73.50 435 LEU A CA 1
ATOM 3426 C C . LEU A 1 435 ? 43.446 2.565 -32.515 1.00 73.50 435 LEU A C 1
ATOM 3428 O O . LEU A 1 435 ? 44.190 1.976 -33.290 1.00 73.50 435 LEU A O 1
ATOM 3432 N N . TYR A 1 436 ? 43.016 3.804 -32.761 1.00 75.44 436 TYR A N 1
ATOM 3433 C CA . TYR A 1 436 ? 43.383 4.572 -33.948 1.00 75.44 436 TYR A CA 1
ATOM 3434 C C . TYR A 1 436 ? 44.872 4.938 -33.955 1.00 75.44 436 TYR A C 1
ATOM 3436 O O . TYR A 1 436 ? 45.524 4.816 -34.988 1.00 75.44 436 TYR A O 1
ATOM 3444 N N . LEU A 1 437 ? 45.415 5.328 -32.798 1.00 79.31 437 LEU A N 1
ATOM 3445 C CA . LEU A 1 437 ? 46.844 5.601 -32.612 1.00 79.31 437 LEU A CA 1
ATOM 3446 C C . LEU A 1 437 ? 47.694 4.319 -32.625 1.00 79.31 437 LEU A C 1
ATOM 3448 O O . LEU A 1 437 ? 48.837 4.351 -33.065 1.00 79.31 437 LEU A O 1
ATOM 3452 N N . ALA A 1 438 ? 47.138 3.188 -32.182 1.00 78.31 438 ALA A N 1
ATOM 3453 C CA . ALA A 1 438 ? 47.807 1.886 -32.174 1.00 78.31 438 ALA A CA 1
ATOM 3454 C C . ALA A 1 438 ? 47.693 1.103 -33.497 1.00 78.31 438 ALA A C 1
ATOM 3456 O O . ALA A 1 438 ? 48.187 -0.021 -33.565 1.00 78.31 438 ALA A O 1
ATOM 3457 N N . LYS A 1 439 ? 47.051 1.661 -34.535 1.00 73.62 439 LYS A N 1
ATOM 3458 C CA . LYS A 1 439 ? 46.649 0.949 -35.764 1.00 73.62 439 LYS A CA 1
ATOM 3459 C C . LYS A 1 439 ? 47.778 0.164 -36.447 1.00 73.62 439 LYS A C 1
ATOM 3461 O O . LYS A 1 439 ? 47.516 -0.905 -36.999 1.00 73.62 439 LYS A O 1
ATOM 3466 N N . ASP A 1 440 ? 49.002 0.684 -36.395 1.00 78.19 440 ASP A N 1
ATOM 3467 C CA . ASP A 1 440 ? 50.176 0.088 -37.042 1.00 78.19 440 ASP A CA 1
ATOM 3468 C C . ASP A 1 440 ? 50.958 -0.881 -36.122 1.00 78.19 440 ASP A C 1
ATOM 3470 O O . ASP A 1 440 ? 51.824 -1.617 -36.592 1.00 78.19 440 ASP A O 1
ATOM 3474 N N . ASP A 1 441 ? 50.612 -0.959 -34.828 1.00 82.56 441 ASP A N 1
ATOM 3475 C CA . ASP A 1 441 ? 51.126 -1.950 -33.872 1.00 82.56 441 ASP A CA 1
ATOM 3476 C C . ASP A 1 441 ? 50.042 -2.991 -33.536 1.00 82.56 441 ASP A C 1
ATOM 3478 O O . ASP A 1 441 ? 49.136 -2.789 -32.717 1.00 82.56 441 ASP A O 1
ATOM 3482 N N . ALA A 1 442 ? 50.166 -4.164 -34.158 1.00 77.25 442 ALA A N 1
ATOM 3483 C CA . ALA A 1 442 ? 49.262 -5.294 -33.952 1.00 77.25 442 ALA A CA 1
ATOM 3484 C C . ALA A 1 442 ? 49.280 -5.850 -32.512 1.00 77.25 442 ALA A C 1
ATOM 3486 O O . ALA A 1 442 ? 48.311 -6.482 -32.083 1.00 77.25 442 ALA A O 1
ATOM 3487 N N . THR A 1 443 ? 50.362 -5.637 -31.763 1.00 80.50 443 THR A N 1
ATOM 3488 C CA . THR A 1 443 ? 50.536 -6.070 -30.368 1.00 80.50 443 THR A CA 1
ATOM 3489 C C . THR A 1 443 ? 49.778 -5.140 -29.433 1.00 80.50 443 THR A C 1
ATOM 3491 O O . THR A 1 443 ? 48.951 -5.596 -28.639 1.00 80.50 443 THR A O 1
ATOM 3494 N N . LEU A 1 444 ? 49.994 -3.831 -29.580 1.00 80.25 444 LEU A N 1
ATOM 3495 C CA . LEU A 1 444 ? 49.311 -2.799 -28.803 1.00 80.25 444 LEU A CA 1
ATOM 3496 C C . LEU A 1 444 ? 47.807 -2.768 -29.110 1.00 80.25 444 LEU A C 1
ATOM 3498 O O . LEU A 1 444 ? 46.995 -2.729 -28.186 1.00 80.25 444 LEU A O 1
ATOM 3502 N N . THR A 1 445 ? 47.415 -2.909 -30.381 1.00 78.81 445 THR A N 1
ATOM 3503 C CA . THR A 1 445 ? 46.004 -3.035 -30.787 1.00 78.81 445 THR A CA 1
ATOM 3504 C C . THR A 1 445 ? 45.319 -4.233 -30.118 1.00 78.81 445 THR A C 1
ATOM 3506 O O . THR A 1 445 ? 44.199 -4.098 -29.617 1.00 78.81 445 THR A O 1
ATOM 3509 N N . LYS A 1 446 ? 45.981 -5.399 -30.039 1.00 79.31 446 LYS A N 1
ATOM 3510 C CA . LYS A 1 446 ? 45.450 -6.576 -29.323 1.00 79.31 446 LYS A CA 1
ATOM 3511 C C . LYS A 1 446 ? 45.329 -6.334 -27.817 1.00 79.31 446 LYS A C 1
ATOM 3513 O O . LYS A 1 446 ? 44.306 -6.695 -27.243 1.00 79.31 446 LYS A O 1
ATOM 3518 N N . LEU A 1 447 ? 46.323 -5.701 -27.193 1.00 81.50 447 LEU A N 1
ATOM 3519 C CA . LEU A 1 447 ? 46.303 -5.350 -25.767 1.00 81.50 447 LEU A CA 1
ATOM 3520 C C . LEU A 1 447 ? 45.160 -4.389 -25.417 1.00 81.50 447 LEU A C 1
ATOM 3522 O O . LEU A 1 447 ? 44.423 -4.640 -24.466 1.00 81.50 447 LEU A O 1
ATOM 3526 N N . ILE A 1 448 ? 44.961 -3.333 -26.210 1.00 79.56 448 ILE A N 1
ATOM 3527 C CA . ILE A 1 448 ? 43.865 -2.371 -26.022 1.00 79.56 448 ILE A CA 1
ATOM 3528 C C . ILE A 1 448 ? 42.505 -3.051 -26.238 1.00 79.56 448 ILE A C 1
ATOM 3530 O O . ILE A 1 448 ? 41.590 -2.860 -25.439 1.00 79.56 448 ILE A O 1
ATOM 3534 N N . SER A 1 449 ? 42.380 -3.896 -27.267 1.00 73.44 449 SER A N 1
ATOM 3535 C CA . SER A 1 449 ? 41.148 -4.656 -27.537 1.00 73.44 449 SER A CA 1
ATOM 3536 C C . SER A 1 449 ? 40.806 -5.623 -26.397 1.00 73.44 449 SER A C 1
ATOM 3538 O O . SER A 1 449 ? 39.654 -5.699 -25.969 1.00 73.44 449 SER A O 1
ATOM 3540 N N . LEU A 1 450 ? 41.809 -6.317 -25.846 1.00 79.25 450 LEU A N 1
ATOM 3541 C CA . LEU A 1 450 ? 41.648 -7.183 -24.677 1.00 79.25 450 LEU A CA 1
ATOM 3542 C C . LEU A 1 450 ? 41.249 -6.371 -23.435 1.00 79.25 450 LEU A C 1
ATOM 3544 O O . LEU A 1 450 ? 40.340 -6.773 -22.715 1.00 79.25 450 LEU A O 1
ATOM 3548 N N . GLY A 1 451 ? 41.872 -5.210 -23.214 1.00 78.56 451 GLY A N 1
ATOM 3549 C CA . GLY A 1 451 ? 41.545 -4.294 -22.117 1.00 78.56 451 GLY A CA 1
ATOM 3550 C C . GLY A 1 451 ? 40.139 -3.686 -22.199 1.00 78.56 451 GLY A C 1
ATOM 3551 O O . GLY A 1 451 ? 39.570 -3.348 -21.165 1.00 78.56 451 GLY A O 1
ATOM 3552 N N . ALA A 1 452 ? 39.556 -3.588 -23.397 1.00 72.62 452 ALA A N 1
ATOM 3553 C CA . ALA A 1 452 ? 38.167 -3.174 -23.591 1.00 72.62 452 ALA A CA 1
ATOM 3554 C C . ALA A 1 452 ? 37.159 -4.308 -23.316 1.00 72.62 452 ALA A C 1
ATOM 3556 O O . ALA A 1 452 ? 36.082 -4.056 -22.778 1.00 72.62 452 ALA A O 1
ATOM 3557 N N . PHE A 1 453 ? 37.502 -5.552 -23.672 1.00 70.69 453 PHE A N 1
ATOM 3558 C CA . PHE A 1 453 ? 36.589 -6.700 -23.612 1.00 70.69 453 PHE A CA 1
ATOM 3559 C C . PHE A 1 453 ? 36.639 -7.467 -22.280 1.00 70.69 453 PHE A C 1
ATOM 3561 O O . PHE A 1 453 ? 35.601 -7.852 -21.741 1.00 70.69 453 PHE A O 1
ATOM 3568 N N . LEU A 1 454 ? 37.831 -7.663 -21.707 1.00 76.12 454 LEU A N 1
ATOM 3569 C CA . LEU A 1 454 ? 38.025 -8.467 -20.497 1.00 76.12 454 LEU A CA 1
ATOM 3570 C C . LEU A 1 454 ? 37.228 -7.946 -19.281 1.00 76.12 454 LEU A C 1
ATOM 3572 O O . LEU A 1 454 ? 36.591 -8.771 -18.625 1.00 76.12 454 LEU A O 1
ATOM 3576 N N . PRO A 1 455 ? 37.156 -6.627 -18.989 1.00 77.31 455 PRO A N 1
ATOM 3577 C CA . PRO A 1 455 ? 36.322 -6.126 -17.895 1.00 77.31 455 PRO A CA 1
ATOM 3578 C C . PRO A 1 455 ? 34.829 -6.388 -18.118 1.00 77.31 455 PRO A C 1
ATOM 3580 O O . PRO A 1 455 ? 34.110 -6.648 -17.159 1.00 77.31 455 PRO A O 1
ATOM 3583 N N . GLN A 1 456 ? 34.355 -6.361 -19.369 1.00 69.25 456 GLN A N 1
ATOM 3584 C CA . GLN A 1 456 ? 32.950 -6.626 -19.694 1.00 69.25 456 GLN A CA 1
ATOM 3585 C C . GLN A 1 456 ? 32.599 -8.090 -19.416 1.00 69.25 456 GLN A C 1
ATOM 3587 O O . GLN A 1 456 ? 31.619 -8.361 -18.727 1.00 69.25 456 GLN A O 1
ATOM 3592 N N . VAL A 1 457 ? 33.441 -9.027 -19.868 1.00 69.19 457 VAL A N 1
ATOM 3593 C CA . VAL A 1 457 ? 33.279 -10.465 -19.593 1.00 69.19 457 VAL A CA 1
ATOM 3594 C C . VAL A 1 457 ? 33.359 -10.757 -18.094 1.00 69.19 457 VAL A C 1
ATOM 3596 O O . VAL A 1 457 ? 32.501 -11.462 -17.568 1.00 69.19 457 VAL A O 1
ATOM 3599 N N . LEU A 1 458 ? 34.336 -10.184 -17.383 1.00 71.31 458 LEU A N 1
ATOM 3600 C CA . LEU A 1 458 ? 34.479 -10.368 -15.935 1.00 71.31 458 LEU A CA 1
ATOM 3601 C C . LEU A 1 458 ? 33.283 -9.804 -15.158 1.00 71.31 458 LEU A C 1
ATOM 3603 O O . LEU A 1 458 ? 32.801 -10.466 -14.244 1.00 71.31 458 LEU A O 1
ATOM 3607 N N . CYS A 1 459 ? 32.762 -8.633 -15.535 1.00 62.84 459 CYS A N 1
ATOM 3608 C CA . CYS A 1 459 ? 31.545 -8.081 -14.940 1.00 62.84 459 CYS A CA 1
ATOM 3609 C C . CYS A 1 459 ? 30.320 -8.953 -15.235 1.00 62.84 459 CYS A C 1
ATOM 3611 O O . CYS A 1 459 ? 29.553 -9.226 -14.319 1.00 62.84 459 CYS A O 1
ATOM 3613 N N . ILE A 1 460 ? 30.137 -9.422 -16.474 1.00 62.12 460 ILE A N 1
ATOM 3614 C CA . ILE A 1 460 ? 29.026 -10.315 -16.839 1.00 62.12 460 ILE A CA 1
ATOM 3615 C C . ILE A 1 460 ? 29.070 -11.599 -16.000 1.00 62.12 460 ILE A C 1
ATOM 3617 O O . ILE A 1 460 ? 28.058 -11.968 -15.407 1.00 62.12 460 ILE A O 1
ATOM 3621 N N . LEU A 1 461 ? 30.244 -12.226 -15.877 1.00 62.25 461 LEU A N 1
ATOM 3622 C CA . LEU A 1 461 ? 30.433 -13.408 -15.037 1.00 62.25 461 LEU A CA 1
ATOM 3623 C C . LEU A 1 461 ? 30.155 -13.090 -13.559 1.00 62.25 461 LEU A C 1
ATOM 3625 O O . LEU A 1 461 ? 29.334 -13.763 -12.943 1.00 62.25 461 LEU A O 1
ATOM 3629 N N . ALA A 1 462 ? 30.739 -12.026 -13.003 1.00 60.03 462 ALA A N 1
ATOM 3630 C CA . ALA A 1 462 ? 30.538 -11.634 -11.606 1.00 60.03 462 ALA A CA 1
ATOM 3631 C C . ALA A 1 462 ? 29.076 -11.283 -11.269 1.00 60.03 462 ALA A C 1
ATOM 3633 O O . ALA A 1 462 ? 28.601 -11.621 -10.188 1.00 60.03 462 ALA A O 1
ATOM 3634 N N . PHE A 1 463 ? 28.338 -10.643 -12.184 1.00 53.12 463 PHE A N 1
ATOM 3635 C CA . PHE A 1 463 ? 26.909 -10.376 -12.003 1.00 53.12 463 PHE A CA 1
ATOM 3636 C C . PHE A 1 463 ? 26.043 -11.629 -12.192 1.00 53.12 463 PHE A C 1
ATOM 3638 O O . PHE A 1 463 ? 25.031 -11.747 -11.509 1.00 53.12 463 PHE A O 1
ATOM 3645 N N . SER A 1 464 ? 26.444 -12.582 -13.044 1.00 51.69 464 SER A N 1
ATOM 3646 C CA . SER A 1 464 ? 25.767 -13.887 -13.164 1.00 51.69 464 SER A CA 1
ATOM 3647 C C . SER A 1 464 ? 25.995 -14.814 -11.961 1.00 51.69 464 SER A C 1
ATOM 3649 O O . SER A 1 464 ? 25.201 -15.715 -11.731 1.00 51.69 464 SER A O 1
ATOM 3651 N N . LEU A 1 465 ? 27.046 -14.561 -11.172 1.00 51.12 465 LEU A N 1
ATOM 3652 C CA . LEU A 1 465 ? 27.368 -15.256 -9.918 1.00 51.12 465 LEU A CA 1
ATOM 3653 C C . LEU A 1 465 ? 26.751 -14.581 -8.678 1.00 51.12 465 LEU A C 1
ATOM 3655 O O . LEU A 1 465 ? 27.099 -14.918 -7.546 1.00 51.12 465 LEU A O 1
ATOM 3659 N N . LYS A 1 466 ? 25.876 -13.585 -8.858 1.00 40.50 466 LYS A N 1
ATOM 3660 C CA . LYS A 1 466 ? 25.282 -12.858 -7.737 1.00 40.50 466 LYS A CA 1
ATOM 3661 C C . LYS A 1 466 ? 24.113 -13.656 -7.159 1.00 40.50 466 LYS A C 1
ATOM 3663 O O . LYS A 1 466 ? 23.044 -13.686 -7.761 1.00 40.50 466 LYS A O 1
ATOM 3668 N N . SER A 1 467 ? 24.355 -14.253 -5.992 1.00 42.47 467 SER A N 1
ATOM 3669 C CA . SER A 1 467 ? 23.439 -15.176 -5.317 1.00 42.47 467 SER A CA 1
ATOM 3670 C C . SER A 1 467 ? 21.983 -14.709 -5.297 1.00 42.47 467 SER A C 1
ATOM 3672 O O . SER A 1 467 ? 21.677 -13.573 -4.909 1.00 42.47 467 SER A O 1
ATOM 3674 N N . ILE A 1 468 ? 21.095 -15.620 -5.692 1.00 45.19 468 ILE A N 1
ATOM 3675 C CA . ILE A 1 468 ? 19.667 -15.520 -5.413 1.00 45.19 468 ILE A CA 1
ATOM 3676 C C . ILE A 1 468 ? 19.483 -16.144 -4.034 1.00 45.19 468 ILE A C 1
ATOM 3678 O O . ILE A 1 468 ? 19.651 -17.345 -3.860 1.00 45.19 468 ILE A O 1
ATOM 3682 N N . THR A 1 469 ? 19.133 -15.330 -3.041 1.00 48.72 469 THR A N 1
ATOM 3683 C CA . THR A 1 469 ? 18.783 -15.838 -1.712 1.00 48.72 469 THR A CA 1
ATOM 3684 C C . THR A 1 469 ? 17.569 -16.755 -1.815 1.00 48.72 469 THR A C 1
ATOM 3686 O O . THR A 1 469 ? 16.476 -16.275 -2.129 1.00 48.72 469 THR A O 1
ATOM 3689 N N . MET A 1 470 ? 17.765 -18.045 -1.528 1.00 59.78 470 MET A N 1
ATOM 3690 C CA . MET A 1 470 ? 16.678 -18.991 -1.271 1.00 59.78 470 MET A CA 1
ATOM 3691 C C . MET A 1 470 ? 15.893 -18.516 -0.047 1.00 59.78 470 MET A C 1
ATOM 3693 O O . MET A 1 470 ? 16.480 -18.002 0.912 1.00 59.78 470 MET A O 1
ATOM 3697 N N . VAL A 1 471 ? 14.568 -18.639 -0.090 1.00 61.09 471 VAL A N 1
ATOM 3698 C CA . VAL A 1 471 ? 13.696 -18.157 0.985 1.00 61.09 471 VAL A CA 1
ATOM 3699 C C . VAL A 1 471 ? 12.875 -19.313 1.538 1.00 61.09 471 VAL A C 1
ATOM 3701 O O . VAL A 1 471 ? 12.156 -19.993 0.807 1.00 61.09 471 VAL A O 1
ATOM 3704 N N . PHE A 1 472 ? 12.954 -19.493 2.856 1.00 77.69 472 PHE A N 1
ATOM 3705 C CA . PHE A 1 472 ? 12.004 -20.310 3.594 1.00 77.69 472 PHE A CA 1
ATOM 3706 C C . PHE A 1 472 ? 10.766 -19.467 3.922 1.00 77.69 472 PHE A C 1
ATOM 3708 O O . PHE A 1 472 ? 10.856 -18.461 4.631 1.00 77.69 472 PHE A O 1
ATOM 3715 N N . TYR A 1 473 ? 9.611 -19.848 3.383 1.00 74.06 473 TYR A N 1
ATOM 3716 C CA . TYR A 1 473 ? 8.366 -19.100 3.527 1.00 74.06 473 TYR A CA 1
ATOM 3717 C C . TYR A 1 473 ? 7.486 -19.714 4.626 1.00 74.06 473 TYR A C 1
ATOM 3719 O O . TYR A 1 473 ? 6.930 -20.791 4.435 1.00 74.06 473 TYR A O 1
ATOM 3727 N N . LEU A 1 474 ? 7.277 -19.008 5.742 1.00 74.50 474 LEU A N 1
ATOM 3728 C CA . LEU A 1 474 ? 6.158 -19.307 6.645 1.00 74.50 474 LEU A CA 1
ATOM 3729 C C . LEU A 1 474 ? 4.915 -18.566 6.141 1.00 74.50 474 LEU A C 1
ATOM 3731 O O . LEU A 1 474 ? 4.956 -17.346 5.959 1.00 74.50 474 LEU A O 1
ATOM 3735 N N . ILE A 1 475 ? 3.826 -19.290 5.889 1.00 74.50 475 ILE A N 1
ATOM 3736 C CA . ILE A 1 475 ? 2.633 -18.755 5.226 1.00 74.50 475 ILE A CA 1
ATOM 3737 C C . ILE A 1 475 ? 1.390 -19.108 6.042 1.00 74.50 475 ILE A C 1
ATOM 3739 O O . ILE A 1 475 ? 1.030 -20.274 6.165 1.00 74.50 475 ILE A O 1
ATOM 3743 N N . GLY A 1 476 ? 0.713 -18.085 6.564 1.00 73.75 476 GLY A N 1
ATOM 3744 C CA . GLY A 1 476 ? -0.611 -18.241 7.159 1.00 73.75 476 GLY A CA 1
ATOM 3745 C C . GLY A 1 476 ? -1.668 -18.492 6.088 1.00 73.75 476 GLY A C 1
ATOM 3746 O O . GLY A 1 476 ? -1.745 -17.744 5.108 1.00 73.75 476 GLY A O 1
ATOM 3747 N N . LEU A 1 477 ? -2.479 -19.529 6.284 1.00 71.38 477 LEU A N 1
ATOM 3748 C CA . LEU A 1 477 ? -3.633 -19.842 5.439 1.00 71.38 477 LEU A CA 1
ATOM 3749 C C . LEU A 1 477 ? -4.854 -18.968 5.744 1.00 71.38 477 LEU A C 1
ATOM 3751 O O . LEU A 1 477 ? -5.769 -18.926 4.932 1.00 71.38 477 LEU A O 1
ATOM 3755 N N . GLY A 1 478 ? -4.878 -18.276 6.888 1.00 62.28 478 GLY A N 1
ATOM 3756 C CA . GLY A 1 478 ? -6.082 -17.625 7.405 1.00 62.28 478 GLY A CA 1
ATOM 3757 C C . GLY A 1 478 ? -6.980 -18.583 8.197 1.00 62.28 478 GLY A C 1
ATOM 3758 O O . GLY A 1 478 ? -6.560 -19.681 8.564 1.00 62.28 478 GLY A O 1
ATOM 3759 N N . LEU A 1 479 ? -8.190 -18.129 8.538 1.00 61.59 479 LEU A N 1
ATOM 3760 C CA . LEU A 1 479 ? -9.091 -18.782 9.510 1.00 61.59 479 LEU A CA 1
ATOM 3761 C C . LEU A 1 479 ? -10.453 -19.201 8.917 1.00 61.59 479 LEU A C 1
ATOM 3763 O O . LEU A 1 479 ? -11.317 -19.677 9.658 1.00 61.59 479 LEU A O 1
ATOM 3767 N N . GLY A 1 480 ? -10.662 -18.983 7.618 1.00 61.22 480 GLY A N 1
ATOM 3768 C CA . GLY A 1 480 ? -11.841 -19.364 6.845 1.00 61.22 480 GLY A CA 1
ATOM 3769 C C . GLY A 1 480 ? -11.575 -20.566 5.934 1.00 61.22 480 GLY A C 1
ATOM 3770 O O . GLY A 1 480 ? -11.520 -21.700 6.408 1.00 61.22 480 GLY A O 1
ATOM 3771 N N . ASN A 1 481 ? -11.475 -20.336 4.623 1.00 67.50 481 ASN A N 1
ATOM 3772 C CA . ASN A 1 481 ? -11.388 -21.384 3.598 1.00 67.50 481 ASN A CA 1
ATOM 3773 C C . ASN A 1 481 ? -10.077 -21.309 2.773 1.00 67.50 481 ASN A C 1
ATOM 3775 O O . ASN A 1 481 ? -9.164 -20.562 3.107 1.00 67.50 481 ASN A O 1
ATOM 3779 N N . HIS A 1 482 ? -9.939 -22.111 1.710 1.00 70.38 482 HIS A N 1
ATOM 3780 C CA . HIS A 1 482 ? -8.710 -22.176 0.899 1.00 70.38 482 HIS A CA 1
ATOM 3781 C C . HIS A 1 482 ? -8.341 -20.867 0.167 1.00 70.38 482 HIS A C 1
ATOM 3783 O O . HIS A 1 482 ? -7.172 -20.693 -0.193 1.00 70.38 482 HIS A O 1
ATOM 3789 N N . GLU A 1 483 ? -9.296 -19.949 -0.019 1.00 69.94 483 GLU A N 1
ATOM 3790 C CA . GLU A 1 483 ? -9.118 -18.610 -0.599 1.00 69.94 483 GLU A CA 1
ATOM 3791 C C . GLU A 1 483 ? -8.609 -17.556 0.406 1.00 69.94 483 GLU A C 1
ATOM 3793 O O . GLU A 1 483 ? -8.119 -16.512 -0.025 1.00 69.94 483 GLU A O 1
ATOM 3798 N N . ASP A 1 484 ? -8.677 -17.807 1.724 1.00 66.75 484 ASP A N 1
ATOM 3799 C CA . ASP A 1 484 ? -8.257 -16.857 2.776 1.00 66.75 484 ASP A CA 1
ATOM 3800 C C . ASP A 1 484 ? -6.755 -16.515 2.728 1.00 66.75 484 ASP A C 1
ATOM 3802 O O . ASP A 1 484 ? -6.320 -15.465 3.220 1.00 66.75 484 ASP A O 1
ATOM 3806 N N . ILE A 1 485 ? -5.948 -17.398 2.134 1.00 70.38 485 ILE A N 1
ATOM 3807 C CA . ILE A 1 485 ? -4.521 -17.176 1.925 1.00 70.38 485 ILE A CA 1
ATOM 3808 C C . ILE A 1 485 ? -4.306 -15.869 1.152 1.00 70.38 485 ILE A C 1
ATOM 3810 O O . ILE A 1 485 ? -4.853 -15.633 0.073 1.00 70.38 485 ILE A O 1
ATOM 3814 N N . THR A 1 486 ? -3.446 -14.993 1.674 1.00 62.75 486 THR A N 1
ATOM 3815 C CA . THR A 1 486 ? -3.166 -13.731 0.977 1.00 62.75 486 THR A CA 1
ATOM 3816 C C . THR A 1 486 ? -2.643 -13.996 -0.441 1.00 62.75 486 THR A C 1
ATOM 3818 O O . THR A 1 486 ? -1.872 -14.929 -0.666 1.00 62.75 486 THR A O 1
ATOM 3821 N N . VAL A 1 487 ? -2.954 -13.115 -1.399 1.00 57.75 487 VAL A N 1
ATOM 3822 C CA . VAL A 1 487 ? -2.448 -13.215 -2.788 1.00 57.75 487 VAL A CA 1
ATOM 3823 C C . VAL A 1 487 ? -0.911 -13.332 -2.840 1.00 57.75 487 VAL A C 1
ATOM 3825 O O . VAL A 1 487 ? -0.354 -13.939 -3.753 1.00 57.75 487 VAL A O 1
ATOM 3828 N N . ARG A 1 488 ? -0.198 -12.788 -1.842 1.00 53.50 488 ARG A N 1
ATOM 3829 C CA . ARG A 1 488 ? 1.255 -12.971 -1.684 1.00 53.50 488 ARG A CA 1
ATOM 3830 C C . ARG A 1 488 ? 1.623 -14.384 -1.224 1.00 53.50 488 ARG A C 1
ATOM 3832 O O . ARG A 1 488 ? 2.539 -14.961 -1.800 1.00 53.50 488 ARG A O 1
ATOM 3839 N N . GLY A 1 489 ? 0.904 -14.934 -0.245 1.00 68.19 489 GLY A N 1
ATOM 3840 C CA . GLY A 1 489 ? 1.032 -16.327 0.189 1.00 68.19 489 GLY A CA 1
ATOM 3841 C C . GLY A 1 489 ? 0.790 -17.306 -0.961 1.00 68.19 489 GLY A C 1
ATOM 3842 O O . GLY A 1 489 ? 1.664 -18.113 -1.254 1.00 68.19 489 GLY A O 1
ATOM 3843 N N . LEU A 1 490 ? -0.315 -17.160 -1.699 1.00 71.94 490 LEU A N 1
ATOM 3844 C CA . LEU A 1 490 ? -0.638 -18.001 -2.861 1.00 71.94 490 LEU A CA 1
ATOM 3845 C C . LEU A 1 490 ? 0.470 -17.983 -3.930 1.00 71.94 490 LEU A C 1
ATOM 3847 O O . LEU A 1 490 ? 0.882 -19.027 -4.438 1.00 71.94 490 LEU A O 1
ATOM 3851 N N . ASN A 1 491 ? 1.002 -16.799 -4.247 1.00 66.94 491 ASN A N 1
ATOM 3852 C CA . ASN A 1 491 ? 2.112 -16.669 -5.193 1.00 66.94 491 ASN A CA 1
ATOM 3853 C C . ASN A 1 491 ? 3.419 -17.291 -4.663 1.00 66.94 491 ASN A C 1
ATOM 3855 O O . ASN A 1 491 ? 4.179 -17.860 -5.447 1.00 66.94 491 ASN A O 1
ATOM 3859 N N . ALA A 1 492 ? 3.679 -17.225 -3.352 1.00 70.62 492 ALA A N 1
ATOM 3860 C CA . ALA A 1 492 ? 4.825 -17.886 -2.731 1.00 70.62 492 ALA A CA 1
ATOM 3861 C C . ALA A 1 492 ? 4.687 -19.420 -2.761 1.00 70.62 492 ALA A C 1
ATOM 3863 O O . ALA A 1 492 ? 5.615 -20.090 -3.209 1.00 70.62 492 ALA A O 1
ATOM 3864 N N . VAL A 1 493 ? 3.519 -19.974 -2.409 1.00 78.38 493 VAL A N 1
ATOM 3865 C CA . VAL A 1 493 ? 3.197 -21.414 -2.531 1.00 78.38 4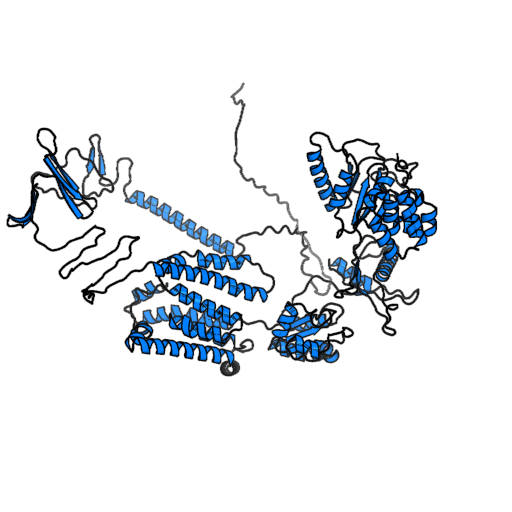93 VAL A CA 1
ATOM 3866 C C . VAL A 1 493 ? 3.447 -21.916 -3.957 1.00 78.38 493 VAL A C 1
ATOM 3868 O O . VAL A 1 493 ? 4.124 -22.924 -4.163 1.00 78.38 493 VAL A O 1
ATOM 3871 N N . ARG A 1 494 ? 2.983 -21.171 -4.968 1.00 78.75 494 ARG A N 1
ATOM 3872 C CA . ARG A 1 494 ? 3.181 -21.511 -6.387 1.00 78.75 494 ARG A CA 1
ATOM 3873 C C . ARG A 1 494 ? 4.654 -21.450 -6.826 1.00 78.75 494 ARG A C 1
ATOM 3875 O O . ARG A 1 494 ? 5.075 -22.275 -7.643 1.00 78.75 494 ARG A O 1
ATOM 3882 N N . LYS A 1 495 ? 5.451 -20.531 -6.263 1.00 73.94 495 LYS A N 1
ATOM 3883 C CA . LYS A 1 495 ? 6.907 -20.416 -6.491 1.00 73.94 495 LYS A CA 1
ATOM 3884 C C . LYS A 1 495 ? 7.698 -21.557 -5.842 1.00 73.94 495 LYS A C 1
ATOM 3886 O O . LYS A 1 495 ? 8.647 -22.040 -6.455 1.00 73.94 495 LYS A O 1
ATOM 3891 N N . CYS A 1 496 ? 7.306 -21.993 -4.645 1.00 76.31 496 CYS A N 1
ATOM 3892 C CA . CYS A 1 496 ? 8.039 -22.995 -3.872 1.00 76.31 496 CYS A CA 1
ATOM 3893 C C . CYS A 1 496 ? 8.140 -24.345 -4.591 1.00 76.31 496 CYS A C 1
ATOM 3895 O O . CYS A 1 496 ? 7.229 -24.784 -5.298 1.00 76.31 496 CYS A O 1
ATOM 3897 N N . SER A 1 497 ? 9.274 -25.011 -4.402 1.00 79.19 497 SER A N 1
ATOM 3898 C CA . SER A 1 497 ? 9.544 -26.348 -4.933 1.00 79.19 497 SER A CA 1
ATOM 3899 C C . SER A 1 497 ? 8.790 -27.430 -4.158 1.00 79.19 497 SER A C 1
ATOM 3901 O O . SER A 1 497 ? 8.264 -28.360 -4.765 1.00 79.19 497 SER A O 1
ATOM 3903 N N . LYS A 1 498 ? 8.689 -27.251 -2.837 1.00 84.50 498 LYS A N 1
ATOM 3904 C CA . LYS A 1 498 ? 8.016 -28.131 -1.887 1.00 84.50 498 LYS A CA 1
ATOM 3905 C C . LYS A 1 498 ? 7.219 -27.291 -0.892 1.00 84.50 498 LYS A C 1
ATOM 3907 O O . LYS A 1 498 ? 7.641 -26.192 -0.523 1.00 84.50 498 LYS A O 1
ATOM 3912 N N . VAL A 1 499 ? 6.058 -27.797 -0.491 1.00 87.88 499 VAL A N 1
ATOM 3913 C CA . VAL A 1 499 ? 5.117 -27.083 0.374 1.00 87.88 499 VAL A CA 1
ATOM 3914 C C . VAL A 1 499 ? 4.634 -28.041 1.455 1.00 87.88 499 VAL A C 1
ATOM 3916 O O . VAL A 1 499 ? 4.023 -29.066 1.162 1.00 87.88 499 VAL A O 1
ATOM 3919 N N . TYR A 1 500 ? 4.939 -27.713 2.701 1.00 88.19 500 TYR A N 1
ATOM 3920 C CA . TYR A 1 500 ? 4.503 -28.440 3.884 1.00 88.19 500 TYR A CA 1
ATOM 3921 C C . TYR A 1 500 ? 3.208 -27.833 4.432 1.00 88.19 500 TYR A C 1
ATOM 3923 O O . TYR A 1 500 ? 3.000 -26.629 4.303 1.00 88.19 500 TYR A O 1
ATOM 3931 N N . LEU A 1 501 ? 2.350 -28.648 5.046 1.00 86.38 501 LEU A N 1
ATOM 3932 C CA . LEU A 1 501 ? 1.081 -28.244 5.649 1.00 86.38 501 LEU A CA 1
ATOM 3933 C C . LEU A 1 501 ? 1.012 -28.686 7.114 1.00 86.38 501 LEU A C 1
ATOM 3935 O O . LEU A 1 501 ? 1.022 -29.880 7.414 1.00 86.38 501 LEU A O 1
ATOM 3939 N N . GLU A 1 502 ? 0.896 -27.702 7.998 1.00 82.19 502 GLU A N 1
ATOM 3940 C CA . GLU A 1 502 ? 0.673 -27.838 9.432 1.00 82.19 502 GLU A CA 1
ATOM 3941 C C . GLU A 1 502 ? -0.799 -27.521 9.748 1.00 82.19 502 GLU A C 1
ATOM 3943 O O . GLU A 1 502 ? -1.280 -26.430 9.437 1.00 82.19 502 GLU A O 1
ATOM 3948 N N . ALA A 1 503 ? -1.522 -28.480 10.341 1.00 66.81 503 ALA A N 1
ATOM 3949 C CA . ALA A 1 503 ? -2.920 -28.308 10.764 1.00 66.81 503 ALA A CA 1
ATOM 3950 C C . ALA A 1 503 ? -3.245 -28.986 12.115 1.00 66.81 503 ALA A C 1
ATOM 3952 O O . ALA A 1 503 ? -4.364 -29.447 12.338 1.00 66.81 503 ALA A O 1
ATOM 3953 N N . TYR A 1 504 ? -2.263 -29.086 13.015 1.00 67.50 504 TYR A N 1
ATOM 3954 C CA . TYR A 1 504 ? -2.446 -29.517 14.404 1.00 67.50 504 TYR A CA 1
ATOM 3955 C C . TYR A 1 504 ? -2.627 -28.340 15.381 1.00 67.50 504 TYR A C 1
ATOM 3957 O O . TYR A 1 504 ? -3.098 -28.553 16.499 1.00 67.50 504 TYR A O 1
ATOM 3965 N N . THR A 1 505 ? -2.261 -27.112 14.996 1.00 58.53 505 THR A N 1
ATOM 3966 C CA . THR A 1 505 ? -2.386 -25.900 15.830 1.00 58.53 505 THR A CA 1
ATOM 3967 C C . THR A 1 505 ? -3.798 -25.311 15.882 1.00 58.53 505 THR A C 1
ATOM 3969 O O . THR A 1 505 ? -4.109 -24.566 16.811 1.00 58.53 505 THR A O 1
ATOM 3972 N N . SER A 1 506 ? -4.673 -25.662 14.936 1.00 57.81 506 SER A N 1
ATOM 3973 C CA . SER A 1 506 ? -6.066 -25.208 14.874 1.00 57.81 506 SER A CA 1
ATOM 3974 C C . SER A 1 506 ? -6.976 -26.323 14.358 1.00 57.81 506 SER A C 1
ATOM 3976 O O . SER A 1 506 ? -6.592 -27.085 13.472 1.00 57.81 506 SER A O 1
ATOM 3978 N N . ILE A 1 507 ? -8.194 -26.430 14.899 1.00 55.78 507 ILE A N 1
ATOM 3979 C CA . ILE A 1 507 ? -9.170 -27.432 14.448 1.00 55.78 507 ILE A CA 1
ATOM 3980 C C . ILE A 1 507 ? -9.680 -27.028 13.060 1.00 55.78 507 ILE A C 1
ATOM 3982 O O . ILE A 1 507 ? -10.238 -25.944 12.895 1.00 55.78 507 ILE A O 1
ATOM 3986 N N . LEU A 1 508 ? -9.480 -27.924 12.087 1.00 51.59 508 LEU A N 1
ATOM 3987 C CA . LEU A 1 508 ? -9.757 -27.750 10.657 1.00 51.59 508 LEU A CA 1
ATOM 3988 C C . LEU A 1 508 ? -11.039 -26.955 10.358 1.00 51.59 508 LEU A C 1
ATOM 3990 O O . LEU A 1 508 ? -12.158 -27.404 10.618 1.00 51.59 508 LEU A O 1
ATOM 3994 N N . CYS A 1 509 ? -10.854 -25.789 9.740 1.00 51.31 509 CYS A N 1
ATOM 3995 C CA . CYS A 1 509 ? -11.933 -24.970 9.203 1.00 51.31 509 CYS A CA 1
ATOM 3996 C C . CYS A 1 509 ? -12.572 -25.654 7.978 1.00 51.31 509 CYS A C 1
ATOM 3998 O O . CYS A 1 509 ? -11.914 -26.380 7.226 1.00 51.31 509 CYS A O 1
ATOM 4000 N N . TYR A 1 510 ? -13.867 -25.416 7.757 1.00 50.16 510 TYR A N 1
ATOM 4001 C CA . TYR A 1 510 ? -14.604 -26.015 6.642 1.00 50.16 510 TYR A CA 1
ATOM 4002 C C . TYR A 1 510 ? -14.019 -25.565 5.292 1.00 50.16 510 TYR A C 1
ATOM 4004 O O . TYR A 1 510 ? -14.055 -24.384 4.957 1.00 50.16 510 TYR A O 1
ATOM 4012 N N . GLY A 1 511 ? -13.506 -26.512 4.500 1.00 54.75 511 GLY A N 1
ATOM 4013 C CA . GLY A 1 511 ? -12.920 -26.234 3.183 1.00 54.75 511 GLY A CA 1
ATOM 4014 C C . GLY A 1 511 ? -11.390 -26.128 3.133 1.00 54.75 511 GLY A C 1
ATOM 4015 O O . GLY A 1 511 ? -10.871 -25.929 2.036 1.00 54.75 511 GLY A O 1
ATOM 4016 N N . LEU A 1 512 ? -10.685 -26.327 4.257 1.00 63.22 512 LEU A N 1
ATOM 4017 C CA . LEU A 1 512 ? -9.223 -26.533 4.329 1.00 63.22 512 LEU A CA 1
ATOM 4018 C C . LEU A 1 512 ? -8.829 -28.027 4.255 1.00 63.22 512 LEU A C 1
ATOM 4020 O O . LEU A 1 512 ? -7.847 -28.464 4.849 1.00 63.22 512 LEU A O 1
ATOM 4024 N N . GLU A 1 513 ? -9.617 -28.834 3.541 1.00 72.75 513 GLU A N 1
ATOM 4025 C CA . GLU A 1 513 ? -9.248 -30.214 3.205 1.00 72.75 513 GLU A CA 1
ATOM 4026 C C . GLU A 1 513 ? -8.020 -30.201 2.287 1.00 72.75 513 GLU A C 1
ATOM 4028 O O . GLU A 1 513 ? -7.950 -29.381 1.363 1.00 72.75 513 GLU A O 1
ATOM 4033 N N . LYS A 1 514 ? -7.065 -31.111 2.520 1.00 78.62 514 LYS A N 1
ATOM 4034 C CA . LYS A 1 514 ? -5.800 -31.159 1.773 1.00 78.62 514 LYS A CA 1
ATOM 4035 C C . LYS A 1 514 ? -6.056 -31.187 0.261 1.00 78.62 514 LYS A C 1
ATOM 4037 O O . LYS A 1 514 ? -5.425 -30.440 -0.475 1.00 78.62 514 LYS A O 1
ATOM 4042 N N . GLU A 1 515 ? -7.013 -31.989 -0.182 1.00 78.56 515 GLU A N 1
ATOM 4043 C CA . GLU A 1 515 ? -7.353 -32.204 -1.588 1.00 78.56 515 GLU A CA 1
ATOM 4044 C C . GLU A 1 515 ? -7.841 -30.910 -2.268 1.00 78.56 515 GLU A C 1
ATOM 4046 O O . GLU A 1 515 ? -7.445 -30.618 -3.395 1.00 78.56 515 GLU A O 1
ATOM 4051 N N . LYS A 1 516 ? -8.636 -30.089 -1.562 1.00 78.94 516 LYS A N 1
ATOM 4052 C CA . LYS A 1 516 ? -9.107 -28.777 -2.051 1.00 78.94 516 LYS A CA 1
ATOM 4053 C C . LYS A 1 516 ? -7.982 -27.743 -2.091 1.00 78.94 516 LYS A C 1
ATOM 4055 O O . LYS A 1 516 ? -7.934 -26.917 -3.000 1.00 78.94 516 LYS A O 1
ATOM 4060 N N . LEU A 1 517 ? -7.068 -27.792 -1.120 1.00 79.62 517 LEU A N 1
ATOM 4061 C CA . LEU A 1 517 ? -5.882 -26.935 -1.094 1.00 79.62 517 LEU A CA 1
ATOM 4062 C C . LEU A 1 517 ? -4.912 -27.298 -2.231 1.00 79.62 517 LEU A C 1
ATOM 4064 O O . LEU A 1 517 ? -4.413 -26.403 -2.906 1.00 79.62 517 LEU A O 1
ATOM 4068 N N . GLU A 1 518 ? -4.689 -28.589 -2.498 1.00 84.38 518 GLU A N 1
ATOM 4069 C CA . GLU A 1 518 ? -3.872 -29.063 -3.626 1.00 84.38 518 GLU A CA 1
ATOM 4070 C C . GLU A 1 518 ? -4.473 -28.658 -4.985 1.00 84.38 518 GLU A C 1
ATOM 4072 O O . GLU A 1 518 ? -3.740 -28.187 -5.861 1.00 84.38 518 GLU A O 1
ATOM 4077 N N . GLU A 1 519 ? -5.800 -28.763 -5.143 1.00 82.88 519 GLU A N 1
ATOM 4078 C CA . GLU A 1 519 ? -6.533 -28.315 -6.337 1.00 82.88 519 GLU A CA 1
ATOM 4079 C C . GLU A 1 519 ? -6.385 -26.801 -6.573 1.00 82.88 519 GLU A C 1
ATOM 4081 O O . GLU A 1 519 ? -6.009 -26.376 -7.666 1.00 82.88 519 GLU A O 1
ATOM 4086 N N . PHE A 1 520 ? -6.619 -25.976 -5.548 1.00 80.81 520 PHE A N 1
ATOM 4087 C CA . PHE A 1 520 ? -6.600 -24.513 -5.668 1.00 80.81 520 PHE A CA 1
ATOM 4088 C C . PHE A 1 520 ? -5.174 -23.922 -5.755 1.00 80.81 520 PHE A C 1
ATOM 4090 O O . PHE A 1 520 ? -4.924 -22.927 -6.452 1.00 80.81 520 PHE A O 1
ATOM 4097 N N . TYR A 1 521 ? -4.195 -24.540 -5.084 1.00 83.06 521 TYR A N 1
ATOM 4098 C CA . TYR A 1 521 ? -2.796 -24.093 -5.103 1.00 83.06 521 TYR A CA 1
ATOM 4099 C C . TYR A 1 521 ? -1.989 -24.634 -6.287 1.00 83.06 521 TYR A C 1
ATOM 4101 O O . TYR A 1 521 ? -0.925 -24.077 -6.571 1.00 83.06 521 TYR A O 1
ATOM 4109 N N . GLU A 1 522 ? -2.500 -25.639 -7.008 1.00 82.38 522 GLU A N 1
ATOM 4110 C CA . GLU A 1 522 ? -1.828 -26.316 -8.130 1.00 82.38 522 GLU A CA 1
ATOM 4111 C C . GLU A 1 522 ? -0.486 -26.962 -7.700 1.00 82.38 522 GLU A C 1
ATOM 4113 O O . GLU A 1 522 ? 0.508 -26.955 -8.436 1.00 82.38 522 GLU A O 1
ATOM 4118 N N . LYS A 1 523 ? -0.435 -27.485 -6.465 1.00 81.31 523 LYS A N 1
ATOM 4119 C CA . LYS A 1 523 ? 0.768 -28.011 -5.791 1.00 81.31 523 LYS A CA 1
ATOM 4120 C C . LYS A 1 523 ? 0.429 -29.196 -4.893 1.00 81.31 523 LYS A C 1
ATOM 4122 O O . LYS A 1 523 ? -0.585 -29.161 -4.215 1.00 81.31 523 LYS A O 1
ATOM 4127 N N . GLU A 1 524 ? 1.326 -30.178 -4.829 1.00 85.25 524 GLU A N 1
ATOM 4128 C CA . GLU A 1 524 ? 1.289 -31.249 -3.824 1.00 85.25 524 GLU A CA 1
ATOM 4129 C C . GLU A 1 524 ? 1.692 -30.707 -2.440 1.00 85.25 524 GLU A C 1
ATOM 4131 O O . GLU A 1 524 ? 2.656 -29.940 -2.327 1.00 85.25 524 GLU A O 1
ATOM 4136 N N . LEU A 1 525 ? 0.963 -31.111 -1.396 1.00 86.06 525 LEU A N 1
ATOM 4137 C CA . LEU A 1 525 ? 1.154 -30.672 -0.011 1.00 86.06 525 LEU A CA 1
ATOM 4138 C C . LEU A 1 525 ? 1.638 -31.822 0.884 1.00 86.06 525 LEU A C 1
ATOM 4140 O O . LEU A 1 525 ? 0.987 -32.862 1.016 1.00 86.06 525 LEU A O 1
ATOM 4144 N N . PHE A 1 526 ? 2.766 -31.627 1.561 1.00 85.19 526 PHE A N 1
ATOM 4145 C CA . PHE A 1 526 ? 3.354 -32.614 2.468 1.00 85.19 526 PHE A CA 1
ATOM 4146 C C . PHE A 1 526 ? 2.875 -32.378 3.901 1.00 85.19 526 PHE A C 1
ATOM 4148 O O . PHE A 1 526 ? 3.016 -31.279 4.427 1.00 85.19 526 PHE A O 1
ATOM 4155 N N . TRP A 1 527 ? 2.323 -33.400 4.557 1.00 82.31 527 TRP A N 1
ATOM 4156 C CA . TRP A 1 527 ? 1.898 -33.278 5.953 1.00 82.31 527 TRP A CA 1
ATOM 4157 C C . TRP A 1 527 ? 3.094 -33.027 6.879 1.00 82.31 527 TRP A C 1
ATOM 4159 O O . TRP A 1 527 ? 4.049 -33.801 6.886 1.00 82.31 527 TRP A O 1
ATOM 4169 N N . ALA A 1 528 ? 3.009 -31.959 7.669 1.00 82.75 528 ALA A N 1
ATOM 4170 C CA . ALA A 1 528 ? 3.950 -31.607 8.720 1.00 82.75 528 ALA A CA 1
ATOM 4171 C C . ALA A 1 528 ? 3.230 -31.723 10.070 1.00 82.75 528 ALA A C 1
ATOM 4173 O O . ALA A 1 528 ? 2.524 -30.814 10.506 1.00 82.75 528 ALA A O 1
ATOM 4174 N N . ASP A 1 529 ? 3.361 -32.889 10.705 1.00 79.06 529 ASP A N 1
ATOM 4175 C CA . ASP A 1 529 ? 2.817 -33.115 12.041 1.00 79.06 529 ASP A CA 1
ATOM 4176 C C . ASP A 1 529 ? 3.671 -32.445 13.133 1.00 79.06 529 ASP A C 1
ATOM 4178 O O . ASP A 1 529 ? 4.728 -31.860 12.882 1.00 79.06 529 ASP A O 1
ATOM 4182 N N . ARG A 1 530 ? 3.199 -32.523 14.378 1.00 76.19 530 ARG A N 1
ATOM 4183 C CA . ARG A 1 530 ? 3.852 -31.870 15.513 1.00 76.19 530 ARG A CA 1
ATOM 4184 C C . ARG A 1 530 ? 5.258 -32.398 15.795 1.00 76.19 530 ARG A C 1
ATOM 4186 O O . ARG A 1 530 ? 6.122 -31.624 16.199 1.00 76.19 530 ARG A O 1
ATOM 4193 N N . GLU A 1 531 ? 5.501 -33.689 15.591 1.00 78.56 531 GLU A N 1
ATOM 4194 C CA . GLU A 1 531 ? 6.831 -34.273 15.774 1.00 78.56 531 GLU A CA 1
ATOM 4195 C C . GLU A 1 531 ? 7.775 -33.783 14.669 1.00 78.56 531 GLU A C 1
ATOM 4197 O O . GLU A 1 531 ? 8.903 -33.367 14.948 1.00 78.56 531 GLU A O 1
ATOM 4202 N N . PHE A 1 532 ? 7.282 -33.733 13.429 1.00 79.94 532 PHE A N 1
ATOM 4203 C CA . PHE A 1 532 ? 8.011 -33.200 12.288 1.00 79.94 532 PHE A CA 1
ATOM 4204 C C . PHE A 1 532 ? 8.408 -31.730 12.492 1.00 79.94 532 PHE A C 1
ATOM 4206 O O . PHE A 1 532 ? 9.576 -31.383 12.330 1.00 79.94 532 PHE A O 1
ATOM 4213 N N . VAL A 1 533 ? 7.472 -30.876 12.913 1.00 79.06 533 VAL A N 1
ATOM 4214 C CA . VAL A 1 533 ? 7.706 -29.431 13.085 1.00 79.06 533 VAL A CA 1
ATOM 4215 C C . VAL A 1 533 ? 8.521 -29.097 14.341 1.00 79.06 533 VAL A C 1
ATOM 4217 O O . VAL A 1 533 ? 9.387 -28.226 14.283 1.00 79.06 533 VAL A O 1
ATOM 4220 N N . GLU A 1 534 ? 8.290 -29.751 15.484 1.00 74.19 534 GLU A N 1
ATOM 4221 C CA . GLU A 1 534 ? 9.006 -29.410 16.726 1.00 74.19 534 GLU A CA 1
ATOM 4222 C C . GLU A 1 534 ? 10.392 -30.081 16.805 1.00 74.19 534 GLU A C 1
ATOM 4224 O O . GLU A 1 534 ? 11.364 -29.440 17.229 1.00 74.19 534 GLU A O 1
ATOM 4229 N N . GLN A 1 535 ? 10.501 -31.349 16.378 1.00 73.25 535 GLN A N 1
ATOM 4230 C CA . GLN A 1 535 ? 11.680 -32.201 16.603 1.00 73.25 535 GLN A CA 1
ATOM 4231 C C . GLN A 1 535 ? 12.502 -32.482 15.338 1.00 73.25 535 GLN A C 1
ATOM 4233 O O . GLN A 1 535 ? 13.719 -32.605 15.442 1.00 73.25 535 GLN A O 1
ATOM 4238 N N . ARG A 1 536 ? 11.880 -32.554 14.151 1.00 80.50 536 ARG A N 1
ATOM 4239 C CA . ARG A 1 536 ? 12.554 -32.918 12.881 1.00 80.50 536 ARG A CA 1
ATOM 4240 C C . ARG A 1 536 ? 12.606 -31.786 11.844 1.00 80.50 536 ARG A C 1
ATOM 4242 O O . ARG A 1 536 ? 12.888 -32.028 10.673 1.00 80.50 536 ARG A O 1
ATOM 4249 N N . ALA A 1 537 ? 12.413 -30.539 12.282 1.00 76.62 537 ALA A N 1
ATOM 4250 C CA . ALA A 1 537 ? 12.430 -29.343 11.432 1.00 76.62 537 ALA A CA 1
ATOM 4251 C C . ALA A 1 537 ? 13.687 -29.200 10.554 1.00 76.62 537 ALA A C 1
ATOM 4253 O O . ALA A 1 537 ? 13.626 -28.570 9.500 1.00 76.62 537 ALA A O 1
ATOM 4254 N N . GLU A 1 538 ? 14.813 -29.778 10.980 1.00 77.19 538 GLU A N 1
ATOM 4255 C CA . GLU A 1 538 ? 16.073 -29.798 10.229 1.00 77.19 538 GLU A CA 1
ATOM 4256 C C . GLU A 1 538 ? 15.905 -30.401 8.825 1.00 77.19 538 GLU A C 1
ATOM 4258 O O . GLU A 1 538 ? 16.462 -29.856 7.879 1.00 77.19 538 GLU A O 1
ATOM 4263 N N . GLU A 1 539 ? 15.058 -31.424 8.644 1.00 80.81 539 GLU A N 1
ATOM 4264 C CA . GLU A 1 539 ? 14.795 -32.036 7.328 1.00 80.81 539 GLU A CA 1
ATOM 4265 C C . GLU A 1 539 ? 14.205 -31.022 6.329 1.00 80.81 539 GLU A C 1
ATOM 4267 O O . GLU A 1 539 ? 14.618 -30.952 5.172 1.00 80.81 539 GLU A O 1
ATOM 4272 N N . MET A 1 540 ? 13.267 -30.190 6.787 1.00 84.12 540 MET A N 1
ATOM 4273 C CA . MET A 1 540 ? 12.637 -29.135 5.986 1.00 84.12 540 MET A CA 1
ATOM 4274 C C . MET A 1 540 ? 13.562 -27.920 5.794 1.00 84.12 540 MET A C 1
ATOM 4276 O O . MET A 1 540 ? 13.548 -27.291 4.734 1.00 84.12 540 MET A O 1
ATOM 4280 N N . LEU A 1 541 ? 14.368 -27.577 6.804 1.00 76.56 541 LEU A N 1
ATOM 4281 C CA . LEU A 1 541 ? 15.318 -26.462 6.735 1.00 76.56 541 LEU A CA 1
ATOM 4282 C C . LEU A 1 541 ? 16.516 -26.777 5.824 1.00 76.56 541 LEU A C 1
ATOM 4284 O O . LEU A 1 541 ? 16.982 -25.883 5.120 1.00 76.56 541 LEU A O 1
ATOM 4288 N N . ASP A 1 542 ? 16.980 -28.027 5.769 1.00 75.19 542 ASP A N 1
ATOM 4289 C CA . ASP A 1 542 ? 18.032 -28.456 4.841 1.00 75.19 542 ASP A CA 1
ATOM 4290 C C . ASP A 1 542 ? 17.553 -28.457 3.381 1.00 75.19 542 ASP A C 1
ATOM 4292 O O . ASP A 1 542 ? 18.295 -28.044 2.486 1.00 75.19 542 ASP A O 1
ATOM 4296 N N . GLU A 1 543 ? 16.292 -28.810 3.113 1.00 77.69 543 GLU A N 1
ATOM 4297 C CA . GLU A 1 543 ? 15.692 -28.618 1.784 1.00 77.69 543 GLU A CA 1
ATOM 4298 C C . GLU A 1 543 ? 15.630 -27.127 1.397 1.00 77.69 543 GLU A C 1
ATOM 4300 O O . GLU A 1 543 ? 15.949 -26.767 0.255 1.00 77.69 543 GLU A O 1
ATOM 4305 N N . ALA A 1 544 ? 15.316 -26.252 2.361 1.00 72.38 544 ALA A N 1
ATOM 4306 C CA . ALA A 1 544 ? 15.256 -24.801 2.175 1.00 72.38 544 ALA A CA 1
ATOM 4307 C C . ALA A 1 544 ? 16.625 -24.142 1.893 1.00 72.38 544 ALA A C 1
ATOM 4309 O O . ALA A 1 544 ? 16.676 -23.040 1.346 1.00 72.38 544 ALA A O 1
ATOM 4310 N N . LYS A 1 545 ? 17.745 -24.814 2.203 1.00 66.81 545 LYS A N 1
ATOM 4311 C CA . LYS A 1 545 ? 19.096 -24.364 1.806 1.00 66.81 545 LYS A CA 1
ATOM 4312 C C . LYS A 1 545 ? 19.321 -24.467 0.294 1.00 66.81 545 LYS A C 1
ATOM 4314 O O . LYS A 1 545 ? 20.095 -23.694 -0.257 1.00 66.81 545 LYS A O 1
ATOM 4319 N N . THR A 1 546 ? 18.641 -25.398 -0.381 1.00 60.97 546 THR A N 1
ATOM 4320 C CA . THR A 1 546 ? 18.872 -25.710 -1.808 1.00 60.97 546 THR A CA 1
ATOM 4321 C C . THR A 1 546 ? 17.743 -25.261 -2.739 1.00 60.97 546 THR A C 1
ATOM 4323 O O . THR A 1 546 ? 17.906 -25.270 -3.964 1.00 60.97 546 THR A O 1
ATOM 4326 N N . SER A 1 547 ? 16.591 -24.876 -2.184 1.00 70.50 547 SER A N 1
ATOM 4327 C CA . SER A 1 547 ? 15.381 -24.548 -2.937 1.00 70.50 547 SER A CA 1
ATOM 4328 C C . SER A 1 547 ? 14.413 -23.685 -2.122 1.00 70.50 547 SER A C 1
ATOM 4330 O O . SER A 1 547 ? 14.437 -23.713 -0.897 1.00 70.50 547 SER A O 1
ATOM 4332 N N . ASP A 1 548 ? 13.518 -22.945 -2.785 1.00 73.19 548 ASP A N 1
ATOM 4333 C CA . ASP A 1 548 ? 12.407 -22.292 -2.083 1.00 73.19 548 ASP A CA 1
ATOM 4334 C C . ASP A 1 548 ? 11.449 -23.353 -1.515 1.00 73.19 548 ASP A C 1
ATOM 4336 O O . ASP A 1 548 ? 10.921 -24.185 -2.268 1.00 73.19 548 ASP A O 1
ATOM 4340 N N . VAL A 1 549 ? 11.197 -23.294 -0.208 1.00 84.00 549 VAL A N 1
ATOM 4341 C CA . VAL A 1 549 ? 10.305 -24.198 0.535 1.00 84.00 549 VAL A CA 1
ATOM 4342 C C . VAL A 1 549 ? 9.315 -23.362 1.342 1.00 84.00 549 VAL A C 1
ATOM 4344 O O . VAL A 1 549 ? 9.693 -22.345 1.927 1.00 84.00 549 VAL A O 1
ATOM 4347 N N . ALA A 1 550 ? 8.054 -23.792 1.387 1.00 85.94 550 ALA A N 1
ATOM 4348 C CA . ALA A 1 550 ? 7.022 -23.172 2.213 1.00 85.94 550 ALA A CA 1
ATOM 4349 C C . ALA A 1 550 ? 6.522 -24.114 3.314 1.00 85.94 550 ALA A C 1
ATOM 4351 O O . ALA A 1 550 ? 6.359 -25.310 3.078 1.00 85.94 550 ALA A O 1
ATOM 4352 N N . LEU A 1 551 ? 6.202 -23.546 4.476 1.00 86.75 551 LEU A N 1
ATOM 4353 C CA . LEU A 1 551 ? 5.375 -24.154 5.515 1.00 86.75 551 LEU A CA 1
ATOM 4354 C C . LEU A 1 551 ? 4.066 -23.360 5.616 1.00 86.75 551 LEU A C 1
ATOM 4356 O O . LEU A 1 551 ? 4.062 -22.190 6.008 1.00 86.75 551 LEU A O 1
ATOM 4360 N N . LEU A 1 552 ? 2.968 -24.005 5.231 1.00 82.94 552 LEU A N 1
ATOM 4361 C CA . LEU A 1 552 ? 1.603 -23.527 5.404 1.00 82.94 552 LEU A CA 1
ATOM 4362 C C . LEU A 1 552 ? 1.142 -23.826 6.829 1.00 82.94 552 LEU A C 1
ATOM 4364 O O . LEU A 1 552 ? 1.228 -24.969 7.271 1.00 82.94 552 LEU A O 1
ATOM 4368 N N . ILE A 1 553 ? 0.636 -22.808 7.516 1.00 78.81 553 ILE A N 1
ATOM 4369 C CA . ILE A 1 553 ? 0.145 -22.876 8.896 1.00 78.81 553 ILE A CA 1
ATOM 4370 C C . ILE A 1 553 ? -1.309 -22.405 8.895 1.00 78.81 553 ILE A C 1
ATOM 4372 O O . ILE A 1 553 ? -1.616 -21.344 8.342 1.00 78.81 553 ILE A O 1
ATOM 4376 N N . VAL A 1 554 ? -2.218 -23.176 9.495 1.00 69.56 554 VAL A N 1
ATOM 4377 C CA . VAL A 1 554 ? -3.619 -22.751 9.659 1.00 69.56 554 VAL A CA 1
ATOM 4378 C C . VAL A 1 554 ? -3.675 -21.533 10.591 1.00 69.56 554 VAL A C 1
ATOM 4380 O O . VAL A 1 554 ? -3.112 -21.543 11.681 1.00 69.56 554 VAL A O 1
ATOM 4383 N N . GLY A 1 555 ? -4.354 -20.463 10.172 1.00 65.62 555 GLY A N 1
ATOM 4384 C CA . GLY A 1 555 ? -4.326 -19.172 10.860 1.00 65.62 555 GLY A CA 1
ATOM 4385 C C . GLY A 1 555 ? -3.139 -18.300 10.445 1.00 65.62 555 GLY A C 1
ATOM 4386 O O . GLY A 1 555 ? -2.971 -18.000 9.262 1.00 65.62 555 GLY A O 1
ATOM 4387 N N . ASP A 1 556 ? -2.353 -17.851 11.427 1.00 59.69 556 ASP A N 1
ATOM 4388 C CA . ASP A 1 556 ? -1.180 -16.985 11.251 1.00 59.69 556 ASP A CA 1
ATOM 4389 C C . ASP A 1 556 ? 0.075 -17.636 11.877 1.00 59.69 556 ASP A C 1
ATOM 4391 O O . ASP A 1 556 ? -0.017 -18.140 12.998 1.00 59.69 556 ASP A O 1
ATOM 4395 N N . PRO A 1 557 ? 1.260 -17.594 11.230 1.00 51.06 557 PRO A N 1
ATOM 4396 C CA . PRO A 1 557 ? 2.474 -18.242 11.739 1.00 51.06 557 PRO A CA 1
ATOM 4397 C C . PRO A 1 557 ? 2.966 -17.750 13.107 1.00 51.06 557 PRO A C 1
ATOM 4399 O O . PRO A 1 557 ? 3.762 -18.435 13.745 1.00 51.06 557 PRO A O 1
ATOM 4402 N N . PHE A 1 558 ? 2.531 -16.573 13.561 1.00 53.75 558 PHE A N 1
ATOM 4403 C CA . PHE A 1 558 ? 2.961 -15.934 14.809 1.00 53.75 558 PHE A CA 1
ATOM 4404 C C . PHE A 1 558 ? 1.813 -15.743 15.816 1.00 53.75 558 PHE A C 1
ATOM 4406 O O . PHE A 1 558 ? 2.051 -15.451 16.992 1.00 53.75 558 PHE A O 1
ATOM 4413 N N . GLY A 1 559 ? 0.569 -15.974 15.396 1.00 48.59 559 GLY A N 1
ATOM 4414 C CA . GLY A 1 559 ? -0.588 -16.100 16.273 1.00 48.59 559 GLY A CA 1
ATOM 4415 C C . GLY A 1 559 ? -0.644 -17.475 16.940 1.00 48.59 559 GLY A C 1
ATOM 4416 O O . GLY A 1 559 ? -0.957 -18.460 16.293 1.00 48.59 559 GLY A O 1
ATOM 4417 N N . ALA A 1 560 ? -0.408 -17.536 18.254 1.00 48.16 560 ALA A N 1
ATOM 4418 C CA . ALA A 1 560 ? -0.644 -18.719 19.102 1.00 48.16 560 ALA A CA 1
ATOM 4419 C C . ALA A 1 560 ? 0.243 -19.972 18.893 1.00 48.16 560 ALA A C 1
ATOM 4421 O O . ALA A 1 560 ? 0.013 -20.970 19.573 1.00 48.16 560 ALA A O 1
ATOM 4422 N N . THR A 1 561 ? 1.261 -19.950 18.025 1.00 54.16 561 THR A N 1
ATOM 4423 C CA . THR A 1 561 ? 2.055 -21.156 17.697 1.00 54.16 561 THR A CA 1
ATOM 4424 C C . THR A 1 561 ? 3.518 -21.109 18.172 1.00 54.16 561 THR A C 1
ATOM 4426 O O . THR A 1 561 ? 4.058 -20.057 18.518 1.00 54.16 561 THR A O 1
ATOM 4429 N N . THR A 1 562 ? 4.191 -22.268 18.185 1.00 52.03 562 THR A N 1
ATOM 4430 C CA . THR A 1 562 ? 5.608 -22.430 18.574 1.00 52.03 562 THR A CA 1
ATOM 4431 C C . THR A 1 562 ? 6.612 -22.090 17.459 1.00 52.03 562 THR A C 1
ATOM 4433 O O . THR A 1 562 ? 7.818 -22.072 17.709 1.00 52.03 562 THR A O 1
ATOM 4436 N N . HIS A 1 563 ? 6.152 -21.746 16.248 1.00 57.00 563 HIS A N 1
ATOM 4437 C CA . HIS A 1 563 ? 6.992 -21.524 15.059 1.00 57.00 563 HIS A CA 1
ATOM 4438 C C . HIS A 1 563 ? 7.991 -20.351 15.169 1.00 57.00 563 HIS A C 1
ATOM 4440 O O . HIS A 1 563 ? 8.922 -20.250 14.368 1.00 57.00 563 HIS A O 1
ATOM 4446 N N . ALA A 1 564 ? 7.872 -19.498 16.192 1.00 56.12 564 ALA A N 1
ATOM 4447 C CA . ALA A 1 564 ? 8.889 -18.499 16.524 1.00 56.12 564 ALA A CA 1
ATOM 4448 C C . ALA A 1 564 ? 10.265 -19.121 16.863 1.00 56.12 564 ALA A C 1
ATOM 4450 O O . ALA A 1 564 ? 11.295 -18.496 16.612 1.00 56.12 564 ALA A O 1
ATOM 4451 N N . ASP A 1 565 ? 10.307 -20.356 17.377 1.00 56.81 565 ASP A N 1
ATOM 4452 C CA . ASP A 1 565 ? 11.562 -21.096 17.575 1.00 56.81 565 ASP A CA 1
ATOM 4453 C C . ASP A 1 565 ? 12.190 -21.516 16.235 1.00 56.81 565 ASP A C 1
ATOM 4455 O O . ASP A 1 565 ? 13.391 -21.359 16.021 1.00 56.81 565 ASP A O 1
ATOM 4459 N N . LEU A 1 566 ? 11.360 -21.933 15.275 1.00 60.84 566 LEU A N 1
ATOM 4460 C CA . LEU A 1 566 ? 11.786 -22.287 13.919 1.00 60.84 566 LEU A CA 1
ATOM 4461 C C . LEU A 1 566 ? 12.454 -21.093 13.207 1.00 60.84 566 LEU A C 1
ATOM 4463 O O . LEU A 1 566 ? 13.451 -21.259 12.507 1.00 60.84 566 LEU A O 1
ATOM 4467 N N . MET A 1 567 ? 11.971 -19.872 13.466 1.00 61.56 567 MET A N 1
ATOM 4468 C CA . MET A 1 567 ? 12.625 -18.627 13.046 1.00 61.56 567 MET A CA 1
ATOM 4469 C C . MET A 1 567 ? 13.985 -18.378 13.711 1.00 61.56 567 MET A C 1
ATOM 4471 O O . MET A 1 567 ? 14.885 -17.840 13.064 1.00 61.56 567 MET A O 1
ATOM 4475 N N . LEU A 1 568 ? 14.151 -18.724 14.992 1.00 58.72 568 LEU A N 1
ATOM 4476 C CA . LEU A 1 568 ? 15.439 -18.592 15.679 1.00 58.72 568 LEU A CA 1
ATOM 4477 C C . LEU A 1 568 ? 16.463 -19.570 15.097 1.00 58.72 568 LEU A C 1
ATOM 4479 O O . LEU A 1 568 ? 17.581 -19.143 14.809 1.00 58.72 568 LEU A O 1
ATOM 4483 N N . ARG A 1 569 ? 16.066 -20.823 14.832 1.00 68.69 569 ARG A N 1
ATOM 4484 C CA . ARG A 1 569 ? 16.897 -21.818 14.130 1.00 68.69 569 ARG A CA 1
ATOM 4485 C C . ARG A 1 569 ? 17.255 -21.343 12.715 1.00 68.69 569 ARG A C 1
ATOM 4487 O O . ARG A 1 569 ? 18.430 -21.266 12.375 1.00 68.69 569 ARG A O 1
ATOM 4494 N N . ALA A 1 570 ? 16.273 -20.898 11.927 1.00 56.91 570 ALA A N 1
ATOM 4495 C CA . ALA A 1 570 ? 16.502 -20.359 10.582 1.00 56.91 570 ALA A CA 1
ATOM 4496 C C . ALA A 1 570 ? 17.481 -19.166 10.582 1.00 56.91 570 ALA A C 1
ATOM 4498 O O . ALA A 1 570 ? 18.376 -19.088 9.743 1.00 56.91 570 ALA A O 1
ATOM 4499 N N . LYS A 1 571 ? 17.374 -18.262 11.564 1.00 58.06 571 LYS A N 1
ATOM 4500 C CA . LYS A 1 571 ? 18.285 -17.118 11.715 1.00 58.06 571 LYS A CA 1
ATOM 4501 C C . LYS A 1 571 ? 19.689 -17.517 12.189 1.00 58.06 571 LYS A C 1
ATOM 4503 O O . LYS A 1 571 ? 20.651 -16.863 11.793 1.00 58.06 571 LYS A O 1
ATOM 4508 N N . GLN A 1 572 ? 19.822 -18.560 13.013 1.00 69.69 572 GLN A N 1
ATOM 4509 C CA . GLN A 1 572 ? 21.121 -19.152 13.372 1.00 69.69 572 GLN A CA 1
ATOM 4510 C C . GLN A 1 572 ? 21.815 -19.751 12.135 1.00 69.69 572 GLN A C 1
ATOM 4512 O O . GLN A 1 572 ? 23.016 -19.559 11.961 1.00 69.69 572 GLN A O 1
ATOM 4517 N N . GLU A 1 573 ? 21.039 -20.336 11.220 1.00 67.00 573 GLU A N 1
ATOM 4518 C CA . GLU A 1 573 ? 21.477 -20.845 9.910 1.00 67.00 573 GLU A CA 1
ATOM 4519 C C . GLU A 1 573 ? 21.610 -19.746 8.819 1.00 67.00 573 GLU A C 1
ATOM 4521 O O . GLU A 1 573 ? 21.770 -20.052 7.640 1.00 67.00 573 GLU A O 1
ATOM 4526 N N . ASN A 1 574 ? 21.578 -18.454 9.184 1.00 55.34 574 ASN A N 1
ATOM 4527 C CA . ASN A 1 574 ? 21.656 -17.282 8.285 1.00 55.34 574 ASN A CA 1
ATOM 4528 C C . ASN A 1 574 ? 20.540 -17.146 7.219 1.00 55.34 574 ASN A C 1
ATOM 4530 O O . ASN A 1 574 ? 20.702 -16.404 6.246 1.00 55.34 574 ASN A O 1
ATOM 4534 N N . ILE A 1 575 ? 19.382 -17.778 7.410 1.00 53.47 575 ILE A N 1
ATOM 4535 C CA . ILE A 1 575 ? 18.218 -17.630 6.523 1.00 53.47 575 ILE A CA 1
ATOM 4536 C C . ILE A 1 575 ? 17.485 -16.305 6.853 1.00 53.47 575 ILE A C 1
ATOM 4538 O O . ILE A 1 575 ? 17.178 -16.046 8.022 1.00 53.47 575 ILE A O 1
ATOM 4542 N N . PRO A 1 576 ? 17.206 -15.427 5.866 1.00 33.66 576 PRO A N 1
ATOM 4543 C CA . PRO A 1 576 ? 16.588 -14.120 6.107 1.00 33.66 576 PRO A CA 1
ATOM 4544 C C . PRO A 1 576 ? 15.077 -14.214 6.386 1.00 33.66 576 PRO A C 1
ATOM 4546 O O . PRO A 1 576 ? 14.352 -14.912 5.684 1.00 33.66 576 PRO A O 1
ATOM 4549 N N . VAL A 1 577 ? 14.584 -13.446 7.370 1.00 41.66 577 VAL A N 1
ATOM 4550 C CA . VAL A 1 577 ? 13.159 -13.410 7.772 1.00 41.66 577 VAL A CA 1
ATOM 4551 C C . VAL A 1 577 ? 12.711 -11.977 8.118 1.00 41.66 577 VAL A C 1
ATOM 4553 O O . VAL A 1 577 ? 13.524 -11.164 8.561 1.00 41.66 577 VAL A O 1
ATOM 4556 N N . GLN A 1 578 ? 11.424 -11.656 7.931 1.00 31.94 578 GLN A N 1
ATOM 4557 C CA . GLN A 1 578 ? 10.825 -10.322 8.125 1.00 31.94 578 GLN A CA 1
ATOM 4558 C C . GLN A 1 578 ? 9.701 -10.354 9.185 1.00 31.94 578 GLN A C 1
ATOM 4560 O O . GLN A 1 578 ? 8.941 -11.315 9.222 1.00 31.94 578 GLN A O 1
ATOM 4565 N N . LEU A 1 579 ? 9.569 -9.309 10.022 1.00 44.72 579 LEU A N 1
ATOM 4566 C CA . LEU A 1 579 ? 8.578 -9.248 11.116 1.00 44.72 579 LEU A CA 1
ATOM 4567 C C . LEU A 1 579 ? 7.943 -7.852 11.317 1.00 44.72 579 LEU A C 1
ATOM 4569 O O . LEU A 1 579 ? 8.502 -6.842 10.886 1.00 44.72 579 LEU A O 1
ATOM 4573 N N . TYR A 1 580 ? 6.807 -7.813 12.026 1.00 38.56 580 TYR A N 1
ATOM 4574 C CA . TYR A 1 580 ? 6.096 -6.608 12.495 1.00 38.56 580 TYR A CA 1
ATOM 4575 C C . TYR A 1 580 ? 6.230 -6.420 14.023 1.00 38.56 580 TYR A C 1
ATOM 4577 O O . TYR A 1 580 ? 6.578 -7.353 14.741 1.00 38.56 580 TYR A O 1
ATOM 4585 N N . ALA A 1 581 ? 5.942 -5.215 14.531 1.00 42.06 581 ALA A N 1
ATOM 4586 C CA . ALA A 1 581 ? 6.145 -4.835 15.936 1.00 42.06 581 ALA A CA 1
ATOM 4587 C C . ALA A 1 581 ? 5.042 -5.343 16.897 1.00 42.06 581 ALA A C 1
ATOM 4589 O O . ALA A 1 581 ? 4.204 -4.574 17.369 1.00 42.06 581 ALA A O 1
ATOM 4590 N N . PHE A 1 582 ? 5.072 -6.638 17.217 1.00 51.81 582 PHE A N 1
ATOM 4591 C CA . PHE A 1 582 ? 4.297 -7.248 18.306 1.00 51.81 582 PHE A CA 1
ATOM 4592 C C . PHE A 1 582 ? 5.222 -7.810 19.395 1.00 51.81 582 PHE A C 1
ATOM 4594 O O . PHE A 1 582 ? 6.340 -8.244 19.119 1.00 51.81 582 PHE A O 1
ATOM 4601 N N . GLY A 1 583 ? 4.753 -7.772 20.643 1.00 58.09 583 GLY A N 1
ATOM 4602 C CA . GLY A 1 583 ? 5.405 -8.387 21.798 1.00 58.09 583 GLY A CA 1
ATOM 4603 C C . GLY A 1 583 ? 4.987 -9.843 21.999 1.00 58.09 583 GLY A C 1
ATOM 4604 O O . GLY A 1 583 ? 4.389 -10.466 21.124 1.00 58.09 583 GLY A O 1
ATOM 4605 N N . GLN A 1 584 ? 5.284 -10.399 23.174 1.00 68.31 584 GLN A N 1
ATOM 4606 C CA . GLN A 1 584 ? 4.892 -11.767 23.516 1.00 68.31 584 GLN A CA 1
ATOM 4607 C C . GLN A 1 584 ? 3.366 -11.907 23.557 1.00 68.31 584 GLN A C 1
ATOM 4609 O O . GLN A 1 584 ? 2.712 -11.280 24.390 1.00 68.31 584 GLN A O 1
ATOM 4614 N N . THR A 1 585 ? 2.808 -12.761 22.702 1.00 74.25 585 THR A N 1
ATOM 4615 C CA . THR A 1 585 ? 1.404 -13.186 22.767 1.00 74.25 585 THR A CA 1
ATOM 4616 C C . THR A 1 585 ? 1.114 -13.882 24.103 1.00 74.25 585 THR A C 1
ATOM 4618 O O . THR A 1 585 ? 1.932 -14.657 24.609 1.00 74.25 585 THR A O 1
ATOM 4621 N N . VAL A 1 586 ? -0.056 -13.618 24.684 1.00 81.56 586 VAL A N 1
ATOM 4622 C CA . VAL A 1 586 ? -0.512 -14.202 25.956 1.00 81.56 586 VAL A CA 1
ATOM 4623 C C . VAL A 1 586 ? -1.866 -14.880 25.778 1.00 81.56 586 VAL A C 1
ATOM 4625 O O . VAL A 1 586 ? -2.618 -14.515 24.882 1.00 81.56 586 VAL A O 1
ATOM 4628 N N . SER A 1 587 ? -2.194 -15.846 26.637 1.00 83.81 587 SER A N 1
ATOM 4629 C CA . SER A 1 587 ? -3.536 -16.442 26.709 1.00 83.81 587 SER A CA 1
ATOM 4630 C C . SER A 1 587 ? -4.187 -16.061 28.036 1.00 83.81 587 SER A C 1
ATOM 4632 O O . SER A 1 587 ? -3.585 -16.266 29.091 1.00 83.81 587 SER A O 1
ATOM 4634 N N . ILE A 1 588 ? -5.384 -15.478 27.976 1.00 85.19 588 ILE A N 1
ATOM 4635 C CA . ILE A 1 588 ? -6.212 -15.146 29.138 1.00 85.19 588 ILE A CA 1
ATOM 4636 C C . ILE A 1 588 ? -7.076 -16.367 29.443 1.00 85.19 588 ILE A C 1
ATOM 4638 O O . ILE A 1 588 ? -7.974 -16.711 28.673 1.00 85.19 588 ILE A O 1
ATOM 4642 N N . VAL A 1 589 ? -6.760 -17.022 30.557 1.00 83.88 589 VAL A N 1
ATOM 4643 C CA . VAL A 1 589 ? -7.395 -18.268 31.001 1.00 83.88 589 VAL A CA 1
ATOM 4644 C C . VAL A 1 589 ? -8.722 -18.010 31.716 1.00 83.88 589 VAL A C 1
ATOM 4646 O O . VAL A 1 589 ? -8.921 -16.980 32.363 1.00 83.88 589 VAL A O 1
ATOM 4649 N N . MET A 1 590 ? -9.655 -18.955 31.626 1.00 79.94 590 MET A N 1
ATOM 4650 C CA . MET A 1 590 ? -10.931 -18.844 32.336 1.00 79.94 590 MET A CA 1
ATOM 4651 C C . MET A 1 590 ? -10.746 -19.151 33.831 1.00 79.94 590 MET A C 1
ATOM 4653 O O . MET A 1 590 ? -10.212 -20.197 34.191 1.00 79.94 590 MET A O 1
ATOM 4657 N N . TRP A 1 591 ? -11.209 -18.265 34.718 1.00 83.31 591 TRP A N 1
ATOM 4658 C CA . TRP A 1 591 ? -11.223 -18.534 36.161 1.00 83.31 591 TRP A CA 1
ATOM 4659 C C . TRP A 1 591 ? -12.330 -19.544 36.494 1.00 83.31 591 TRP A C 1
ATOM 4661 O O . TRP A 1 591 ? -13.511 -19.264 36.295 1.00 83.31 591 TRP A O 1
ATOM 4671 N N . GLU A 1 592 ? -11.952 -20.732 36.975 1.00 67.44 592 GLU A N 1
ATOM 4672 C CA . GLU A 1 592 ? -12.900 -21.830 37.231 1.00 67.44 592 GLU A CA 1
ATOM 4673 C C . GLU A 1 592 ? -13.490 -21.821 38.649 1.00 67.44 592 GLU A C 1
ATOM 4675 O O . GLU A 1 592 ? -14.601 -22.310 38.858 1.00 67.44 592 GLU A O 1
ATOM 4680 N N . THR A 1 593 ? -12.772 -21.259 39.624 1.00 63.25 593 THR A N 1
ATOM 4681 C CA . THR A 1 593 ? -13.173 -21.227 41.038 1.00 63.25 593 THR A CA 1
ATOM 4682 C C . THR A 1 593 ? -12.632 -19.990 41.745 1.00 63.25 593 THR A C 1
ATOM 4684 O O . THR A 1 593 ? -11.476 -19.610 41.566 1.00 63.25 593 THR A O 1
ATOM 4687 N N . VAL A 1 594 ? -13.456 -19.398 42.616 1.00 58.31 594 VAL A N 1
ATOM 4688 C CA . VAL A 1 594 ? -13.054 -18.284 43.489 1.00 58.31 594 VAL A CA 1
ATOM 4689 C C . VAL A 1 594 ? -11.864 -18.722 44.350 1.00 58.31 594 VAL A C 1
ATOM 4691 O O . VAL A 1 594 ? -11.962 -19.694 45.099 1.00 58.31 594 VAL A O 1
ATOM 4694 N N . GLY A 1 595 ? -10.739 -18.015 44.220 1.00 57.12 595 GLY A N 1
ATOM 4695 C CA . GLY A 1 595 ? -9.460 -18.356 44.858 1.00 57.12 595 GLY A CA 1
ATOM 4696 C C . GLY A 1 595 ? -8.425 -19.033 43.945 1.00 57.12 595 GLY A C 1
ATOM 4697 O O . GLY A 1 595 ? -7.269 -19.145 44.344 1.00 57.12 595 GLY A O 1
ATOM 4698 N N . SER A 1 596 ? -8.788 -19.431 42.720 1.00 66.31 596 SER A N 1
ATOM 4699 C CA . SER A 1 596 ? -7.854 -19.875 41.672 1.00 66.31 596 SER A CA 1
ATOM 4700 C C . SER A 1 596 ? -7.934 -18.931 40.469 1.00 66.31 596 SER A C 1
ATOM 4702 O O . SER A 1 596 ? -8.466 -19.257 39.411 1.00 66.31 596 SER A O 1
ATOM 4704 N N . GLU A 1 597 ? -7.425 -17.716 40.670 1.00 84.12 597 GLU A N 1
ATOM 4705 C CA . GLU A 1 597 ? -7.491 -16.606 39.711 1.00 84.12 597 GLU A CA 1
ATOM 4706 C C . GLU A 1 597 ? -6.079 -16.261 39.206 1.00 84.12 597 GLU A C 1
ATOM 4708 O O . GLU A 1 597 ? -5.505 -15.254 39.632 1.00 84.12 597 GLU A O 1
ATOM 4713 N N . PRO A 1 598 ? -5.467 -17.110 38.357 1.00 81.12 598 PRO A N 1
ATOM 4714 C CA . PRO A 1 598 ? -4.113 -16.886 37.863 1.00 81.12 598 PRO A CA 1
ATOM 4715 C C . PRO A 1 598 ? -4.025 -15.576 37.074 1.00 81.12 598 PRO A C 1
ATOM 4717 O O . PRO A 1 598 ? -4.817 -15.333 36.163 1.00 81.12 598 PRO A O 1
ATOM 4720 N N . ASP A 1 599 ? -3.027 -14.757 37.401 1.00 84.31 599 ASP A N 1
ATOM 4721 C CA . ASP A 1 599 ? -2.765 -13.453 36.786 1.00 84.31 599 ASP A CA 1
ATOM 4722 C C . ASP A 1 599 ? -1.381 -13.370 36.114 1.00 84.31 599 ASP A C 1
ATOM 4724 O O . ASP A 1 599 ? -1.022 -12.331 35.572 1.00 84.31 599 ASP A O 1
ATOM 4728 N N . SER A 1 600 ? -0.610 -14.462 36.079 1.00 84.62 600 SER A N 1
ATOM 4729 C CA . SER A 1 600 ? 0.773 -14.499 35.562 1.00 84.62 600 SER A CA 1
ATOM 4730 C C . SER A 1 600 ? 0.921 -14.126 34.078 1.00 84.62 600 SER A C 1
ATOM 4732 O O . SER A 1 600 ? 2.012 -13.785 33.615 1.00 84.62 600 SER A O 1
ATOM 4734 N N . PHE A 1 601 ? -0.171 -14.144 33.306 1.00 86.69 601 PHE A N 1
ATOM 4735 C CA . PHE A 1 601 ? -0.192 -13.591 31.951 1.00 86.69 601 PHE A CA 1
ATOM 4736 C C . PHE A 1 601 ? -0.072 -12.055 31.942 1.00 86.69 601 PHE A C 1
ATOM 4738 O O . PHE A 1 601 ? 0.475 -11.494 30.993 1.00 86.69 601 PHE A O 1
ATOM 4745 N N . TYR A 1 602 ? -0.514 -11.372 33.002 1.00 87.25 602 TYR A N 1
ATOM 4746 C CA . TYR A 1 602 ? -0.466 -9.916 33.150 1.00 87.25 602 TYR A CA 1
ATOM 4747 C C . TYR A 1 602 ? 0.968 -9.380 33.265 1.00 87.25 602 TYR A C 1
ATOM 4749 O O . TYR A 1 602 ? 1.263 -8.300 32.756 1.00 87.25 602 TYR A O 1
ATOM 4757 N N . ASP A 1 603 ? 1.901 -10.156 33.822 1.00 86.88 603 ASP A N 1
ATOM 4758 C CA . ASP A 1 603 ? 3.317 -9.764 33.885 1.00 86.88 603 ASP A CA 1
ATOM 4759 C C . ASP A 1 603 ? 3.959 -9.700 32.490 1.00 86.88 603 ASP A C 1
ATOM 4761 O O . ASP A 1 603 ? 4.760 -8.810 32.203 1.00 86.88 603 ASP A O 1
ATOM 4765 N N . LYS A 1 604 ? 3.561 -10.594 31.574 1.00 84.12 604 LYS A N 1
ATOM 4766 C CA . LYS A 1 604 ? 4.002 -10.553 30.168 1.00 84.12 604 LYS A CA 1
ATOM 4767 C C . LYS A 1 604 ? 3.431 -9.337 29.435 1.00 84.12 604 LYS A C 1
ATOM 4769 O O . LYS A 1 604 ? 4.150 -8.683 28.681 1.00 84.12 604 LYS A O 1
ATOM 4774 N N . ILE A 1 605 ? 2.169 -8.994 29.709 1.00 83.75 605 ILE A N 1
ATOM 4775 C CA . ILE A 1 605 ? 1.522 -7.768 29.218 1.00 83.75 605 ILE A CA 1
ATOM 4776 C C . ILE A 1 605 ? 2.291 -6.524 29.711 1.00 83.75 605 ILE A C 1
ATOM 4778 O O . ILE A 1 605 ? 2.604 -5.636 28.914 1.00 83.75 605 ILE A O 1
ATOM 4782 N N . LEU A 1 606 ? 2.663 -6.478 30.997 1.00 84.44 606 LEU A N 1
ATOM 4783 C CA . LEU A 1 606 ? 3.473 -5.404 31.586 1.00 84.44 606 LEU A CA 1
ATOM 4784 C C . LEU A 1 606 ? 4.851 -5.287 30.913 1.00 84.44 606 LEU A C 1
ATOM 4786 O O . LEU A 1 606 ? 5.274 -4.187 30.555 1.00 84.44 606 LEU A O 1
ATOM 4790 N N . VAL A 1 607 ? 5.537 -6.410 30.683 1.00 80.81 607 VAL A N 1
ATOM 4791 C CA . VAL A 1 607 ? 6.831 -6.441 29.980 1.00 80.81 607 VAL A CA 1
ATOM 4792 C C . VAL A 1 607 ? 6.707 -5.922 28.547 1.00 80.81 607 VAL A C 1
ATOM 4794 O O . VAL A 1 607 ? 7.515 -5.087 28.143 1.00 80.81 607 VAL A O 1
ATOM 4797 N N . ASN A 1 608 ? 5.697 -6.343 27.784 1.00 76.56 608 ASN A N 1
ATOM 4798 C CA . ASN A 1 608 ? 5.464 -5.811 26.439 1.00 76.56 608 ASN A CA 1
ATOM 4799 C C . ASN A 1 608 ? 5.224 -4.295 26.473 1.00 76.56 608 ASN A C 1
ATOM 4801 O O . ASN A 1 608 ? 5.829 -3.558 25.695 1.00 76.56 608 ASN A O 1
ATOM 4805 N N . ARG A 1 609 ? 4.408 -3.816 27.423 1.00 75.31 609 ARG A N 1
ATOM 4806 C CA . ARG A 1 609 ? 4.097 -2.390 27.586 1.00 75.31 609 ARG A CA 1
ATOM 4807 C C . ARG A 1 609 ? 5.333 -1.546 27.902 1.00 75.31 609 ARG A C 1
ATOM 4809 O O . ARG A 1 609 ? 5.491 -0.493 27.291 1.00 75.31 609 ARG A O 1
ATOM 4816 N N . ARG A 1 610 ? 6.222 -2.013 28.788 1.00 76.56 610 ARG A N 1
ATOM 4817 C CA . ARG A 1 610 ? 7.512 -1.356 29.093 1.00 76.56 610 ARG A CA 1
ATOM 4818 C C . ARG A 1 610 ? 8.435 -1.229 27.874 1.00 76.56 610 ARG A C 1
ATOM 4820 O O . ARG A 1 610 ? 9.265 -0.331 27.847 1.00 76.56 610 ARG A O 1
ATOM 4827 N N . ASN A 1 611 ? 8.299 -2.120 26.892 1.00 68.00 611 ASN A N 1
ATOM 4828 C CA . ASN A 1 611 ? 9.080 -2.122 25.651 1.00 68.00 611 ASN A CA 1
ATOM 4829 C C . ASN A 1 611 ? 8.348 -1.446 24.471 1.00 68.00 611 ASN A C 1
ATOM 4831 O O . ASN A 1 611 ? 8.773 -1.602 23.331 1.00 68.00 611 ASN A O 1
ATOM 4835 N N . GLU A 1 612 ? 7.247 -0.729 24.729 1.00 59.50 612 GLU A N 1
ATOM 4836 C CA . GLU A 1 612 ? 6.404 -0.072 23.711 1.00 59.50 612 GLU A CA 1
ATOM 4837 C C . GLU A 1 612 ? 5.785 -1.040 22.672 1.00 59.50 612 GLU A C 1
ATOM 4839 O O . GLU A 1 612 ? 5.419 -0.640 21.568 1.00 59.50 612 GLU A O 1
ATOM 4844 N N . LEU A 1 613 ? 5.614 -2.320 23.030 1.00 59.25 613 LEU A N 1
ATOM 4845 C CA . LEU A 1 613 ? 5.089 -3.364 22.142 1.00 59.25 613 LEU A CA 1
ATOM 4846 C C . LEU A 1 613 ? 3.585 -3.611 22.339 1.00 59.25 613 LEU A C 1
ATOM 4848 O O . LEU A 1 613 ? 3.069 -3.636 23.462 1.00 59.25 613 LEU A O 1
ATOM 4852 N N . HIS A 1 614 ? 2.880 -3.890 21.239 1.00 57.94 614 HIS A N 1
ATOM 4853 C CA . HIS A 1 614 ? 1.503 -4.386 21.282 1.00 57.94 614 HIS A CA 1
ATOM 4854 C C . HIS A 1 614 ? 1.453 -5.816 21.834 1.00 57.94 614 HIS A C 1
ATOM 4856 O O . HIS A 1 614 ? 2.286 -6.648 21.477 1.00 57.94 614 HIS A O 1
ATOM 4862 N N . THR A 1 615 ? 0.457 -6.123 22.671 1.00 69.94 615 THR A N 1
ATOM 4863 C CA . THR A 1 615 ? 0.222 -7.490 23.164 1.00 69.94 615 THR A CA 1
ATOM 4864 C C . THR A 1 615 ? -1.018 -8.074 22.510 1.00 69.94 615 THR A C 1
ATOM 4866 O O . THR A 1 615 ? -2.093 -7.485 22.605 1.00 69.94 615 THR A O 1
ATOM 4869 N N . LEU A 1 616 ? -0.877 -9.237 21.874 1.00 79.44 616 LEU A N 1
ATOM 4870 C CA . LEU A 1 616 ? -2.013 -10.043 21.444 1.00 79.44 616 LEU A CA 1
ATOM 4871 C C . LEU A 1 616 ? -2.471 -10.917 22.620 1.00 79.44 616 LEU A C 1
ATOM 4873 O O . LEU A 1 616 ? -1.703 -11.742 23.117 1.00 79.44 616 LEU A O 1
ATOM 4877 N N . CYS A 1 617 ? -3.714 -10.725 23.058 1.00 80.62 617 CYS A N 1
ATOM 4878 C CA . CYS A 1 617 ? -4.345 -11.526 24.105 1.00 80.62 617 CYS A CA 1
ATOM 4879 C C . CYS A 1 617 ? -5.311 -12.529 23.470 1.00 80.62 617 CYS A C 1
ATOM 4881 O O . CYS A 1 617 ? -6.372 -12.149 22.977 1.00 80.62 617 CYS A O 1
ATOM 4883 N N . LEU A 1 618 ? -4.935 -13.802 23.488 1.00 83.94 618 LEU A N 1
ATOM 4884 C CA . LEU A 1 618 ? -5.771 -14.925 23.082 1.00 83.94 618 LEU A CA 1
ATOM 4885 C C . LEU A 1 618 ? -6.742 -15.283 24.207 1.00 83.94 618 LEU A C 1
ATOM 4887 O O . LEU A 1 618 ? -6.440 -15.082 25.385 1.00 83.94 618 LEU A O 1
ATOM 4891 N N . LEU A 1 619 ? -7.901 -15.816 23.836 1.00 83.31 619 LEU A N 1
ATOM 4892 C CA . LEU A 1 619 ? -8.989 -16.155 24.748 1.00 83.31 619 LEU A CA 1
ATOM 4893 C C . LEU A 1 619 ? -9.110 -17.680 24.844 1.00 83.31 619 LEU A C 1
ATOM 4895 O O . LEU A 1 619 ? -9.235 -18.352 23.823 1.00 83.31 619 LEU A O 1
ATOM 4899 N N . ASP A 1 620 ? -9.004 -18.207 26.063 1.00 75.50 620 ASP A N 1
ATOM 4900 C CA . ASP A 1 620 ? -8.913 -19.643 26.342 1.00 75.50 620 ASP A CA 1
ATOM 4901 C C . ASP A 1 620 ? -10.240 -20.408 26.133 1.00 75.50 620 ASP A C 1
ATOM 4903 O O . ASP A 1 620 ? -11.337 -19.839 26.176 1.00 75.50 620 ASP A O 1
ATOM 4907 N N . ILE A 1 621 ? -10.127 -21.720 25.906 1.00 68.00 621 ILE A N 1
ATOM 4908 C CA . ILE A 1 621 ? -11.223 -22.633 25.547 1.00 68.00 621 ILE A CA 1
ATOM 4909 C C . ILE A 1 621 ? -11.137 -23.879 26.430 1.00 68.00 621 ILE A C 1
ATOM 4911 O O . ILE A 1 621 ? -10.101 -24.548 26.462 1.00 68.00 621 ILE A O 1
ATOM 4915 N N . LYS A 1 622 ? -12.226 -24.267 27.112 1.00 57.50 622 LYS A N 1
ATOM 4916 C CA . LYS A 1 622 ? -12.182 -25.464 27.970 1.00 57.50 622 LYS A CA 1
ATOM 4917 C C . LYS A 1 622 ? -11.975 -26.747 27.159 1.00 57.50 622 LYS A C 1
ATOM 4919 O O . LYS A 1 622 ? -12.868 -27.239 26.474 1.00 57.50 622 LYS A O 1
ATOM 4924 N N . VAL A 1 623 ? -10.800 -27.347 27.340 1.00 49.03 623 VAL A N 1
ATOM 4925 C CA . VAL A 1 623 ? -10.274 -28.489 26.566 1.00 49.03 623 VAL A CA 1
ATOM 4926 C C . VAL A 1 623 ? -11.163 -29.747 26.590 1.00 49.03 623 VAL A C 1
ATOM 4928 O O . VAL A 1 623 ? -11.071 -30.570 25.683 1.00 49.03 623 VAL A O 1
ATOM 4931 N N . LYS A 1 624 ? -12.020 -29.928 27.605 1.00 44.72 624 LYS A N 1
ATOM 4932 C CA . LYS A 1 624 ? -12.835 -31.149 27.770 1.00 44.72 624 LYS A CA 1
ATOM 4933 C C . LYS A 1 624 ? -14.244 -31.086 27.175 1.00 44.72 624 LYS A C 1
ATOM 4935 O O . LYS A 1 624 ? -14.808 -32.142 26.912 1.00 44.72 624 LYS A O 1
ATOM 4940 N N . GLU A 1 625 ? -14.811 -29.898 26.970 1.00 48.50 625 GLU A N 1
ATOM 4941 C CA . GLU A 1 625 ? -16.217 -29.726 26.575 1.00 48.50 625 GLU A CA 1
ATOM 4942 C C . GLU A 1 625 ? -16.355 -28.535 25.616 1.00 48.50 625 GLU A C 1
ATOM 4944 O O . GLU A 1 625 ? -16.513 -27.388 26.028 1.00 48.50 625 GLU A O 1
ATOM 4949 N N . GLN A 1 626 ? -16.273 -28.807 24.313 1.00 47.69 626 GLN A N 1
ATOM 4950 C CA . GLN A 1 626 ? -16.240 -27.786 23.261 1.00 47.69 626 GLN A CA 1
ATOM 4951 C C . GLN A 1 626 ? -17.654 -27.276 22.910 1.00 47.69 626 GLN A C 1
ATOM 4953 O O . GLN A 1 626 ? -18.216 -27.633 21.875 1.00 47.69 626 GLN A O 1
ATOM 4958 N N . THR A 1 627 ? -18.237 -26.435 23.770 1.00 56.69 627 THR A N 1
ATOM 4959 C CA . THR A 1 627 ? -19.487 -25.694 23.498 1.00 56.69 627 THR A CA 1
ATOM 4960 C C . THR A 1 627 ? -19.255 -24.182 23.505 1.00 56.69 627 THR A C 1
ATOM 4962 O O . THR A 1 627 ? -18.257 -23.692 24.033 1.00 56.69 627 THR A O 1
ATOM 4965 N N . VAL A 1 628 ? -20.189 -23.418 22.928 1.00 55.41 628 VAL A N 1
ATOM 4966 C CA . VAL A 1 628 ? -20.121 -21.942 22.890 1.00 55.41 628 VAL A CA 1
ATOM 4967 C C . VAL A 1 628 ? -20.145 -21.329 24.300 1.00 55.41 628 VAL A C 1
ATOM 4969 O O . VAL A 1 628 ? -19.573 -20.263 24.507 1.00 55.41 628 VAL A O 1
ATOM 4972 N N . GLU A 1 629 ? -20.754 -22.012 25.274 1.00 56.03 629 GLU A N 1
ATOM 4973 C CA . GLU A 1 629 ? -20.806 -21.581 26.681 1.00 56.03 629 GLU A CA 1
ATOM 4974 C C . GLU A 1 629 ? -19.464 -21.739 27.422 1.00 56.03 629 GLU A C 1
ATOM 4976 O O . GLU A 1 629 ? -19.268 -21.133 28.472 1.00 56.03 629 GLU A O 1
ATOM 4981 N N . ASN A 1 630 ? -18.532 -22.519 26.865 1.00 64.25 630 ASN A N 1
ATOM 4982 C CA . ASN A 1 630 ? -17.219 -22.833 27.437 1.00 64.25 630 ASN A CA 1
ATOM 4983 C C . ASN A 1 630 ? -16.064 -22.010 26.816 1.00 64.25 630 ASN A C 1
ATOM 4985 O O . ASN A 1 630 ? -14.891 -22.382 26.927 1.00 64.25 630 ASN A O 1
ATOM 4989 N N . LEU A 1 631 ? -16.401 -20.889 26.168 1.00 68.88 631 LEU A N 1
ATOM 4990 C CA . LEU A 1 631 ? -15.478 -19.894 25.614 1.00 68.88 631 LEU A CA 1
ATOM 4991 C C . LEU A 1 631 ? -15.454 -18.645 26.506 1.00 68.88 631 LEU A C 1
ATOM 4993 O O . LEU A 1 631 ? -16.512 -18.096 26.820 1.00 68.88 631 LEU A O 1
ATOM 4997 N N . ILE A 1 632 ? -14.272 -18.128 26.857 1.00 76.75 632 ILE A N 1
ATOM 4998 C CA . ILE A 1 632 ? -14.191 -16.817 27.521 1.00 76.75 632 ILE A CA 1
ATOM 4999 C C . ILE A 1 632 ? -14.534 -15.696 26.522 1.00 76.75 632 ILE A C 1
ATOM 5001 O O . ILE A 1 632 ? -13.962 -15.609 25.434 1.00 76.75 632 ILE A O 1
ATOM 5005 N N . SER A 1 633 ? -15.479 -14.818 26.872 1.00 79.44 633 SER A N 1
ATOM 5006 C CA . SER A 1 633 ? -15.842 -13.685 26.014 1.00 79.44 633 SER A CA 1
ATOM 5007 C C . SER A 1 633 ? -14.859 -12.517 26.165 1.00 79.44 633 SER A C 1
ATOM 5009 O O . SER A 1 633 ? -14.214 -12.356 27.204 1.00 79.44 633 SER A O 1
ATOM 5011 N N . CYS A 1 634 ? -14.801 -11.617 25.175 1.00 81.19 634 CYS A N 1
ATOM 5012 C CA . CYS A 1 634 ? -14.024 -10.376 25.302 1.00 81.19 634 CYS A CA 1
ATOM 5013 C C . CYS A 1 634 ? -14.472 -9.516 26.503 1.00 81.19 634 CYS A C 1
ATOM 5015 O O . CYS A 1 634 ? -13.659 -8.783 27.059 1.00 81.19 634 CYS A O 1
ATOM 5017 N N . SER A 1 635 ? -15.746 -9.605 26.915 1.00 78.12 635 SER A N 1
ATOM 5018 C CA . SER A 1 635 ? -16.251 -8.902 28.101 1.00 78.12 635 SER A CA 1
ATOM 5019 C C . SER A 1 635 ? -15.675 -9.498 29.383 1.00 78.12 635 SER A C 1
ATOM 5021 O O . SER A 1 635 ? -15.258 -8.758 30.268 1.00 78.12 635 SER A O 1
ATOM 5023 N N . ASP A 1 636 ? -15.602 -10.824 29.476 1.00 81.50 636 ASP A N 1
ATOM 5024 C CA . ASP A 1 636 ? -15.122 -11.504 30.681 1.00 81.50 636 ASP A CA 1
ATOM 5025 C C . ASP A 1 636 ? -13.603 -11.391 30.817 1.00 81.50 636 ASP A C 1
ATOM 5027 O O . ASP A 1 636 ? -13.108 -11.105 31.905 1.00 81.50 636 ASP A O 1
ATOM 5031 N N . ALA A 1 637 ? -12.871 -11.463 29.704 1.00 85.62 637 ALA A N 1
ATOM 5032 C CA . ALA A 1 637 ? -11.446 -11.148 29.666 1.00 85.62 637 ALA A CA 1
ATOM 5033 C C . ALA A 1 637 ? -11.156 -9.695 30.094 1.00 85.62 637 ALA A C 1
ATOM 5035 O O . ALA A 1 637 ? -10.237 -9.450 30.875 1.00 85.62 637 ALA A O 1
ATOM 5036 N N . ALA A 1 638 ? -11.965 -8.725 29.647 1.00 84.06 638 ALA A N 1
ATOM 5037 C CA . ALA A 1 638 ? -11.838 -7.333 30.082 1.00 84.06 638 ALA A CA 1
ATOM 5038 C C . ALA A 1 638 ? -12.134 -7.160 31.585 1.00 84.06 638 ALA A C 1
ATOM 5040 O O . ALA A 1 638 ? -11.394 -6.451 32.266 1.00 84.06 638 ALA A O 1
ATOM 5041 N N . LYS A 1 639 ? -13.155 -7.844 32.127 1.00 84.19 639 LYS A N 1
ATOM 5042 C CA . LYS A 1 639 ? -13.435 -7.864 33.576 1.00 84.19 639 LYS A CA 1
ATOM 5043 C C . LYS A 1 639 ? -12.254 -8.432 34.364 1.00 84.19 639 LYS A C 1
ATOM 5045 O O . LYS A 1 639 ? -11.820 -7.786 35.309 1.00 84.19 639 LYS A O 1
ATOM 5050 N N . GLN A 1 640 ? -11.691 -9.573 33.953 1.00 88.50 640 GLN A N 1
ATOM 5051 C CA . GLN A 1 640 ? -10.516 -10.154 34.617 1.00 88.50 640 GLN A CA 1
ATOM 5052 C C . GLN A 1 640 ? -9.330 -9.180 34.637 1.00 88.50 640 GLN A C 1
ATOM 5054 O O . GLN A 1 640 ? -8.713 -8.992 35.683 1.00 88.50 640 GLN A O 1
ATOM 5059 N N . LEU A 1 641 ? -9.030 -8.521 33.510 1.00 87.44 641 LEU A N 1
ATOM 5060 C CA . LEU A 1 641 ? -7.965 -7.514 33.434 1.00 87.44 641 LEU A CA 1
ATOM 5061 C C . LEU A 1 641 ? -8.222 -6.328 34.378 1.00 87.44 641 LEU A C 1
ATOM 5063 O O . LEU A 1 641 ? -7.285 -5.867 35.028 1.00 87.44 641 LEU A O 1
ATOM 5067 N N . ILE A 1 642 ? -9.473 -5.869 34.501 1.00 85.62 642 ILE A N 1
ATOM 5068 C CA . ILE A 1 642 ? -9.861 -4.824 35.461 1.00 85.62 642 ILE A CA 1
ATOM 5069 C C . ILE A 1 642 ? -9.691 -5.317 36.904 1.00 85.62 642 ILE A C 1
ATOM 5071 O O . ILE A 1 642 ? -9.091 -4.610 37.702 1.00 85.62 642 ILE A O 1
ATOM 5075 N N . THR A 1 643 ? -10.130 -6.528 37.247 1.00 86.94 643 THR A N 1
ATOM 5076 C CA . THR A 1 643 ? -9.993 -7.081 38.607 1.00 86.94 643 THR A CA 1
ATOM 5077 C C . THR A 1 643 ? -8.530 -7.355 38.989 1.00 86.94 643 THR A C 1
ATOM 5079 O O . THR A 1 643 ? -8.139 -7.150 40.137 1.00 86.94 643 THR A O 1
ATOM 5082 N N . ILE A 1 644 ? -7.675 -7.768 38.044 1.00 87.25 644 ILE A N 1
ATOM 5083 C CA . ILE A 1 644 ? -6.218 -7.847 38.260 1.00 87.25 644 ILE A CA 1
ATOM 5084 C C . ILE A 1 644 ? -5.639 -6.442 38.480 1.00 87.25 644 ILE A C 1
ATOM 5086 O O . ILE A 1 644 ? -4.845 -6.252 39.402 1.00 87.25 644 ILE A O 1
ATOM 5090 N N . TRP A 1 645 ? -6.055 -5.458 37.675 1.00 86.38 645 TRP A N 1
ATOM 5091 C CA . TRP A 1 645 ? -5.638 -4.064 37.829 1.00 86.38 645 TRP A CA 1
ATOM 5092 C C . TRP A 1 645 ? -6.040 -3.482 39.190 1.00 86.38 645 TRP A C 1
ATOM 5094 O O . TRP A 1 645 ? -5.194 -2.891 39.851 1.00 86.38 645 TRP A O 1
ATOM 5104 N N . GLU A 1 646 ? -7.282 -3.685 39.638 1.00 85.50 646 GLU A N 1
ATOM 5105 C CA . GLU A 1 646 ? -7.777 -3.199 40.934 1.00 85.50 646 GLU A CA 1
ATOM 5106 C C . GLU A 1 646 ? -6.949 -3.775 42.087 1.00 85.50 646 GLU A C 1
ATOM 5108 O O . GLU A 1 646 ? -6.390 -3.005 42.866 1.00 85.50 646 GLU A O 1
ATOM 5113 N N . ARG A 1 647 ? -6.754 -5.102 42.127 1.00 85.88 647 ARG A N 1
ATOM 5114 C CA . ARG A 1 647 ? -5.931 -5.763 43.157 1.00 85.88 647 ARG A CA 1
ATOM 5115 C C . ARG A 1 647 ? -4.492 -5.243 43.193 1.00 85.88 647 ARG A C 1
ATOM 5117 O O . ARG A 1 647 ? -3.982 -4.954 44.269 1.00 85.88 647 ARG A O 1
ATOM 5124 N N . ARG A 1 648 ? -3.841 -5.101 42.032 1.00 84.56 648 ARG A N 1
ATOM 5125 C CA . ARG A 1 648 ? -2.450 -4.611 41.948 1.00 84.56 648 ARG A CA 1
ATOM 5126 C C . ARG A 1 648 ? -2.329 -3.116 42.265 1.00 84.56 648 ARG A C 1
ATOM 5128 O O . ARG A 1 648 ? -1.337 -2.686 42.843 1.00 84.56 648 ARG A O 1
ATOM 5135 N N . ASN A 1 649 ? -3.348 -2.322 41.946 1.00 81.50 649 ASN A N 1
ATOM 5136 C CA . ASN A 1 649 ? -3.402 -0.909 42.314 1.00 81.50 649 ASN A CA 1
ATOM 5137 C C . ASN A 1 649 ? -3.635 -0.723 43.830 1.00 81.50 649 ASN A C 1
ATOM 5139 O O . ASN A 1 649 ? -3.102 0.216 44.414 1.00 81.50 649 ASN A O 1
ATOM 5143 N N . GLU A 1 650 ? -4.370 -1.628 44.488 1.00 82.56 650 GLU A N 1
ATOM 5144 C CA . GLU A 1 650 ? -4.519 -1.665 45.953 1.00 82.56 650 GLU A CA 1
ATOM 5145 C C . GLU A 1 650 ? -3.229 -2.080 46.681 1.00 82.56 650 GLU A C 1
ATOM 5147 O O . GLU A 1 650 ? -2.914 -1.511 47.727 1.00 82.56 650 GLU A O 1
ATOM 5152 N N . THR A 1 651 ? -2.446 -3.016 46.129 1.00 80.62 651 THR A N 1
ATOM 5153 C CA . THR A 1 651 ? -1.113 -3.370 46.661 1.00 80.62 651 THR A CA 1
ATOM 5154 C C . THR A 1 651 ? -0.013 -2.372 46.288 1.00 80.62 651 THR A C 1
ATOM 5156 O O . THR A 1 651 ? 1.107 -2.485 46.788 1.00 80.62 651 THR A O 1
ATOM 5159 N N . ASN A 1 652 ? -0.336 -1.356 45.478 1.00 76.25 652 ASN A N 1
ATOM 5160 C CA . ASN A 1 652 ? 0.588 -0.346 44.955 1.00 76.25 652 ASN A CA 1
ATOM 5161 C C . ASN A 1 652 ? 1.728 -0.953 44.098 1.00 76.25 652 ASN A C 1
ATOM 5163 O O . ASN A 1 652 ? 2.840 -0.416 44.051 1.00 76.25 652 ASN A O 1
ATOM 5167 N N . ASP A 1 653 ? 1.431 -2.069 43.423 1.00 76.69 653 ASP A N 1
ATOM 5168 C CA . ASP A 1 653 ? 2.280 -2.731 42.432 1.00 76.69 653 ASP A CA 1
ATOM 5169 C C . ASP A 1 653 ? 2.196 -2.045 41.057 1.00 76.69 653 ASP A C 1
ATOM 5171 O O . ASP A 1 653 ? 1.248 -1.328 40.731 1.00 76.69 653 ASP A O 1
ATOM 5175 N N . GLU A 1 654 ? 3.191 -2.288 40.200 1.00 79.06 654 GLU A N 1
ATOM 5176 C CA . GLU A 1 654 ? 3.225 -1.703 38.858 1.00 79.06 654 GLU A CA 1
ATOM 5177 C C . GLU A 1 654 ? 2.142 -2.306 37.945 1.00 79.06 654 GLU A C 1
ATOM 5179 O O . GLU A 1 654 ? 2.108 -3.510 37.671 1.00 79.06 654 GLU A O 1
ATOM 5184 N N . THR A 1 655 ? 1.257 -1.450 37.431 1.00 81.75 655 THR A N 1
ATOM 5185 C CA . THR A 1 655 ? 0.161 -1.840 36.539 1.00 81.75 655 THR A CA 1
ATOM 5186 C C . THR A 1 655 ? 0.487 -1.557 35.074 1.00 81.75 655 THR A C 1
ATOM 5188 O O . THR A 1 655 ? 0.909 -0.454 34.735 1.00 81.75 655 THR A O 1
ATOM 5191 N N . ALA A 1 656 ? 0.211 -2.513 34.180 1.00 76.06 656 ALA A N 1
ATOM 5192 C CA . ALA A 1 656 ? 0.440 -2.339 32.742 1.00 76.06 656 ALA A CA 1
ATOM 5193 C C . ALA A 1 656 ? -0.460 -1.256 32.120 1.00 76.06 656 ALA A C 1
ATOM 5195 O O . ALA A 1 656 ? -0.044 -0.530 31.216 1.00 76.06 656 ALA A O 1
ATOM 5196 N N . TYR A 1 657 ? -1.698 -1.164 32.606 1.00 79.69 657 TYR A N 1
ATOM 5197 C CA . TYR A 1 657 ? -2.780 -0.366 32.035 1.00 79.69 657 TYR A CA 1
ATOM 5198 C C . TYR A 1 657 ? -3.548 0.396 33.124 1.00 79.69 657 TYR A C 1
ATOM 5200 O O . TYR A 1 657 ? -3.212 0.321 34.302 1.00 79.69 657 TYR A O 1
ATOM 5208 N N . THR A 1 658 ? -4.575 1.135 32.715 1.00 76.38 658 THR A N 1
ATOM 5209 C CA . THR A 1 658 ? -5.551 1.849 33.555 1.00 76.38 658 THR A CA 1
ATOM 5210 C C . THR A 1 658 ? -6.972 1.553 33.066 1.00 76.38 658 THR A C 1
ATOM 5212 O O . THR A 1 658 ? -7.146 1.056 31.952 1.00 76.38 658 THR A O 1
ATOM 5215 N N . LYS A 1 659 ? -8.005 1.916 33.842 1.00 70.44 659 LYS A N 1
ATOM 5216 C CA . LYS A 1 659 ? -9.418 1.781 33.422 1.00 70.44 659 LYS A CA 1
ATOM 5217 C C . LYS A 1 659 ? -9.764 2.516 32.115 1.00 70.44 659 LYS A C 1
ATOM 5219 O O . LYS A 1 659 ? -10.658 2.074 31.404 1.00 70.44 659 LYS A O 1
ATOM 5224 N N . ASP A 1 660 ? -9.042 3.584 31.771 1.00 64.38 660 ASP A N 1
ATOM 5225 C CA . ASP A 1 660 ? -9.202 4.333 30.513 1.00 64.38 660 ASP A CA 1
ATOM 5226 C C . ASP A 1 660 ? -8.336 3.796 29.352 1.00 64.38 660 ASP A C 1
ATOM 5228 O O . ASP A 1 660 ? -8.297 4.395 28.276 1.00 64.38 660 ASP A O 1
ATOM 5232 N N . THR A 1 661 ? -7.600 2.693 29.537 1.00 74.25 661 THR A N 1
ATOM 5233 C CA . THR A 1 661 ? -6.727 2.160 28.482 1.00 74.25 661 THR A CA 1
ATOM 5234 C C . THR A 1 661 ? -7.534 1.538 27.344 1.00 74.25 661 THR A C 1
ATOM 5236 O O . THR A 1 661 ? -8.398 0.690 27.550 1.00 74.25 661 THR A O 1
ATOM 5239 N N . MET A 1 662 ? -7.202 1.931 26.113 1.00 68.56 662 MET A N 1
ATOM 5240 C CA . MET A 1 662 ? -7.829 1.415 24.901 1.00 68.56 662 MET A CA 1
ATOM 5241 C C . MET A 1 662 ? -7.508 -0.073 24.691 1.00 68.56 662 MET A C 1
ATOM 5243 O O . MET A 1 662 ? -6.351 -0.443 24.497 1.00 68.56 662 MET A O 1
ATOM 5247 N N . VAL A 1 663 ? -8.546 -0.910 24.666 1.00 75.31 663 VAL A N 1
ATOM 5248 C CA . VAL A 1 663 ? -8.474 -2.336 24.315 1.00 75.31 663 VAL A CA 1
ATOM 5249 C C . VAL A 1 663 ? -9.463 -2.600 23.183 1.00 75.31 663 VAL A C 1
ATOM 5251 O O . VAL A 1 663 ? -10.604 -2.150 23.248 1.00 75.31 663 VAL A O 1
ATOM 5254 N N . VAL A 1 664 ? -9.039 -3.325 22.147 1.00 77.06 664 VAL A N 1
ATOM 5255 C CA . VAL A 1 664 ? -9.912 -3.728 21.034 1.00 77.06 664 VAL A CA 1
ATOM 5256 C C . VAL A 1 664 ? -10.251 -5.207 21.184 1.00 77.06 664 VAL A C 1
ATOM 5258 O O . VAL A 1 664 ? -9.371 -6.061 21.107 1.00 77.06 664 VAL A O 1
ATOM 5261 N N . GLY A 1 665 ? -11.529 -5.510 21.400 1.00 80.19 665 GLY A N 1
ATOM 5262 C CA . GLY A 1 665 ? -12.048 -6.874 21.387 1.00 80.19 665 GLY A CA 1
ATOM 5263 C C . GLY A 1 665 ? -12.272 -7.344 19.953 1.00 80.19 665 GLY A C 1
ATOM 5264 O O . GLY A 1 665 ? -12.919 -6.651 19.167 1.00 80.19 665 GLY A O 1
ATOM 5265 N N . LEU A 1 666 ? -11.762 -8.525 19.613 1.00 76.81 666 LEU A N 1
ATOM 5266 C CA . LEU A 1 666 ? -11.907 -9.142 18.297 1.00 76.81 666 LEU A CA 1
ATOM 5267 C C . LEU A 1 666 ? -12.550 -10.524 18.460 1.00 76.81 666 LEU A C 1
ATOM 5269 O O . LEU A 1 666 ? -12.076 -11.332 19.254 1.00 76.81 666 LEU A O 1
ATOM 5273 N N . ALA A 1 667 ? -13.613 -10.803 17.708 1.00 74.75 667 ALA A N 1
ATOM 5274 C CA . ALA A 1 667 ? -14.313 -12.084 17.731 1.00 74.75 667 ALA A CA 1
ATOM 5275 C C . ALA A 1 667 ? -14.614 -12.565 16.306 1.00 74.75 667 ALA A C 1
ATOM 5277 O O . ALA A 1 667 ? -15.115 -11.794 15.485 1.00 74.75 667 ALA A O 1
ATOM 5278 N N . ARG A 1 668 ? -14.342 -13.851 16.035 1.00 65.06 668 ARG A N 1
ATOM 5279 C CA . ARG A 1 668 ? -14.552 -14.515 14.729 1.00 65.06 668 ARG A CA 1
ATOM 5280 C C . ARG A 1 668 ? -13.914 -13.759 13.554 1.00 65.06 668 ARG A C 1
ATOM 5282 O O . ARG A 1 668 ? -14.539 -13.562 12.521 1.00 65.06 668 ARG A O 1
ATOM 5289 N N . VAL A 1 669 ? -12.682 -13.285 13.743 1.00 60.09 669 VAL A N 1
ATOM 5290 C CA . VAL A 1 669 ? -11.919 -12.552 12.717 1.00 60.09 669 VAL A CA 1
ATOM 5291 C C . VAL A 1 669 ? -11.765 -13.421 11.467 1.00 60.09 669 VAL A C 1
ATOM 5293 O O . VAL A 1 669 ? -11.400 -14.587 11.582 1.00 60.09 669 VAL A O 1
ATOM 5296 N N . GLY A 1 670 ? -12.053 -12.857 10.291 1.00 49.47 670 GLY A N 1
ATOM 5297 C CA . GLY A 1 670 ? -12.015 -13.581 9.012 1.00 49.47 670 GLY A CA 1
ATOM 5298 C C . GLY A 1 670 ? -13.316 -14.299 8.628 1.00 49.47 670 GLY A C 1
ATOM 5299 O O . GLY A 1 670 ? -13.375 -14.891 7.562 1.00 49.47 670 GLY A O 1
ATOM 5300 N N . TRP A 1 671 ? -14.368 -14.238 9.452 1.00 55.44 671 TRP A N 1
ATOM 5301 C CA . TRP A 1 671 ? -15.677 -14.832 9.144 1.00 55.44 671 TRP A CA 1
ATOM 5302 C C . TRP A 1 671 ? -16.716 -13.750 8.803 1.00 55.44 671 TRP A C 1
ATOM 5304 O O . TRP A 1 671 ? -16.637 -12.630 9.311 1.00 55.44 671 TRP A O 1
ATOM 5314 N N . ASP A 1 672 ? -17.759 -14.091 8.035 1.00 51.03 672 ASP A N 1
ATOM 5315 C CA . ASP A 1 672 ? -18.857 -13.168 7.666 1.00 51.03 672 ASP A CA 1
ATOM 5316 C C . ASP A 1 672 ? -19.525 -12.489 8.876 1.00 51.03 672 ASP A C 1
ATOM 5318 O O . ASP A 1 672 ? -20.033 -11.372 8.797 1.00 51.03 672 ASP A O 1
ATOM 5322 N N . ASN A 1 673 ? -19.523 -13.172 10.024 1.00 63.81 673 ASN A N 1
ATOM 5323 C CA . ASN A 1 673 ? -20.102 -12.709 11.282 1.00 63.81 673 ASN A CA 1
ATOM 5324 C C . ASN A 1 673 ? -19.046 -12.213 12.293 1.00 63.81 673 ASN A C 1
ATOM 5326 O O . ASN A 1 673 ? -19.298 -12.256 13.513 1.00 63.81 673 ASN A O 1
ATOM 5330 N N . GLN A 1 674 ? -17.884 -11.768 11.794 1.00 70.50 674 GLN A N 1
ATOM 5331 C CA . GLN A 1 674 ? -16.833 -11.130 12.582 1.00 70.50 674 GLN A CA 1
ATOM 5332 C C . GLN A 1 674 ? -17.370 -9.916 13.343 1.00 70.50 674 GLN A C 1
ATOM 5334 O O . GLN A 1 674 ? -18.192 -9.145 12.844 1.00 70.50 674 GLN A O 1
ATOM 5339 N N . LYS A 1 675 ? -16.887 -9.724 14.570 1.00 66.81 675 LYS A N 1
ATOM 5340 C CA . LYS A 1 675 ? -17.215 -8.562 15.397 1.00 66.81 675 LYS A CA 1
ATOM 5341 C C . LYS A 1 675 ? -15.938 -7.949 15.952 1.00 66.81 675 LYS A C 1
ATOM 5343 O O . LYS A 1 675 ? -15.115 -8.639 16.549 1.00 66.81 675 LYS A O 1
ATOM 5348 N N . MET A 1 676 ? -15.805 -6.638 15.775 1.00 70.69 676 MET A N 1
ATOM 5349 C CA . MET A 1 676 ? -14.756 -5.830 16.392 1.00 70.69 676 MET A CA 1
ATOM 5350 C C . MET A 1 676 ? -15.417 -4.834 17.340 1.00 70.69 676 MET A C 1
ATOM 5352 O O . MET A 1 676 ? -16.285 -4.072 16.918 1.00 70.69 676 MET A O 1
ATOM 5356 N N . ALA A 1 677 ? -15.005 -4.837 18.602 1.00 68.56 677 ALA A N 1
ATOM 5357 C CA . ALA A 1 677 ? -15.449 -3.900 19.621 1.00 68.56 677 ALA A CA 1
ATOM 5358 C C . ALA A 1 677 ? -14.276 -2.993 20.008 1.00 68.56 677 ALA A C 1
ATOM 5360 O O . ALA A 1 677 ? -13.317 -3.439 20.633 1.00 68.56 677 ALA A O 1
ATOM 5361 N N . SER A 1 678 ? -14.354 -1.720 19.629 1.00 68.94 678 SER A N 1
ATOM 5362 C CA . SER A 1 678 ? -13.473 -0.654 20.115 1.00 68.94 678 SER A CA 1
ATOM 5363 C C . SER A 1 678 ? -14.217 0.206 21.145 1.00 68.94 678 SER A C 1
ATOM 5365 O O . SER A 1 678 ? -15.445 0.306 21.063 1.00 68.94 678 SER A O 1
ATOM 5367 N N . PRO A 1 679 ? -13.521 0.844 22.101 1.00 70.62 679 PRO A N 1
ATOM 5368 C CA . PRO A 1 679 ? -14.155 1.800 23.000 1.00 70.62 679 PRO A CA 1
ATOM 5369 C C . PRO A 1 679 ? -14.708 2.996 22.215 1.00 70.62 679 PRO A C 1
ATOM 5371 O O . PRO A 1 679 ? -14.140 3.410 21.204 1.00 70.62 679 PRO A O 1
ATOM 5374 N N . LEU A 1 680 ? -15.819 3.551 22.698 1.00 83.44 680 LEU A N 1
ATOM 5375 C CA . LEU A 1 680 ? -16.412 4.773 22.156 1.00 83.44 680 LEU A CA 1
ATOM 5376 C C . LEU A 1 680 ? -15.518 5.978 22.493 1.00 83.44 680 LEU A C 1
ATOM 5378 O O . LEU A 1 680 ? -15.020 6.081 23.618 1.00 83.44 680 LEU A O 1
ATOM 5382 N N . LYS A 1 681 ? -15.349 6.917 21.554 1.00 89.19 681 LYS A N 1
ATOM 5383 C CA . LYS A 1 681 ? -14.726 8.215 21.859 1.00 89.19 681 LYS A CA 1
ATOM 5384 C C . LYS A 1 681 ? -15.701 9.064 22.689 1.00 89.19 681 LYS A C 1
ATOM 5386 O O . LYS A 1 681 ? -16.918 8.905 22.594 1.00 89.19 681 LYS A O 1
ATOM 5391 N N . ARG A 1 682 ? -15.163 9.958 23.527 1.00 93.38 682 ARG A N 1
ATOM 5392 C CA . ARG A 1 682 ? -15.928 10.862 24.409 1.00 93.38 682 ARG A CA 1
ATOM 5393 C C . ARG A 1 682 ? -15.795 12.310 23.941 1.00 93.38 682 ARG A C 1
ATOM 5395 O O . ARG A 1 682 ? -14.690 12.741 23.629 1.00 93.38 682 ARG A O 1
ATOM 5402 N N . ALA A 1 683 ? -16.893 13.057 23.935 1.00 95.69 683 ALA A N 1
ATOM 5403 C CA . ALA A 1 683 ? -16.940 14.498 23.680 1.00 95.69 683 ALA A CA 1
ATOM 5404 C C . ALA A 1 683 ? -17.802 15.193 24.743 1.00 95.69 683 ALA A C 1
ATOM 5406 O O . ALA A 1 683 ? -18.750 14.592 25.244 1.00 95.69 683 ALA A O 1
ATOM 5407 N N . TYR A 1 684 ? -17.493 16.447 25.082 1.00 97.44 684 TYR A N 1
ATOM 5408 C CA . TYR A 1 684 ? -18.165 17.177 26.162 1.00 97.44 684 TYR A CA 1
ATOM 5409 C C . TYR A 1 684 ? -18.571 18.579 25.702 1.00 97.44 684 TYR A C 1
ATOM 5411 O O . TYR A 1 684 ? -17.719 19.417 25.389 1.00 97.44 684 TYR A O 1
ATOM 5419 N N . VAL A 1 685 ? -19.879 18.837 25.674 1.00 96.88 685 VAL A N 1
ATOM 5420 C CA . VAL A 1 685 ? -20.463 20.088 25.163 1.00 96.88 685 VAL A CA 1
ATOM 5421 C C . VAL A 1 685 ? -21.484 20.679 26.136 1.00 96.88 685 VAL A C 1
ATOM 5423 O O . VAL A 1 685 ? -22.306 19.959 26.701 1.00 96.88 685 VAL A O 1
ATOM 5426 N N . GLY A 1 686 ? -21.443 21.998 26.325 1.00 94.44 686 GLY A N 1
ATOM 5427 C CA . GLY A 1 686 ? -22.447 22.778 27.056 1.00 94.44 686 GLY A CA 1
ATOM 5428 C C . GLY A 1 686 ? -23.209 23.683 26.092 1.00 94.44 686 GLY A C 1
ATOM 5429 O O . GLY A 1 686 ? -22.595 24.407 25.308 1.00 94.44 686 GLY A O 1
ATOM 5430 N N . MET A 1 687 ? -24.541 23.613 26.093 1.00 89.38 687 MET A N 1
ATOM 5431 C CA . MET A 1 687 ? -25.382 24.277 25.089 1.00 89.38 687 MET A CA 1
ATOM 5432 C C . MET A 1 687 ? -26.753 24.635 25.683 1.00 89.38 687 MET A C 1
ATOM 5434 O O . MET A 1 687 ? -27.782 24.104 25.278 1.00 89.38 687 MET A O 1
ATOM 5438 N N . GLN A 1 688 ? -26.759 25.546 26.660 1.00 88.88 688 GLN A N 1
ATOM 5439 C CA . GLN A 1 688 ? -27.920 25.834 27.516 1.00 88.88 688 GLN A CA 1
ATOM 5440 C C . GLN A 1 688 ? -28.332 24.607 28.354 1.00 88.88 688 GLN A C 1
ATOM 5442 O O . GLN A 1 688 ? -27.449 23.911 28.848 1.00 88.88 688 GLN A O 1
ATOM 5447 N N . CYS A 1 689 ? -29.631 24.377 28.589 1.00 92.12 689 CYS A N 1
ATOM 5448 C CA . CYS A 1 689 ? -30.089 23.296 29.464 1.00 92.12 689 CYS A CA 1
ATOM 5449 C C . CYS A 1 689 ? -29.813 21.916 28.856 1.00 92.12 689 CYS A C 1
ATOM 5451 O O . CYS A 1 689 ? -30.291 21.596 27.762 1.00 92.12 689 CYS A O 1
ATOM 5453 N N . PHE A 1 690 ? -29.097 21.068 29.595 1.00 94.69 690 PHE A N 1
ATOM 5454 C CA . PHE A 1 690 ? -28.593 19.786 29.094 1.00 94.69 690 PHE A CA 1
ATOM 5455 C C . PHE A 1 690 ? -29.665 18.761 28.660 1.00 94.69 690 PHE A C 1
ATOM 5457 O O . PHE A 1 690 ? -29.338 17.837 27.923 1.00 94.69 690 PHE A O 1
ATOM 5464 N N . TRP A 1 691 ? -30.949 18.926 29.008 1.00 92.81 691 TRP A N 1
ATOM 5465 C CA . TRP A 1 691 ? -32.025 18.005 28.605 1.00 92.81 691 TRP A CA 1
ATOM 5466 C C . TRP A 1 691 ? -32.335 18.073 27.105 1.00 92.81 691 TRP A C 1
ATOM 5468 O O . TRP A 1 691 ? -32.573 17.047 26.457 1.00 92.81 691 TRP A O 1
ATOM 5478 N N . GLY A 1 692 ? -32.322 19.284 26.538 1.00 87.44 692 GLY A N 1
ATOM 5479 C CA . GLY A 1 692 ? -32.453 19.495 25.095 1.00 87.44 692 GLY A CA 1
ATOM 5480 C C . GLY A 1 692 ? -31.194 19.061 24.343 1.00 87.44 692 GLY A C 1
ATOM 5481 O O . GLY A 1 692 ? -31.288 18.487 23.262 1.00 87.44 692 GLY A O 1
ATOM 5482 N N . VAL A 1 693 ? -30.020 19.271 24.947 1.00 91.38 693 VAL A N 1
ATOM 5483 C CA . VAL A 1 693 ? -28.720 18.873 24.384 1.00 91.38 693 VAL A CA 1
ATOM 5484 C C . VAL A 1 693 ? -28.608 17.352 24.295 1.00 91.38 693 VAL A C 1
ATOM 5486 O O . VAL A 1 693 ? -28.365 16.825 23.213 1.00 91.38 693 VAL A O 1
ATOM 5489 N N . GLU A 1 694 ? -28.857 16.641 25.399 1.00 94.31 694 GLU A N 1
ATOM 5490 C CA . GLU A 1 694 ? -28.788 15.180 25.470 1.00 94.31 694 GLU A CA 1
ATOM 5491 C C . GLU A 1 694 ? -29.668 14.522 24.405 1.00 94.31 694 GLU A C 1
ATOM 5493 O O . GLU A 1 694 ? -29.204 13.673 23.646 1.00 94.31 694 GLU A O 1
ATOM 5498 N N . SER A 1 695 ? -30.932 14.938 24.327 1.00 90.19 695 SER A N 1
ATOM 5499 C CA . SER A 1 695 ? -31.904 14.377 23.388 1.00 90.19 695 SER A CA 1
ATOM 5500 C C . SER A 1 695 ? -31.615 14.747 21.927 1.00 90.19 695 SER A C 1
ATOM 5502 O O . SER A 1 695 ? -31.756 13.892 21.053 1.00 90.19 695 SER A O 1
ATOM 5504 N N . SER A 1 696 ? -31.140 15.968 21.658 1.00 91.00 696 SER A N 1
ATOM 5505 C CA . SER A 1 696 ? -30.735 16.408 20.316 1.00 91.00 696 SER A CA 1
ATOM 5506 C C . SER A 1 696 ? -29.535 15.617 19.788 1.00 91.00 696 SER A C 1
ATOM 5508 O O . SER A 1 696 ? -29.589 15.075 18.685 1.00 91.00 696 SER A O 1
ATOM 5510 N N . PHE A 1 697 ? -28.464 15.481 20.577 1.00 92.94 697 PHE A N 1
ATOM 5511 C CA . PHE A 1 697 ? -27.282 14.719 20.162 1.00 92.94 697 PHE A CA 1
ATOM 5512 C C . PHE A 1 697 ? -27.532 13.212 20.107 1.00 92.94 697 PHE A C 1
ATOM 5514 O O . PHE A 1 697 ? -27.005 12.544 19.218 1.00 92.94 697 PHE A O 1
ATOM 5521 N N . ALA A 1 698 ? -28.367 12.667 20.997 1.00 91.31 698 ALA A N 1
ATOM 5522 C CA . ALA A 1 698 ? -28.727 11.253 20.971 1.00 91.31 698 ALA A CA 1
ATOM 5523 C C . ALA A 1 698 ? -29.458 10.834 19.679 1.00 91.31 698 ALA A C 1
ATOM 5525 O O . ALA A 1 698 ? -29.458 9.647 19.366 1.00 91.31 698 ALA A O 1
ATOM 5526 N N . LYS A 1 699 ? -29.993 11.767 18.875 1.00 88.00 699 LYS A N 1
ATOM 5527 C CA . LYS A 1 699 ? -30.483 11.492 17.511 1.00 88.00 699 LYS A CA 1
ATOM 5528 C C . LYS A 1 699 ? -29.389 10.944 16.586 1.00 88.00 699 LYS A C 1
ATOM 5530 O O . LYS A 1 699 ? -29.643 10.039 15.795 1.00 88.00 699 LYS A O 1
ATOM 5535 N N . LEU A 1 700 ? -28.164 11.470 16.669 1.00 90.50 700 LEU A N 1
ATOM 5536 C CA . LEU A 1 700 ? -27.084 11.144 15.732 1.00 90.50 700 LEU A CA 1
ATOM 5537 C C . LEU A 1 700 ? -26.768 9.643 15.761 1.00 90.50 700 LEU A C 1
ATOM 5539 O O . LEU A 1 700 ? -26.529 9.071 16.823 1.00 90.50 700 LEU A O 1
ATOM 5543 N N . SER A 1 701 ? -26.760 8.985 14.600 1.00 85.75 701 SER A N 1
ATOM 5544 C CA . SER A 1 701 ? -26.605 7.524 14.486 1.00 85.75 701 SER A CA 1
ATOM 5545 C C . SER A 1 701 ? -25.321 7.004 15.142 1.00 85.75 701 SER A C 1
ATOM 5547 O O . SER A 1 701 ? -25.352 5.965 15.805 1.00 85.75 701 SER A O 1
ATOM 5549 N N . GLY A 1 702 ? -24.215 7.745 15.021 1.00 89.25 702 GLY A N 1
ATOM 5550 C CA . GLY A 1 702 ? -22.939 7.421 15.660 1.00 89.25 702 GLY A CA 1
ATOM 5551 C C . GLY A 1 702 ? -22.858 7.734 17.158 1.00 89.25 702 GLY A C 1
ATOM 5552 O O . GLY A 1 702 ? -22.050 7.108 17.837 1.00 89.25 702 GLY A O 1
ATOM 5553 N N . VAL A 1 703 ? -23.709 8.609 17.711 1.00 93.38 703 VAL A N 1
ATOM 5554 C CA . VAL A 1 703 ? -23.817 8.788 19.171 1.00 93.38 703 VAL A CA 1
ATOM 5555 C C . VAL A 1 703 ? -24.549 7.577 19.743 1.00 93.38 703 VAL A C 1
ATOM 5557 O O . VAL A 1 703 ? -25.703 7.303 19.397 1.00 93.38 703 VAL A O 1
ATOM 5560 N N . LYS A 1 704 ? -23.850 6.823 20.595 1.00 91.56 704 LYS A N 1
ATOM 5561 C CA . LYS A 1 704 ? -24.351 5.578 21.184 1.00 91.56 704 LYS A CA 1
ATOM 5562 C C . LYS A 1 704 ? -24.863 5.801 22.597 1.00 91.56 704 LYS A C 1
ATOM 5564 O O . LYS A 1 704 ? -25.956 5.348 22.901 1.00 91.56 704 LYS A O 1
ATOM 5569 N N . LYS A 1 705 ? -24.120 6.514 23.443 1.00 93.62 705 LYS A N 1
ATOM 5570 C CA . LYS A 1 705 ? -24.514 6.780 24.835 1.00 93.62 705 LYS A CA 1
ATOM 5571 C C . LYS A 1 705 ? -24.366 8.261 25.150 1.00 93.62 705 LYS A C 1
ATOM 5573 O O . LYS A 1 705 ? -23.546 8.952 24.548 1.00 93.62 705 LYS A O 1
ATOM 5578 N N . THR A 1 706 ? -25.150 8.739 26.105 1.00 95.69 706 THR A N 1
ATOM 5579 C CA . THR A 1 706 ? -25.122 10.131 26.562 1.00 95.69 706 THR A CA 1
ATOM 5580 C C . THR A 1 706 ? -25.237 10.187 28.073 1.00 95.69 706 THR A C 1
ATOM 5582 O O . THR A 1 706 ? -25.882 9.328 28.677 1.00 95.69 706 THR A O 1
ATOM 5585 N N . ARG A 1 707 ? -24.658 11.214 28.687 1.00 96.06 707 ARG A N 1
ATOM 5586 C CA . ARG A 1 707 ? -24.768 11.463 30.124 1.00 96.06 707 ARG A CA 1
ATOM 5587 C C . ARG A 1 707 ? -24.734 12.960 30.393 1.00 96.06 707 ARG A C 1
ATOM 5589 O O . ARG A 1 707 ? -23.913 13.668 29.819 1.00 96.06 707 ARG A O 1
ATOM 5596 N N . VAL A 1 708 ? -25.594 13.443 31.282 1.00 97.25 708 VAL A N 1
ATOM 5597 C CA . VAL A 1 708 ? -25.640 14.864 31.660 1.00 97.25 708 VAL A CA 1
ATOM 5598 C C . VAL A 1 708 ? -24.942 15.117 32.996 1.00 97.25 708 VAL A C 1
ATOM 5600 O O . VAL A 1 708 ? -24.880 14.233 33.856 1.00 97.25 708 VAL A O 1
ATOM 5603 N N . GLY A 1 709 ? -24.355 16.301 33.158 1.00 96.81 709 GLY A N 1
ATOM 5604 C CA . GLY A 1 709 ? -23.504 16.619 34.300 1.00 96.81 709 GLY A CA 1
ATOM 5605 C C . GLY A 1 709 ? -23.018 18.062 34.354 1.00 96.81 709 GLY A C 1
ATOM 5606 O O . GLY A 1 709 ? -23.494 18.933 33.627 1.00 96.81 709 GLY A O 1
ATOM 5607 N N . TYR A 1 710 ? -22.055 18.294 35.238 1.00 97.12 710 TYR A N 1
ATOM 5608 C CA . TYR A 1 710 ? -21.486 19.595 35.562 1.00 97.12 710 TYR A CA 1
ATOM 5609 C C . TYR A 1 710 ? -19.965 19.559 35.357 1.00 97.12 710 TYR A C 1
ATOM 5611 O O . TYR A 1 710 ? -19.284 18.675 35.886 1.00 97.12 710 TYR A O 1
ATOM 5619 N N . ALA A 1 711 ? -19.425 20.502 34.580 1.00 96.06 711 ALA A N 1
ATOM 5620 C CA . ALA A 1 711 ? -17.985 20.609 34.324 1.00 96.06 711 ALA A CA 1
ATOM 5621 C C . ALA A 1 711 ? -17.536 22.056 34.016 1.00 96.06 711 ALA A C 1
ATOM 5623 O O . ALA A 1 711 ? -18.352 22.954 33.796 1.00 96.06 711 ALA A O 1
ATOM 5624 N N . GLY A 1 712 ? -16.219 22.296 33.986 1.00 91.19 712 GLY A N 1
ATOM 5625 C CA . GLY A 1 712 ? -15.623 23.607 33.663 1.00 91.19 712 GLY A CA 1
ATOM 5626 C C . GLY A 1 712 ? -15.569 24.613 34.826 1.00 91.19 712 GLY A C 1
ATOM 5627 O O . GLY A 1 712 ? -15.233 25.784 34.622 1.00 91.19 712 GLY A O 1
ATOM 5628 N N . GLY A 1 713 ? -15.910 24.170 36.036 1.00 91.31 713 GLY A N 1
ATOM 5629 C CA . GLY A 1 713 ? -15.699 24.874 37.299 1.00 91.31 713 GLY A CA 1
ATOM 5630 C C . GLY A 1 713 ? -14.675 24.179 38.202 1.00 91.31 713 GLY A C 1
ATOM 5631 O O . GLY A 1 713 ? -14.161 23.106 37.885 1.00 91.31 713 GLY A O 1
ATOM 5632 N N . LYS A 1 714 ? -14.386 24.795 39.349 1.00 91.31 714 LYS A N 1
ATOM 5633 C CA . LYS A 1 714 ? -13.449 24.307 40.376 1.00 91.31 714 LYS A CA 1
ATOM 5634 C C . LYS A 1 714 ? -14.132 23.746 41.622 1.00 91.31 714 LYS A C 1
ATOM 5636 O O . LYS A 1 714 ? -13.459 23.132 42.447 1.00 91.31 714 LYS A O 1
ATOM 5641 N N . MET A 1 715 ? -15.435 23.966 41.793 1.00 89.69 715 MET A N 1
ATOM 5642 C CA . MET A 1 715 ? -16.179 23.402 42.922 1.00 89.69 715 MET A CA 1
ATOM 5643 C C . MET A 1 715 ? -16.148 21.862 42.892 1.00 89.69 715 MET A C 1
ATOM 5645 O O . MET A 1 715 ? -16.391 21.252 41.853 1.00 89.69 715 MET A O 1
ATOM 5649 N N . LEU A 1 716 ? -15.868 21.226 44.030 1.00 91.44 716 LEU A N 1
ATOM 5650 C CA . LEU A 1 716 ? -15.936 19.768 44.162 1.00 91.44 716 LEU A CA 1
ATOM 5651 C C . LEU A 1 716 ? -17.381 19.327 44.424 1.00 91.44 716 LEU A C 1
ATOM 5653 O O . LEU A 1 716 ? -18.078 19.969 45.208 1.00 91.44 716 LEU A O 1
ATOM 5657 N N . ASN A 1 717 ? -17.797 18.219 43.808 1.00 89.56 717 ASN A N 1
ATOM 5658 C CA . ASN A 1 717 ? -19.122 17.600 43.970 1.00 89.56 717 ASN A CA 1
ATOM 5659 C C . ASN A 1 717 ? -20.311 18.592 43.833 1.00 89.56 717 ASN A C 1
ATOM 5661 O O . ASN A 1 717 ? -21.114 18.714 44.763 1.00 89.56 717 ASN A O 1
ATOM 5665 N N . PRO A 1 718 ? -20.424 19.325 42.704 1.00 94.19 718 PRO A N 1
ATOM 5666 C CA . PRO A 1 718 ? -21.574 20.181 42.413 1.00 94.19 718 PRO A CA 1
ATOM 5667 C C . PRO A 1 718 ? -22.883 19.383 42.339 1.00 94.19 718 PRO A C 1
ATOM 5669 O O . PRO A 1 718 ? -22.899 18.217 41.949 1.00 94.19 718 PRO A O 1
ATOM 5672 N N . THR A 1 719 ? -23.988 20.050 42.661 1.00 93.56 719 THR A N 1
ATOM 5673 C CA . THR A 1 719 ? -25.367 19.554 42.494 1.00 93.56 719 THR A CA 1
ATOM 5674 C C . THR A 1 719 ? -26.205 20.606 41.773 1.00 93.56 719 THR A C 1
ATOM 5676 O O . THR A 1 719 ? -25.798 21.768 41.705 1.00 93.56 719 THR A O 1
ATOM 5679 N N . TYR A 1 720 ? -27.398 20.266 41.282 1.00 91.94 720 TYR A N 1
ATOM 5680 C CA . TYR A 1 720 ? -28.246 21.231 40.569 1.00 91.94 720 TYR A CA 1
ATOM 5681 C C . TYR A 1 720 ? -28.567 22.472 41.420 1.00 91.94 720 TYR A C 1
ATOM 5683 O O . TYR A 1 720 ? -28.529 23.608 40.948 1.00 91.94 720 TYR A O 1
ATOM 5691 N N . ALA A 1 721 ? -28.817 22.263 42.718 1.00 90.06 721 ALA A N 1
ATOM 5692 C CA . ALA A 1 721 ? -29.084 23.333 43.678 1.00 90.06 721 ALA A CA 1
ATOM 5693 C C . ALA A 1 721 ? -27.834 24.151 44.067 1.00 90.06 721 ALA A C 1
ATOM 5695 O O . ALA A 1 721 ? -27.968 25.245 44.616 1.00 90.06 721 ALA A O 1
ATOM 5696 N N . ASN A 1 722 ? -26.628 23.630 43.818 1.00 91.56 722 ASN A N 1
ATOM 5697 C CA . ASN A 1 722 ? -25.360 24.277 44.144 1.00 91.56 722 ASN A CA 1
ATOM 5698 C C . ASN A 1 722 ? -24.274 23.898 43.119 1.00 91.56 722 ASN A C 1
ATOM 5700 O O . ASN A 1 722 ? -23.354 23.132 43.406 1.00 91.56 722 ASN A O 1
ATOM 5704 N N . ILE A 1 723 ? -24.411 24.432 41.903 1.00 91.31 723 ILE A N 1
ATOM 5705 C CA . ILE A 1 723 ? -23.504 24.172 40.771 1.00 91.31 723 ILE A CA 1
ATOM 5706 C C . ILE A 1 723 ? -22.169 24.940 40.877 1.00 91.31 723 ILE A C 1
ATOM 5708 O O . ILE A 1 723 ? -21.192 24.622 40.195 1.00 91.31 723 ILE A O 1
ATOM 5712 N N . GLY A 1 724 ? -22.114 25.964 41.736 1.00 91.75 724 GLY A N 1
ATOM 5713 C CA . GLY A 1 724 ? -20.941 26.814 41.923 1.00 91.75 724 GLY A CA 1
ATOM 5714 C C . GLY A 1 724 ? -20.541 27.536 40.636 1.00 91.75 724 GLY A C 1
ATOM 5715 O O . GLY A 1 724 ? -21.281 28.371 40.118 1.00 91.75 724 GLY A O 1
ATOM 5716 N N . ASP A 1 725 ? -19.348 27.227 40.135 1.00 91.31 725 ASP A N 1
ATOM 5717 C CA . ASP A 1 725 ? -18.788 27.800 38.916 1.00 91.31 725 ASP A CA 1
ATOM 5718 C C . ASP A 1 725 ? -18.764 26.822 37.725 1.00 91.31 725 ASP A C 1
ATOM 5720 O O . ASP A 1 725 ? -18.090 27.101 36.734 1.00 91.31 725 ASP A O 1
ATOM 5724 N N . HIS A 1 726 ? -19.486 25.700 37.779 1.00 94.62 726 HIS A N 1
ATOM 5725 C CA . HIS A 1 726 ? -19.610 24.771 36.647 1.00 94.62 726 HIS A CA 1
ATOM 5726 C C . HIS A 1 726 ? -20.636 25.221 35.591 1.00 94.62 726 HIS A C 1
ATOM 5728 O O . HIS A 1 726 ? -21.440 26.130 35.796 1.00 94.62 726 HIS A O 1
ATOM 5734 N N . THR A 1 727 ? -20.573 24.565 34.434 1.00 95.69 727 THR A N 1
ATOM 5735 C CA . THR A 1 727 ? -21.522 24.637 33.310 1.00 95.69 727 THR A CA 1
ATOM 5736 C C . THR A 1 727 ? -22.300 23.321 33.238 1.00 95.69 727 THR A C 1
ATOM 5738 O O . THR A 1 727 ? -21.723 22.272 33.530 1.00 95.69 727 THR A O 1
ATOM 5741 N N . GLU A 1 728 ? -23.567 23.345 32.820 1.00 97.06 728 GLU A N 1
ATOM 5742 C CA . GLU A 1 728 ? -24.290 22.139 32.400 1.00 97.06 728 GLU A CA 1
ATOM 5743 C C . GLU A 1 728 ? -23.667 21.586 31.114 1.00 97.06 728 GLU A C 1
ATOM 5745 O O . GLU A 1 728 ? -23.600 22.262 30.085 1.00 97.06 728 GLU A O 1
ATOM 5750 N N . VAL A 1 729 ? -23.178 20.352 31.182 1.00 97.19 729 VAL A N 1
ATOM 5751 C CA . VAL A 1 729 ? -22.423 19.693 30.115 1.00 97.19 729 VAL A CA 1
ATOM 5752 C C . VAL A 1 729 ? -23.023 18.320 29.840 1.00 97.19 729 VAL A C 1
ATOM 5754 O O . VAL A 1 729 ? -23.387 17.579 30.753 1.00 97.19 729 VAL A O 1
ATOM 5757 N N . THR A 1 730 ? -23.106 17.975 28.561 1.00 97.38 730 THR A N 1
ATOM 5758 C CA . THR A 1 730 ? -23.454 16.635 28.088 1.00 97.38 730 THR A CA 1
ATOM 5759 C C . THR A 1 730 ? -22.179 15.924 27.646 1.00 97.38 730 THR A C 1
ATOM 5761 O O . THR A 1 730 ? -21.476 16.407 26.758 1.00 97.38 730 THR A O 1
ATOM 5764 N N . GLU A 1 731 ? -21.886 14.781 28.263 1.00 97.06 731 GLU A N 1
ATOM 5765 C CA . GLU A 1 731 ? -20.951 13.784 27.748 1.00 97.06 731 GLU A CA 1
ATOM 5766 C C . GLU A 1 731 ? -21.644 12.990 26.633 1.00 97.06 731 GLU A C 1
ATOM 5768 O O . GLU A 1 731 ? -22.737 12.444 26.814 1.00 97.06 731 GLU A O 1
ATOM 5773 N N . LEU A 1 732 ? -20.983 12.908 25.485 1.00 96.31 732 LEU A N 1
ATOM 5774 C CA . LEU A 1 732 ? -21.394 12.154 24.311 1.00 96.31 732 LEU A CA 1
ATOM 5775 C C . LEU A 1 732 ? -20.391 11.027 24.090 1.00 96.31 732 LEU A C 1
ATOM 5777 O O . LEU A 1 732 ? -19.207 11.294 23.881 1.00 96.31 732 LEU A O 1
ATOM 5781 N N . GLN A 1 733 ? -20.854 9.779 24.112 1.00 94.19 733 GLN A N 1
ATOM 5782 C CA . GLN A 1 733 ? -20.040 8.615 23.769 1.00 94.19 733 GLN A CA 1
ATOM 5783 C C . GLN A 1 733 ? -20.436 8.131 22.374 1.00 94.19 733 GLN A C 1
ATOM 5785 O O . GLN A 1 733 ? -21.576 7.703 22.148 1.00 94.19 733 GLN A O 1
ATOM 5790 N N . TYR A 1 734 ? -19.505 8.223 21.430 1.00 93.31 734 TYR A N 1
ATOM 5791 C CA . TYR A 1 734 ? -19.769 8.043 20.008 1.00 93.31 734 TYR A CA 1
ATOM 5792 C C . TYR A 1 734 ? -18.813 7.043 19.350 1.00 93.31 734 TYR A C 1
ATOM 5794 O O . TYR A 1 734 ? -17.669 6.859 19.771 1.00 93.31 734 TYR A O 1
ATOM 5802 N N . ASP A 1 735 ? -19.313 6.371 18.317 1.00 89.19 735 ASP A N 1
ATOM 5803 C CA . ASP A 1 735 ? -18.518 5.529 17.428 1.00 89.19 735 ASP A CA 1
ATOM 5804 C C . ASP A 1 735 ? -17.951 6.395 16.299 1.00 89.19 735 ASP A C 1
ATOM 5806 O O . ASP A 1 735 ? -18.688 6.836 15.414 1.00 89.19 735 ASP A O 1
ATOM 5810 N N . GLU A 1 736 ? -16.637 6.614 16.333 1.00 85.88 736 GLU A N 1
ATOM 5811 C CA . GLU A 1 736 ? -15.892 7.415 15.356 1.00 85.88 736 GLU A CA 1
ATOM 5812 C C . GLU A 1 736 ? -16.059 6.924 13.909 1.00 85.88 736 GLU A C 1
ATOM 5814 O O . GLU A 1 736 ? -15.991 7.718 12.973 1.00 85.88 736 GLU A O 1
ATOM 5819 N N . LYS A 1 737 ? -16.356 5.632 13.700 1.00 84.81 737 LYS A N 1
ATOM 5820 C CA . LYS A 1 737 ? -16.628 5.079 12.362 1.00 84.81 737 LYS A CA 1
ATOM 5821 C C . LYS A 1 737 ? -17.977 5.521 11.789 1.00 84.81 737 LYS A C 1
ATOM 5823 O O . LYS A 1 737 ? -18.201 5.367 10.592 1.00 84.81 737 LYS A O 1
ATOM 5828 N N . GLN A 1 738 ? -18.885 6.009 12.635 1.00 85.69 738 GLN A N 1
ATOM 5829 C CA . GLN A 1 738 ? -20.252 6.402 12.274 1.00 85.69 738 GLN A CA 1
ATOM 5830 C C . GLN A 1 738 ? -20.507 7.908 12.432 1.00 85.69 738 GLN A C 1
ATOM 5832 O O . GLN A 1 738 ? -21.437 8.428 11.822 1.00 85.69 738 GLN A O 1
ATOM 5837 N N . CYS A 1 739 ? -19.731 8.600 13.268 1.00 89.81 739 CYS A N 1
ATOM 5838 C CA . CYS A 1 739 ? -19.815 10.041 13.499 1.00 89.81 739 CYS A CA 1
ATOM 5839 C C . CYS A 1 739 ? -18.458 10.536 14.013 1.00 89.81 739 CYS A C 1
ATOM 5841 O O . CYS A 1 739 ? -17.953 10.008 14.997 1.00 89.81 739 CYS A O 1
ATOM 5843 N N . THR A 1 740 ? -17.860 11.529 13.363 1.00 93.75 740 THR A N 1
ATOM 5844 C CA . THR A 1 740 ? -16.577 12.113 13.780 1.00 93.75 740 THR A CA 1
ATOM 5845 C C . THR A 1 740 ? -16.767 13.194 14.849 1.00 93.75 740 THR A C 1
ATOM 5847 O O . THR A 1 740 ? -17.869 13.717 15.030 1.00 93.75 740 THR A O 1
ATOM 5850 N N . TYR A 1 741 ? -15.691 13.588 15.541 1.00 95.12 741 TYR A N 1
ATOM 5851 C CA . TYR A 1 741 ? -15.744 14.718 16.478 1.00 95.12 741 TYR A CA 1
ATOM 5852 C C . TYR A 1 741 ? -16.193 16.012 15.782 1.00 95.12 741 TYR A C 1
ATOM 5854 O O . TYR A 1 741 ? -17.064 16.723 16.287 1.00 95.12 741 TYR A O 1
ATOM 5862 N N . LYS A 1 742 ? -15.686 16.265 14.570 1.00 94.56 742 LYS A N 1
ATOM 5863 C CA . LYS A 1 742 ? -16.155 17.347 13.704 1.00 94.56 742 LYS A CA 1
ATOM 5864 C C . LYS A 1 742 ? -17.668 17.314 13.456 1.00 94.56 742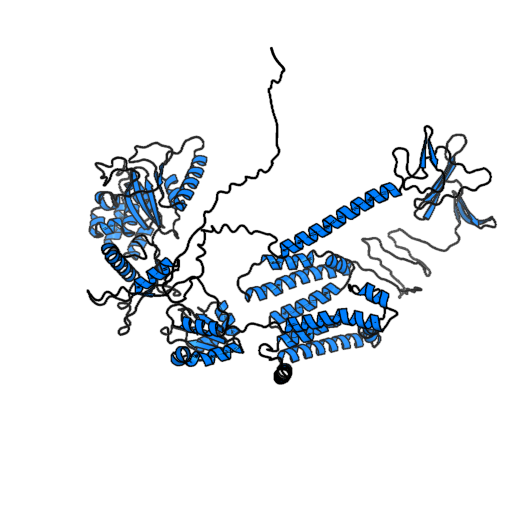 LYS A C 1
ATOM 5866 O O . LYS A 1 742 ? -18.293 18.364 13.566 1.00 94.56 742 LYS A O 1
ATOM 5871 N N . ASP A 1 743 ? -18.270 16.159 13.170 1.00 94.50 743 ASP A N 1
ATOM 5872 C CA . ASP A 1 743 ? -19.724 16.072 12.944 1.00 94.50 743 ASP A CA 1
ATOM 5873 C C . ASP A 1 743 ? -20.520 16.485 14.197 1.00 94.50 743 ASP A C 1
ATOM 5875 O O . ASP A 1 743 ? -21.563 17.135 14.091 1.00 94.50 743 ASP A O 1
ATOM 5879 N N . LEU A 1 744 ? -20.005 16.180 15.397 1.00 96.19 744 LEU A N 1
ATOM 5880 C CA . LEU A 1 744 ? -20.580 16.656 16.660 1.00 96.19 744 LEU A CA 1
ATOM 5881 C C . LEU A 1 744 ? -20.445 18.179 16.815 1.00 96.19 744 LEU A C 1
ATOM 5883 O O . LEU A 1 744 ? -21.376 18.824 17.296 1.00 96.19 744 LEU A O 1
ATOM 5887 N N . LEU A 1 745 ? -19.323 18.770 16.395 1.00 96.00 745 LEU A N 1
ATOM 5888 C CA . LEU A 1 745 ? -19.122 20.224 16.407 1.00 96.00 745 LEU A CA 1
ATOM 5889 C C . LEU A 1 745 ? -20.003 20.942 15.371 1.00 96.00 745 LEU A C 1
ATOM 5891 O O . LEU A 1 745 ? -20.572 21.994 15.667 1.00 96.00 745 LEU A O 1
ATOM 5895 N N . ASP A 1 746 ? -20.169 20.376 14.179 1.00 93.94 746 ASP A N 1
ATOM 5896 C CA . ASP A 1 746 ? -21.065 20.916 13.157 1.00 93.94 746 ASP A CA 1
ATOM 5897 C C . ASP A 1 746 ? -22.537 20.813 13.612 1.00 93.94 746 ASP A C 1
ATOM 5899 O O . ASP A 1 746 ? -23.296 21.774 13.455 1.00 93.94 746 ASP A O 1
ATOM 5903 N N . TRP A 1 747 ? -22.929 19.723 14.291 1.00 94.12 747 TRP A N 1
ATOM 5904 C CA . TRP A 1 747 ? -24.240 19.611 14.947 1.00 94.12 747 TRP A CA 1
ATOM 5905 C C . TRP A 1 747 ? -24.416 20.637 16.076 1.00 94.12 747 TRP A C 1
ATOM 5907 O O . TRP A 1 747 ? -25.443 21.318 16.124 1.00 94.12 747 TRP A O 1
ATOM 5917 N N . PHE A 1 748 ? -23.409 20.804 16.940 1.00 94.94 748 PHE A N 1
ATOM 5918 C CA . PHE A 1 748 ? -23.377 21.794 18.023 1.00 94.94 748 PHE A CA 1
ATOM 5919 C C . PHE A 1 748 ? -23.668 23.207 17.501 1.00 94.94 748 PHE A C 1
ATOM 5921 O O . PHE A 1 748 ? -24.624 23.851 17.939 1.00 94.94 748 PHE A O 1
ATOM 5928 N N . PHE A 1 749 ? -22.894 23.682 16.519 1.00 92.75 749 PHE A N 1
ATOM 5929 C CA . PHE A 1 749 ? -23.050 25.027 15.954 1.00 92.75 749 PHE A CA 1
ATOM 5930 C C . PHE A 1 749 ? -24.297 25.203 15.069 1.00 92.75 749 PHE A C 1
ATOM 5932 O O . PHE A 1 749 ? -24.650 26.339 14.749 1.00 92.75 749 PHE A O 1
ATOM 5939 N N . ALA A 1 750 ? -24.978 24.120 14.683 1.00 90.56 750 ALA A N 1
ATOM 5940 C CA . ALA A 1 750 ? -26.263 24.181 13.989 1.00 90.56 750 ALA A CA 1
ATOM 5941 C C . ALA A 1 750 ? -27.471 24.322 14.939 1.00 90.56 750 ALA A C 1
ATOM 5943 O O . ALA A 1 750 ? -28.493 24.868 14.524 1.00 90.56 750 ALA A O 1
ATOM 5944 N N . HIS A 1 751 ? -27.366 23.867 16.195 1.00 88.94 751 HIS A N 1
ATOM 5945 C CA . HIS A 1 751 ? -28.511 23.728 17.114 1.00 88.94 751 HIS A CA 1
ATOM 5946 C C . HIS A 1 751 ? -28.583 24.766 18.247 1.00 88.94 751 HIS A C 1
ATOM 5948 O O . HIS A 1 751 ? -29.493 24.713 19.073 1.00 88.94 751 HIS A O 1
ATOM 5954 N N . HIS A 1 752 ? -27.688 25.756 18.270 1.00 88.44 752 HIS A N 1
ATOM 5955 C CA . HIS A 1 752 ? -27.827 26.952 19.107 1.00 88.44 752 HIS A CA 1
ATOM 5956 C C . HIS A 1 752 ? -27.191 28.175 18.438 1.00 88.44 752 HIS A C 1
ATOM 5958 O O . HIS A 1 752 ? -26.492 28.056 17.434 1.00 88.44 752 HIS A O 1
ATOM 5964 N N . ASN A 1 753 ? -27.400 29.363 19.014 1.00 88.62 753 ASN A N 1
ATOM 5965 C CA . ASN A 1 753 ? -26.683 30.565 18.597 1.00 88.62 753 ASN A CA 1
ATOM 5966 C C . ASN A 1 753 ? -25.437 30.800 19.485 1.00 88.62 753 ASN A C 1
ATOM 5968 O O . ASN A 1 753 ? -25.596 31.223 20.633 1.00 88.62 753 ASN A O 1
ATOM 5972 N N . PRO A 1 754 ? -24.204 30.596 18.979 1.00 89.25 754 PRO A N 1
ATOM 5973 C CA . PRO A 1 754 ? -22.975 30.727 19.764 1.00 89.25 754 PRO A CA 1
ATOM 5974 C C . PRO A 1 754 ? -22.540 32.186 20.002 1.00 89.25 754 PRO A C 1
ATOM 5976 O O . PRO A 1 754 ? -21.537 32.424 20.675 1.00 89.25 754 PRO A O 1
ATOM 5979 N N . THR A 1 755 ? -23.242 33.187 19.450 1.00 90.56 755 THR A N 1
ATOM 5980 C CA . THR A 1 755 ? -22.899 34.611 19.642 1.00 90.56 755 THR A CA 1
ATOM 5981 C C . THR A 1 755 ? -23.590 35.254 20.845 1.00 90.56 755 THR A C 1
ATOM 5983 O O . THR A 1 755 ? -23.261 36.385 21.202 1.00 90.56 755 THR A O 1
ATOM 5986 N N . VAL A 1 756 ? -24.575 34.583 21.449 1.00 87.88 756 VAL A N 1
ATOM 5987 C CA . VAL A 1 756 ? -25.363 35.123 22.566 1.00 87.88 756 VAL A CA 1
ATOM 5988 C C . VAL A 1 756 ? -24.689 34.761 23.895 1.00 87.88 756 VAL A C 1
ATOM 5990 O O . VAL A 1 756 ? -24.461 33.580 24.156 1.00 87.88 756 VAL A O 1
ATOM 5993 N N . PRO A 1 757 ? -24.362 35.737 24.762 1.00 87.44 757 PRO A N 1
ATOM 5994 C CA . PRO A 1 757 ? -23.855 35.441 26.095 1.00 87.44 757 PRO A CA 1
ATOM 5995 C C . PRO A 1 757 ? -24.990 34.939 27.000 1.00 87.44 757 PRO A C 1
ATOM 5997 O O . PRO A 1 757 ? -25.999 35.618 27.189 1.00 87.44 757 PRO A O 1
ATOM 6000 N N . HIS A 1 758 ? -24.800 33.765 27.601 1.00 88.25 758 HIS A N 1
ATOM 6001 C CA . HIS A 1 758 ? -25.692 33.192 28.615 1.00 88.25 758 HIS A CA 1
ATOM 6002 C C . HIS A 1 758 ? -25.016 33.203 30.003 1.00 88.25 758 HIS A C 1
ATOM 6004 O O . HIS A 1 758 ? -23.829 33.504 30.132 1.00 88.25 758 HIS A O 1
ATOM 6010 N N . LYS A 1 759 ? -25.765 32.877 31.069 1.00 90.56 759 LYS A N 1
ATOM 6011 C CA . LYS A 1 759 ? -25.192 32.640 32.414 1.00 90.56 759 LYS A CA 1
ATOM 6012 C C . LYS A 1 759 ? -24.173 31.492 32.356 1.00 90.56 759 LYS A C 1
ATOM 6014 O O . LYS A 1 759 ? -24.381 30.578 31.569 1.00 90.56 759 LYS A O 1
ATOM 6019 N N . LYS A 1 760 ? -23.162 31.470 33.241 1.00 89.56 760 LYS A N 1
ATOM 6020 C CA . LYS A 1 760 ? -22.102 30.433 33.241 1.00 89.56 760 LYS A CA 1
ATOM 6021 C C . LYS A 1 760 ? -22.653 28.994 33.239 1.00 89.56 760 LYS A C 1
ATOM 6023 O O . LYS A 1 760 ? -22.174 28.182 32.466 1.00 89.56 760 LYS A O 1
ATOM 6028 N N . GLN A 1 761 ? -23.719 28.723 33.998 1.00 92.50 761 GLN A N 1
ATOM 6029 C CA . GLN A 1 761 ? -24.443 27.439 33.993 1.00 92.50 761 GLN A CA 1
ATOM 6030 C C . GLN A 1 761 ? -24.917 26.996 32.595 1.00 92.50 761 GLN A C 1
ATOM 6032 O O . GLN A 1 761 ? -24.872 25.816 32.285 1.00 92.50 761 GLN A O 1
ATOM 6037 N N . TYR A 1 762 ? -25.346 27.938 31.753 1.00 93.44 762 TYR A N 1
ATOM 6038 C CA . TYR A 1 762 ? -26.011 27.703 30.466 1.00 93.44 762 TYR A CA 1
ATOM 6039 C C . TYR A 1 762 ? -25.186 28.203 29.267 1.00 93.44 762 TYR A C 1
ATOM 6041 O O . TYR A 1 762 ? -25.731 28.410 28.181 1.00 93.44 762 TYR A O 1
ATOM 6049 N N . GLN A 1 763 ? -23.895 28.483 29.462 1.00 93.62 763 GLN A N 1
ATOM 6050 C CA . GLN A 1 763 ? -23.043 29.039 28.412 1.00 93.62 763 GLN A CA 1
ATOM 6051 C C . GLN A 1 763 ? -22.762 28.015 27.304 1.00 93.62 763 GLN A C 1
ATOM 6053 O O . GLN A 1 763 ? -22.746 26.809 27.541 1.00 93.62 763 GLN A O 1
ATOM 6058 N 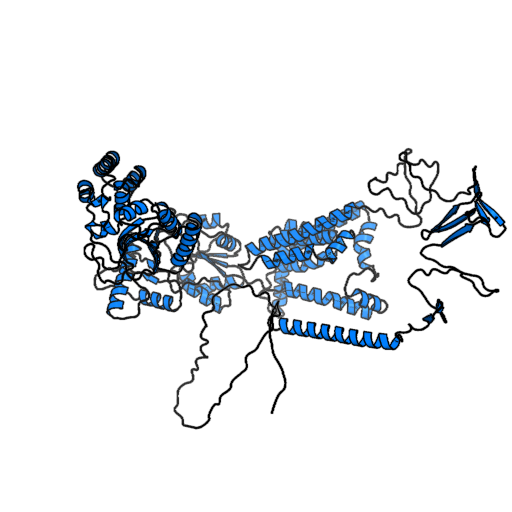N . SER A 1 764 ? -22.502 28.513 26.095 1.00 95.56 764 SER A N 1
ATOM 6059 C CA . SER A 1 764 ? -21.945 27.697 25.014 1.00 95.56 764 SER A CA 1
ATOM 6060 C C . SER A 1 764 ? -20.518 27.295 25.400 1.00 95.56 764 SER A C 1
ATOM 6062 O O . SER A 1 764 ? -19.687 28.173 25.641 1.00 95.56 764 SER A O 1
ATOM 6064 N N . ALA A 1 765 ? -20.229 25.999 25.498 1.00 95.81 765 ALA A N 1
ATOM 6065 C CA . ALA A 1 765 ? -18.931 25.487 25.931 1.00 95.81 765 ALA A CA 1
ATOM 6066 C C . ALA A 1 765 ? -18.523 24.209 25.185 1.00 95.81 765 ALA A C 1
ATOM 6068 O O . ALA A 1 765 ? -19.355 23.347 24.907 1.00 95.81 765 ALA A O 1
ATOM 6069 N N . ILE A 1 766 ? -17.223 24.074 24.921 1.00 97.56 766 ILE A N 1
ATOM 6070 C CA . ILE A 1 766 ? -16.573 22.868 24.396 1.00 97.56 766 ILE A CA 1
ATOM 6071 C C . ILE A 1 766 ? -15.439 22.519 25.363 1.00 97.56 766 ILE A C 1
ATOM 6073 O O . ILE A 1 766 ? -14.557 23.348 25.612 1.00 97.56 766 ILE A O 1
ATOM 6077 N N . LEU A 1 767 ? -15.470 21.308 25.925 1.00 97.12 767 LEU A N 1
ATOM 6078 C CA . LEU A 1 767 ? -14.471 20.834 26.880 1.00 97.12 767 LEU A CA 1
ATOM 6079 C C . LEU A 1 767 ? -13.670 19.687 26.248 1.00 97.12 767 LEU A C 1
ATOM 6081 O O . LEU A 1 767 ? -14.136 18.551 26.203 1.00 97.12 767 LEU A O 1
ATOM 6085 N N . TYR A 1 768 ? -12.478 19.993 25.731 1.00 96.00 768 TYR A N 1
ATOM 6086 C CA . TYR A 1 768 ? -11.633 19.011 25.041 1.00 96.00 768 TYR A CA 1
ATOM 6087 C C . TYR A 1 768 ? -10.867 18.127 26.034 1.00 96.00 768 TYR A C 1
ATOM 6089 O O . TYR A 1 768 ? -10.422 18.602 27.083 1.00 96.00 768 TYR A O 1
ATOM 6097 N N . ILE A 1 769 ? -10.678 16.847 25.699 1.00 93.19 769 ILE A N 1
ATOM 6098 C CA . ILE A 1 769 ? -9.911 15.903 26.538 1.00 93.19 769 ILE A CA 1
ATOM 6099 C C . ILE A 1 769 ? -8.450 15.737 26.093 1.00 93.19 769 ILE A C 1
ATOM 6101 O O . ILE A 1 769 ? -7.579 15.483 26.927 1.00 93.19 769 ILE A O 1
ATOM 6105 N N . ASP A 1 770 ? -8.171 15.950 24.807 1.00 89.56 770 ASP A N 1
ATOM 6106 C CA . ASP A 1 770 ? -6.868 15.765 24.164 1.00 89.56 770 ASP A CA 1
ATOM 6107 C C . ASP A 1 770 ? -6.548 16.907 23.172 1.00 89.56 770 ASP A C 1
ATOM 6109 O O . ASP A 1 770 ? -7.362 17.806 22.934 1.00 89.56 770 ASP A O 1
ATOM 6113 N N . ASP A 1 771 ? -5.326 16.906 22.631 1.00 90.00 771 ASP A N 1
ATOM 6114 C CA . ASP A 1 771 ? -4.852 17.944 21.706 1.00 90.00 771 ASP A CA 1
ATOM 6115 C C . ASP A 1 771 ? -5.462 17.827 20.289 1.00 90.00 771 ASP A C 1
ATOM 6117 O O . ASP A 1 771 ? -5.499 18.822 19.561 1.00 90.00 771 ASP A O 1
ATOM 6121 N N . GLU A 1 772 ? -5.986 16.653 19.908 1.00 90.19 772 GLU A N 1
ATOM 6122 C CA . GLU A 1 772 ? -6.694 16.423 18.636 1.00 90.19 772 GLU A CA 1
ATOM 6123 C C . GLU A 1 772 ? -8.041 17.164 18.656 1.00 90.19 772 GLU A C 1
ATOM 6125 O O . GLU A 1 772 ? -8.271 18.072 17.851 1.00 90.19 772 GLU A O 1
ATOM 6130 N N . GLN A 1 773 ? -8.869 16.901 19.673 1.00 95.06 773 GLN A N 1
ATOM 6131 C CA . GLN A 1 773 ? -10.129 17.610 19.911 1.00 95.06 773 GLN A CA 1
ATOM 6132 C C . GLN A 1 773 ? -9.935 19.114 20.090 1.00 95.06 773 GLN A C 1
ATOM 6134 O O . GLN A 1 773 ? -10.774 19.904 19.650 1.00 95.06 773 GLN A O 1
ATOM 6139 N N . LYS A 1 774 ? -8.839 19.534 20.730 1.00 95.50 774 LYS A N 1
ATOM 6140 C CA . LYS A 1 774 ? -8.497 20.953 20.849 1.00 95.50 774 LYS A CA 1
ATOM 6141 C C . LYS A 1 774 ? -8.287 21.587 19.473 1.00 95.50 774 LYS A C 1
ATOM 6143 O O . LYS A 1 774 ? -8.896 22.616 19.185 1.00 95.50 774 LYS A O 1
ATOM 6148 N N . SER A 1 775 ? -7.458 20.973 18.626 1.00 95.31 775 SER A N 1
ATOM 6149 C CA . SER A 1 775 ? -7.148 21.493 17.290 1.00 95.31 775 SER A CA 1
ATOM 6150 C C . SER A 1 775 ? -8.386 21.536 16.386 1.00 95.31 775 SER A C 1
ATOM 6152 O O . SER A 1 775 ? -8.637 22.544 15.718 1.00 95.31 775 SER A O 1
ATOM 6154 N N . GLU A 1 776 ? -9.221 20.493 16.425 1.00 95.50 776 GLU A N 1
ATOM 6155 C CA . GLU A 1 776 ? -10.495 20.469 15.701 1.00 95.50 776 GLU A CA 1
ATOM 6156 C C . GLU A 1 776 ? -11.467 21.549 16.191 1.00 95.50 776 GLU A C 1
ATOM 6158 O O . GLU A 1 776 ? -12.057 22.257 15.371 1.00 95.50 776 GLU A O 1
ATOM 6163 N N . ALA A 1 777 ? -11.594 21.748 17.507 1.00 95.31 777 ALA A N 1
ATOM 6164 C CA . ALA A 1 777 ? -12.461 22.778 18.071 1.00 95.31 777 ALA A CA 1
ATOM 6165 C C . ALA A 1 777 ? -11.981 24.205 17.743 1.00 95.31 777 ALA A C 1
ATOM 6167 O O . ALA A 1 777 ? -12.797 25.054 17.382 1.00 95.31 777 ALA A O 1
ATOM 6168 N N . GLU A 1 778 ? -10.673 24.476 17.794 1.00 96.00 778 GLU A N 1
ATOM 6169 C CA . GLU A 1 778 ? -10.083 25.757 17.368 1.00 96.00 778 GLU A CA 1
ATOM 6170 C C . GLU A 1 778 ? -10.327 26.023 15.869 1.00 96.00 778 GLU A C 1
ATOM 6172 O O . GLU A 1 778 ? -10.669 27.146 15.475 1.00 96.00 778 GLU A O 1
ATOM 6177 N N . SER A 1 779 ? -10.230 24.985 15.031 1.00 95.00 779 SER A N 1
ATOM 6178 C CA . SER A 1 779 ? -10.550 25.052 13.600 1.00 95.00 779 SER A CA 1
ATOM 6179 C C . SER A 1 779 ? -12.038 25.324 13.354 1.00 95.00 779 SER A C 1
ATOM 6181 O O . SER A 1 779 ? -12.377 26.223 12.579 1.00 95.00 779 SER A O 1
ATOM 6183 N N . ALA A 1 780 ? -12.936 24.616 14.044 1.00 94.06 780 ALA A N 1
ATOM 6184 C CA . ALA A 1 780 ? -14.381 24.804 13.933 1.00 94.06 780 ALA A CA 1
ATOM 6185 C C . ALA A 1 780 ? -14.807 26.212 14.386 1.00 94.06 780 ALA A C 1
ATOM 6187 O O . ALA A 1 780 ? -15.516 26.906 13.657 1.00 94.06 780 ALA A O 1
ATOM 6188 N N . LEU A 1 781 ? -14.295 26.694 15.525 1.00 93.62 781 LEU A N 1
ATOM 6189 C CA . LEU A 1 781 ? -14.511 28.067 15.999 1.00 93.62 781 LEU A CA 1
ATOM 6190 C C . LEU A 1 781 ? -14.025 29.104 14.981 1.00 93.62 781 LEU A C 1
ATOM 6192 O O . LEU A 1 781 ? -14.736 30.065 14.690 1.00 93.62 781 LEU A O 1
ATOM 6196 N N . SER A 1 782 ? -12.852 28.888 14.382 1.00 92.38 782 SER A N 1
ATOM 6197 C CA . SER A 1 782 ? -12.303 29.768 13.342 1.00 92.38 782 SER A CA 1
ATOM 6198 C C . SER A 1 782 ? -13.159 29.788 12.070 1.00 92.38 782 SER A C 1
ATOM 6200 O O . SER A 1 782 ? -13.277 30.827 11.417 1.00 92.38 782 SER A O 1
ATOM 6202 N N . GLN A 1 783 ? -13.778 28.663 11.704 1.00 92.38 783 GLN A N 1
ATOM 6203 C CA . GLN A 1 783 ? -14.703 28.572 10.570 1.00 92.38 783 GLN A CA 1
ATOM 6204 C C . GLN A 1 783 ? -16.033 29.277 10.870 1.00 92.38 783 GLN A C 1
ATOM 6206 O O . GLN A 1 783 ? -16.489 30.092 10.065 1.00 92.38 783 GLN A O 1
ATOM 6211 N N . GLN A 1 784 ? -16.618 29.056 12.050 1.00 91.62 784 GLN A N 1
ATOM 6212 C CA . GLN A 1 784 ? -17.848 29.742 12.453 1.00 91.62 784 GLN A CA 1
ATOM 6213 C C . GLN A 1 784 ? -17.625 31.253 12.631 1.00 91.62 784 GLN A C 1
ATOM 6215 O O . GLN A 1 784 ? -18.471 32.045 12.223 1.00 91.62 784 GLN A O 1
ATOM 6220 N N . GLN A 1 785 ? -16.471 31.701 13.139 1.00 91.38 785 GLN A N 1
ATOM 6221 C CA . GLN A 1 785 ? -16.187 33.135 13.277 1.00 91.38 785 GLN A CA 1
ATOM 6222 C C . GLN A 1 785 ? -16.141 33.847 11.913 1.00 91.38 785 GLN A C 1
ATOM 6224 O O . GLN A 1 785 ? -16.567 34.996 11.816 1.00 91.38 785 GLN A O 1
ATOM 6229 N N . LYS A 1 786 ? -15.722 33.163 10.835 1.00 91.88 786 LYS A N 1
ATOM 6230 C CA . LYS A 1 786 ? -15.840 33.687 9.460 1.00 91.88 786 LYS A CA 1
ATOM 6231 C C . LYS A 1 786 ? -17.301 33.814 9.014 1.00 91.88 786 LYS A C 1
ATOM 6233 O O . LYS A 1 786 ? -17.646 34.811 8.389 1.00 91.88 786 LYS A O 1
ATOM 6238 N N . LYS A 1 787 ? -18.162 32.850 9.364 1.00 89.75 787 LYS A N 1
ATOM 6239 C CA . LYS A 1 787 ? -19.609 32.860 9.059 1.00 89.75 787 LYS A CA 1
ATOM 6240 C C . LYS A 1 787 ? -20.350 34.011 9.756 1.00 89.75 787 LYS A C 1
ATOM 6242 O O . LYS A 1 787 ? -21.215 34.625 9.142 1.00 89.75 787 LYS A O 1
ATOM 6247 N N . TYR A 1 788 ? -20.000 34.320 11.007 1.00 86.88 788 TYR A N 1
ATOM 6248 C CA . TYR A 1 788 ? -20.593 35.422 11.784 1.00 86.88 788 TYR A CA 1
ATOM 6249 C C . TYR A 1 788 ? -19.875 36.777 11.608 1.00 86.88 788 TYR A C 1
ATOM 6251 O O . TYR A 1 788 ? -20.311 37.787 12.165 1.00 86.88 788 TYR A O 1
ATOM 6259 N N . GLY A 1 789 ? -18.799 36.830 10.814 1.00 88.00 789 GLY A N 1
ATOM 6260 C CA . GLY A 1 789 ? -18.096 38.062 10.457 1.00 88.00 789 GLY A CA 1
ATOM 6261 C C . GLY A 1 789 ? -17.582 38.831 11.677 1.00 88.00 789 GLY A C 1
ATOM 6262 O O . GLY A 1 789 ? -16.729 38.345 12.417 1.00 88.00 789 GLY A O 1
ATOM 6263 N N . SER A 1 790 ? -18.096 40.047 11.881 1.00 85.06 790 SER A N 1
ATOM 6264 C CA . SER A 1 790 ? -17.723 40.925 12.999 1.00 85.06 790 SER A CA 1
ATOM 6265 C C . SER A 1 790 ? -18.402 40.579 14.330 1.00 85.06 790 SER A C 1
ATOM 6267 O O . SER A 1 790 ? -18.024 41.131 15.364 1.00 85.06 790 SER A O 1
ATOM 6269 N N . THR A 1 791 ? -19.410 39.703 14.346 1.00 89.81 791 THR A N 1
ATOM 6270 C CA . THR A 1 791 ? -20.063 39.287 15.591 1.00 89.81 791 THR A CA 1
ATOM 6271 C C . THR A 1 791 ? -19.207 38.232 16.289 1.00 89.81 791 THR A C 1
ATOM 6273 O O . THR A 1 791 ? -19.011 37.133 15.776 1.00 89.81 791 THR A O 1
ATOM 6276 N N . LYS A 1 792 ? -18.689 38.569 17.474 1.00 90.69 792 LYS A N 1
ATOM 6277 C CA . LYS A 1 792 ? -17.825 37.687 18.267 1.00 90.69 792 LYS A CA 1
ATOM 6278 C C . LYS A 1 792 ? -18.586 36.454 18.776 1.00 90.69 792 LYS A C 1
ATOM 6280 O O . LYS A 1 792 ? -19.604 36.593 19.456 1.00 90.69 792 LYS A O 1
ATOM 6285 N N . ILE A 1 793 ? -18.036 35.268 18.524 1.00 92.62 793 ILE A N 1
ATOM 6286 C CA . ILE A 1 793 ? -18.474 34.009 19.141 1.00 92.62 793 ILE A CA 1
ATOM 6287 C C . ILE A 1 793 ? -18.100 33.982 20.631 1.00 92.62 793 ILE A C 1
ATOM 6289 O O . ILE A 1 793 ? -16.993 34.361 21.017 1.00 92.62 793 ILE A O 1
ATOM 6293 N N . GLN A 1 794 ? -19.040 33.540 21.469 1.00 92.75 794 GLN A N 1
ATOM 6294 C CA . GLN A 1 794 ? -18.913 33.475 22.931 1.00 92.75 794 GLN A CA 1
ATOM 6295 C C . GLN A 1 794 ? -18.657 32.051 23.455 1.00 92.75 794 GLN A C 1
ATOM 6297 O O . GLN A 1 794 ? -18.559 31.865 24.665 1.00 92.75 794 GLN A O 1
ATOM 6302 N N . THR A 1 795 ? -18.557 31.049 22.573 1.00 94.75 795 THR A N 1
ATOM 6303 C CA . THR A 1 795 ? -18.275 29.657 22.948 1.00 94.75 795 THR A CA 1
ATOM 6304 C C . THR A 1 795 ? -16.968 29.542 23.730 1.00 94.75 795 THR A C 1
ATOM 6306 O O . THR A 1 795 ? -15.893 29.895 23.243 1.00 94.75 795 THR A O 1
ATOM 6309 N N . TYR A 1 796 ? -17.069 29.022 24.949 1.00 93.50 796 TYR A N 1
ATOM 6310 C CA . TYR A 1 796 ? -15.955 28.821 25.860 1.00 93.50 796 TYR A CA 1
ATOM 6311 C C . TYR A 1 796 ? -15.227 27.510 25.542 1.00 93.50 796 TYR A C 1
ATOM 6313 O O . TYR A 1 796 ? -15.791 26.431 25.711 1.00 93.50 796 TYR A O 1
ATOM 6321 N N . LEU A 1 797 ? -13.975 27.601 25.087 1.00 96.00 797 LEU A N 1
ATOM 6322 C CA . LEU A 1 797 ? -13.109 26.447 24.842 1.00 96.00 797 LEU A CA 1
ATOM 6323 C C . LEU A 1 797 ? -12.135 26.264 26.014 1.00 96.00 797 LEU A C 1
ATOM 6325 O O . LEU A 1 797 ? -11.324 27.150 26.289 1.00 96.00 797 LEU A O 1
ATOM 6329 N N . THR A 1 798 ? -12.183 25.115 26.685 1.00 94.94 798 THR A N 1
ATOM 6330 C CA . THR A 1 798 ? -11.251 24.760 27.770 1.00 94.94 798 THR A CA 1
ATOM 6331 C C . THR A 1 798 ? -10.911 23.274 27.745 1.00 94.94 798 THR A C 1
ATOM 6333 O O . THR A 1 798 ? -11.637 22.482 27.150 1.00 94.94 798 THR A O 1
ATOM 6336 N N . LYS A 1 799 ? -9.823 22.880 28.413 1.00 95.25 799 LYS A N 1
ATOM 6337 C CA . LYS A 1 799 ? -9.579 21.469 28.715 1.00 95.25 799 LYS A CA 1
ATOM 6338 C C . LYS A 1 799 ? -10.596 20.986 29.755 1.00 95.25 799 LYS A C 1
ATOM 6340 O O . LYS A 1 799 ? -10.973 21.755 30.643 1.00 95.25 799 LYS A O 1
ATOM 6345 N N . LEU A 1 800 ? -11.034 19.735 29.650 1.00 95.25 800 LEU A N 1
ATOM 6346 C CA . LEU A 1 800 ? -11.787 19.060 30.702 1.00 95.25 800 LEU A CA 1
ATOM 6347 C C . LEU A 1 800 ? -10.847 18.652 31.850 1.00 95.25 800 LEU A C 1
ATOM 6349 O O . LEU A 1 800 ? -9.928 17.864 31.635 1.00 95.25 800 LEU A O 1
ATOM 6353 N N . ASP A 1 801 ? -11.121 19.144 33.060 1.00 90.38 801 ASP A N 1
ATOM 6354 C CA . ASP A 1 801 ? -10.440 18.698 34.284 1.00 90.38 801 ASP A CA 1
ATOM 6355 C C . ASP A 1 801 ? -11.183 17.512 34.928 1.00 90.38 801 ASP A C 1
ATOM 6357 O O . ASP A 1 801 ? -10.655 16.406 35.009 1.00 90.38 801 ASP A O 1
ATOM 6361 N N . ILE A 1 802 ? -12.428 17.732 35.374 1.00 91.38 802 ILE A N 1
ATOM 6362 C CA . ILE A 1 802 ? -13.309 16.713 35.967 1.00 91.38 802 ILE A CA 1
ATOM 6363 C C . ILE A 1 802 ? -14.736 16.934 35.449 1.00 91.38 802 ILE A C 1
ATOM 6365 O O . ILE A 1 802 ? -15.205 18.072 35.373 1.00 91.38 802 ILE A O 1
ATOM 6369 N N . PHE A 1 803 ? -15.428 15.840 35.124 1.00 95.31 803 PHE A N 1
ATOM 6370 C CA . PHE A 1 803 ? -16.862 15.815 34.840 1.00 95.31 803 PHE A CA 1
ATOM 6371 C C . PHE A 1 803 ? -17.611 15.175 36.014 1.00 95.31 803 PHE A C 1
ATOM 6373 O O . PHE A 1 803 ? -17.334 14.032 36.378 1.00 95.31 803 PHE A O 1
ATOM 6380 N N . TYR A 1 804 ? -18.574 15.896 36.587 1.00 95.69 804 TYR A N 1
ATOM 6381 C CA . TYR A 1 804 ? -19.450 15.389 37.641 1.00 95.69 804 TYR A CA 1
ATOM 6382 C C . TYR A 1 804 ? -20.801 15.008 37.040 1.00 95.69 804 TYR A C 1
ATOM 6384 O O . TYR A 1 804 ? -21.492 15.860 36.491 1.00 95.69 804 TYR A O 1
ATOM 6392 N N . GLN A 1 805 ? -21.189 13.737 37.137 1.00 95.94 805 GLN A N 1
ATOM 6393 C CA . GLN A 1 805 ? -22.506 13.279 36.688 1.00 95.94 805 GLN A CA 1
ATOM 6394 C C . GLN A 1 805 ? -23.617 13.987 37.482 1.00 95.94 805 GLN A C 1
ATOM 6396 O O . GLN A 1 805 ? -23.562 14.033 38.710 1.00 95.94 805 GLN A O 1
ATOM 6401 N N . ALA A 1 806 ? -24.619 14.523 36.781 1.00 95.69 806 ALA A N 1
ATOM 6402 C CA . ALA A 1 806 ? -25.791 15.124 37.408 1.00 95.69 806 ALA A CA 1
ATOM 6403 C C . ALA A 1 806 ? -26.709 14.048 37.997 1.00 95.69 806 ALA A C 1
ATOM 6405 O O . ALA A 1 806 ? -26.686 12.884 37.587 1.00 95.69 806 ALA A O 1
ATOM 6406 N N . GLU A 1 807 ? -27.542 14.466 38.940 1.00 96.12 807 GLU A N 1
ATOM 6407 C CA . GLU A 1 807 ? -28.484 13.624 39.663 1.00 96.12 807 GLU A CA 1
ATOM 6408 C C . GLU A 1 807 ? -29.384 12.805 38.719 1.00 96.12 807 GLU A C 1
ATOM 6410 O O . GLU A 1 807 ? -29.781 13.279 37.652 1.00 96.12 807 GLU A O 1
ATOM 6415 N N . ASP A 1 808 ? -29.743 11.585 39.129 1.00 94.19 808 ASP A N 1
ATOM 6416 C CA . ASP A 1 808 ? -30.401 10.590 38.268 1.00 94.19 808 ASP A CA 1
ATOM 6417 C C . ASP A 1 808 ? -31.644 11.128 37.545 1.00 94.19 808 ASP A C 1
ATOM 6419 O O . ASP A 1 808 ? -31.850 10.838 36.366 1.00 94.19 808 ASP A O 1
ATOM 6423 N N . TYR A 1 809 ? -32.429 11.987 38.206 1.00 92.56 809 TYR A N 1
ATOM 6424 C CA . TYR A 1 809 ? -33.638 12.597 37.644 1.00 92.56 809 TYR A CA 1
ATOM 6425 C C . TYR A 1 809 ? -33.391 13.517 36.433 1.00 92.56 809 TYR A C 1
ATOM 6427 O O . TYR A 1 809 ? -34.337 13.792 35.694 1.00 92.56 809 TYR A O 1
ATOM 6435 N N . HIS A 1 810 ? -32.154 13.968 36.192 1.00 94.94 810 HIS A N 1
ATOM 6436 C CA . HIS A 1 810 ? -31.779 14.686 34.970 1.00 94.94 810 HIS A CA 1
ATOM 6437 C C . HIS A 1 810 ? -31.419 13.751 33.804 1.00 94.94 810 HIS A C 1
ATOM 6439 O O . HIS A 1 810 ? -31.554 14.155 32.650 1.00 94.94 810 HIS A O 1
ATOM 6445 N N . GLN A 1 811 ? -30.973 12.521 34.079 1.00 95.62 811 GLN A N 1
ATOM 6446 C CA . GLN A 1 811 ? -30.517 11.571 33.059 1.00 95.62 811 GLN A CA 1
ATOM 6447 C C . GLN A 1 811 ? -31.713 11.058 32.249 1.00 95.62 811 GLN A C 1
ATOM 6449 O O . GLN A 1 811 ? -32.647 10.503 32.832 1.00 95.62 811 GLN A O 1
ATOM 6454 N N . LYS A 1 812 ? -31.690 11.203 30.916 1.00 94.25 812 LYS A N 1
ATOM 6455 C CA . LYS A 1 812 ? -32.782 10.780 30.017 1.00 94.25 812 LYS A CA 1
ATOM 6456 C C . LYS A 1 812 ? -34.140 11.383 30.409 1.00 94.25 812 LYS A C 1
ATOM 6458 O O . LYS A 1 812 ? -35.153 10.684 30.477 1.00 94.25 812 LYS A O 1
ATOM 6463 N N . TYR A 1 813 ? -34.148 12.685 30.698 1.00 93.00 813 TYR A N 1
ATOM 6464 C CA . TYR A 1 813 ? -35.291 13.415 31.262 1.00 93.00 813 TYR A CA 1
ATOM 6465 C C . TYR A 1 813 ? -36.635 13.127 30.566 1.00 93.00 813 TYR A C 1
ATOM 6467 O O . TYR A 1 813 ? -37.606 12.756 31.225 1.00 93.00 813 TYR A O 1
ATOM 6475 N N . TRP A 1 814 ? -36.684 13.208 29.232 1.00 88.25 814 TRP A N 1
ATOM 6476 C CA . TRP A 1 814 ? -37.913 13.017 28.452 1.00 88.25 814 TRP A CA 1
ATOM 6477 C C . TRP A 1 814 ? -38.463 11.594 28.549 1.00 88.25 814 TRP A C 1
ATOM 6479 O O . TRP A 1 814 ? -39.675 11.400 28.637 1.00 88.25 814 TRP A O 1
ATOM 6489 N N . LEU A 1 815 ? -37.575 10.599 28.603 1.00 90.25 815 LEU A N 1
ATOM 6490 C CA . LEU A 1 815 ? -37.948 9.213 28.870 1.00 90.25 815 LEU A CA 1
ATOM 6491 C C . LEU A 1 815 ? -38.499 9.048 30.301 1.00 90.25 815 LEU A C 1
ATOM 6493 O O . LEU A 1 815 ? -39.536 8.410 30.482 1.00 90.25 815 LEU A O 1
ATOM 6497 N N . ARG A 1 816 ? -37.884 9.672 31.317 1.00 89.44 816 ARG A N 1
ATOM 6498 C CA . ARG A 1 816 ? -38.378 9.609 32.710 1.00 89.44 816 ARG A CA 1
ATOM 6499 C C . ARG A 1 816 ? -39.732 10.289 32.916 1.00 89.44 816 ARG A C 1
ATOM 6501 O O . ARG A 1 816 ? -40.526 9.823 33.736 1.00 89.44 816 ARG A O 1
ATOM 6508 N N . CYS A 1 817 ? -40.030 11.354 32.170 1.00 88.44 817 CYS A N 1
ATOM 6509 C CA . CYS A 1 817 ? -41.362 11.964 32.161 1.00 88.44 817 CYS A CA 1
ATOM 6510 C C . CYS A 1 817 ? -42.446 10.953 31.741 1.00 88.44 817 CYS A C 1
ATOM 6512 O O . CYS A 1 817 ? -43.548 10.964 32.293 1.00 88.44 817 CYS A O 1
ATOM 6514 N N . GLN A 1 818 ? -42.119 10.020 30.841 1.00 87.88 818 GLN A N 1
ATOM 6515 C CA . GLN A 1 818 ? -43.020 8.972 30.361 1.00 87.88 818 GLN A CA 1
ATOM 6516 C C . GLN A 1 818 ? -42.994 7.728 31.260 1.00 87.88 818 GLN A C 1
ATOM 6518 O O . GLN A 1 818 ? -42.627 6.626 30.847 1.00 87.88 818 GLN A O 1
ATOM 6523 N N . ARG A 1 819 ? -43.450 7.901 32.509 1.00 86.25 819 ARG A N 1
ATOM 6524 C CA . ARG A 1 819 ? -43.490 6.851 33.548 1.00 86.25 819 ARG A CA 1
ATOM 6525 C C . ARG A 1 819 ? -44.009 5.476 33.077 1.00 86.25 819 ARG A C 1
ATOM 6527 O O . ARG A 1 819 ? -43.409 4.486 33.488 1.00 86.25 819 ARG A O 1
ATOM 6534 N N . PRO A 1 820 ? -45.066 5.354 32.239 1.00 85.75 820 PRO A N 1
ATOM 6535 C CA . PRO A 1 820 ? -45.526 4.046 31.761 1.00 85.75 820 PRO A CA 1
ATOM 6536 C C . PRO A 1 820 ? -44.477 3.302 30.924 1.00 85.75 820 PRO A C 1
ATOM 6538 O O . PRO A 1 820 ? -44.283 2.108 31.127 1.00 85.75 820 PRO A O 1
ATOM 6541 N N . ILE A 1 821 ? -43.768 4.011 30.038 1.00 86.44 821 ILE A N 1
ATOM 6542 C CA . ILE A 1 821 ? -42.692 3.457 29.201 1.00 86.44 821 ILE A CA 1
ATOM 6543 C C . ILE A 1 821 ? -41.484 3.115 30.081 1.00 86.44 821 ILE A C 1
ATOM 6545 O O . ILE A 1 821 ? -40.994 1.988 30.048 1.00 86.44 821 ILE A O 1
ATOM 6549 N N . PHE A 1 822 ? -41.042 4.062 30.916 1.00 87.81 822 PHE A N 1
ATOM 6550 C CA . PHE A 1 822 ? -39.879 3.893 31.792 1.00 87.81 822 PHE A CA 1
ATOM 6551 C C . PHE A 1 822 ? -40.009 2.664 32.709 1.00 87.81 822 PHE A C 1
ATOM 6553 O O . PHE A 1 822 ? -39.108 1.829 32.772 1.00 87.81 822 PHE A O 1
ATOM 6560 N N . ASN A 1 823 ? -41.173 2.489 33.343 1.00 87.88 823 ASN A N 1
ATOM 6561 C CA . ASN A 1 823 ? -41.439 1.353 34.229 1.00 87.88 823 ASN A CA 1
ATOM 6562 C C . ASN A 1 823 ? -41.502 0.002 33.489 1.00 87.88 823 ASN A C 1
ATOM 6564 O O . ASN A 1 823 ? -41.209 -1.031 34.092 1.00 87.88 823 ASN A O 1
ATOM 6568 N N . GLN A 1 824 ? -41.893 -0.019 32.209 1.00 88.19 824 GLN A N 1
ATOM 6569 C CA . GLN A 1 824 ? -41.922 -1.246 31.403 1.00 88.19 824 GLN A CA 1
ATOM 6570 C C . GLN A 1 824 ? -40.536 -1.648 30.883 1.00 88.19 824 GLN A C 1
ATOM 6572 O O . GLN A 1 824 ? -40.269 -2.844 30.775 1.00 88.19 824 GLN A O 1
ATOM 6577 N N . LEU A 1 825 ? -39.647 -0.681 30.626 1.00 86.44 825 LEU A N 1
ATOM 6578 C CA . LEU A 1 825 ? -38.258 -0.938 30.223 1.00 86.44 825 LEU A CA 1
ATOM 6579 C C . LEU A 1 825 ? -37.409 -1.571 31.341 1.00 86.44 825 LEU A C 1
ATOM 6581 O O . LEU A 1 825 ? -36.431 -2.244 31.035 1.00 86.44 825 LEU A O 1
ATOM 6585 N N . LYS A 1 826 ? -37.780 -1.378 32.618 1.00 87.94 826 LYS A N 1
ATOM 6586 C CA . LYS A 1 826 ? -37.146 -1.992 33.810 1.00 87.94 826 LYS A CA 1
ATOM 6587 C C . LYS A 1 826 ? -35.623 -1.797 33.931 1.00 87.94 826 LYS A C 1
ATOM 6589 O O . LYS A 1 826 ? -34.961 -2.583 34.603 1.00 87.94 826 LYS A O 1
ATOM 6594 N N . LEU A 1 827 ? -35.083 -0.747 33.317 1.00 87.56 827 LEU A N 1
ATOM 6595 C CA . LEU A 1 827 ? -33.664 -0.403 33.404 1.00 87.56 827 LEU A CA 1
ATOM 6596 C C . LEU A 1 827 ? -33.314 0.064 34.823 1.00 87.56 827 LEU A C 1
ATOM 6598 O O . LEU A 1 827 ? -34.041 0.863 35.417 1.00 87.56 827 LEU A O 1
ATOM 6602 N N . SER A 1 828 ? -32.184 -0.400 35.349 1.00 89.69 828 SER A N 1
ATOM 6603 C CA . SER A 1 828 ? -31.561 0.173 36.544 1.00 89.69 828 SER A CA 1
ATOM 6604 C C . SER A 1 828 ? -30.983 1.563 36.260 1.00 89.69 828 SER A C 1
ATOM 6606 O O . SER A 1 828 ? -30.727 1.925 35.113 1.00 89.69 828 SER A O 1
ATOM 6608 N N . GLU A 1 829 ? -30.721 2.348 37.306 1.00 87.06 829 GLU A N 1
ATOM 6609 C CA . GLU A 1 829 ? -30.184 3.712 37.161 1.00 87.06 829 GLU A CA 1
ATOM 6610 C C . GLU A 1 829 ? -28.847 3.757 36.393 1.00 87.06 829 GLU A C 1
ATOM 6612 O O . GLU A 1 829 ? -28.635 4.639 35.560 1.00 87.06 829 GLU A O 1
ATOM 6617 N N . ALA A 1 830 ? -27.987 2.748 36.574 1.00 84.50 830 ALA A N 1
ATOM 6618 C CA . ALA A 1 830 ? -26.758 2.598 35.794 1.00 84.50 830 ALA A CA 1
ATOM 6619 C C . ALA A 1 830 ? -27.040 2.337 34.300 1.00 84.50 830 ALA A C 1
ATOM 6621 O O . ALA A 1 830 ? -26.393 2.924 33.432 1.00 84.50 830 ALA A O 1
ATOM 6622 N N . GLU A 1 831 ? -28.036 1.506 33.983 1.00 88.31 831 GLU A N 1
ATOM 6623 C CA . GLU A 1 831 ? -28.432 1.215 32.601 1.00 88.31 831 GLU A CA 1
ATOM 6624 C C . GLU A 1 831 ? -29.128 2.408 31.927 1.00 88.31 831 GLU A C 1
ATOM 6626 O O . GLU A 1 831 ? -28.943 2.616 30.734 1.00 88.31 831 GLU A O 1
ATOM 6631 N N . VAL A 1 832 ? -29.878 3.245 32.651 1.00 90.38 832 VAL A N 1
ATOM 6632 C CA . VAL A 1 832 ? -30.477 4.475 32.084 1.00 90.38 832 VAL A CA 1
ATOM 6633 C C . VAL A 1 832 ? -29.400 5.463 31.613 1.00 90.38 832 VAL A C 1
ATOM 6635 O O . VAL A 1 832 ? -29.580 6.173 30.618 1.00 90.38 832 VAL A O 1
ATOM 6638 N N . VAL A 1 833 ? -28.263 5.503 32.307 1.00 89.06 833 VAL A N 1
ATOM 6639 C CA . VAL A 1 833 ? -27.104 6.315 31.922 1.00 89.06 833 VAL A CA 1
ATOM 6640 C C . VAL A 1 833 ? -26.343 5.671 30.760 1.00 89.06 833 VAL A C 1
ATOM 6642 O O . VAL A 1 833 ? -26.073 6.346 29.768 1.00 89.06 833 VAL A O 1
ATOM 6645 N N . ASP A 1 834 ? -26.033 4.375 30.856 1.00 87.19 834 ASP A N 1
ATOM 6646 C CA . ASP A 1 834 ? -25.081 3.694 29.969 1.00 87.19 834 ASP A CA 1
ATOM 6647 C C . ASP A 1 834 ? -25.717 2.957 28.764 1.00 87.19 834 ASP A C 1
ATOM 6649 O O . ASP A 1 834 ? -25.005 2.407 27.924 1.00 87.19 834 ASP A O 1
ATOM 6653 N N . SER A 1 835 ? -27.048 2.939 28.625 1.00 89.81 835 SER A N 1
ATOM 6654 C CA . SER A 1 835 ? -27.739 2.220 27.541 1.00 89.81 835 SER A CA 1
ATOM 6655 C C . SER A 1 835 ? -27.987 3.061 26.285 1.00 89.81 835 SER A C 1
ATOM 6657 O O . SER A 1 835 ? -28.541 4.165 26.333 1.00 89.81 835 SER A O 1
ATOM 6659 N N . VAL A 1 836 ? -27.685 2.462 25.128 1.00 91.31 836 VAL A N 1
ATOM 6660 C CA . VAL A 1 836 ? -28.026 3.001 23.800 1.00 91.31 836 VAL A CA 1
ATOM 6661 C C . VAL A 1 836 ? -29.539 3.104 23.619 1.00 91.31 836 VAL A C 1
ATOM 6663 O O . VAL A 1 836 ? -30.038 4.116 23.126 1.00 91.31 836 VAL A O 1
ATOM 6666 N N . LEU A 1 837 ? -30.282 2.098 24.090 1.00 90.94 837 LEU A N 1
ATOM 6667 C CA . LEU A 1 837 ? -31.743 2.078 24.055 1.00 90.94 837 LEU A CA 1
ATOM 6668 C C . LEU A 1 837 ? -32.332 3.278 24.815 1.00 90.94 837 LEU A C 1
ATOM 6670 O O . LEU A 1 837 ? -33.210 3.970 24.300 1.00 90.94 837 LEU A O 1
ATOM 6674 N N . ALA A 1 838 ? -31.810 3.571 26.010 1.00 92.25 838 ALA A N 1
ATOM 6675 C CA . ALA A 1 838 ? -32.269 4.698 26.820 1.00 92.25 838 ALA A CA 1
ATOM 6676 C C . ALA A 1 838 ? -31.971 6.049 26.145 1.00 92.25 838 ALA A C 1
ATOM 6678 O O . ALA A 1 838 ? -32.841 6.922 26.113 1.00 92.25 838 ALA A O 1
ATOM 6679 N N . ALA A 1 839 ? -30.780 6.214 25.556 1.00 92.25 839 ALA A N 1
ATOM 6680 C CA . ALA A 1 839 ? -30.414 7.411 24.796 1.00 92.25 839 ALA A CA 1
ATOM 6681 C C . ALA A 1 839 ? -31.335 7.637 23.583 1.00 92.25 839 ALA A C 1
ATOM 6683 O O . ALA A 1 839 ? -31.878 8.732 23.417 1.00 92.25 839 ALA A O 1
ATOM 6684 N N . LYS A 1 840 ? -31.575 6.601 22.770 1.00 90.56 840 LYS A N 1
ATOM 6685 C CA . LYS A 1 840 ? -32.402 6.708 21.559 1.00 90.56 840 LYS A CA 1
ATOM 6686 C C . LYS A 1 840 ? -33.887 6.911 21.863 1.00 90.56 840 LYS A C 1
ATOM 6688 O O . LYS A 1 840 ? -34.508 7.777 21.252 1.00 90.56 840 LYS A O 1
ATOM 6693 N N . ILE A 1 841 ? -34.455 6.211 22.851 1.00 88.69 841 ILE A N 1
ATOM 6694 C CA . ILE A 1 841 ? -35.849 6.458 23.258 1.00 88.69 841 ILE A CA 1
ATOM 6695 C C . ILE A 1 841 ? -35.998 7.874 23.842 1.00 88.69 841 ILE A C 1
ATOM 6697 O O . ILE A 1 841 ? -36.991 8.535 23.558 1.00 88.69 841 ILE A O 1
ATOM 6701 N N . ASN A 1 842 ? -35.014 8.396 24.584 1.00 90.31 842 ASN A N 1
ATOM 6702 C CA . ASN A 1 842 ? -35.032 9.786 25.063 1.00 90.31 842 ASN A CA 1
ATOM 6703 C C . ASN A 1 842 ? -35.035 10.811 23.909 1.00 90.31 842 ASN A C 1
ATOM 6705 O O . ASN A 1 842 ? -35.803 11.771 23.957 1.00 90.31 842 ASN A O 1
ATOM 6709 N N . ALA A 1 843 ? -34.245 10.591 22.851 1.00 88.00 843 ALA A N 1
ATOM 6710 C CA . ALA A 1 843 ? -34.277 11.413 21.635 1.00 88.00 843 ALA A CA 1
ATOM 6711 C C . ALA A 1 843 ? -35.638 11.344 20.917 1.00 88.00 843 ALA A C 1
ATOM 6713 O O . ALA A 1 843 ? -36.194 12.372 20.524 1.00 88.00 843 ALA A O 1
ATOM 6714 N N . PHE A 1 844 ? -36.203 10.141 20.788 1.00 82.69 844 PHE A N 1
ATOM 6715 C CA . PHE A 1 844 ? -37.508 9.916 20.168 1.00 82.69 844 PHE A CA 1
ATOM 6716 C C . PHE A 1 844 ? -38.656 10.566 20.968 1.00 82.69 844 PHE A C 1
ATOM 6718 O O . PHE A 1 844 ? -39.497 11.248 20.387 1.00 82.69 844 PHE A O 1
ATOM 6725 N N . MET A 1 845 ? -38.656 10.454 22.303 1.00 81.06 845 MET A N 1
ATOM 6726 C CA . MET A 1 845 ? -39.635 11.110 23.191 1.00 81.06 845 MET A CA 1
ATOM 6727 C C . MET A 1 845 ? -39.550 12.640 23.173 1.00 81.06 845 MET A C 1
ATOM 6729 O O . MET A 1 845 ? -40.567 13.306 23.353 1.00 81.06 845 MET A O 1
ATOM 6733 N N . ALA A 1 846 ? -38.366 13.196 22.921 1.00 78.06 846 ALA A N 1
ATOM 6734 C CA . ALA A 1 846 ? -38.158 14.627 22.710 1.00 78.06 846 ALA A CA 1
ATOM 6735 C C . ALA A 1 846 ? -38.517 15.103 21.282 1.00 78.06 846 ALA A C 1
ATOM 6737 O O . ALA A 1 846 ? -38.344 16.278 20.965 1.00 78.06 846 ALA A O 1
ATOM 6738 N N . GLY A 1 847 ? -38.997 14.209 20.407 1.00 73.62 847 GLY A N 1
ATOM 6739 C CA . GLY A 1 847 ? -39.400 14.531 19.035 1.00 73.62 847 GLY A CA 1
ATOM 6740 C C . GLY A 1 847 ? -38.249 14.664 18.032 1.00 73.62 847 GLY A C 1
ATOM 6741 O O . GLY A 1 847 ? -38.469 15.140 16.918 1.00 73.62 847 GLY A O 1
ATOM 6742 N N . TYR A 1 848 ? -37.026 14.254 18.387 1.00 65.81 848 TYR A N 1
ATOM 6743 C CA . TYR A 1 848 ? -35.873 14.366 17.491 1.00 65.81 848 TYR A CA 1
ATOM 6744 C C . TYR A 1 848 ? -35.744 13.208 16.495 1.00 65.81 848 TYR A C 1
ATOM 6746 O O . TYR A 1 848 ? -35.138 13.414 15.443 1.00 65.81 848 TYR A O 1
ATOM 6754 N N . ASP A 1 849 ? -36.289 12.023 16.779 1.00 64.50 849 ASP A N 1
ATOM 6755 C CA . ASP A 1 849 ? -36.051 10.804 15.986 1.00 64.50 849 ASP A CA 1
ATOM 6756 C C . ASP A 1 849 ? -37.311 10.265 15.267 1.00 64.50 849 ASP A C 1
ATOM 6758 O O . ASP A 1 849 ? -38.426 10.739 15.479 1.00 64.50 849 ASP A O 1
ATOM 6762 N N . SER A 1 850 ? -37.132 9.288 14.377 1.00 70.00 850 SER A N 1
ATOM 6763 C CA . SER A 1 850 ? -38.161 8.747 13.480 1.00 70.00 850 SER A CA 1
ATOM 6764 C C . SER A 1 850 ? -38.738 7.398 13.934 1.00 70.00 850 SER A C 1
ATOM 6766 O O . SER A 1 850 ? -38.119 6.640 14.679 1.00 70.00 850 SER A O 1
ATOM 6768 N N . LEU A 1 851 ? -39.923 7.054 13.413 1.00 76.94 851 LEU A N 1
ATOM 6769 C CA . LEU A 1 851 ? -40.576 5.758 13.657 1.00 76.94 851 LEU A CA 1
ATOM 6770 C C . LEU A 1 851 ? -39.798 4.551 13.096 1.00 76.94 851 LEU A C 1
ATOM 6772 O O . LEU A 1 851 ? -40.085 3.418 13.475 1.00 76.94 851 LEU A O 1
ATOM 6776 N N . GLU A 1 852 ? -38.831 4.763 12.202 1.00 79.88 852 GLU A N 1
ATOM 6777 C CA . GLU A 1 852 ? -37.991 3.689 11.655 1.00 79.88 852 GLU A CA 1
ATOM 6778 C C . GLU A 1 852 ? -36.933 3.238 12.668 1.00 79.88 852 GLU A C 1
ATOM 6780 O O . GLU A 1 852 ? -36.764 2.038 12.882 1.00 79.88 852 GLU A O 1
ATOM 6785 N N . VAL A 1 853 ? -36.318 4.183 13.389 1.00 78.81 853 VAL A N 1
ATOM 6786 C CA . VAL A 1 853 ? -35.366 3.882 14.473 1.00 78.81 853 VAL A CA 1
ATOM 6787 C C . VAL A 1 853 ? -36.053 3.127 15.613 1.00 78.81 853 VAL A C 1
ATOM 6789 O O . VAL A 1 853 ? -35.482 2.184 16.157 1.00 78.81 853 VAL A O 1
ATOM 6792 N N . LEU A 1 854 ? -37.311 3.458 15.928 1.00 81.94 854 LEU A N 1
ATOM 6793 C CA . LEU A 1 854 ? -38.098 2.706 16.913 1.00 81.94 854 LEU A CA 1
ATOM 6794 C C . LEU A 1 854 ? -38.291 1.232 16.513 1.00 81.94 854 LEU A C 1
ATOM 6796 O O . LEU A 1 854 ? -38.178 0.357 17.369 1.00 81.94 854 LEU A O 1
ATOM 6800 N N . LYS A 1 855 ? -38.553 0.943 15.231 1.00 83.44 855 LYS A N 1
ATOM 6801 C CA . LYS A 1 855 ? -38.680 -0.440 14.734 1.00 83.44 855 LYS A CA 1
ATOM 6802 C C . LYS A 1 855 ? -37.357 -1.192 14.829 1.00 83.44 855 LYS A C 1
ATOM 6804 O O . LYS A 1 855 ? -37.337 -2.303 15.345 1.00 83.44 855 LYS A O 1
ATOM 6809 N N . GLN A 1 856 ? -36.261 -0.560 14.409 1.00 84.94 856 GLN A N 1
ATOM 6810 C CA . GLN A 1 856 ? -34.926 -1.149 14.502 1.00 84.94 856 GLN A CA 1
ATOM 6811 C C . GLN A 1 856 ? -34.559 -1.493 15.955 1.00 84.94 856 GLN A C 1
ATOM 6813 O O . GLN A 1 856 ? -34.081 -2.591 16.221 1.00 84.94 856 GLN A O 1
ATOM 6818 N N . LEU A 1 857 ? -34.839 -0.596 16.907 1.00 84.50 857 LEU A N 1
ATOM 6819 C CA . LEU A 1 857 ? -34.618 -0.849 18.335 1.00 84.50 857 LEU A CA 1
ATOM 6820 C C . LEU A 1 857 ? -35.541 -1.941 18.890 1.00 84.50 857 LEU A C 1
ATOM 6822 O O . LEU A 1 857 ? -35.118 -2.709 19.750 1.00 84.50 857 LEU A O 1
ATOM 6826 N N . ALA A 1 858 ? -36.786 -2.029 18.412 1.00 84.81 858 ALA A N 1
ATOM 6827 C CA . ALA A 1 858 ? -37.706 -3.087 18.814 1.00 84.81 858 ALA A CA 1
ATOM 6828 C C . ALA A 1 858 ? -37.219 -4.477 18.377 1.00 84.81 858 ALA A C 1
ATOM 6830 O O . ALA A 1 858 ? -37.325 -5.419 19.160 1.00 84.81 858 ALA A O 1
ATOM 6831 N N . GLU A 1 859 ? -36.635 -4.590 17.182 1.00 85.94 859 GLU A N 1
ATOM 6832 C CA . GLU A 1 859 ? -35.994 -5.817 16.692 1.00 85.94 859 GLU A CA 1
ATOM 6833 C C . GLU A 1 859 ? -34.672 -6.110 17.428 1.00 85.94 859 GLU A C 1
ATOM 6835 O O . GLU A 1 859 ? -34.479 -7.218 17.924 1.00 85.94 859 GLU A O 1
ATOM 6840 N N . GLU A 1 860 ? -33.782 -5.121 17.566 1.00 86.81 860 GLU A N 1
ATOM 6841 C CA . GLU A 1 860 ? -32.459 -5.282 18.194 1.00 86.81 860 GLU A CA 1
ATOM 6842 C C . GLU A 1 860 ? -32.550 -5.669 19.682 1.00 86.81 860 GLU A C 1
ATOM 6844 O O . GLU A 1 860 ? -31.806 -6.534 20.147 1.00 86.81 860 GLU A O 1
ATOM 6849 N N . TYR A 1 861 ? -33.486 -5.067 20.425 1.00 84.75 861 TYR A N 1
ATOM 6850 C CA . TYR A 1 861 ? -33.668 -5.283 21.866 1.00 84.75 861 TYR A CA 1
ATOM 6851 C C . TYR A 1 861 ? -34.849 -6.208 22.210 1.00 84.75 861 TYR A C 1
ATOM 6853 O O . TYR A 1 861 ? -35.153 -6.380 23.390 1.00 84.75 861 TYR A O 1
ATOM 6861 N N . ASN A 1 862 ? -35.505 -6.821 21.214 1.00 85.38 862 ASN A N 1
ATOM 6862 C CA . ASN A 1 862 ? -36.698 -7.670 21.380 1.00 85.38 862 ASN A CA 1
ATOM 6863 C C . ASN A 1 862 ? -37.790 -7.019 22.259 1.00 85.38 862 ASN A C 1
ATOM 6865 O O . ASN A 1 862 ? -38.309 -7.631 23.199 1.00 85.38 862 ASN A O 1
ATOM 6869 N N . LEU A 1 863 ? -38.128 -5.756 21.980 1.00 86.25 863 LEU A N 1
ATOM 6870 C CA . LEU A 1 863 ? -39.125 -5.021 22.764 1.00 86.25 863 LEU A CA 1
ATOM 6871 C C . LEU A 1 863 ? -40.531 -5.625 22.580 1.00 86.25 863 LEU A C 1
ATOM 6873 O O . LEU A 1 863 ? -40.921 -5.933 21.451 1.00 86.25 863 LEU A O 1
ATOM 6877 N N . PRO A 1 864 ? -41.345 -5.745 23.648 1.00 86.56 864 PRO A N 1
ATOM 6878 C CA . PRO A 1 864 ? -42.725 -6.204 23.524 1.00 86.56 864 PRO A CA 1
ATOM 6879 C C . PRO A 1 864 ? -43.538 -5.319 22.572 1.00 86.56 864 PRO A C 1
ATOM 6881 O O . PRO A 1 864 ? -43.547 -4.098 22.717 1.00 86.56 864 PRO A O 1
ATOM 6884 N N . ASN A 1 865 ? -44.299 -5.928 21.657 1.00 85.56 865 ASN A N 1
ATOM 6885 C CA . ASN A 1 865 ? -45.123 -5.200 20.679 1.00 85.56 865 ASN A CA 1
ATOM 6886 C C . ASN A 1 865 ? -46.067 -4.165 21.324 1.00 85.56 865 ASN A C 1
ATOM 6888 O O . ASN A 1 865 ? -46.285 -3.096 20.762 1.00 85.56 865 ASN A O 1
ATOM 6892 N N . GLU A 1 866 ? -46.599 -4.458 22.514 1.00 85.81 866 GLU A N 1
ATOM 6893 C CA . GLU A 1 866 ? -47.440 -3.536 23.290 1.00 85.81 866 GLU A CA 1
ATOM 6894 C C . GLU A 1 866 ? -46.673 -2.278 23.743 1.00 85.81 866 GLU A C 1
ATOM 6896 O O . GLU A 1 866 ? -47.187 -1.167 23.621 1.00 85.81 866 GLU A O 1
ATOM 6901 N N . LEU A 1 867 ? -45.418 -2.434 24.180 1.00 84.81 867 LEU A N 1
ATOM 6902 C CA . LEU A 1 867 ? -44.535 -1.324 24.545 1.00 84.81 867 LEU A CA 1
ATOM 6903 C C . LEU A 1 867 ? -44.154 -0.497 23.308 1.00 84.81 867 LEU A C 1
ATOM 6905 O O . LEU A 1 867 ? -44.207 0.730 23.353 1.00 84.81 867 LEU A O 1
ATOM 6909 N N . THR A 1 868 ? -43.836 -1.147 22.187 1.00 85.38 868 THR A N 1
ATOM 6910 C CA . THR A 1 868 ? -43.521 -0.471 20.917 1.00 85.38 868 THR A CA 1
ATOM 6911 C C . THR A 1 868 ? -44.703 0.368 20.414 1.00 85.38 868 THR A C 1
ATOM 6913 O O . THR A 1 868 ? -44.524 1.533 20.059 1.00 85.38 868 THR A O 1
ATOM 6916 N N . LEU A 1 869 ? -45.926 -0.176 20.462 1.00 84.69 869 LEU A N 1
ATOM 6917 C CA . LEU A 1 869 ? -47.158 0.545 20.111 1.00 84.69 869 LEU A CA 1
ATOM 6918 C C . LEU A 1 869 ? -47.461 1.697 21.081 1.00 84.69 869 LEU A C 1
ATOM 6920 O O . LEU A 1 869 ? -47.893 2.766 20.645 1.00 84.69 869 LEU A O 1
ATOM 6924 N N . LEU A 1 870 ? -47.207 1.519 22.381 1.00 83.38 870 LEU A N 1
ATOM 6925 C CA . LEU A 1 870 ? -47.345 2.581 23.379 1.00 83.38 870 LEU A CA 1
ATOM 6926 C C . LEU A 1 870 ? -46.384 3.745 23.085 1.00 83.38 870 LEU A C 1
ATOM 6928 O O . LEU A 1 870 ? -46.821 4.897 23.032 1.00 83.38 870 LEU A O 1
ATOM 6932 N N . ILE A 1 871 ? -45.108 3.441 22.824 1.00 82.06 871 ILE A N 1
ATOM 6933 C CA . ILE A 1 871 ? -44.069 4.410 22.446 1.00 82.06 871 ILE A CA 1
ATOM 6934 C C . ILE A 1 871 ? -44.461 5.165 21.161 1.00 82.06 871 ILE A C 1
ATOM 6936 O O . ILE A 1 871 ? -44.410 6.396 21.133 1.00 82.06 871 ILE A O 1
ATOM 6940 N N . GLU A 1 872 ? -44.925 4.460 20.123 1.00 81.44 872 GLU A N 1
ATOM 6941 C CA . GLU A 1 872 ? -45.413 5.070 18.878 1.00 81.44 872 GLU A CA 1
ATOM 6942 C C . GLU A 1 872 ? -46.640 5.975 19.107 1.00 81.44 872 GLU A C 1
ATOM 6944 O O . GLU A 1 872 ? -46.706 7.079 18.560 1.00 81.44 872 GLU A O 1
ATOM 6949 N N . SER A 1 873 ? -47.603 5.544 19.929 1.00 79.44 873 SER A N 1
ATOM 6950 C CA . SER A 1 873 ? -48.828 6.312 20.195 1.00 79.44 873 SER A CA 1
ATOM 6951 C C . SER A 1 873 ? -48.549 7.651 20.886 1.00 79.44 873 SER A C 1
ATOM 6953 O O . SER A 1 873 ? -49.126 8.671 20.506 1.00 79.44 873 SER A O 1
ATOM 6955 N N . ILE A 1 874 ? -47.616 7.666 21.843 1.00 72.38 874 ILE A N 1
ATOM 6956 C CA . ILE A 1 874 ? -47.224 8.865 22.593 1.00 72.38 874 ILE A CA 1
ATOM 6957 C C . ILE A 1 874 ? -46.460 9.842 21.690 1.00 72.38 874 ILE A C 1
ATOM 6959 O O . ILE A 1 874 ? -46.731 11.042 21.721 1.00 72.38 874 ILE A O 1
ATOM 6963 N N . ALA A 1 875 ? -45.580 9.344 20.817 1.00 68.31 875 ALA A N 1
ATOM 6964 C CA . ALA A 1 875 ? -44.888 10.185 19.843 1.00 68.31 875 ALA A CA 1
ATOM 6965 C C . ALA A 1 875 ? -45.848 10.804 18.808 1.00 68.31 875 ALA A C 1
ATOM 6967 O O . ALA A 1 875 ? -45.752 11.995 18.513 1.00 68.31 875 ALA A O 1
ATOM 6968 N N . ARG A 1 876 ? -46.824 10.035 18.301 1.00 70.00 876 ARG A N 1
ATOM 6969 C CA . ARG A 1 876 ? -47.849 10.530 17.358 1.00 70.00 876 ARG A CA 1
ATOM 6970 C C . ARG A 1 876 ? -48.805 11.557 17.972 1.00 70.00 876 ARG A C 1
ATOM 6972 O O . ARG A 1 876 ? -49.319 12.398 17.240 1.00 70.00 876 ARG A O 1
ATOM 6979 N N . ALA A 1 877 ? -49.046 11.499 19.282 1.00 65.81 877 ALA A N 1
ATOM 6980 C CA . ALA A 1 877 ? -49.861 12.483 19.997 1.00 65.81 877 ALA A CA 1
ATOM 6981 C C . ALA A 1 877 ? -49.164 13.849 20.166 1.00 65.81 877 ALA A C 1
ATOM 6983 O O . ALA A 1 877 ? -49.836 14.833 20.469 1.00 65.81 877 ALA A O 1
ATOM 6984 N N . GLY A 1 878 ? -47.844 13.909 19.949 1.00 54.50 878 GLY A N 1
ATOM 6985 C CA . GLY A 1 878 ? -47.011 15.083 20.190 1.00 54.50 878 GLY A CA 1
ATOM 6986 C C . GLY A 1 878 ? -46.673 15.239 21.673 1.00 54.50 878 GLY A C 1
ATOM 6987 O O . GLY A 1 878 ? -47.489 15.715 22.459 1.00 54.50 878 GLY A O 1
ATOM 6988 N N . GLY A 1 879 ? -45.446 14.873 22.058 1.00 54.06 879 GLY A N 1
ATOM 6989 C CA . GLY A 1 879 ? -44.896 15.261 23.361 1.00 54.06 879 GLY A CA 1
ATOM 6990 C C . GLY A 1 879 ? -44.864 16.788 23.495 1.00 54.06 879 GLY A C 1
ATOM 6991 O O . GLY A 1 879 ? -44.628 17.473 22.501 1.00 54.06 879 GLY A O 1
ATOM 6992 N N . ASP A 1 880 ? -45.134 17.331 24.690 1.00 48.66 880 ASP A N 1
ATOM 6993 C CA . ASP A 1 880 ? -45.283 18.785 24.873 1.00 48.66 880 ASP A CA 1
ATOM 6994 C C . ASP A 1 880 ? -43.971 19.521 24.530 1.00 48.66 880 ASP A C 1
ATOM 6996 O O . ASP A 1 880 ? -42.999 19.412 25.288 1.00 48.66 880 ASP A O 1
ATOM 7000 N N . PRO A 1 881 ? -43.926 20.316 23.440 1.00 41.56 881 PRO A N 1
ATOM 7001 C CA . PRO A 1 881 ? -42.707 20.996 23.005 1.00 41.56 881 PRO A CA 1
ATOM 7002 C C . PRO A 1 881 ? -42.272 22.125 23.956 1.00 41.56 881 PRO A C 1
ATOM 7004 O O . PRO A 1 881 ? -41.261 22.776 23.706 1.00 41.56 881 PRO A O 1
ATOM 7007 N N . ARG A 1 882 ? -43.023 22.386 25.037 1.00 42.66 882 ARG A N 1
ATOM 7008 C CA . ARG A 1 882 ? -42.714 23.410 26.047 1.00 42.66 882 ARG A CA 1
ATOM 7009 C C . ARG A 1 882 ? -42.006 22.876 27.290 1.00 42.66 882 ARG A C 1
ATOM 7011 O O . ARG A 1 882 ? -41.582 23.680 28.107 1.00 42.66 882 ARG A O 1
ATOM 7018 N N . ALA A 1 883 ? -41.825 21.565 27.475 1.00 45.81 883 ALA A N 1
ATOM 7019 C CA . ALA A 1 883 ? -41.323 21.045 28.760 1.00 45.81 883 ALA A CA 1
ATOM 7020 C C . ALA A 1 883 ? -39.817 21.302 29.049 1.00 45.81 883 ALA A C 1
ATOM 7022 O O . ALA A 1 883 ? -39.244 20.669 29.931 1.00 45.81 883 ALA A O 1
ATOM 7023 N N . CYS A 1 884 ? -39.179 22.241 28.337 1.00 41.06 884 CYS A N 1
ATOM 7024 C CA . CYS A 1 884 ? -37.827 22.735 28.621 1.00 41.06 884 CYS A CA 1
ATOM 7025 C C . CYS A 1 884 ? -37.692 24.281 28.544 1.00 41.06 884 CYS A C 1
ATOM 7027 O O . CYS A 1 884 ? -36.577 24.790 28.700 1.00 41.06 884 CYS A O 1
ATOM 7029 N N . HIS A 1 885 ? -38.786 25.030 28.316 1.00 34.34 885 HIS A N 1
ATOM 7030 C CA . HIS A 1 885 ? -38.814 26.503 28.218 1.00 34.34 885 HIS A CA 1
ATOM 7031 C C . HIS A 1 885 ? -40.052 27.115 28.895 1.00 34.34 885 HIS A C 1
ATOM 7033 O O . HIS A 1 885 ? -41.177 26.846 28.420 1.00 34.34 885 HIS A O 1
#

Organism: NCBI:txid166010

pLDDT: mean 72.3, std 18.18, range [23.55, 97.56]

Sequence (885 aa):
MGSRYGLAGGYEDDPIWTRAEPRGYEVARPQNTMGPMAYQPSYQPSPTNIPQHTTINSFYRVGVYGWRKNALYAFILFLTVIVFTNLALTLWIMSVLDFSLDGIGALKVEKDGIKVLGRSEFEKPIQFSRLSTPEDQALTIDSSTGVTLNAHNFSGYSTASLDLNPDGKASAICERFEVLNPDRRLLFFVDGQEIGLKLENLRILDDGGSIFEGAIQTAVIRPEPDSPLSLESPTRSLTVEAGQDIELLSSAGKILFCAVDVATGWLLYKIKENDLRQSTGEGEPKWLGISVFWLFNPFICIISARGNADSIVCAAVLLSLYLLNSHKLMPSALVHGALAVHLKVYPVIYLPSIFLHFVNIDDIQLNFGGLMSFVGRCLSNKRGLIFVMVSILFFINTLAIGYLLYEAKFLEEFLFYHIGRKDIRHNFSPYFYPLYLAKDDATLTKLISLGAFLPQVLCILAFSLKSITMVFYLIGLGLGNHEDITVRGLNAVRKCSKVYLEAYTSILCYGLEKEKLEEFYEKELFWADREFVEQRAEEMLDEAKTSDVALLIVGDPFGATTHADLMLRAKQENIPVQLYAFGQTVSIVMWETVGSEPDSFYDKILVNRRNELHTLCLLDIKVKEQTVENLISCSDAAKQLITIWERRNETNDETAYTKDTMVVGLARVGWDNQKMASPLKRAYVGMQCFWGVESSFAKLSGVKKTRVGYAGGKMLNPTYANIGDHTEVTELQYDEKQCTYKDLLDWFFAHHNPTVPHKKQYQSAILYIDDEQKSEAESALSQQQKKYGSTKIQTYLTKLDIFYQAEDYHQKYWLRCQRPIFNQLKLSEAEVVDSVLAAKINAFMAGYDSLEVLKQLAEEYNLPNELTLLIESIARAGGDPRACH

Radius of gyration: 47.52 Å; chains: 1; bounding box: 103×108×125 Å